Protein AF-A0A438N7E7-F1 (afdb_monomer)

Radius of gyration: 38.3 Å; Cα contacts (8 Å, |Δi|>4): 1429; chains: 1; bounding box: 103×108×108 Å

Secondary structure (DSSP, 8-state):
-PPP--TTHHHHHHTS-----------------S--PPPEEEEEE--SHHHHHHHHHHHHTT--EEEE-SSSSS-THHHH--STT-B--S-TTSSS---HHHHTT---SBSS-BHHHHHHHHHHHHHHH--GGGEE-S--EEEEEEETTTTEEEEEETTS-EEEEEEEEE---S--EE-----BTGGG--SEEEEGGG--TT----TTSEEEEE--SHHHHHHHHHHHHHSTTT-EEEEEESS----EE----B--HHHHHHHTTTHHHHHHHGGGSTTSSS---BSS-TTTS-HHHHHHHHHHHHHS--TT-TT---GGGGGG---TTHHHHSSBGGGGT-HHHHHHHHHHHHHHHHHH--SHHHHHHHS-SS-SS-TTSS---EESSHHHHTTSTTEEEEETTTS-EEEEETTEEEETT--EEE-SEEEE---EETTTHHHHTSEEE-GGG-BHHHHTSS----BTTTB-TT-TTEEESS-TTBSGGGS-HHHHHHHHHHHHHHHHHHHHHHT--EEEE-HHHHHHHHHHHHHHHHTSHHHHS-SGGGTTTSTTS-----B--S-HHHHHHHHHHHHHTTSTTEEEESSS--------TTGGGSSSSS--SSHHHHSTTSSSS------------------------PPP--PPP-----SPEEEEGGGTT-GGGGG--SS-EEEE--SSSEEEETTEEEEEEEHHHHHH-THHHHHHHHHHTTS-SEEEEEEE--SS--HHHHHHHHHHHHHTT-EEEEESSHHHHHHHHHHHHHTTT--HHHHSPPPP-SHHHHHHHHHT-STT--HHHHHHHHHHHSSHHHHHH--HHHHHTSTT--HHHHHHHHHHHHSPP--S-S-SSHHHHHHHHTTSS------------------------------------------------------------SSSSSSTTSSSSS-S---------------PPPPPSSHHHHHHHHHH--

pLDDT: mean 77.43, std 26.64, range [22.73, 98.75]

Solvent-accessible surface area (backbone atoms only — not comparable to full-atom values): 58397 Å² total; per-residue (Å²): 118,78,71,81,85,57,86,76,64,60,63,65,60,70,71,69,77,73,84,92,71,94,72,83,76,78,84,77,84,71,85,79,85,82,75,82,73,78,64,32,53,30,39,30,34,21,40,19,73,50,30,54,50,34,51,54,55,32,51,78,72,73,46,54,56,36,33,34,20,58,45,86,61,62,35,39,69,42,59,38,30,53,35,59,62,40,54,54,76,51,54,62,79,52,73,47,70,84,45,65,83,48,52,75,84,55,78,70,60,35,36,50,47,37,32,66,58,49,41,52,48,42,49,49,42,31,74,65,65,58,51,66,86,38,48,41,55,64,26,40,70,44,34,35,40,55,36,63,77,74,36,31,35,44,37,30,26,76,77,70,52,74,48,47,18,47,26,35,33,46,36,55,40,39,71,53,28,74,41,77,82,95,49,49,42,63,77,51,41,65,40,51,61,36,45,39,67,60,34,55,92,90,60,78,92,46,63,52,33,33,36,34,35,37,29,40,46,56,63,19,49,30,35,51,41,43,48,62,71,51,16,55,85,80,12,36,41,39,35,39,31,64,59,63,50,73,56,37,48,34,70,82,48,78,48,53,70,68,62,45,58,63,59,50,64,59,46,71,57,52,56,57,50,14,50,72,17,47,36,22,39,96,56,46,54,38,90,59,46,59,80,78,38,55,77,64,59,40,50,55,50,51,38,30,29,53,70,41,54,58,93,87,60,87,82,66,99,48,83,74,56,72,79,66,59,30,31,36,57,31,60,75,49,45,28,38,56,38,34,52,61,36,71,67,42,20,45,52,56,42,50,53,54,29,53,61,48,47,75,56,26,77,49,68,68,59,21,44,61,55,40,40,90,67,76,92,60,59,55,70,16,52,87,62,29,67,36,87,56,51,60,53,50,54,62,39,91,50,28,49,78,42,64,34,64,88,41,36,79,56,35,36,37,52,51,31,43,30,27,68,87,65,53,72,45,75,36,45,35,37,38,39,29,60,57,42,37,42,35,53,33,33,62,55,68,28,52,38,26,21,59,95,70,42,42,52,52,67,72,38,60,88,41,84,68,28,32,85,15,35,36,29,54,55,31,56,38,41,37,31,43,51,23,46,44,17,42,37,94,61,32,36,63,46,52,52,29,51,58,51,36,52,52,54,53,50,51,54,48,49,28,62,74,73,51,38,55,40,44,27,38,35,64,71,36,18,51,54,41,48,53,51,31,44,62,53,25,56,71,26,30,53,52,71,33,88,23,58,64,25,33,57,71,41,89,92,47,58,72,47,78,37,39,25,55,69,31,41,42,52,50,53,49,52,58,51,50,30,55,74,58,76,38,59,53,49,48,74,36,63,56,52,60,86,66,87,65,80,80,61,91,70,75,82,74,78,82,85,82,84,86,80,72,78,68,65,64,67,61,66,74,72,76,79,82,77,88,87,83,88,86,85,86,86,88,87,82,86,87,88,83,88,81,92,81,79,88,81,76,74,80,70,89,70,74,76,74,84,68,95,62,78,90,47,37,40,29,15,67,86,53,69,88,47,69,31,61,81,42,45,73,93,50,58,66,47,79,38,96,56,80,49,43,32,40,38,42,100,44,29,33,30,38,78,44,47,46,60,54,37,75,78,41,64,65,53,60,58,53,49,51,61,71,40,62,81,78,42,79,44,37,31,40,40,33,36,59,75,51,91,88,43,66,66,61,50,52,51,50,50,52,52,22,61,77,69,67,35,50,78,42,81,26,80,44,48,55,53,46,13,48,50,54,50,50,54,38,73,44,60,82,58,53,76,75,79,73,50,81,81,72,65,89,44,74,69,48,43,51,33,53,58,56,31,64,52,86,81,38,46,67,68,52,30,53,44,48,43,67,74,44,73,36,70,56,48,56,64,71,51,51,67,73,62,46,49,70,39,78,91,31,48,73,71,44,33,50,50,50,57,46,64,71,64,56,78,83,82,91,65,78,99,74,76,69,68,69,56,55,61,55,56,64,60,68,76,72,79,89,78,89,83,85,86,91,81,84,88,86,93,80,90,88,90,90,86,86,88,89,91,89,93,88,88,88,89,90,86,84,86,87,83,89,90,83,84,86,82,87,81,89,86,88,86,91,79,90,79,90,84,87,85,89,83,84,92,84,78,76,74,72,67,61,69,68,67,74,80,77,81,84,84,90,86,85,90,84,85,89,83,81,92,80,82,90,82,89,76,83,89,75,74,88,47,71,60,52,57,55,46,58,58,71,72,59,137

Foldseek 3Di:
DFADADLLPPVVVVPPDDDDDDDDDDDPDDPPPDDDDDAFAEEEEAQALLLLLLVLLCVVVPGGYAYEYLAPAHHQLLRQQPFFQAKDLAFPPQQDFLDCQLLVPDDAFWRIGHSVVSVVSRVSSCVRRVRCVRYDYNWAWFAWAADLLQCWIWIATPVRDIHIHLFYAAQNAFFNFDDDPPFACSRLAQFAEYASSHADPVGDQQALFAEEEEEAPQSSLRNLVVSLVRNPPNYFYEYEYAAAFLAAASPMDTDDPVLVVVVSVCSSVLQVCLLVEFFSGNAAEDADAQVVDDPVRNLLVLCCQRPQDRPPPPPDPDSVSVVSRHIRCCLPGHYHPCCFFPQVSQVSSLVSSLVVLLVQADDPVQSCRNRNPDDPAGDVLEDHYHHHCSSNSCNDPRYYYHHCNVWNFRHDHHQFTATPVRDTRGGNYYYYNLGRLTQCRSVLSHQYQFPPRDTPCVVAVQHDFAALQFAHARHKSYTYFLHFLEQNVSHNRSSRSSLNSVLSSVVSVVCVVVLWSTKGFARVNRVVSQVQQCVLPCSGSNNVDQDSQQSNSDPSRHGGHGHRSRGSNVSSVVSVVCVVVVNPRMDIHNRSDPPVPPDPPPVVPPPPPPDDPVVVVVVVVPPPPDDDDDDDDDYDDDDDDDDDDDDPDPDDPDDPPPPPDALEKEAEPVCVPPCLVVQQDPHHYDYDHDLAGIDLEPQEGEHEEEVVVCVVPVCVVVVSLVSCDNNHPAYEYEYEDPDPPCVVVVVVVVVVCVVSVYHYDYDPDSNRSSVVSVVSNVCNPPDPVRVDDDDDPDPLSVQLVVLCPQVVAHSVNSVQLCVVQVDPLSSLQDDLVSQCPGPPCDPVNSVSSPCVSPDADDPDDPDPPVVVVVVVVVVVPDDDDDDDDDDDDDDDDDDDDDDDDDDDYDDDDDDDDDDDDDDDDDDDDDDDDDDDDDDDDDPPPVVVVPPPPPDDDDDDDDDDDDDDDDDDDDDDPDVNVVSVVSVPDD

Organism: Exophiala mesophila (NCBI:txid212818)

Structure (mmCIF, N/CA/C/O backbone):
data_AF-A0A438N7E7-F1
#
_entry.id   AF-A0A438N7E7-F1
#
loop_
_atom_site.group_PDB
_atom_site.id
_atom_site.type_symbol
_atom_site.label_atom_id
_atom_site.label_alt_id
_atom_site.label_comp_id
_atom_site.label_asym_id
_atom_site.label_entity_id
_atom_site.label_seq_id
_atom_site.pdbx_PDB_ins_code
_atom_site.Cartn_x
_atom_site.Cartn_y
_atom_site.Cartn_z
_atom_site.occupancy
_atom_site.B_iso_or_equiv
_atom_site.auth_seq_id
_atom_site.auth_comp_id
_atom_site.auth_asym_id
_atom_site.auth_atom_id
_atom_site.pdbx_PDB_model_num
ATOM 1 N N . MET A 1 1 ? 8.198 -31.143 -5.075 1.00 47.19 1 MET A N 1
ATOM 2 C CA . MET A 1 1 ? 7.668 -30.644 -3.782 1.00 47.19 1 MET A CA 1
ATOM 3 C C . MET A 1 1 ? 6.624 -29.597 -4.157 1.00 47.19 1 MET A C 1
ATOM 5 O O . MET A 1 1 ? 6.984 -28.709 -4.910 1.00 47.19 1 MET A O 1
ATOM 9 N N . GLY A 1 2 ? 5.345 -29.767 -3.801 1.00 54.28 2 GLY A N 1
ATOM 10 C CA . GLY A 1 2 ? 4.256 -28.940 -4.359 1.00 54.28 2 GLY A CA 1
ATOM 11 C C . GLY A 1 2 ? 4.354 -27.446 -4.012 1.00 54.28 2 GLY A C 1
ATOM 12 O O . GLY A 1 2 ? 4.979 -27.080 -3.011 1.00 54.28 2 GLY A O 1
ATOM 13 N N . LEU A 1 3 ? 3.725 -26.596 -4.831 1.00 68.75 3 LEU A N 1
ATOM 14 C CA . LEU A 1 3 ? 3.646 -25.149 -4.617 1.00 68.75 3 LEU A CA 1
ATOM 15 C C . LEU A 1 3 ? 2.887 -24.847 -3.314 1.00 68.75 3 LEU A C 1
ATOM 17 O O . LEU A 1 3 ? 1.703 -25.145 -3.190 1.00 68.75 3 LEU A O 1
ATOM 21 N N . LYS A 1 4 ? 3.566 -24.236 -2.338 1.00 66.56 4 LYS A N 1
ATOM 22 C CA . LYS A 1 4 ? 2.978 -23.911 -1.027 1.00 66.56 4 LYS A CA 1
ATOM 23 C C . LYS A 1 4 ? 2.131 -22.646 -1.125 1.00 66.56 4 LYS A C 1
ATOM 25 O O . LYS A 1 4 ? 2.650 -21.590 -1.502 1.00 66.56 4 LYS A O 1
ATOM 30 N N . ARG A 1 5 ? 0.843 -22.740 -0.780 1.00 69.56 5 ARG A N 1
ATOM 31 C CA . ARG A 1 5 ? -0.126 -21.647 -0.985 1.00 69.56 5 ARG A CA 1
ATOM 32 C C . ARG A 1 5 ? -0.502 -20.919 0.309 1.00 69.56 5 ARG A C 1
ATOM 34 O O . ARG A 1 5 ? -0.746 -19.712 0.247 1.00 69.56 5 ARG A O 1
ATOM 41 N N . ASP A 1 6 ? -0.479 -21.589 1.465 1.00 61.84 6 ASP A N 1
ATOM 42 C CA . ASP A 1 6 ? -0.818 -20.986 2.768 1.00 61.84 6 ASP A CA 1
ATOM 43 C C . ASP A 1 6 ? 0.384 -20.937 3.733 1.00 61.84 6 ASP A C 1
ATOM 45 O O . ASP A 1 6 ? 1.237 -21.823 3.770 1.00 61.84 6 ASP A O 1
ATOM 49 N N . ILE A 1 7 ? 0.414 -19.889 4.559 1.00 60.38 7 ILE A N 1
ATOM 50 C CA . ILE A 1 7 ? 1.353 -19.684 5.667 1.00 60.38 7 ILE A CA 1
ATOM 51 C C . ILE A 1 7 ? 1.300 -20.852 6.670 1.00 60.38 7 ILE A C 1
ATOM 53 O O . ILE A 1 7 ? 2.336 -21.229 7.213 1.00 60.38 7 ILE A O 1
ATOM 57 N N . GLY A 1 8 ? 0.128 -21.461 6.882 1.00 48.72 8 GLY A N 1
ATOM 58 C CA . GLY A 1 8 ? -0.059 -22.550 7.854 1.00 48.72 8 GLY A CA 1
ATOM 59 C C . GLY A 1 8 ? 0.483 -23.930 7.437 1.00 48.72 8 GLY A C 1
ATOM 60 O O . GLY A 1 8 ? 0.581 -24.826 8.277 1.00 48.72 8 GLY A O 1
ATOM 61 N N . GLU A 1 9 ? 0.847 -24.141 6.167 1.00 50.19 9 GLU A N 1
ATOM 62 C CA . GLU A 1 9 ? 1.276 -25.464 5.669 1.00 50.19 9 GLU A CA 1
ATOM 63 C C . GLU A 1 9 ? 2.726 -25.824 6.042 1.00 50.19 9 GLU A C 1
ATOM 65 O O . GLU A 1 9 ? 3.092 -27.000 6.063 1.00 50.19 9 GLU A O 1
ATOM 70 N N . GLN A 1 10 ? 3.576 -24.841 6.356 1.00 43.72 10 GLN A N 1
ATOM 71 C CA . GLN A 1 10 ? 5.020 -25.059 6.514 1.00 43.72 10 GLN A CA 1
ATOM 72 C C . GLN A 1 10 ? 5.413 -25.656 7.875 1.00 43.72 10 GLN A C 1
ATOM 74 O O . GLN A 1 10 ? 6.343 -26.461 7.930 1.00 43.72 10 GLN A O 1
ATOM 79 N N . GLU A 1 11 ? 4.706 -25.332 8.961 1.00 46.56 11 GLU A N 1
ATOM 80 C CA . GLU A 1 11 ? 5.106 -25.793 10.301 1.00 46.56 11 GLU A CA 1
ATOM 81 C C . GLU A 1 11 ? 4.576 -27.178 10.676 1.00 46.56 11 GLU A C 1
ATOM 83 O O . GLU A 1 11 ? 5.193 -27.876 11.481 1.00 46.56 11 GLU A O 1
ATOM 88 N N . ARG A 1 12 ? 3.495 -27.645 10.036 1.00 42.56 12 ARG A N 1
ATOM 89 C CA . ARG A 1 12 ? 3.009 -29.019 10.248 1.00 42.56 12 ARG A CA 1
ATOM 90 C C . ARG A 1 12 ? 3.993 -30.069 9.734 1.00 42.56 12 ARG A C 1
ATOM 92 O O . ARG A 1 12 ? 4.094 -31.142 10.315 1.00 42.56 12 ARG A O 1
ATOM 99 N N . LEU A 1 13 ? 4.728 -29.762 8.662 1.00 33.50 13 LEU A N 1
ATOM 100 C CA . LE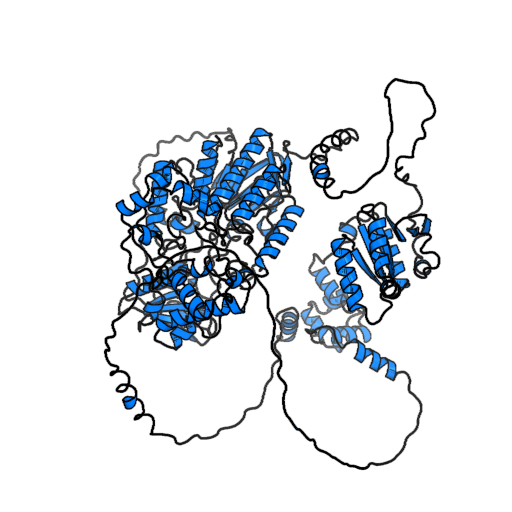U A 1 13 ? 5.652 -30.704 8.022 1.00 33.50 13 LEU A CA 1
ATOM 101 C C . LEU A 1 13 ? 7.057 -30.681 8.644 1.00 33.50 13 LEU A C 1
ATOM 103 O O . LEU A 1 13 ? 7.696 -31.728 8.713 1.00 33.50 13 LEU A O 1
ATOM 107 N N . ALA A 1 14 ? 7.517 -29.532 9.154 1.00 36.75 14 ALA A N 1
ATOM 108 C CA . ALA A 1 14 ? 8.815 -29.430 9.829 1.00 36.75 14 ALA A CA 1
ATOM 109 C C . ALA A 1 14 ? 8.855 -30.187 11.173 1.00 36.75 14 ALA A C 1
ATOM 111 O O . ALA A 1 14 ? 9.902 -30.702 11.553 1.00 36.75 14 ALA A O 1
ATOM 112 N N . ASN A 1 15 ? 7.709 -30.329 11.849 1.00 37.06 15 ASN A N 1
ATOM 113 C CA . ASN A 1 15 ? 7.590 -31.081 13.104 1.00 37.06 15 ASN A CA 1
ATOM 114 C C . ASN A 1 15 ? 7.267 -32.577 12.908 1.00 37.06 15 ASN A C 1
ATOM 116 O O . ASN A 1 15 ? 7.099 -33.301 13.885 1.00 37.06 15 ASN A O 1
ATOM 120 N N . GLY A 1 16 ? 7.177 -33.059 11.661 1.00 28.94 16 GLY A N 1
ATOM 121 C CA . GLY A 1 16 ? 6.779 -34.437 11.347 1.00 28.94 16 GLY A CA 1
ATOM 122 C C . GLY A 1 16 ? 7.913 -35.467 11.291 1.00 28.94 16 GLY A C 1
ATOM 123 O O . GLY A 1 16 ? 7.633 -36.633 11.036 1.00 28.94 16 GLY A O 1
ATOM 124 N N . HIS A 1 17 ? 9.178 -35.072 11.478 1.00 30.56 17 HIS A N 1
ATOM 125 C CA . HIS A 1 17 ? 10.336 -35.974 11.396 1.00 30.56 17 HIS A CA 1
ATOM 126 C C . HIS A 1 17 ? 11.332 -35.720 12.540 1.00 30.56 17 HIS A C 1
ATOM 128 O O . HIS A 1 17 ? 12.401 -35.151 12.342 1.00 30.56 17 HIS A O 1
ATOM 134 N N . ALA A 1 18 ? 11.000 -36.187 13.742 1.00 27.66 18 ALA A N 1
ATOM 135 C CA . ALA A 1 18 ? 11.992 -36.474 14.774 1.00 27.66 18 ALA A CA 1
ATOM 136 C C . ALA A 1 18 ? 11.639 -37.809 15.440 1.00 27.66 18 ALA A C 1
ATOM 138 O O . ALA A 1 18 ? 10.605 -37.949 16.091 1.00 27.66 18 ALA A O 1
ATOM 139 N N . ASN A 1 19 ? 12.500 -38.801 15.206 1.00 28.47 19 ASN A N 1
ATOM 140 C CA . ASN A 1 19 ? 12.450 -40.124 15.815 1.00 28.47 19 ASN A CA 1
ATOM 141 C C . ASN A 1 19 ? 12.469 -40.035 17.345 1.00 28.47 19 ASN A C 1
ATOM 143 O O . ASN A 1 19 ? 13.139 -39.183 17.927 1.00 28.47 19 ASN A O 1
ATOM 147 N N . GLY A 1 20 ? 11.732 -40.957 17.965 1.00 31.70 20 GLY A N 1
ATOM 148 C CA . GLY A 1 20 ? 11.463 -40.995 19.392 1.00 31.70 20 GLY A CA 1
ATOM 149 C C . GLY A 1 20 ? 12.706 -40.954 20.274 1.00 31.70 20 GLY A C 1
ATOM 150 O O . GLY A 1 20 ? 13.582 -41.811 20.202 1.00 31.70 20 GLY A O 1
ATOM 151 N N . VAL A 1 21 ? 12.694 -39.997 21.194 1.00 25.08 21 VAL A N 1
ATOM 152 C CA . VAL A 1 21 ? 13.339 -40.118 22.495 1.00 25.08 21 VAL A CA 1
ATOM 153 C C . VAL A 1 21 ? 12.276 -39.728 23.511 1.00 25.08 21 VAL A C 1
ATOM 155 O O . VAL A 1 21 ? 11.793 -38.599 23.522 1.00 25.08 21 VAL A O 1
ATOM 158 N N . GLN A 1 22 ? 11.865 -40.703 24.320 1.00 29.03 22 GLN A N 1
ATOM 159 C CA . GLN A 1 22 ? 11.052 -40.476 25.506 1.00 29.03 22 GLN A CA 1
ATOM 160 C C . GLN A 1 22 ? 11.831 -39.566 26.459 1.00 29.03 22 GLN A C 1
ATOM 162 O O . GLN A 1 22 ? 12.714 -40.022 27.182 1.00 29.03 22 GLN A O 1
ATOM 167 N N . THR A 1 23 ? 11.489 -38.285 26.491 1.00 25.27 23 THR A N 1
ATOM 168 C CA . THR A 1 23 ? 11.727 -37.439 27.657 1.00 25.27 23 THR A CA 1
ATOM 169 C C . THR A 1 23 ? 10.381 -37.173 28.305 1.00 25.27 23 THR A C 1
ATOM 171 O O . THR A 1 23 ? 9.482 -36.555 27.745 1.00 25.27 23 THR A O 1
ATOM 174 N N . THR A 1 24 ? 10.241 -37.760 29.486 1.00 24.84 24 THR A N 1
ATOM 175 C CA . THR A 1 24 ? 9.103 -37.700 30.395 1.00 24.84 24 THR A CA 1
ATOM 176 C C . THR A 1 24 ? 8.571 -36.278 30.550 1.00 24.84 24 THR A C 1
ATOM 178 O O . THR A 1 24 ? 9.155 -35.466 31.269 1.00 24.84 24 THR A O 1
ATOM 181 N N . ALA A 1 25 ? 7.432 -36.004 29.915 1.00 26.39 25 ALA A N 1
ATOM 182 C CA . ALA A 1 25 ? 6.529 -34.951 30.341 1.00 26.39 25 ALA A CA 1
ATOM 183 C C . ALA A 1 25 ? 6.010 -35.342 31.730 1.00 26.39 25 ALA A C 1
ATOM 185 O O . ALA A 1 25 ? 5.283 -36.324 31.884 1.00 26.39 25 ALA A O 1
ATOM 186 N N . GLN A 1 26 ? 6.450 -34.624 32.761 1.00 26.36 26 GLN A N 1
ATOM 187 C CA . GLN A 1 26 ? 5.765 -34.673 34.042 1.00 26.36 26 GLN A CA 1
ATOM 188 C C . GLN A 1 26 ? 4.416 -33.986 33.860 1.00 26.36 26 GLN A C 1
ATOM 190 O O . GLN A 1 26 ? 4.340 -32.777 33.652 1.00 26.36 26 GLN A O 1
ATOM 195 N N . ASN A 1 27 ? 3.376 -34.815 33.909 1.00 29.34 27 ASN A N 1
ATOM 196 C CA . ASN A 1 27 ? 1.982 -34.432 34.016 1.00 29.34 27 ASN A CA 1
ATOM 197 C C . ASN A 1 27 ? 1.800 -33.364 35.098 1.00 29.34 27 ASN A C 1
ATOM 199 O O . ASN A 1 27 ? 2.019 -33.613 36.284 1.00 29.34 27 ASN A O 1
ATOM 203 N N . GLY A 1 28 ? 1.350 -32.201 34.650 1.00 26.06 28 GLY A N 1
ATOM 204 C CA . GLY A 1 28 ? 0.705 -31.174 35.451 1.00 26.06 28 GLY A CA 1
ATOM 205 C C . GLY A 1 28 ? -0.613 -30.784 34.791 1.00 26.06 28 GLY A C 1
ATOM 206 O O . GLY A 1 28 ? -0.887 -29.600 34.645 1.00 26.06 28 GLY A O 1
ATOM 207 N N . ASP A 1 29 ? -1.389 -31.775 34.343 1.00 32.53 29 ASP A N 1
ATOM 208 C CA . ASP A 1 29 ? -2.785 -31.578 33.965 1.00 32.53 29 ASP A CA 1
ATOM 209 C C . ASP A 1 29 ? -3.596 -31.401 35.250 1.00 32.53 29 ASP A C 1
ATOM 211 O O . ASP A 1 29 ? -3.981 -32.362 35.918 1.00 32.53 29 ASP A O 1
ATOM 215 N N . ALA A 1 30 ? -3.827 -30.144 35.610 1.00 28.67 30 ALA A N 1
ATOM 216 C CA . ALA A 1 30 ? -5.058 -29.783 36.280 1.00 28.67 30 ALA A CA 1
ATOM 217 C C . ALA A 1 30 ? -6.047 -29.384 35.182 1.00 28.67 30 ALA A C 1
ATOM 219 O O . ALA A 1 30 ? -5.854 -28.381 34.494 1.00 28.67 30 ALA A O 1
ATOM 220 N N . GLU A 1 31 ? -7.100 -30.183 35.020 1.00 37.03 31 GLU A N 1
ATOM 221 C CA . GLU A 1 31 ? -8.360 -29.726 34.446 1.00 37.03 31 GLU A CA 1
ATOM 222 C C . GLU A 1 31 ? -8.828 -28.494 35.242 1.00 37.03 31 GLU A C 1
ATOM 224 O O . GLU A 1 31 ? -9.439 -28.625 36.304 1.00 37.03 31 GLU A O 1
ATOM 229 N N . ASP A 1 32 ? -8.515 -27.286 34.764 1.00 31.78 32 ASP A N 1
ATOM 230 C CA . ASP A 1 32 ? -9.080 -26.054 35.319 1.00 31.78 32 ASP A CA 1
ATOM 231 C C . ASP A 1 32 ? -10.495 -25.855 34.763 1.00 31.78 32 ASP A C 1
ATOM 233 O O . ASP A 1 32 ? -10.746 -25.157 33.777 1.00 31.78 32 ASP A O 1
ATOM 237 N N . ASN A 1 33 ? -11.444 -26.534 35.402 1.00 29.59 33 ASN A N 1
ATOM 238 C CA . ASN A 1 33 ? -12.849 -26.172 35.343 1.00 29.59 33 ASN A CA 1
ATOM 239 C C . ASN A 1 33 ? -13.043 -24.792 36.003 1.00 29.59 33 ASN A C 1
ATOM 241 O O . ASN A 1 33 ? -13.227 -24.697 37.214 1.00 29.59 33 ASN A O 1
ATOM 245 N N . GLY A 1 34 ? -13.143 -23.734 35.191 1.00 33.12 34 GLY A N 1
ATOM 246 C CA . GLY A 1 34 ? -14.054 -22.630 35.509 1.00 33.12 34 GLY A CA 1
ATOM 247 C C . GLY A 1 34 ? -13.485 -21.326 36.073 1.00 33.12 34 GLY A C 1
ATOM 248 O O . GLY A 1 34 ? -14.211 -20.638 36.792 1.00 33.12 34 GLY A O 1
ATOM 249 N N . THR A 1 35 ? -12.293 -20.884 35.669 1.00 30.84 35 THR A N 1
ATOM 250 C CA . THR A 1 35 ? -11.952 -19.451 35.731 1.00 30.84 35 THR A CA 1
ATOM 251 C C . THR A 1 35 ? -11.765 -18.870 34.332 1.00 30.84 35 THR A C 1
ATOM 253 O O . THR A 1 35 ? -10.732 -19.050 33.701 1.00 30.84 35 THR A O 1
ATOM 256 N N . LEU A 1 36 ? -12.773 -18.141 33.829 1.00 40.97 36 LEU A N 1
ATOM 257 C CA . LEU A 1 36 ? -12.611 -17.268 32.661 1.00 40.97 36 LEU A CA 1
ATOM 258 C C . LEU A 1 36 ? -11.441 -16.315 32.946 1.00 40.97 36 LEU A C 1
ATOM 260 O O . LEU A 1 36 ? -11.577 -15.415 33.780 1.00 40.97 36 LEU A O 1
ATOM 264 N N . GLU A 1 37 ? -10.297 -16.510 32.281 1.00 59.50 37 GLU A N 1
ATOM 265 C CA . GLU A 1 37 ? -9.203 -15.540 32.319 1.00 59.50 37 GLU A CA 1
ATOM 266 C C . GLU A 1 37 ? -9.772 -14.140 32.044 1.00 59.50 37 GLU A C 1
ATOM 268 O O . GLU A 1 37 ? -10.598 -13.942 31.145 1.00 59.50 37 GLU A O 1
ATOM 273 N N . LYS A 1 38 ? -9.373 -13.157 32.863 1.00 82.62 38 LYS A N 1
ATOM 274 C CA . LYS A 1 38 ? -9.832 -11.772 32.699 1.00 82.62 38 LYS A CA 1
ATOM 275 C C . LYS A 1 38 ? -9.551 -11.322 31.255 1.00 82.62 38 LYS A C 1
ATOM 277 O O . LYS A 1 38 ? -8.416 -11.501 30.813 1.00 82.62 38 LYS A O 1
ATOM 282 N N . PRO A 1 39 ? -10.522 -10.698 30.554 1.00 93.75 39 PRO A N 1
ATOM 283 C CA . PRO A 1 39 ? -10.315 -10.234 29.187 1.00 93.75 39 PRO A CA 1
ATOM 284 C C . PRO A 1 39 ? -9.065 -9.362 29.066 1.00 93.75 39 PRO A C 1
ATOM 286 O O . PRO A 1 39 ? -8.830 -8.493 29.913 1.00 93.75 39 PRO A O 1
ATOM 289 N N . LEU A 1 40 ? -8.288 -9.579 28.006 1.00 97.56 40 LEU A N 1
ATOM 290 C CA . LEU A 1 40 ? -7.175 -8.705 27.645 1.00 97.56 40 LEU A CA 1
ATOM 291 C C . LEU A 1 40 ? -7.708 -7.312 27.289 1.00 97.56 40 LEU A C 1
ATOM 293 O O . LEU A 1 40 ? -8.827 -7.164 26.789 1.00 97.56 40 LEU A O 1
ATOM 297 N N . ASP A 1 41 ? -6.902 -6.277 27.513 1.00 98.12 41 ASP A N 1
ATOM 298 C CA . ASP A 1 41 ? -7.272 -4.939 27.051 1.00 98.12 41 ASP A CA 1
ATOM 299 C C . ASP A 1 41 ? -7.158 -4.865 25.526 1.00 98.12 41 ASP A C 1
ATOM 301 O O . ASP A 1 41 ? -8.049 -4.326 24.870 1.00 98.12 41 ASP A O 1
ATOM 305 N N . MET A 1 42 ? -6.107 -5.472 24.958 1.00 98.31 42 MET A N 1
ATOM 306 C CA . MET A 1 42 ? -5.911 -5.500 23.514 1.00 98.31 42 MET A CA 1
ATOM 307 C C . MET A 1 42 ? -5.230 -6.776 23.007 1.00 98.31 42 MET A C 1
ATOM 309 O O . MET A 1 42 ? -4.213 -7.211 23.545 1.00 98.31 42 MET A O 1
ATOM 313 N N . VAL A 1 43 ? -5.732 -7.338 21.908 1.00 98.69 43 VAL A N 1
ATOM 314 C CA . VAL A 1 43 ? -4.982 -8.309 21.091 1.00 98.69 43 VAL A CA 1
ATOM 315 C C . VAL A 1 43 ? -4.427 -7.610 19.852 1.00 98.69 43 VAL A C 1
ATOM 317 O O . VAL A 1 43 ? -5.134 -6.880 19.164 1.00 98.69 43 VAL A O 1
ATOM 320 N N . VAL A 1 44 ? -3.149 -7.822 19.563 1.00 98.62 44 VAL A N 1
ATOM 321 C CA . VAL A 1 44 ? -2.434 -7.214 18.439 1.00 98.62 44 VAL A CA 1
ATOM 322 C C . VAL A 1 44 ? -2.068 -8.313 17.448 1.00 98.62 44 VAL A C 1
ATOM 324 O O . VAL A 1 44 ? -1.224 -9.155 17.734 1.00 98.62 44 VAL A O 1
ATOM 327 N N . VAL A 1 45 ? -2.708 -8.347 16.284 1.00 98.25 45 VAL A N 1
ATOM 328 C CA . VAL A 1 45 ? -2.427 -9.367 15.264 1.00 98.25 45 VAL A CA 1
ATOM 329 C C . VAL A 1 45 ? -1.300 -8.875 14.362 1.00 98.25 45 VAL A C 1
ATOM 331 O O . VAL A 1 45 ? -1.490 -7.919 13.615 1.00 98.25 45 VAL A O 1
ATOM 334 N N . GLY A 1 46 ? -0.141 -9.528 14.425 1.00 97.50 46 GLY A N 1
ATOM 335 C CA . GLY A 1 46 ? 1.066 -9.177 13.675 1.00 97.50 46 GLY A CA 1
ATOM 336 C C . GLY A 1 46 ? 2.203 -8.631 14.550 1.00 97.50 46 GLY A C 1
ATOM 337 O O . GLY A 1 46 ? 2.040 -7.676 15.304 1.00 97.50 46 GLY A O 1
ATOM 338 N N . ALA A 1 47 ? 3.389 -9.205 14.383 1.00 97.62 47 ALA A N 1
ATOM 339 C CA . ALA A 1 47 ? 4.639 -8.971 15.102 1.00 97.62 47 ALA A CA 1
ATOM 340 C C . ALA A 1 47 ? 5.665 -8.182 14.260 1.00 97.62 47 ALA A C 1
ATOM 342 O O . ALA A 1 47 ? 6.881 -8.347 14.389 1.00 97.62 47 ALA A O 1
ATOM 343 N N . GLY A 1 48 ? 5.175 -7.343 13.343 1.00 97.50 48 GLY A N 1
ATOM 344 C CA . GLY A 1 48 ? 5.986 -6.366 12.613 1.00 97.50 48 GLY A CA 1
ATOM 345 C C . GLY A 1 48 ? 6.194 -5.067 13.402 1.00 97.50 48 GLY A C 1
ATOM 346 O O . GLY A 1 48 ? 5.916 -4.996 14.598 1.00 97.50 48 GLY A O 1
ATOM 347 N N . PHE A 1 49 ? 6.617 -4.005 12.708 1.00 98.31 49 PHE A N 1
ATOM 348 C CA . PHE A 1 49 ? 6.821 -2.672 13.298 1.00 98.31 49 PHE A CA 1
ATOM 349 C C . PHE A 1 49 ? 5.617 -2.179 14.119 1.00 98.31 49 PHE A C 1
ATOM 351 O O . PHE A 1 49 ? 5.793 -1.752 15.257 1.00 98.31 49 PHE A O 1
ATOM 358 N N . ALA A 1 50 ? 4.399 -2.273 13.566 1.00 97.31 50 ALA A N 1
ATOM 359 C CA . ALA A 1 50 ? 3.179 -1.825 14.245 1.00 97.31 50 ALA A CA 1
ATOM 360 C C . ALA A 1 50 ? 2.919 -2.597 15.545 1.00 97.31 50 ALA A C 1
ATOM 362 O O . ALA A 1 50 ? 2.588 -1.993 16.561 1.00 97.31 50 ALA A O 1
ATOM 363 N N . GLY A 1 51 ? 3.118 -3.919 15.526 1.00 97.94 51 GLY A N 1
ATOM 364 C CA . GLY A 1 51 ? 2.909 -4.761 16.699 1.00 97.94 51 GLY A CA 1
ATOM 365 C C . GLY A 1 51 ? 3.869 -4.428 17.834 1.00 97.94 51 GLY A C 1
ATOM 366 O O . GLY A 1 51 ? 3.441 -4.233 18.972 1.00 97.94 51 GLY A O 1
ATOM 367 N N . VAL A 1 52 ? 5.157 -4.286 17.504 1.00 98.38 52 VAL A N 1
ATOM 368 C CA . VAL A 1 52 ? 6.192 -3.868 18.459 1.00 98.38 52 VAL A CA 1
ATOM 369 C C . VAL A 1 52 ? 5.855 -2.510 19.069 1.00 98.38 52 VAL A C 1
ATOM 371 O O . VAL A 1 52 ? 5.857 -2.381 20.294 1.00 98.38 52 VAL A O 1
ATOM 374 N N . TRP A 1 53 ? 5.542 -1.512 18.235 1.00 98.44 53 TRP A N 1
ATOM 375 C CA . TRP A 1 53 ? 5.222 -0.165 18.709 1.00 98.44 53 TRP A CA 1
ATOM 376 C C . TRP A 1 53 ? 4.010 -0.163 19.643 1.00 98.44 53 TRP A C 1
ATOM 378 O O . TRP A 1 53 ? 4.065 0.403 20.733 1.00 98.44 53 TRP A O 1
ATOM 388 N N . LEU A 1 54 ? 2.935 -0.855 19.262 1.00 98.44 54 LEU A N 1
ATOM 389 C CA . LEU A 1 54 ? 1.724 -0.941 20.072 1.00 98.44 54 LEU A CA 1
ATOM 390 C C . LEU A 1 54 ? 1.977 -1.607 21.421 1.00 98.44 54 LEU A C 1
ATOM 392 O O . LEU A 1 54 ? 1.571 -1.054 22.435 1.00 98.44 54 LEU A O 1
ATOM 396 N N . ILE A 1 55 ? 2.666 -2.751 21.477 1.00 98.19 55 ILE A N 1
ATOM 397 C CA . ILE A 1 55 ? 2.972 -3.390 22.768 1.00 98.19 55 ILE A CA 1
ATOM 398 C C . ILE A 1 55 ? 3.862 -2.503 23.634 1.00 98.19 55 ILE A C 1
ATOM 400 O O . ILE A 1 55 ? 3.620 -2.411 24.838 1.00 98.19 55 ILE A O 1
ATOM 404 N N . TYR A 1 56 ? 4.849 -1.825 23.046 1.00 98.44 56 TYR A N 1
ATOM 405 C CA . TYR A 1 56 ? 5.668 -0.852 23.767 1.00 98.44 56 TYR A CA 1
ATOM 406 C C . TYR A 1 56 ? 4.789 0.242 24.402 1.00 98.44 56 TYR A C 1
ATOM 408 O O . TYR A 1 56 ? 4.801 0.404 25.622 1.00 98.44 56 TYR A O 1
ATOM 416 N N . LYS A 1 57 ? 3.920 0.890 23.617 1.00 98.50 57 LYS A N 1
ATOM 417 C CA . LYS A 1 57 ? 3.010 1.951 24.087 1.00 98.50 57 LYS A CA 1
ATOM 418 C C . LYS A 1 57 ? 1.926 1.479 25.059 1.00 98.50 57 LYS A C 1
ATOM 420 O O . LYS A 1 57 ? 1.572 2.212 25.985 1.00 98.50 57 LYS A O 1
ATOM 425 N N . LEU A 1 58 ? 1.401 0.269 24.880 1.00 98.44 58 LEU A N 1
ATOM 426 C CA . LEU A 1 58 ? 0.423 -0.340 25.785 1.00 98.44 58 LEU A CA 1
ATOM 427 C C . LEU A 1 58 ? 1.042 -0.605 27.160 1.00 98.44 58 LEU A C 1
ATOM 429 O O . LEU A 1 58 ? 0.412 -0.305 28.176 1.00 98.44 58 LEU A O 1
ATOM 433 N N . ARG A 1 59 ? 2.284 -1.108 27.200 1.00 97.69 59 ARG A N 1
ATOM 434 C CA . ARG A 1 59 ? 3.028 -1.330 28.449 1.00 97.69 59 ARG A CA 1
ATOM 435 C C . ARG A 1 59 ? 3.290 -0.026 29.190 1.00 97.69 59 ARG A C 1
ATOM 437 O O . ARG A 1 59 ? 3.040 0.016 30.392 1.00 97.69 59 ARG A O 1
ATOM 444 N N . GLU A 1 60 ? 3.718 1.028 28.489 1.00 97.56 60 GLU A N 1
ATOM 445 C CA . GLU A 1 60 ? 3.929 2.360 29.088 1.00 97.56 60 GLU A CA 1
ATOM 446 C C . GLU A 1 60 ? 2.676 2.869 29.817 1.00 97.56 60 GLU A C 1
ATOM 448 O O . GLU A 1 60 ? 2.777 3.504 30.863 1.00 97.56 60 GLU A O 1
ATOM 453 N N . ARG A 1 61 ? 1.483 2.545 29.302 1.00 97.75 61 ARG A N 1
ATOM 454 C CA . ARG A 1 61 ? 0.196 2.974 29.871 1.00 97.75 61 ARG A CA 1
ATOM 455 C C . ARG A 1 61 ? -0.496 1.909 30.732 1.00 97.75 61 ARG A C 1
ATOM 457 O O . ARG A 1 61 ? -1.657 2.093 31.111 1.00 97.75 61 ARG A O 1
ATOM 464 N N . GLY A 1 62 ? 0.187 0.809 31.055 1.00 97.56 62 GLY A N 1
ATOM 465 C CA . GLY A 1 62 ? -0.301 -0.239 31.958 1.00 97.56 62 GLY A CA 1
ATOM 466 C C . GLY A 1 62 ? -1.429 -1.119 31.404 1.00 97.56 62 GLY A C 1
ATOM 467 O O . GLY A 1 62 ? -2.163 -1.722 32.187 1.00 97.56 62 GLY A O 1
ATOM 468 N N . PHE A 1 63 ? -1.600 -1.190 30.083 1.00 98.06 63 PHE A N 1
ATOM 469 C CA . PHE A 1 63 ? -2.575 -2.079 29.445 1.00 98.06 63 PHE A CA 1
ATOM 470 C C . PHE A 1 63 ? -2.040 -3.504 29.298 1.00 98.06 63 PHE A C 1
ATOM 472 O O . PHE A 1 63 ? -0.858 -3.726 29.022 1.00 98.06 63 PHE A O 1
ATOM 479 N N . LYS A 1 64 ? -2.931 -4.490 29.419 1.00 96.94 64 LYS A N 1
ATOM 480 C CA . LYS A 1 64 ? -2.623 -5.900 29.159 1.00 96.94 64 LYS A CA 1
ATOM 481 C C . LYS A 1 64 ? -2.836 -6.222 27.684 1.00 96.94 64 LYS A C 1
ATOM 483 O O . LYS A 1 64 ? -3.964 -6.473 27.257 1.00 96.94 64 LYS A O 1
ATOM 488 N N . GLY A 1 65 ? -1.742 -6.220 26.926 1.00 97.06 65 GLY A N 1
ATOM 489 C CA . GLY A 1 65 ? -1.720 -6.561 25.506 1.00 97.06 65 GLY A CA 1
ATOM 490 C C . GLY A 1 65 ? -0.977 -7.863 25.203 1.00 97.06 65 GLY A C 1
ATOM 491 O O . GLY A 1 65 ? -0.006 -8.190 25.886 1.00 97.06 65 GLY A O 1
ATOM 492 N N . LYS A 1 66 ? -1.399 -8.583 24.158 1.00 98.12 66 LYS A N 1
ATOM 493 C CA . LYS A 1 66 ? -0.639 -9.699 23.565 1.00 98.12 66 LYS A CA 1
ATOM 494 C C . LYS A 1 66 ? -0.540 -9.545 22.051 1.00 98.12 66 LYS A C 1
ATOM 496 O O . LYS A 1 66 ? -1.521 -9.165 21.416 1.00 98.12 66 LYS A O 1
ATOM 501 N N . ILE A 1 67 ? 0.622 -9.867 21.485 1.00 98.56 67 ILE A N 1
ATOM 502 C CA . ILE A 1 67 ? 0.803 -10.051 20.042 1.00 98.56 67 ILE A CA 1
ATOM 503 C C . ILE A 1 67 ? 0.469 -11.493 19.679 1.00 98.56 67 ILE A C 1
ATOM 505 O O . ILE A 1 67 ? 0.888 -12.415 20.373 1.00 98.56 67 ILE A O 1
ATOM 509 N N . VAL A 1 68 ? -0.234 -11.689 18.571 1.00 98.31 68 VAL A N 1
ATOM 510 C CA . VAL A 1 68 ? -0.466 -12.997 17.956 1.00 98.31 68 VAL A CA 1
ATOM 511 C C . VAL A 1 68 ? 0.037 -12.936 16.517 1.00 98.31 68 VAL A C 1
ATOM 513 O O . VAL A 1 68 ? -0.368 -12.045 15.768 1.00 98.31 68 VAL A O 1
ATOM 516 N N . ASP A 1 69 ? 0.929 -13.842 16.127 1.00 97.75 69 ASP A N 1
ATOM 517 C CA . ASP A 1 69 ? 1.466 -13.902 14.764 1.00 97.75 69 ASP A CA 1
ATOM 518 C C . ASP A 1 69 ? 1.556 -15.350 14.268 1.00 97.75 69 ASP A C 1
ATOM 520 O O . ASP A 1 69 ? 1.822 -16.282 15.030 1.00 97.75 69 ASP A O 1
ATOM 524 N N . ALA A 1 70 ? 1.348 -15.521 12.965 1.00 95.25 70 ALA A N 1
ATOM 525 C CA . ALA A 1 70 ? 1.548 -16.784 12.271 1.00 95.25 70 ALA A CA 1
ATOM 526 C C . ALA A 1 70 ? 3.040 -17.141 12.130 1.00 95.25 70 ALA A C 1
ATOM 528 O O . ALA A 1 70 ? 3.373 -18.304 11.939 1.00 95.25 70 ALA A O 1
ATOM 529 N N . ALA A 1 71 ? 3.932 -16.152 12.191 1.00 94.38 71 ALA A N 1
ATOM 530 C CA . ALA A 1 71 ? 5.374 -16.335 12.153 1.00 94.38 71 ALA A CA 1
ATOM 531 C C . ALA A 1 71 ? 5.902 -16.914 13.468 1.00 94.38 71 ALA A C 1
ATOM 533 O O . ALA A 1 71 ? 5.304 -16.736 14.528 1.00 94.38 71 ALA A O 1
ATOM 534 N N . SER A 1 72 ? 7.089 -17.517 13.397 1.00 95.69 72 SER A N 1
ATOM 535 C CA . SER A 1 72 ? 7.809 -18.042 14.563 1.00 95.69 72 SER A CA 1
ATOM 536 C C . SER A 1 72 ? 8.698 -17.013 15.272 1.00 95.69 72 SER A C 1
ATOM 538 O O . SER A 1 72 ? 9.401 -17.360 16.219 1.00 95.69 72 SER A O 1
ATOM 540 N N . ASP A 1 73 ? 8.771 -15.782 14.761 1.00 97.12 73 ASP A N 1
ATOM 541 C CA . ASP A 1 73 ? 9.612 -14.712 15.302 1.00 97.12 73 ASP A CA 1
ATOM 542 C C . ASP A 1 73 ? 9.070 -13.325 14.897 1.00 97.12 73 ASP A C 1
ATOM 544 O O . ASP A 1 73 ? 8.183 -13.208 14.048 1.00 97.12 73 ASP A O 1
ATOM 548 N N . LEU A 1 74 ? 9.620 -12.267 15.493 1.00 98.06 74 LEU A N 1
ATOM 549 C CA . LEU A 1 74 ? 9.362 -10.876 15.137 1.00 98.06 74 LEU A CA 1
ATOM 550 C C . LEU A 1 74 ? 9.850 -10.549 13.716 1.00 98.06 74 LEU A C 1
ATOM 552 O O . LEU A 1 74 ? 10.728 -11.202 13.146 1.00 98.06 74 LEU A O 1
ATOM 556 N N . GLY A 1 75 ? 9.315 -9.458 13.169 1.00 95.88 75 GLY A N 1
ATOM 557 C CA . GLY A 1 75 ? 9.823 -8.810 11.958 1.00 95.88 75 GLY A CA 1
ATOM 558 C C . GLY A 1 75 ? 8.805 -8.665 10.834 1.00 95.88 75 GLY A C 1
ATOM 559 O O . GLY A 1 75 ? 9.052 -7.929 9.874 1.00 95.88 75 GLY A O 1
ATOM 560 N N . GLY A 1 76 ? 7.642 -9.313 10.950 1.00 95.31 76 GLY A N 1
ATOM 561 C CA . GLY A 1 76 ? 6.543 -9.203 9.990 1.00 95.31 76 GLY A CA 1
ATOM 562 C C . GLY A 1 76 ? 7.001 -9.500 8.561 1.00 95.31 76 GLY A C 1
ATOM 563 O O . GLY A 1 76 ? 7.445 -10.605 8.257 1.00 95.31 76 GLY A O 1
ATOM 564 N N . ILE A 1 77 ? 6.944 -8.501 7.674 1.00 94.94 77 ILE A N 1
ATOM 565 C CA . ILE A 1 77 ? 7.359 -8.661 6.271 1.00 94.94 77 ILE A CA 1
ATOM 566 C C . ILE A 1 77 ? 8.801 -9.178 6.129 1.00 94.94 77 ILE A C 1
ATOM 568 O O . ILE A 1 77 ? 9.074 -9.966 5.231 1.00 94.94 77 ILE A O 1
ATOM 572 N N . TRP A 1 78 ? 9.707 -8.808 7.041 1.00 96.56 78 TRP A N 1
ATOM 573 C CA . TRP A 1 78 ? 11.117 -9.215 7.004 1.00 96.56 78 TRP A CA 1
ATOM 574 C C . TRP A 1 78 ? 11.336 -10.636 7.512 1.00 96.56 78 TRP A C 1
ATOM 576 O O . TRP A 1 78 ? 12.321 -11.278 7.139 1.00 96.56 78 TRP A O 1
ATOM 586 N N . TYR A 1 79 ? 10.403 -11.165 8.309 1.00 94.88 79 TYR A N 1
ATOM 587 C CA . TYR A 1 79 ? 10.385 -12.581 8.650 1.00 94.88 79 TYR A CA 1
ATOM 588 C C . TYR A 1 79 ? 10.039 -13.430 7.421 1.00 94.88 79 TYR A C 1
ATOM 590 O O . TYR A 1 79 ? 10.727 -14.417 7.168 1.00 94.88 79 TYR A O 1
ATOM 598 N N . TRP A 1 80 ? 9.010 -13.052 6.657 1.00 92.69 80 TRP A N 1
ATOM 599 C CA . TRP A 1 80 ? 8.498 -13.846 5.530 1.00 92.69 80 TRP A CA 1
ATOM 600 C C . TRP A 1 80 ? 9.305 -13.675 4.242 1.00 92.69 80 TRP A C 1
ATOM 602 O O . TRP A 1 80 ? 9.639 -14.651 3.570 1.00 92.69 80 TRP A O 1
ATOM 612 N N . ASN A 1 81 ? 9.644 -12.437 3.890 1.00 93.75 81 ASN A N 1
ATOM 613 C CA . ASN A 1 81 ? 10.314 -12.128 2.636 1.00 93.75 81 ASN A CA 1
ATOM 614 C C . ASN A 1 81 ? 11.822 -12.341 2.807 1.00 93.75 81 ASN A C 1
ATOM 616 O O . ASN A 1 81 ? 12.546 -11.452 3.253 1.00 93.75 81 ASN A O 1
ATOM 620 N N . ARG A 1 82 ? 12.278 -13.554 2.477 1.00 94.38 82 ARG A N 1
ATOM 621 C CA . ARG A 1 82 ? 13.694 -13.968 2.504 1.00 94.38 82 ARG A CA 1
ATOM 622 C C . ARG A 1 82 ? 14.267 -14.243 1.112 1.00 94.38 82 ARG A C 1
ATOM 624 O O . ARG A 1 82 ? 15.274 -14.929 0.997 1.00 94.38 82 ARG A O 1
ATOM 631 N N . TYR A 1 83 ? 13.584 -13.776 0.071 1.00 96.56 83 TYR A N 1
ATOM 632 C CA . TYR A 1 83 ? 14.052 -13.933 -1.299 1.00 96.56 83 TYR A CA 1
ATOM 633 C C . TYR A 1 83 ? 15.386 -13.197 -1.499 1.00 96.56 83 TYR A C 1
ATOM 635 O O . TYR A 1 83 ? 15.631 -12.188 -0.824 1.00 96.56 83 TYR A O 1
ATOM 643 N N . PRO A 1 84 ? 16.246 -13.670 -2.415 1.00 96.62 84 PRO A N 1
ATOM 644 C CA . PRO A 1 84 ? 17.558 -13.075 -2.619 1.00 96.62 84 PRO A CA 1
ATOM 645 C C . PRO A 1 84 ? 17.411 -11.619 -3.067 1.00 96.62 84 PRO A C 1
ATOM 647 O O . PRO A 1 84 ? 16.619 -11.292 -3.954 1.00 96.62 84 PRO A O 1
ATOM 650 N N . GLY A 1 85 ? 18.135 -10.729 -2.388 1.00 95.69 85 GLY A N 1
ATOM 651 C CA . GLY A 1 85 ? 18.117 -9.293 -2.665 1.00 95.69 85 GLY A CA 1
ATOM 652 C C . GLY A 1 85 ? 16.981 -8.527 -1.987 1.00 95.69 85 GLY A C 1
ATOM 653 O O . GLY A 1 85 ? 16.853 -7.323 -2.220 1.00 95.69 85 GLY A O 1
ATOM 654 N N . ALA A 1 86 ? 16.159 -9.172 -1.143 1.00 97.69 86 ALA A N 1
ATOM 655 C CA . ALA A 1 86 ? 15.130 -8.475 -0.371 1.00 97.69 86 ALA A CA 1
ATOM 656 C C . ALA A 1 86 ? 15.760 -7.374 0.500 1.00 97.69 86 ALA A C 1
ATOM 658 O O . ALA A 1 86 ? 16.570 -7.642 1.387 1.00 97.69 86 ALA A O 1
ATOM 659 N N . ARG A 1 87 ? 15.383 -6.121 0.231 1.00 96.31 87 ARG A N 1
ATOM 660 C CA . ARG A 1 87 ? 16.014 -4.919 0.797 1.00 96.31 87 ARG A CA 1
ATOM 661 C C . ARG A 1 87 ? 15.020 -3.774 0.925 1.00 96.31 87 ARG A C 1
ATOM 663 O O . ARG A 1 87 ? 14.024 -3.738 0.196 1.00 96.31 87 ARG A O 1
ATOM 670 N N . VAL A 1 88 ? 15.296 -2.840 1.832 1.00 96.50 88 VAL A N 1
ATOM 671 C CA . VAL A 1 88 ? 14.513 -1.605 1.964 1.00 96.50 88 VAL A CA 1
ATOM 672 C C . VAL A 1 88 ? 14.730 -0.658 0.785 1.00 96.50 88 VAL A C 1
ATOM 674 O O . VAL A 1 88 ? 15.780 -0.647 0.148 1.00 96.50 88 VAL A O 1
ATOM 677 N N . ASP A 1 89 ? 13.739 0.192 0.543 1.00 94.94 89 ASP A N 1
ATOM 678 C CA . ASP A 1 89 ? 13.810 1.349 -0.355 1.00 94.94 89 ASP A CA 1
ATOM 679 C C . ASP A 1 89 ? 13.712 2.692 0.401 1.00 94.94 89 ASP A C 1
ATOM 681 O O . ASP A 1 89 ? 13.762 3.772 -0.189 1.00 94.94 89 ASP A O 1
ATOM 685 N N . SER A 1 90 ? 13.627 2.625 1.729 1.00 93.62 90 SER A N 1
ATOM 686 C CA . SER A 1 90 ? 13.667 3.763 2.638 1.00 93.62 90 SER A CA 1
ATOM 687 C C . SER A 1 90 ? 15.093 3.987 3.134 1.00 93.62 90 SER A C 1
ATOM 689 O O . SER A 1 90 ? 15.639 3.152 3.849 1.00 93.62 90 SER A O 1
ATOM 691 N N . GLN A 1 91 ? 15.680 5.130 2.777 1.00 89.56 91 GLN A N 1
ATOM 692 C CA . GLN A 1 91 ? 17.047 5.477 3.166 1.00 89.56 91 GLN A CA 1
ATOM 693 C C . GLN A 1 91 ? 17.176 5.627 4.691 1.00 89.56 91 GLN A C 1
ATOM 695 O O . GLN A 1 91 ? 16.326 6.250 5.333 1.00 89.56 91 GLN A O 1
ATOM 700 N N . TYR A 1 92 ? 18.274 5.129 5.260 1.00 88.25 92 TYR A N 1
ATOM 701 C CA . TYR A 1 92 ? 18.699 5.438 6.625 1.00 88.25 92 TYR A CA 1
ATOM 702 C C . TYR A 1 92 ? 18.555 6.946 6.929 1.00 88.25 92 TYR A C 1
ATOM 704 O O . TYR A 1 92 ? 18.933 7.769 6.088 1.00 88.25 92 TYR A O 1
ATOM 712 N N . PRO A 1 93 ? 18.040 7.336 8.112 1.00 89.88 93 PRO A N 1
ATOM 713 C CA . PRO A 1 93 ? 17.641 6.490 9.247 1.00 89.88 93 PRO A CA 1
ATOM 714 C C . PRO A 1 93 ? 16.147 6.134 9.294 1.00 89.88 93 PRO A C 1
ATOM 716 O O . PRO A 1 93 ? 15.683 5.568 10.279 1.00 89.88 93 PRO A O 1
ATOM 719 N N . VAL A 1 94 ? 15.352 6.484 8.278 1.00 91.56 94 VAL A N 1
ATOM 720 C CA . VAL A 1 94 ? 13.888 6.566 8.447 1.00 91.56 94 VAL A CA 1
ATOM 721 C C . VAL A 1 94 ? 13.182 5.218 8.604 1.00 91.56 94 VAL A C 1
ATOM 723 O O . VAL A 1 94 ? 12.055 5.186 9.102 1.00 91.56 94 VAL A O 1
ATOM 726 N N . TYR A 1 95 ? 13.805 4.111 8.196 1.00 96.69 95 TYR A N 1
ATOM 727 C CA . TYR A 1 95 ? 13.214 2.771 8.256 1.00 96.69 95 TYR A CA 1
ATOM 728 C C . TYR A 1 95 ? 13.491 2.053 9.587 1.00 96.69 95 TYR A C 1
ATOM 730 O O . TYR A 1 95 ? 13.945 0.914 9.624 1.00 96.69 95 TYR A O 1
ATOM 738 N N . ALA A 1 96 ? 13.226 2.740 10.693 1.00 96.38 96 ALA A N 1
ATOM 739 C CA . ALA A 1 96 ? 13.418 2.238 12.048 1.00 96.38 96 ALA A CA 1
ATOM 740 C C . ALA A 1 96 ? 12.361 2.825 12.996 1.00 96.38 96 ALA A C 1
ATOM 742 O O . ALA A 1 96 ? 11.717 3.831 12.671 1.00 96.38 96 ALA A O 1
ATOM 743 N N . LEU A 1 97 ? 12.192 2.190 14.158 1.00 97.19 97 LEU A N 1
ATOM 744 C CA . LEU A 1 97 ? 11.375 2.705 15.257 1.00 97.19 97 LEU A CA 1
ATOM 745 C C . LEU A 1 97 ? 12.063 3.897 15.929 1.00 97.19 97 LEU A C 1
ATOM 747 O O . LEU A 1 97 ? 13.257 3.833 16.227 1.00 97.19 97 LEU A O 1
ATOM 751 N N . SER A 1 98 ? 11.297 4.936 16.249 1.00 96.38 98 SER A N 1
ATOM 752 C CA . SER A 1 98 ? 11.765 6.138 16.953 1.00 96.38 98 SER A CA 1
ATOM 753 C C . SER A 1 98 ? 11.944 5.949 18.471 1.00 96.38 98 SER A C 1
ATOM 755 O O . SER A 1 98 ? 11.940 6.916 19.229 1.00 96.38 98 SER A O 1
ATOM 757 N N . ILE A 1 99 ? 12.128 4.706 18.931 1.00 96.81 99 ILE A N 1
ATOM 758 C CA . ILE A 1 99 ? 12.275 4.346 20.349 1.00 96.81 99 ILE A CA 1
ATOM 759 C C . ILE A 1 99 ? 13.735 4.567 20.792 1.00 96.81 99 ILE A C 1
ATOM 761 O O . ILE A 1 99 ? 14.619 3.868 20.277 1.00 96.81 99 ILE A O 1
ATOM 765 N N . PRO A 1 100 ? 14.019 5.484 21.740 1.00 94.75 100 PRO A N 1
ATOM 766 C CA . PRO A 1 100 ? 15.382 5.799 22.184 1.00 94.75 100 PRO A CA 1
ATOM 767 C C . PRO A 1 100 ? 16.212 4.594 22.622 1.00 94.75 100 PRO A C 1
ATOM 769 O O . PRO A 1 100 ? 17.381 4.476 22.260 1.00 94.75 100 PRO A O 1
ATOM 772 N N . GLU A 1 101 ? 15.606 3.670 23.354 1.00 95.44 101 GLU A N 1
ATOM 773 C CA . GLU A 1 101 ? 16.213 2.444 23.872 1.00 95.44 101 GLU A CA 1
ATOM 774 C C . GLU A 1 101 ? 16.651 1.493 22.751 1.00 95.44 101 GLU A C 1
ATOM 776 O O . GLU A 1 101 ? 17.549 0.675 22.945 1.00 95.44 101 GLU A O 1
ATOM 781 N N . VAL A 1 102 ? 16.033 1.613 21.572 1.00 95.69 102 VAL A N 1
ATOM 782 C CA . VAL A 1 102 ? 16.335 0.804 20.391 1.00 95.69 102 VAL A CA 1
ATOM 783 C C . VAL A 1 102 ? 17.408 1.475 19.542 1.00 95.69 102 VAL A C 1
ATOM 785 O O . VAL A 1 102 ? 18.431 0.852 19.263 1.00 95.69 102 VAL A O 1
ATOM 788 N N . TYR A 1 103 ? 17.208 2.726 19.116 1.00 93.25 103 TYR A N 1
ATOM 789 C CA . TYR A 1 103 ? 18.111 3.337 18.132 1.00 93.25 103 TYR A CA 1
ATOM 790 C C . TYR A 1 103 ? 19.454 3.784 18.723 1.00 93.25 103 TYR A C 1
ATOM 792 O O . TYR A 1 103 ? 20.406 3.951 17.969 1.00 93.25 103 TYR A O 1
ATOM 800 N N . LYS A 1 104 ? 19.558 3.995 20.044 1.00 90.88 104 LYS A N 1
ATOM 801 C CA . LYS A 1 104 ? 20.779 4.524 20.681 1.00 90.88 104 LYS A CA 1
ATOM 802 C C . LYS A 1 104 ? 21.990 3.598 20.538 1.00 90.88 104 LYS A C 1
ATOM 804 O O . LYS A 1 104 ? 23.100 4.086 20.352 1.00 90.88 104 LYS A O 1
ATOM 809 N N . ASP A 1 105 ? 21.759 2.290 20.610 1.00 90.31 105 ASP A N 1
ATOM 810 C CA . ASP A 1 105 ? 22.814 1.271 20.602 1.00 90.31 105 ASP A CA 1
ATOM 811 C C . ASP A 1 105 ? 22.771 0.393 19.334 1.00 90.31 105 ASP A C 1
ATOM 813 O O . ASP A 1 105 ? 23.381 -0.675 19.303 1.00 90.31 105 ASP A O 1
ATOM 817 N N . TRP A 1 106 ? 22.033 0.813 18.298 1.00 93.94 106 TRP A N 1
ATOM 818 C CA . TRP A 1 106 ? 21.969 0.127 17.006 1.00 93.94 106 TRP A CA 1
ATOM 819 C C . TRP A 1 106 ? 22.723 0.912 15.933 1.00 93.94 106 TRP A C 1
ATOM 821 O O . TRP A 1 106 ? 22.586 2.129 15.824 1.00 93.94 106 TRP A O 1
ATOM 831 N N . THR A 1 107 ? 23.468 0.200 15.094 1.00 93.06 107 THR A N 1
ATOM 832 C CA . THR A 1 107 ? 24.116 0.748 13.899 1.00 93.06 107 THR A CA 1
ATOM 833 C C . THR A 1 107 ? 23.767 -0.125 12.711 1.00 93.06 107 THR A C 1
ATOM 835 O O . THR A 1 107 ? 23.821 -1.348 12.819 1.00 93.06 107 THR A O 1
ATOM 838 N N . TRP A 1 108 ? 23.477 0.503 11.585 1.00 93.50 108 TRP A N 1
ATOM 839 C CA . TRP A 1 108 ? 23.277 -0.154 10.305 1.00 93.50 108 TRP A CA 1
ATOM 840 C C . TRP A 1 108 ? 24.618 -0.455 9.619 1.00 93.50 108 TRP A C 1
ATOM 842 O O . TRP A 1 108 ? 25.675 -0.050 10.085 1.00 93.50 108 TRP A O 1
ATOM 852 N N . SER A 1 109 ? 24.616 -1.161 8.503 1.00 93.06 109 SER A N 1
ATOM 853 C CA . SER A 1 109 ? 25.786 -1.421 7.661 1.00 93.06 109 SER A CA 1
ATOM 854 C C . SER A 1 109 ? 25.782 -0.535 6.417 1.00 93.06 109 SER A C 1
ATOM 856 O O . SER A 1 109 ? 26.814 -0.299 5.789 1.00 93.06 109 SER A O 1
ATOM 858 N N . SER A 1 110 ? 24.598 -0.050 6.038 1.00 90.88 110 SER A N 1
ATOM 859 C CA . SER A 1 110 ? 24.359 0.652 4.786 1.00 90.88 110 SER A CA 1
ATOM 860 C C . SER A 1 110 ? 23.113 1.532 4.849 1.00 90.88 110 SER A C 1
ATOM 862 O O . SER A 1 110 ? 22.293 1.432 5.763 1.00 90.88 110 SER A O 1
ATOM 864 N N . HIS A 1 111 ? 22.966 2.423 3.870 1.00 89.06 111 HIS A N 1
ATOM 865 C CA . HIS A 1 111 ? 21.798 3.294 3.769 1.00 89.06 111 HIS A CA 1
ATOM 866 C C . HIS A 1 111 ? 20.507 2.535 3.453 1.00 89.06 111 HIS A C 1
ATOM 868 O O . HIS A 1 111 ? 19.436 2.985 3.859 1.00 89.06 111 HIS A O 1
ATOM 874 N N . TYR A 1 112 ? 20.599 1.416 2.736 1.00 94.12 112 TYR A N 1
ATOM 875 C CA . TYR A 1 112 ? 19.469 0.542 2.435 1.00 94.12 112 TYR A CA 1
ATOM 876 C C . TYR A 1 112 ? 19.767 -0.876 2.948 1.00 94.12 112 TYR A C 1
ATOM 878 O O . TYR A 1 112 ? 20.207 -1.714 2.157 1.00 94.12 112 TYR A O 1
ATOM 886 N N . PRO A 1 113 ? 19.570 -1.164 4.248 1.00 95.81 113 PRO A N 1
ATOM 887 C CA . PRO A 1 113 ? 19.794 -2.491 4.828 1.00 95.81 113 PRO A CA 1
ATOM 888 C C . PRO A 1 113 ? 18.935 -3.580 4.172 1.00 95.81 113 PRO A C 1
ATOM 890 O O . PRO A 1 113 ? 17.823 -3.326 3.692 1.00 95.81 113 PRO A O 1
ATOM 893 N N . ASP A 1 114 ? 19.460 -4.804 4.131 1.00 96.81 114 ASP A N 1
ATOM 894 C CA . ASP A 1 114 ? 18.734 -5.961 3.605 1.00 96.81 114 ASP A CA 1
ATOM 895 C C . ASP A 1 114 ? 17.855 -6.652 4.656 1.00 96.81 114 ASP A C 1
ATOM 897 O O . ASP A 1 114 ? 17.762 -6.255 5.821 1.00 96.81 114 ASP A O 1
ATOM 901 N N . HIS A 1 115 ? 17.162 -7.702 4.221 1.00 96.31 115 HIS A N 1
ATOM 902 C CA . HIS A 1 115 ? 16.278 -8.479 5.074 1.00 96.31 115 HIS A CA 1
ATOM 903 C C . HIS A 1 115 ? 16.995 -9.220 6.213 1.00 96.31 115 HIS A C 1
ATOM 905 O O . HIS A 1 115 ? 16.328 -9.581 7.184 1.00 96.31 115 HIS A O 1
ATOM 911 N N . ASN A 1 116 ? 18.292 -9.527 6.103 1.00 96.62 116 ASN A N 1
ATOM 912 C CA . ASN A 1 116 ? 19.035 -10.199 7.171 1.00 96.62 116 ASN A CA 1
ATOM 913 C C . ASN A 1 116 ? 19.331 -9.204 8.280 1.00 96.62 116 ASN A C 1
ATOM 915 O O . ASN A 1 116 ? 18.957 -9.441 9.428 1.00 96.62 116 ASN A O 1
ATOM 919 N N . GLU A 1 117 ? 19.874 -8.051 7.909 1.00 97.75 117 GLU A N 1
ATOM 920 C CA . GLU A 1 117 ? 20.161 -6.972 8.845 1.00 97.75 117 GLU A CA 1
ATOM 921 C C . GLU A 1 117 ? 18.890 -6.474 9.549 1.00 97.75 117 GLU A C 1
ATOM 923 O O . GLU A 1 117 ? 18.898 -6.194 10.746 1.00 97.75 117 GLU A O 1
ATOM 928 N N . LEU A 1 118 ? 17.744 -6.448 8.858 1.00 98.19 118 LEU A N 1
ATOM 929 C CA . LEU A 1 118 ? 16.481 -6.117 9.518 1.00 98.19 118 LEU A CA 1
ATOM 930 C C . LEU A 1 118 ? 15.992 -7.173 10.509 1.00 98.19 118 LEU A C 1
ATOM 932 O O . LEU A 1 118 ? 15.363 -6.814 11.503 1.00 98.19 118 LEU A O 1
ATOM 936 N N . ARG A 1 119 ? 16.281 -8.459 10.305 1.00 97.75 119 ARG A N 1
ATOM 937 C CA . ARG A 1 119 ? 15.992 -9.476 11.332 1.00 97.75 119 ARG A CA 1
ATOM 938 C C . ARG A 1 119 ? 16.896 -9.311 12.543 1.00 97.75 119 ARG A C 1
ATOM 940 O O . ARG A 1 119 ? 16.419 -9.467 13.663 1.00 97.75 119 ARG A O 1
ATOM 947 N N . GLU A 1 120 ? 18.161 -8.967 12.331 1.00 98.25 120 GLU A N 1
ATOM 948 C CA . GLU A 1 120 ? 19.082 -8.626 13.417 1.00 98.25 120 GLU A CA 1
ATOM 949 C C . GLU A 1 120 ? 18.602 -7.385 14.176 1.00 98.25 120 GLU A C 1
ATOM 951 O O . GLU A 1 120 ? 18.585 -7.394 15.405 1.00 98.25 120 GLU A O 1
ATOM 956 N N . TYR A 1 121 ? 18.089 -6.374 13.471 1.00 98.38 121 TYR A N 1
ATOM 957 C CA . TYR A 1 121 ? 17.443 -5.218 14.088 1.00 98.38 121 TYR A CA 1
ATOM 958 C C . TYR A 1 121 ? 16.238 -5.624 14.949 1.00 98.38 121 TYR A C 1
ATOM 960 O O . TYR A 1 121 ? 16.130 -5.187 16.091 1.00 98.38 121 TYR A O 1
ATOM 968 N N . PHE A 1 122 ? 15.344 -6.493 14.460 1.00 98.56 122 PHE A N 1
ATOM 969 C CA . PHE A 1 122 ? 14.208 -6.981 15.259 1.00 98.56 122 PHE A CA 1
ATOM 970 C C . PHE A 1 122 ? 14.637 -7.851 16.447 1.00 98.56 122 PHE A C 1
ATOM 972 O O . PHE A 1 122 ? 13.985 -7.821 17.492 1.00 98.56 122 PHE A O 1
ATOM 979 N N . LYS A 1 123 ? 15.743 -8.588 16.322 1.00 98.44 123 LYS A N 1
ATOM 980 C CA . LYS A 1 123 ? 16.360 -9.292 17.447 1.00 98.44 123 LYS A CA 1
ATOM 981 C C . LYS A 1 123 ? 16.872 -8.298 18.495 1.00 98.44 123 LYS A C 1
ATOM 983 O O . LYS A 1 123 ? 16.550 -8.451 19.666 1.00 98.44 123 LYS A O 1
ATOM 988 N N . HIS A 1 124 ? 17.579 -7.246 18.082 1.00 98.44 124 HIS A N 1
ATOM 989 C CA . HIS A 1 124 ? 18.028 -6.170 18.974 1.00 98.44 124 HIS A CA 1
ATOM 990 C C . HIS A 1 124 ? 16.853 -5.442 19.641 1.00 98.44 124 HIS A C 1
ATOM 992 O O . HIS A 1 124 ? 16.880 -5.182 20.840 1.00 98.44 124 HIS A O 1
ATOM 998 N N . VAL A 1 125 ? 15.776 -5.165 18.901 1.00 98.50 125 VAL A N 1
ATOM 999 C CA . VAL A 1 125 ? 14.524 -4.619 19.452 1.00 98.50 125 VAL A CA 1
ATOM 1000 C C . VAL A 1 125 ? 13.997 -5.496 20.589 1.00 98.50 125 VAL A C 1
ATOM 1002 O O . VAL A 1 125 ? 13.615 -4.974 21.636 1.00 98.50 125 VAL A O 1
ATOM 1005 N N . ASP A 1 126 ? 13.990 -6.817 20.412 1.00 98.50 126 ASP A N 1
ATOM 1006 C CA . ASP A 1 126 ? 13.572 -7.745 21.461 1.00 98.50 126 ASP A CA 1
ATOM 1007 C C . ASP A 1 126 ? 14.544 -7.778 22.644 1.00 98.50 126 ASP A C 1
ATOM 1009 O O . ASP A 1 126 ? 14.108 -7.768 23.788 1.00 98.50 126 ASP A O 1
ATOM 1013 N N . GLU A 1 127 ? 15.853 -7.737 22.406 1.00 98.25 127 GLU A N 1
ATOM 1014 C CA . GLU A 1 127 ? 16.858 -7.676 23.476 1.00 98.25 127 GLU A CA 1
ATOM 1015 C C . GLU A 1 127 ? 16.699 -6.413 24.340 1.00 98.25 127 GLU A C 1
ATOM 1017 O O . GLU A 1 127 ? 16.888 -6.463 25.557 1.00 98.25 127 GLU A O 1
ATOM 1022 N N . ARG A 1 128 ? 16.304 -5.283 23.738 1.00 98.06 128 ARG A N 1
ATOM 1023 C CA . ARG A 1 128 ? 16.117 -4.003 24.443 1.00 98.06 128 ARG A CA 1
ATOM 1024 C C . ARG A 1 128 ? 14.761 -3.858 25.111 1.00 98.06 128 ARG A C 1
ATOM 1026 O O . ARG A 1 128 ? 14.679 -3.280 26.192 1.00 98.06 128 ARG A O 1
ATOM 1033 N N . LEU A 1 129 ? 13.703 -4.359 24.482 1.00 97.94 129 LEU A N 1
ATOM 1034 C CA . LEU A 1 129 ? 12.328 -4.124 24.928 1.00 97.94 129 LEU A CA 1
ATOM 1035 C C . LEU A 1 129 ? 11.649 -5.379 25.491 1.00 97.94 129 LEU A C 1
ATOM 1037 O O . LEU A 1 129 ? 10.561 -5.275 26.058 1.00 97.94 129 LEU A O 1
ATOM 1041 N N . ASN A 1 130 ? 12.255 -6.559 25.350 1.00 97.81 130 ASN A N 1
ATOM 1042 C CA . ASN A 1 130 ? 11.711 -7.864 25.729 1.00 97.81 130 ASN A CA 1
ATOM 1043 C C . ASN A 1 130 ? 10.269 -8.031 25.224 1.00 97.81 130 ASN A C 1
ATOM 1045 O O . ASN A 1 130 ? 9.319 -8.110 26.009 1.00 97.81 130 ASN A O 1
ATOM 1049 N N . ILE A 1 131 ? 10.070 -7.951 23.907 1.00 98.25 131 ILE A N 1
ATOM 1050 C CA . ILE A 1 131 ? 8.751 -7.982 23.255 1.00 98.25 131 ILE A CA 1
ATOM 1051 C C . ILE A 1 131 ? 8.208 -9.411 23.204 1.00 98.25 131 ILE A C 1
ATOM 1053 O O . ILE A 1 131 ? 7.015 -9.613 23.447 1.00 98.25 131 ILE A O 1
ATOM 1057 N N . LYS A 1 132 ? 9.065 -10.413 22.971 1.00 98.25 132 LYS A N 1
ATOM 1058 C CA . LYS A 1 132 ? 8.672 -11.823 22.815 1.00 98.25 132 LYS A CA 1
ATOM 1059 C C . LYS A 1 132 ? 7.896 -12.383 24.004 1.00 98.25 132 LYS A C 1
ATOM 1061 O O . LYS A 1 132 ? 7.031 -13.226 23.792 1.00 98.25 132 LYS A O 1
ATOM 1066 N N . LYS A 1 133 ? 8.105 -11.874 25.228 1.00 97.50 133 LYS A N 1
ATOM 1067 C CA . LYS A 1 133 ? 7.312 -12.279 26.412 1.00 97.50 133 LYS A CA 1
ATOM 1068 C C . LYS A 1 133 ? 5.798 -12.056 26.250 1.00 97.50 133 LYS A C 1
ATOM 1070 O O . LYS A 1 133 ? 4.992 -12.705 26.918 1.00 97.50 133 LYS A O 1
ATOM 1075 N N . ASP A 1 134 ? 5.405 -11.116 25.390 1.00 97.88 134 ASP A N 1
ATOM 1076 C CA . ASP A 1 134 ? 4.007 -10.796 25.099 1.00 97.88 134 ASP A CA 1
ATOM 1077 C C . ASP A 1 134 ? 3.541 -11.314 23.739 1.00 97.88 134 ASP A C 1
ATOM 1079 O O . ASP A 1 134 ? 2.437 -10.984 23.313 1.00 97.88 134 ASP A O 1
ATOM 1083 N N . CYS A 1 135 ? 4.338 -12.154 23.080 1.00 98.12 135 CYS A N 1
ATOM 1084 C CA . CYS A 1 135 ? 4.007 -12.734 21.787 1.00 98.12 135 CYS A CA 1
ATOM 1085 C C . CYS A 1 135 ? 3.487 -14.166 21.916 1.00 98.12 135 CYS A C 1
ATOM 1087 O O . CYS A 1 135 ? 3.949 -14.963 22.732 1.00 98.12 135 CYS A O 1
ATOM 1089 N N . VAL A 1 136 ? 2.549 -14.499 21.041 1.00 97.88 136 VAL A N 1
ATOM 1090 C CA . VAL A 1 136 ? 2.089 -15.849 20.750 1.00 97.88 136 VAL A CA 1
ATOM 1091 C C . VAL A 1 136 ? 2.366 -16.103 19.276 1.00 97.88 136 VAL A C 1
ATOM 1093 O O . VAL A 1 136 ? 1.624 -15.660 18.402 1.00 97.88 136 VAL A O 1
ATOM 1096 N N . PHE A 1 137 ? 3.484 -16.772 19.024 1.00 97.62 137 PHE A N 1
ATOM 1097 C CA . PHE A 1 137 ? 3.929 -17.145 17.687 1.00 97.62 137 PHE A CA 1
ATOM 1098 C C . PHE A 1 137 ? 3.231 -18.411 17.187 1.00 97.62 137 PHE A C 1
ATOM 1100 O O . PHE A 1 137 ? 2.532 -19.091 17.951 1.00 97.62 137 PHE A O 1
ATOM 1107 N N . ASN A 1 138 ? 3.444 -18.732 15.910 1.00 95.81 138 ASN A N 1
ATOM 1108 C CA . ASN A 1 138 ? 2.933 -19.944 15.263 1.00 95.81 138 ASN A CA 1
ATOM 1109 C C . ASN A 1 138 ? 1.416 -20.095 15.427 1.00 95.81 138 ASN A C 1
ATOM 1111 O O . ASN A 1 138 ? 0.896 -21.184 15.660 1.00 95.81 138 ASN A O 1
ATOM 1115 N N . SER A 1 139 ? 0.710 -18.967 15.416 1.00 95.69 139 SER A N 1
ATOM 1116 C CA . SER A 1 139 ? -0.725 -18.890 15.662 1.00 95.69 139 SER A CA 1
ATOM 1117 C C . SER A 1 139 ? -1.338 -17.906 14.675 1.00 95.69 139 SER A C 1
ATOM 1119 O O . SER A 1 139 ? -1.294 -16.690 14.871 1.00 95.69 139 SER A O 1
ATOM 1121 N N . LYS A 1 140 ? -1.916 -18.421 13.587 1.00 95.75 140 LYS A N 1
ATOM 1122 C CA . LYS A 1 140 ? -2.622 -17.599 12.599 1.00 95.75 140 LYS A CA 1
ATOM 1123 C C . LYS A 1 140 ? -4.024 -17.322 13.126 1.00 95.75 140 LYS A C 1
ATOM 1125 O O . LYS A 1 140 ? -4.797 -18.250 13.349 1.00 95.75 140 LYS A O 1
ATOM 1130 N N . VAL A 1 141 ? -4.385 -16.052 13.300 1.00 97.50 141 VAL A N 1
ATOM 1131 C CA . VAL A 1 141 ? -5.774 -15.680 13.609 1.00 97.50 141 VAL A CA 1
ATOM 1132 C C . VAL A 1 141 ? -6.657 -15.992 12.401 1.00 97.50 141 VAL A C 1
ATOM 1134 O O . VAL A 1 141 ? -6.386 -15.521 11.299 1.00 97.50 141 VAL A O 1
ATOM 1137 N N . VAL A 1 142 ? -7.710 -16.781 12.613 1.00 97.56 142 VAL A N 1
ATOM 1138 C CA . VAL A 1 142 ? -8.637 -17.236 11.562 1.00 97.56 142 VAL A CA 1
ATOM 1139 C C . VAL A 1 142 ? -10.039 -16.655 11.715 1.00 97.56 142 VAL A C 1
ATOM 1141 O O . VAL A 1 142 ? -10.743 -16.497 10.718 1.00 97.56 142 VAL A O 1
ATOM 1144 N N . SER A 1 143 ? -10.453 -16.298 12.935 1.00 98.31 143 SER A N 1
ATOM 1145 C CA . SER A 1 143 ? -11.721 -15.603 13.160 1.00 98.31 143 SER A CA 1
ATOM 1146 C C . SER A 1 143 ? -11.663 -14.625 14.329 1.00 98.31 143 SER A C 1
ATOM 1148 O O . SER A 1 143 ? -10.892 -14.804 15.272 1.00 98.31 143 SER A O 1
ATOM 1150 N N . ALA A 1 144 ? -12.509 -13.602 14.266 1.00 98.56 144 ALA A N 1
ATOM 1151 C CA . ALA A 1 144 ? -12.759 -12.662 15.349 1.00 98.56 144 ALA A CA 1
ATOM 1152 C C . ALA A 1 144 ? -14.254 -12.336 15.374 1.00 98.56 144 ALA A C 1
ATOM 1154 O O . ALA A 1 144 ? -14.793 -11.847 14.384 1.00 98.56 144 ALA A O 1
ATOM 1155 N N . ASP A 1 145 ? -14.923 -12.620 16.487 1.00 98.50 145 ASP A N 1
ATOM 1156 C CA . ASP A 1 145 ? -16.371 -12.483 16.626 1.00 98.50 145 ASP A CA 1
ATOM 1157 C C . ASP A 1 145 ? -16.716 -11.491 17.744 1.00 98.50 145 ASP A C 1
ATOM 1159 O O . ASP A 1 145 ? -16.262 -11.649 18.882 1.00 98.50 145 ASP A O 1
ATOM 1163 N N . TRP A 1 146 ? -17.521 -10.478 17.416 1.00 98.12 146 TRP A N 1
ATOM 1164 C CA . TRP A 1 146 ? -18.019 -9.489 18.371 1.00 98.12 146 TRP A CA 1
ATOM 1165 C C . TRP A 1 146 ? -19.221 -10.012 19.168 1.00 98.12 146 TRP A C 1
ATOM 1167 O O . TRP A 1 146 ? -20.138 -10.659 18.633 1.00 98.12 146 TRP A O 1
ATOM 1177 N N . ASP A 1 147 ? -19.208 -9.694 20.460 1.00 96.19 147 ASP A N 1
ATOM 1178 C CA . ASP A 1 147 ? -20.295 -9.892 21.410 1.00 96.19 147 ASP A CA 1
ATOM 1179 C C . ASP A 1 147 ? -20.809 -8.522 21.875 1.00 96.19 147 ASP A C 1
ATOM 1181 O O . ASP A 1 147 ? -20.147 -7.835 22.657 1.00 96.19 147 ASP A O 1
ATOM 1185 N N . ASP A 1 148 ? -21.987 -8.127 21.378 1.00 90.75 148 ASP A N 1
ATOM 1186 C CA . ASP A 1 148 ? -22.615 -6.849 21.722 1.00 90.75 148 ASP A CA 1
ATOM 1187 C C . ASP A 1 148 ? -22.963 -6.763 23.215 1.00 90.75 148 ASP A C 1
ATOM 1189 O O . ASP A 1 148 ? -22.711 -5.733 23.831 1.00 90.75 148 ASP A O 1
ATOM 1193 N N . GLU A 1 149 ? -23.460 -7.840 23.833 1.00 91.31 149 GLU A N 1
ATOM 1194 C CA . GLU A 1 149 ? -23.890 -7.827 25.239 1.00 91.31 149 GLU A CA 1
ATOM 1195 C C . GLU A 1 149 ? -22.718 -7.643 26.200 1.00 91.31 149 GLU A C 1
ATOM 1197 O O . GLU A 1 149 ? -22.844 -6.994 27.241 1.00 91.31 149 GLU A O 1
ATOM 1202 N N . ARG A 1 150 ? -21.563 -8.222 25.865 1.00 92.88 150 ARG A N 1
ATOM 1203 C CA . ARG A 1 150 ? -20.356 -8.138 26.695 1.00 92.88 150 ARG A CA 1
ATOM 1204 C C . ARG A 1 150 ? -19.437 -6.990 26.294 1.00 92.88 150 ARG A C 1
ATOM 1206 O O . ARG A 1 150 ? -18.594 -6.608 27.105 1.00 92.88 150 ARG A O 1
ATOM 1213 N N . CYS A 1 151 ? -19.599 -6.441 25.089 1.00 95.69 151 CYS A N 1
ATOM 1214 C CA . CYS A 1 151 ? -18.654 -5.528 24.443 1.00 95.69 151 CYS A CA 1
ATOM 1215 C C . CYS A 1 151 ? -17.227 -6.099 24.405 1.00 95.69 151 CYS A C 1
ATOM 1217 O O . CYS A 1 151 ? -16.260 -5.436 24.786 1.00 95.69 151 CYS A O 1
ATOM 1219 N N . LEU A 1 152 ? -17.109 -7.364 23.997 1.00 97.19 152 LEU A N 1
ATOM 1220 C CA . LEU A 1 152 ? -15.843 -8.089 23.909 1.00 97.19 152 LEU A CA 1
ATOM 1221 C C . LEU A 1 152 ? -15.718 -8.790 22.556 1.00 97.19 152 LEU A C 1
ATOM 1223 O O . LEU A 1 152 ? -16.699 -9.229 21.958 1.00 97.19 152 LEU A O 1
ATOM 1227 N N . TRP A 1 153 ? -14.478 -8.965 22.122 1.00 98.50 153 TRP A N 1
ATOM 1228 C CA . TRP A 1 153 ? -14.104 -9.787 20.983 1.00 98.50 153 TRP A CA 1
ATOM 1229 C C . TRP A 1 153 ? -13.653 -11.170 21.437 1.00 98.50 153 TRP A C 1
ATOM 1231 O O . TRP A 1 153 ? -12.868 -11.295 22.379 1.00 98.50 153 TRP A O 1
ATOM 1241 N N . THR A 1 154 ? -14.098 -12.200 20.720 1.00 98.44 154 THR A N 1
ATOM 1242 C CA . THR A 1 154 ? -13.551 -13.561 20.800 1.00 98.44 154 THR A CA 1
ATOM 1243 C C . THR A 1 154 ? -12.717 -13.834 19.555 1.00 98.44 154 THR A C 1
ATOM 1245 O O . THR A 1 154 ? -13.253 -13.872 18.452 1.00 98.44 154 THR A O 1
ATOM 1248 N N . ILE A 1 155 ? -11.411 -14.027 19.719 1.00 98.50 155 ILE A N 1
ATOM 1249 C CA . ILE A 1 155 ? -10.439 -14.150 18.625 1.00 98.50 155 ILE A CA 1
ATOM 1250 C C . ILE A 1 155 ? -9.873 -15.566 18.631 1.00 98.50 155 ILE A C 1
ATOM 1252 O O . ILE A 1 155 ? -9.338 -16.009 19.646 1.00 98.50 155 ILE A O 1
ATOM 1256 N N . LYS A 1 156 ? -9.990 -16.284 17.513 1.00 98.25 156 LYS A N 1
ATOM 1257 C CA . LYS A 1 156 ? -9.595 -17.693 17.391 1.00 98.25 156 LYS A CA 1
ATOM 1258 C C . LYS A 1 156 ? -8.424 -17.860 16.436 1.00 98.25 156 LYS A C 1
ATOM 1260 O O . LYS A 1 156 ? -8.400 -17.262 15.358 1.00 98.25 156 LYS A O 1
ATOM 1265 N N . CYS A 1 157 ? -7.487 -18.713 16.826 1.00 96.81 157 CYS A N 1
ATOM 1266 C CA . CYS A 1 157 ? -6.350 -19.114 16.007 1.00 96.81 157 CYS A CA 1
ATOM 1267 C C . CYS A 1 157 ? -6.594 -20.472 15.342 1.00 96.81 157 CYS A C 1
ATOM 1269 O O . CYS A 1 157 ? -7.386 -21.283 15.825 1.00 96.81 157 CYS A O 1
ATOM 1271 N N . ASP A 1 158 ? -5.870 -20.739 14.263 1.00 94.56 158 ASP A N 1
ATOM 1272 C CA . ASP A 1 158 ? -5.816 -22.037 13.583 1.00 94.56 158 ASP A CA 1
ATOM 1273 C C . ASP A 1 158 ? -5.335 -23.185 14.487 1.00 94.56 158 ASP A C 1
ATOM 1275 O O . ASP A 1 158 ? -5.731 -24.333 14.293 1.00 94.56 158 ASP A O 1
ATOM 1279 N N . THR A 1 159 ? -4.540 -22.874 15.511 1.00 92.31 159 THR A N 1
ATOM 1280 C CA . THR A 1 159 ? -4.096 -23.806 16.560 1.00 92.31 159 THR A CA 1
ATOM 1281 C C . THR A 1 159 ? -5.195 -24.200 17.553 1.00 92.31 159 THR A C 1
ATOM 1283 O O . THR A 1 159 ? -4.952 -25.008 18.445 1.00 92.31 159 THR A O 1
ATOM 1286 N N . GLY A 1 160 ? -6.392 -23.614 17.450 1.00 91.94 160 GLY A N 1
ATOM 1287 C CA . GLY A 1 160 ? -7.486 -23.789 18.410 1.00 91.94 160 GLY A CA 1
ATOM 1288 C C . GLY A 1 160 ? -7.409 -22.859 19.625 1.00 91.94 160 GLY A C 1
ATOM 1289 O O . GLY A 1 160 ? -8.361 -22.795 20.400 1.00 91.94 160 GLY A O 1
ATOM 1290 N N . ARG A 1 161 ? -6.320 -22.091 19.785 1.00 94.56 161 ARG A N 1
ATOM 1291 C CA . ARG A 1 161 ? -6.191 -21.088 20.853 1.00 94.56 161 ARG A CA 1
ATOM 1292 C C . ARG A 1 161 ? -7.225 -19.972 20.688 1.00 94.56 161 ARG A C 1
ATOM 1294 O O . ARG A 1 161 ? -7.437 -19.475 19.580 1.00 94.56 161 ARG A O 1
ATOM 1301 N N . VAL A 1 162 ? -7.822 -19.548 21.800 1.00 97.06 162 VAL A N 1
ATOM 1302 C CA . VAL A 1 162 ? -8.845 -18.495 21.840 1.00 97.06 162 VAL A CA 1
ATOM 1303 C C . VAL A 1 162 ? -8.420 -17.386 22.795 1.00 97.06 162 VAL A C 1
ATOM 1305 O O . VAL A 1 162 ? -7.972 -17.660 23.903 1.00 97.06 162 VAL A O 1
ATOM 1308 N N . PHE A 1 163 ? -8.597 -16.138 22.373 1.00 97.62 163 PHE A N 1
ATOM 1309 C CA . PHE A 1 163 ? -8.405 -14.948 23.195 1.00 97.62 163 PHE A CA 1
ATOM 1310 C C . PHE A 1 163 ? -9.726 -14.201 23.351 1.00 97.62 163 PHE A C 1
ATOM 1312 O O . PHE A 1 163 ? -10.504 -14.102 22.402 1.00 97.62 163 PHE A O 1
ATOM 1319 N N . VAL A 1 164 ? -9.950 -13.630 24.534 1.00 98.06 164 VAL A N 1
ATOM 1320 C CA . VAL A 1 164 ? -11.054 -12.699 24.790 1.00 98.06 164 VAL A CA 1
ATOM 1321 C C . VAL A 1 164 ? -10.462 -11.331 25.105 1.00 98.06 164 VAL A C 1
ATOM 1323 O O . VAL A 1 164 ? -9.619 -11.218 25.997 1.00 98.06 164 VAL A O 1
ATOM 1326 N N . ALA A 1 165 ? -10.881 -10.295 24.381 1.00 98.12 165 ALA A N 1
ATOM 1327 C CA . ALA A 1 165 ? -10.313 -8.954 24.512 1.00 98.12 165 ALA A CA 1
ATOM 1328 C C . ALA A 1 165 ? -11.363 -7.847 24.384 1.00 98.12 165 ALA A C 1
ATOM 1330 O O . ALA A 1 165 ? -12.372 -8.021 23.706 1.00 98.12 165 ALA A O 1
ATOM 1331 N N . LYS A 1 166 ? -11.119 -6.697 25.019 1.00 97.88 166 LYS A N 1
ATOM 1332 C CA . LYS A 1 166 ? -11.970 -5.500 24.872 1.00 97.88 166 LYS A CA 1
ATOM 1333 C C . LYS A 1 166 ? -11.818 -4.867 23.492 1.00 97.88 166 LYS A C 1
ATOM 1335 O O . LYS A 1 166 ? -12.813 -4.522 22.860 1.00 97.88 166 LYS A O 1
ATOM 1340 N N . SER A 1 167 ? -10.573 -4.772 23.035 1.00 98.56 167 SER A N 1
ATOM 1341 C CA . SER A 1 167 ? -10.194 -4.223 21.738 1.00 98.56 167 SER A CA 1
ATOM 1342 C C . SER A 1 167 ? -9.215 -5.153 21.036 1.00 98.56 167 SER A C 1
ATOM 1344 O O . SER A 1 167 ? -8.553 -5.984 21.663 1.00 98.56 167 SER A O 1
ATOM 1346 N N . TRP A 1 168 ? -9.071 -5.010 19.726 1.00 98.62 168 TRP A N 1
ATOM 1347 C CA . TRP A 1 168 ? -7.983 -5.662 19.004 1.00 98.62 168 TRP A CA 1
ATOM 1348 C C . TRP A 1 168 ? -7.593 -4.876 17.763 1.00 98.62 168 TRP A C 1
ATOM 1350 O O . TRP A 1 168 ? -8.358 -4.045 17.274 1.00 98.62 168 TRP A O 1
ATOM 1360 N N . THR A 1 169 ? -6.385 -5.123 17.264 1.00 98.31 169 THR A N 1
ATOM 1361 C CA . THR A 1 169 ? -5.934 -4.549 15.998 1.00 98.31 169 THR A CA 1
ATOM 1362 C C . THR A 1 169 ? -5.460 -5.606 15.026 1.00 98.31 169 THR A C 1
ATOM 1364 O O . THR A 1 169 ? -4.761 -6.550 15.403 1.00 98.31 169 THR A O 1
ATOM 1367 N N . ALA A 1 170 ? -5.793 -5.407 13.757 1.00 96.94 170 ALA A N 1
ATOM 1368 C CA . ALA A 1 170 ? -5.164 -6.104 12.653 1.00 96.94 170 ALA A CA 1
ATOM 1369 C C . ALA A 1 170 ? -3.963 -5.292 12.135 1.00 96.94 170 ALA A C 1
ATOM 1371 O O . ALA A 1 170 ? -4.098 -4.353 11.350 1.00 96.94 170 ALA A O 1
ATOM 1372 N N . GLY A 1 171 ? -2.765 -5.682 12.567 1.00 93.44 171 GLY A N 1
ATOM 1373 C CA . GLY A 1 171 ? -1.469 -5.246 12.040 1.00 93.44 171 GLY A CA 1
ATOM 1374 C C . GLY A 1 171 ? -0.924 -6.203 10.977 1.00 93.44 171 GLY A C 1
ATOM 1375 O O . GLY A 1 171 ? 0.279 -6.455 10.925 1.00 93.44 171 GLY A O 1
ATOM 1376 N N . THR A 1 172 ? -1.796 -6.750 10.121 1.00 90.31 172 THR A N 1
ATOM 1377 C CA . THR A 1 172 ? -1.440 -7.748 9.091 1.00 90.31 172 THR A CA 1
ATOM 1378 C C . THR A 1 17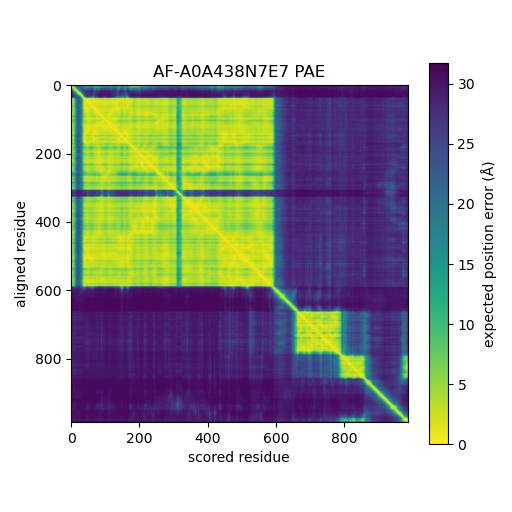2 ? -0.555 -7.181 7.975 1.00 90.31 172 THR A C 1
ATOM 1380 O O . THR A 1 172 ? -0.003 -7.932 7.172 1.00 90.31 172 THR A O 1
ATOM 1383 N N . GLY A 1 173 ? -0.428 -5.852 7.898 1.00 87.75 173 GLY A N 1
ATOM 1384 C CA . GLY A 1 173 ? 0.284 -5.147 6.837 1.00 87.75 173 GLY A CA 1
ATOM 1385 C C . GLY A 1 173 ? -0.426 -5.218 5.482 1.00 87.75 173 GLY A C 1
ATOM 1386 O O . GLY A 1 173 ? -1.472 -5.845 5.319 1.00 87.75 173 GLY A O 1
ATOM 1387 N N . PHE A 1 174 ? 0.167 -4.572 4.474 1.00 90.62 174 PHE A N 1
ATOM 1388 C CA . PHE A 1 174 ? -0.421 -4.492 3.133 1.00 90.62 174 PHE A CA 1
ATOM 1389 C C . PHE A 1 174 ? -0.176 -5.737 2.266 1.00 90.62 174 PHE A C 1
ATOM 1391 O O . PHE A 1 174 ? -0.783 -5.852 1.208 1.00 90.62 174 PHE A O 1
ATOM 1398 N N . ALA A 1 175 ? 0.720 -6.641 2.670 1.00 89.69 175 ALA A N 1
ATOM 1399 C CA . ALA A 1 175 ? 1.261 -7.718 1.836 1.00 89.69 175 ALA A CA 1
ATOM 1400 C C . ALA A 1 175 ? 1.093 -9.106 2.484 1.00 89.69 175 ALA A C 1
ATOM 1402 O O . ALA A 1 175 ? 2.001 -9.931 2.458 1.00 89.69 175 ALA A O 1
ATOM 1403 N N . ALA A 1 176 ? -0.064 -9.356 3.103 1.00 87.81 176 ALA A N 1
ATOM 1404 C CA . ALA A 1 176 ? -0.344 -10.628 3.772 1.00 87.81 176 ALA A CA 1
ATOM 1405 C C . ALA A 1 176 ? -0.809 -11.725 2.796 1.00 87.81 176 ALA A C 1
ATOM 1407 O O . ALA A 1 176 ? -0.250 -12.821 2.772 1.00 87.81 176 ALA A O 1
ATOM 1408 N N . LYS A 1 177 ? -1.817 -11.431 1.962 1.00 91.38 177 LYS A N 1
ATOM 1409 C CA . LYS A 1 177 ? -2.430 -12.411 1.055 1.00 91.38 177 LYS A CA 1
ATOM 1410 C C . LYS A 1 177 ? -1.712 -12.433 -0.291 1.00 91.38 177 LYS A C 1
ATOM 1412 O O . LYS A 1 177 ? -1.815 -11.492 -1.073 1.00 91.38 177 LYS A O 1
ATOM 1417 N N . ARG A 1 178 ? -0.953 -13.497 -0.548 1.00 92.31 178 ARG A N 1
ATOM 1418 C CA . ARG A 1 178 ? -0.185 -13.698 -1.791 1.00 92.31 178 ARG A CA 1
ATOM 1419 C C . ARG A 1 178 ? -1.117 -13.842 -2.988 1.00 92.31 178 ARG A C 1
ATOM 1421 O O . ARG A 1 178 ? -2.225 -14.353 -2.846 1.00 92.31 178 ARG A O 1
ATOM 1428 N N . HIS A 1 179 ? -0.659 -13.415 -4.160 1.00 92.31 179 HIS A N 1
ATOM 1429 C CA . HIS A 1 179 ? -1.398 -13.611 -5.401 1.00 92.31 179 HIS A CA 1
ATOM 1430 C C . HIS A 1 179 ? -0.695 -14.628 -6.295 1.00 92.31 179 HIS A C 1
ATOM 1432 O O . HIS A 1 179 ? 0.440 -14.418 -6.722 1.00 92.31 179 HIS A O 1
ATOM 1438 N N . PHE A 1 180 ? -1.417 -15.694 -6.620 1.00 90.62 180 PHE A N 1
ATOM 1439 C CA . PHE A 1 180 ? -1.046 -16.653 -7.648 1.00 90.62 180 PHE A CA 1
ATOM 1440 C C . PHE A 1 180 ? -1.947 -16.418 -8.866 1.00 90.62 180 PHE A C 1
ATOM 1442 O O . PHE A 1 180 ? -3.170 -16.367 -8.694 1.00 90.62 180 PHE A O 1
ATOM 1449 N N . PRO A 1 181 ? -1.384 -16.230 -10.072 1.00 86.25 181 PRO A N 1
ATOM 1450 C CA . PRO A 1 181 ? -2.172 -16.236 -11.297 1.00 86.25 181 PRO A CA 1
ATOM 1451 C C . PRO A 1 181 ? -2.868 -17.588 -11.483 1.00 86.25 181 PRO A C 1
ATOM 1453 O O . PRO A 1 181 ? -2.292 -18.627 -11.164 1.00 86.25 181 PRO A O 1
ATOM 1456 N N . ASP A 1 182 ? -4.083 -17.570 -12.025 1.00 86.06 182 ASP A N 1
ATOM 1457 C CA . ASP A 1 182 ? -4.863 -18.778 -12.318 1.00 86.06 182 ASP A CA 1
ATOM 1458 C C . ASP A 1 182 ? -4.412 -19.404 -13.650 1.00 86.06 182 ASP A C 1
ATOM 1460 O O . ASP A 1 182 ? -5.116 -19.368 -14.658 1.00 86.06 182 ASP A O 1
ATOM 1464 N N . TRP A 1 183 ? -3.158 -19.858 -13.690 1.00 89.50 183 TRP A N 1
ATOM 1465 C CA . TRP A 1 183 ? -2.570 -20.502 -14.863 1.00 89.50 183 TRP A CA 1
ATOM 1466 C C . TRP A 1 183 ? -2.762 -22.015 -14.814 1.00 89.50 183 TRP A C 1
ATOM 1468 O O . TRP A 1 183 ? -2.442 -22.662 -13.815 1.00 89.50 183 TRP A O 1
ATOM 1478 N N . GLU A 1 184 ? -3.233 -22.582 -15.926 1.00 93.31 184 GLU A N 1
ATOM 1479 C CA . GLU A 1 184 ? -3.395 -24.027 -16.078 1.00 93.31 184 GLU A CA 1
ATOM 1480 C C . GLU A 1 184 ? -2.057 -24.744 -15.847 1.00 93.31 184 GLU A C 1
ATOM 1482 O O . GLU A 1 184 ? -1.026 -24.329 -16.377 1.00 93.31 184 GLU A O 1
ATOM 1487 N N . GLY A 1 185 ? -2.078 -25.827 -15.066 1.00 91.56 185 GLY A N 1
ATOM 1488 C CA . GLY A 1 185 ? -0.913 -26.681 -14.825 1.00 91.56 185 GLY A CA 1
ATOM 1489 C C . GLY A 1 185 ? 0.139 -26.100 -13.878 1.00 91.56 185 GLY A C 1
ATOM 1490 O O . GLY A 1 185 ? 1.240 -26.636 -13.800 1.00 91.56 185 GLY A O 1
ATOM 1491 N N . LEU A 1 186 ? -0.153 -25.009 -13.152 1.00 90.81 186 LEU A N 1
ATOM 1492 C CA . LEU A 1 186 ? 0.810 -24.399 -12.220 1.00 90.81 186 LEU A CA 1
ATOM 1493 C C . LEU A 1 186 ? 1.338 -25.401 -11.174 1.00 90.81 186 LEU A C 1
ATOM 1495 O O . LEU A 1 186 ? 2.519 -25.366 -10.834 1.00 90.81 186 LEU A O 1
ATOM 1499 N N . ASP A 1 187 ? 0.479 -26.307 -10.698 1.00 90.38 187 ASP A N 1
ATOM 1500 C CA . ASP A 1 187 ? 0.847 -27.361 -9.741 1.00 90.38 187 ASP A CA 1
ATOM 1501 C C . ASP A 1 187 ? 1.568 -28.558 -10.399 1.00 90.38 187 ASP A C 1
ATOM 1503 O O . ASP A 1 187 ? 2.142 -29.385 -9.689 1.00 90.38 187 ASP A O 1
ATOM 1507 N N . ASP A 1 188 ? 1.579 -28.645 -11.736 1.00 90.31 188 ASP A N 1
ATOM 1508 C CA . ASP A 1 188 ? 2.197 -29.747 -12.487 1.00 90.31 188 ASP A CA 1
ATOM 1509 C C . ASP A 1 188 ? 3.713 -29.568 -12.657 1.00 90.31 188 ASP A C 1
ATOM 1511 O O . ASP A 1 188 ? 4.415 -30.526 -12.998 1.00 90.31 188 ASP A O 1
ATOM 1515 N N . PHE A 1 189 ? 4.238 -28.359 -12.426 1.00 94.31 189 PHE A N 1
ATOM 1516 C CA . PHE A 1 189 ? 5.662 -28.059 -12.553 1.00 94.31 189 PHE A CA 1
ATOM 1517 C C . PHE A 1 189 ? 6.491 -28.882 -11.554 1.00 94.31 189 PHE A C 1
ATOM 1519 O O . PHE A 1 189 ? 6.296 -28.809 -10.342 1.00 94.31 189 PHE A O 1
ATOM 1526 N N . GLN A 1 190 ? 7.435 -29.673 -12.068 1.00 93.94 190 GLN A N 1
ATOM 1527 C CA . GLN A 1 190 ? 8.258 -30.596 -11.276 1.00 93.94 190 GLN A CA 1
ATOM 1528 C C . GLN A 1 190 ? 9.556 -29.962 -10.764 1.00 93.94 190 GLN A C 1
ATOM 1530 O O . GLN A 1 190 ? 10.209 -30.534 -9.888 1.00 93.94 190 GLN A O 1
ATOM 1535 N N . GLY A 1 191 ? 9.939 -28.805 -11.314 1.00 93.81 191 GLY A N 1
ATOM 1536 C CA . GLY A 1 191 ? 11.081 -28.029 -10.843 1.00 93.81 191 GLY A CA 1
ATOM 1537 C C . GLY A 1 191 ? 10.807 -27.307 -9.521 1.00 93.81 191 GLY A C 1
ATOM 1538 O O . GLY A 1 191 ? 9.798 -27.515 -8.845 1.00 93.81 191 GLY A O 1
ATOM 1539 N N . GLU A 1 192 ? 11.727 -26.430 -9.143 1.00 94.56 192 GLU A N 1
ATOM 1540 C CA . GLU A 1 192 ? 11.632 -25.653 -7.911 1.00 94.56 192 GLU A CA 1
ATOM 1541 C C . GLU A 1 192 ? 10.837 -24.364 -8.150 1.00 94.56 192 GLU A C 1
ATOM 1543 O O . GLU A 1 192 ? 11.192 -23.561 -9.010 1.00 94.56 192 GLU A O 1
ATOM 1548 N N . ILE A 1 193 ? 9.744 -24.150 -7.415 1.00 94.62 193 ILE A N 1
ATOM 1549 C CA . ILE A 1 193 ? 8.880 -22.977 -7.590 1.00 94.62 193 ILE A CA 1
ATOM 1550 C C . ILE A 1 193 ? 8.488 -22.366 -6.248 1.00 94.62 193 ILE A C 1
ATOM 1552 O O . ILE A 1 193 ? 7.928 -23.029 -5.374 1.00 94.62 193 ILE A O 1
ATOM 1556 N N . HIS A 1 194 ? 8.754 -21.069 -6.094 1.00 94.69 194 HIS A N 1
ATOM 1557 C CA . HIS A 1 194 ? 8.479 -20.340 -4.859 1.00 94.69 194 HIS A CA 1
ATOM 1558 C C . HIS A 1 194 ? 7.869 -18.972 -5.137 1.00 94.69 194 HIS A C 1
ATOM 1560 O O . HIS A 1 194 ? 8.357 -18.206 -5.969 1.00 94.69 194 HIS A O 1
ATOM 1566 N N . HIS A 1 195 ? 6.825 -18.627 -4.381 1.00 95.81 195 HIS A N 1
ATOM 1567 C CA . HIS A 1 195 ? 6.416 -17.233 -4.264 1.00 95.81 195 HIS A CA 1
ATOM 1568 C C . HIS A 1 195 ? 7.440 -16.471 -3.429 1.00 95.81 195 HIS A C 1
ATOM 1570 O O . HIS A 1 195 ? 7.889 -16.949 -2.389 1.00 95.81 195 HIS A O 1
ATOM 1576 N N . SER A 1 196 ? 7.788 -15.262 -3.855 1.00 94.81 196 SER A N 1
ATOM 1577 C CA . SER A 1 196 ? 8.857 -14.472 -3.241 1.00 94.81 196 SER A CA 1
ATOM 1578 C C . SER A 1 196 ? 8.674 -14.237 -1.738 1.00 94.81 196 SER A C 1
ATOM 1580 O O . SER A 1 196 ? 9.615 -14.331 -0.957 1.00 94.81 196 SER A O 1
ATOM 1582 N N . SER A 1 197 ? 7.444 -13.995 -1.294 1.00 90.62 197 SER A N 1
ATOM 1583 C CA . SER A 1 197 ? 7.121 -13.822 0.129 1.00 90.62 197 SER A CA 1
ATOM 1584 C C . SER A 1 197 ? 7.062 -15.114 0.943 1.00 90.62 197 SER A C 1
ATOM 1586 O O . SER A 1 197 ? 6.615 -15.092 2.088 1.00 90.62 197 SER A O 1
ATOM 1588 N N . PHE A 1 198 ? 7.442 -16.247 0.359 1.00 88.44 198 PHE A N 1
ATOM 1589 C CA . PHE A 1 198 ? 7.564 -17.530 1.043 1.00 88.44 198 PHE A CA 1
ATOM 1590 C C . PHE A 1 198 ? 8.796 -18.293 0.563 1.00 88.44 198 PHE A C 1
ATOM 1592 O O . PHE A 1 198 ? 8.733 -19.440 0.117 1.00 88.44 198 PHE A O 1
ATOM 1599 N N . TRP A 1 199 ? 9.924 -17.596 0.619 1.00 92.19 199 TRP A N 1
ATOM 1600 C CA . TRP A 1 199 ? 11.202 -18.131 0.191 1.00 92.19 199 TRP A CA 1
ATOM 1601 C C . TRP A 1 199 ? 11.770 -19.121 1.223 1.00 92.19 199 TRP A C 1
ATOM 1603 O O . TRP A 1 199 ? 11.648 -18.857 2.428 1.00 92.19 199 TRP A O 1
ATOM 1613 N N . PRO A 1 200 ? 12.385 -20.240 0.796 1.00 90.38 200 PRO A N 1
ATOM 1614 C CA . PRO A 1 200 ? 13.028 -21.187 1.708 1.00 90.38 200 PRO A CA 1
ATOM 1615 C C . PRO A 1 200 ? 14.137 -20.525 2.539 1.00 90.38 200 PRO A C 1
ATOM 1617 O O . PRO A 1 200 ? 14.786 -19.573 2.099 1.00 90.38 200 PRO A O 1
ATOM 1620 N N . LYS A 1 201 ? 14.349 -21.017 3.769 1.00 87.75 201 LYS A N 1
ATOM 1621 C CA . LYS A 1 201 ? 15.331 -20.441 4.713 1.00 87.75 201 LYS A CA 1
ATOM 1622 C C . LYS A 1 201 ? 16.764 -20.728 4.266 1.00 87.75 201 LYS A C 1
ATOM 1624 O O . LYS A 1 201 ? 17.642 -19.899 4.470 1.00 87.75 201 LYS A O 1
ATOM 1629 N N . GLU A 1 202 ? 16.955 -21.896 3.675 1.00 87.88 202 GLU A N 1
ATOM 1630 C CA . GLU A 1 202 ? 18.181 -22.430 3.095 1.00 87.88 202 GLU A CA 1
ATOM 1631 C C . GLU A 1 202 ? 18.583 -21.741 1.780 1.00 87.88 202 GLU A C 1
ATOM 1633 O O . GLU A 1 202 ? 19.710 -21.911 1.325 1.00 87.88 202 GLU A O 1
ATOM 1638 N N . GLY A 1 203 ? 17.698 -20.918 1.206 1.00 90.75 203 GLY A N 1
ATOM 1639 C CA . GLY A 1 203 ? 17.898 -20.309 -0.105 1.00 90.75 203 GLY A CA 1
ATOM 1640 C C . GLY A 1 203 ? 17.562 -21.263 -1.253 1.00 90.75 203 GLY A C 1
ATOM 1641 O O . GLY A 1 203 ? 17.114 -22.384 -1.039 1.00 90.75 203 GLY A O 1
ATOM 1642 N N . VAL A 1 204 ? 17.741 -20.779 -2.479 1.00 94.00 204 VAL A N 1
ATOM 1643 C CA . VAL A 1 204 ? 17.492 -21.534 -3.713 1.00 94.00 204 VAL A CA 1
ATOM 1644 C C . VAL A 1 204 ? 18.742 -21.418 -4.567 1.00 94.00 204 VAL A C 1
ATOM 1646 O O . VAL A 1 204 ? 19.098 -20.313 -4.965 1.00 94.00 204 VAL A O 1
ATOM 1649 N N . ASP A 1 205 ? 19.414 -22.535 -4.842 1.00 94.81 205 ASP A N 1
ATOM 1650 C CA . ASP A 1 205 ? 20.583 -22.528 -5.722 1.00 94.81 205 ASP A CA 1
ATOM 1651 C C . ASP A 1 205 ? 20.138 -22.410 -7.182 1.00 94.81 205 ASP A C 1
ATOM 1653 O O . ASP A 1 205 ? 19.358 -23.232 -7.669 1.00 94.81 205 ASP A O 1
ATOM 1657 N N . VAL A 1 206 ? 20.647 -21.405 -7.889 1.00 97.38 206 VAL A N 1
ATOM 1658 C CA . VAL A 1 206 ? 20.345 -21.154 -9.305 1.00 97.38 206 VAL A CA 1
ATOM 1659 C C . VAL A 1 206 ? 21.555 -21.342 -10.221 1.00 97.38 206 VAL A C 1
ATOM 1661 O O . VAL A 1 206 ? 21.427 -21.227 -11.441 1.00 97.38 206 VAL A O 1
ATOM 1664 N N . LYS A 1 207 ? 22.733 -21.661 -9.679 1.00 97.94 207 LYS A N 1
ATOM 1665 C CA . LYS A 1 207 ? 23.973 -21.743 -10.453 1.00 97.94 207 LYS A CA 1
ATOM 1666 C C . LYS A 1 207 ? 23.887 -22.824 -11.535 1.00 97.94 207 LYS A C 1
ATOM 1668 O O . LYS A 1 207 ? 23.627 -23.989 -11.251 1.00 97.94 207 LYS A O 1
ATOM 1673 N N . GLY A 1 208 ? 24.123 -22.441 -12.790 1.00 97.69 208 GLY A N 1
ATOM 1674 C CA . GLY A 1 208 ? 24.065 -23.345 -13.945 1.00 97.69 208 GLY A CA 1
ATOM 1675 C C . GLY A 1 208 ? 22.657 -23.827 -14.318 1.00 97.69 208 GLY A C 1
ATOM 1676 O O . GLY A 1 208 ? 22.528 -24.693 -15.180 1.00 97.69 208 GLY A O 1
ATOM 1677 N N . LYS A 1 209 ? 21.598 -23.301 -13.687 1.00 98.12 209 LYS A N 1
ATOM 1678 C CA . LYS A 1 209 ? 20.206 -23.710 -13.932 1.00 98.12 209 LYS A CA 1
ATOM 1679 C C . LYS A 1 209 ? 19.506 -22.797 -14.942 1.00 98.12 209 LYS A C 1
ATOM 1681 O O . LYS A 1 209 ? 19.979 -21.708 -15.267 1.00 98.12 209 LYS A O 1
ATOM 1686 N N . ARG A 1 210 ? 18.335 -23.225 -15.420 1.00 98.38 210 ARG A N 1
ATOM 1687 C CA . ARG A 1 210 ? 17.386 -22.399 -16.186 1.00 98.38 210 ARG A CA 1
ATOM 1688 C C . ARG A 1 210 ? 16.383 -21.773 -15.220 1.00 98.38 210 ARG A C 1
ATOM 1690 O O . ARG A 1 210 ? 15.411 -22.420 -14.830 1.00 98.38 210 ARG A O 1
ATOM 1697 N N . ALA A 1 211 ? 16.630 -20.539 -14.805 1.00 98.50 211 ALA A N 1
ATOM 1698 C CA . ALA A 1 211 ? 15.792 -19.827 -13.850 1.00 98.50 211 ALA A CA 1
ATOM 1699 C C . ALA A 1 211 ? 14.823 -18.860 -14.545 1.00 98.50 211 ALA A C 1
ATOM 1701 O O . ALA A 1 211 ? 15.152 -18.220 -15.547 1.00 98.50 211 ALA A O 1
ATOM 1702 N N . ALA A 1 212 ? 13.634 -18.704 -13.971 1.00 98.38 212 ALA A N 1
ATOM 1703 C CA . ALA A 1 212 ? 12.677 -17.681 -14.357 1.00 98.38 212 ALA A CA 1
ATOM 1704 C C . ALA A 1 212 ? 12.280 -16.800 -13.176 1.00 98.38 212 ALA A C 1
ATOM 1706 O O . ALA A 1 212 ? 12.094 -17.279 -12.058 1.00 98.38 212 ALA A O 1
ATOM 1707 N N . VAL A 1 213 ? 12.064 -15.517 -13.456 1.00 98.56 213 VAL A N 1
ATOM 1708 C CA . VAL A 1 213 ? 11.403 -14.579 -12.543 1.00 98.56 213 VAL A CA 1
ATOM 1709 C C . VAL A 1 213 ? 10.122 -14.102 -13.206 1.00 98.56 213 VAL A C 1
ATOM 1711 O O . VAL A 1 213 ? 10.149 -13.535 -14.298 1.00 98.56 213 VAL A O 1
ATOM 1714 N N . VAL A 1 214 ? 8.985 -14.340 -12.559 1.00 97.94 214 VAL A N 1
ATOM 1715 C CA . VAL A 1 214 ? 7.667 -13.970 -13.076 1.00 97.94 214 VAL A CA 1
ATOM 1716 C C . VAL A 1 214 ? 7.162 -12.729 -12.358 1.00 97.94 214 VAL A C 1
ATOM 1718 O O . VAL A 1 214 ? 6.801 -12.785 -11.183 1.00 97.94 214 VAL A O 1
ATOM 1721 N N . GLY A 1 215 ? 7.076 -11.618 -13.087 1.00 96.81 215 GLY A N 1
ATOM 1722 C CA . GLY A 1 215 ? 6.653 -10.329 -12.555 1.00 96.81 215 GLY A CA 1
ATOM 1723 C C . GLY A 1 215 ? 7.823 -9.388 -12.275 1.00 96.81 215 GLY A C 1
ATOM 1724 O O . GLY A 1 215 ? 8.908 -9.790 -11.871 1.00 96.81 215 GLY A O 1
ATOM 1725 N N . THR A 1 216 ? 7.572 -8.099 -12.485 1.00 96.31 216 THR A N 1
ATOM 1726 C CA . THR A 1 216 ? 8.582 -7.026 -12.511 1.00 96.31 216 THR A CA 1
ATOM 1727 C C . THR A 1 216 ? 8.271 -5.913 -11.512 1.00 96.31 216 THR A C 1
ATOM 1729 O O . THR A 1 216 ? 8.620 -4.750 -11.701 1.00 96.31 216 THR A O 1
ATOM 1732 N N . GLY A 1 217 ? 7.582 -6.247 -10.416 1.00 96.06 217 GLY A N 1
ATOM 1733 C CA . GLY A 1 217 ? 7.493 -5.357 -9.255 1.00 96.06 217 GLY A CA 1
ATOM 1734 C C . GLY A 1 217 ? 8.852 -5.197 -8.558 1.00 96.06 217 GLY A C 1
ATOM 1735 O O . GLY A 1 217 ? 9.852 -5.752 -9.006 1.00 96.06 217 GLY A O 1
ATOM 1736 N N . ALA A 1 218 ? 8.882 -4.503 -7.417 1.00 96.56 218 ALA A N 1
ATOM 1737 C CA . ALA A 1 218 ? 10.114 -4.326 -6.633 1.00 96.56 218 ALA A CA 1
ATOM 1738 C C . ALA A 1 218 ? 10.807 -5.651 -6.302 1.00 96.56 218 ALA A C 1
ATOM 1740 O O . ALA A 1 218 ? 12.015 -5.787 -6.463 1.00 96.56 218 ALA A O 1
ATOM 1741 N N . THR A 1 219 ? 10.017 -6.658 -5.938 1.00 97.88 219 THR A N 1
ATOM 1742 C CA . THR A 1 219 ? 10.522 -8.003 -5.685 1.00 97.88 219 THR A CA 1
ATOM 1743 C C . THR A 1 219 ? 11.125 -8.659 -6.927 1.00 97.88 219 THR A C 1
ATOM 1745 O O . THR A 1 219 ? 12.180 -9.270 -6.830 1.00 97.88 219 THR A O 1
ATOM 1748 N N . GLY A 1 220 ? 10.496 -8.508 -8.095 1.00 97.94 220 GLY A N 1
ATOM 1749 C CA . GLY A 1 220 ? 11.013 -9.068 -9.345 1.00 97.94 220 GLY A CA 1
ATOM 1750 C C . GLY A 1 220 ? 12.347 -8.446 -9.747 1.00 97.94 220 GLY A C 1
ATOM 1751 O O . GLY A 1 220 ? 13.269 -9.166 -10.116 1.00 97.94 220 GLY A O 1
ATOM 1752 N N . VAL A 1 221 ? 12.477 -7.123 -9.593 1.00 98.31 221 VAL A N 1
ATOM 1753 C CA . VAL A 1 221 ? 13.734 -6.391 -9.825 1.00 98.31 221 VAL A CA 1
ATOM 1754 C C . VAL A 1 221 ? 14.841 -6.900 -8.896 1.00 98.31 221 VAL A C 1
ATOM 1756 O O . VAL A 1 221 ? 15.922 -7.239 -9.368 1.00 98.31 221 VAL A O 1
ATOM 1759 N N . GLN A 1 222 ? 14.563 -7.021 -7.594 1.00 98.38 222 GLN A N 1
ATOM 1760 C CA . GLN A 1 222 ? 15.538 -7.495 -6.606 1.00 98.38 222 GLN A CA 1
ATOM 1761 C C . GLN A 1 222 ? 15.990 -8.939 -6.867 1.00 98.38 222 GLN A C 1
ATOM 1763 O O . GLN A 1 222 ? 17.192 -9.180 -6.938 1.00 98.38 222 GLN A O 1
ATOM 1768 N N . ILE A 1 223 ? 15.053 -9.870 -7.088 1.00 98.50 223 ILE A N 1
ATOM 1769 C CA . ILE A 1 223 ? 15.384 -11.277 -7.373 1.00 98.50 223 ILE A CA 1
ATOM 1770 C C . ILE A 1 223 ? 16.169 -11.391 -8.679 1.00 98.50 223 ILE A C 1
ATOM 1772 O O . ILE A 1 223 ? 17.148 -12.123 -8.732 1.00 98.50 223 ILE A O 1
ATOM 1776 N N . THR A 1 224 ? 15.773 -10.659 -9.726 1.00 98.44 224 THR A N 1
ATOM 1777 C CA . THR A 1 224 ? 16.458 -10.714 -11.028 1.00 98.44 224 THR A CA 1
ATOM 1778 C C . THR A 1 224 ? 17.913 -10.259 -10.918 1.00 98.44 224 THR A C 1
ATOM 1780 O O . THR A 1 224 ? 18.770 -10.884 -11.534 1.00 98.44 224 THR A O 1
ATOM 1783 N N . GLN A 1 225 ? 18.209 -9.224 -10.120 1.00 97.44 225 GLN A N 1
ATOM 1784 C CA . GLN A 1 225 ? 19.592 -8.791 -9.872 1.00 97.44 225 GLN A CA 1
ATOM 1785 C C . GLN A 1 225 ? 20.427 -9.908 -9.242 1.00 97.44 225 GLN A C 1
ATOM 1787 O O . GLN A 1 225 ? 21.474 -10.264 -9.775 1.00 97.44 225 GLN A O 1
ATOM 1792 N N . GLU A 1 226 ? 19.961 -10.502 -8.142 1.00 98.00 226 GLU A N 1
ATOM 1793 C CA . GLU A 1 226 ? 20.748 -11.539 -7.465 1.00 98.00 226 GLU A CA 1
ATOM 1794 C C . GLU A 1 226 ? 20.842 -12.821 -8.289 1.00 98.00 226 GLU A C 1
ATOM 1796 O O . GLU A 1 226 ? 21.931 -13.362 -8.468 1.00 98.00 226 GLU A O 1
ATOM 1801 N N . PHE A 1 227 ? 19.737 -13.263 -8.895 1.00 98.25 227 PHE A N 1
ATOM 1802 C CA . PHE A 1 227 ? 19.760 -14.414 -9.791 1.00 98.25 227 PHE A CA 1
ATOM 1803 C C . PHE A 1 227 ? 20.732 -14.190 -10.943 1.00 98.25 227 PHE A C 1
ATOM 1805 O O . PHE A 1 227 ? 21.497 -15.093 -11.258 1.00 98.25 227 PHE A O 1
ATOM 1812 N N . ALA A 1 228 ? 20.781 -12.999 -11.543 1.00 97.75 228 ALA A N 1
ATOM 1813 C CA . ALA A 1 228 ? 21.750 -12.723 -12.595 1.00 97.75 228 ALA A CA 1
ATOM 1814 C C . ALA A 1 228 ? 23.196 -12.851 -12.086 1.00 97.75 228 ALA A C 1
ATOM 1816 O O . ALA A 1 228 ? 24.035 -13.414 -12.794 1.00 97.75 228 ALA A O 1
ATOM 1817 N N . ARG A 1 229 ? 23.513 -12.392 -10.869 1.00 96.56 229 ARG A N 1
ATOM 1818 C CA . ARG A 1 229 ? 24.852 -12.556 -10.267 1.00 96.56 229 ARG A CA 1
ATOM 1819 C C . ARG A 1 229 ? 25.200 -14.023 -9.998 1.00 96.56 229 ARG A C 1
ATOM 1821 O O . ARG A 1 229 ? 26.336 -14.424 -10.239 1.00 96.56 229 ARG A O 1
ATOM 1828 N N . GLU A 1 230 ? 24.234 -14.823 -9.562 1.00 97.31 230 GLU A N 1
ATOM 1829 C CA . GLU A 1 230 ? 24.447 -16.197 -9.088 1.00 97.31 230 GLU A CA 1
ATOM 1830 C C . GLU A 1 230 ? 24.351 -17.273 -10.186 1.00 97.31 230 GLU A C 1
ATOM 1832 O O . GLU A 1 230 ? 24.998 -18.316 -10.081 1.00 97.31 230 GLU A O 1
ATOM 1837 N N . ILE A 1 231 ? 23.598 -17.029 -11.269 1.00 97.31 231 ILE A N 1
ATOM 1838 C CA . ILE A 1 231 ? 23.274 -18.032 -12.307 1.00 97.31 231 ILE A CA 1
ATOM 1839 C C . ILE A 1 231 ? 24.514 -18.617 -13.014 1.00 97.31 231 ILE A C 1
ATOM 1841 O O . ILE A 1 231 ? 24.469 -19.726 -13.545 1.00 97.31 231 ILE A O 1
ATOM 1845 N N . GLY A 1 232 ? 25.646 -17.904 -13.002 1.00 94.69 232 GLY A N 1
ATOM 1846 C CA . GLY A 1 232 ? 26.880 -18.306 -13.686 1.00 94.69 232 GLY A CA 1
ATOM 1847 C C . GLY A 1 232 ? 26.796 -18.227 -15.223 1.00 94.69 232 GLY A C 1
ATOM 1848 O O . GLY A 1 232 ? 25.780 -17.789 -15.763 1.00 94.69 232 GLY A O 1
ATOM 1849 N N . PRO A 1 233 ? 27.867 -18.601 -15.949 1.00 93.56 233 PRO A N 1
ATOM 1850 C CA . PRO A 1 233 ? 27.898 -18.550 -17.416 1.00 93.56 233 PRO A CA 1
ATOM 1851 C C . PRO A 1 233 ? 27.061 -19.655 -18.083 1.00 93.56 233 PRO A C 1
ATOM 1853 O O . PRO A 1 233 ? 26.436 -19.401 -19.104 1.00 93.56 233 PRO A O 1
ATOM 1856 N N . GLU A 1 234 ? 26.996 -20.845 -17.474 1.00 95.00 234 GLU A N 1
ATOM 1857 C CA . GLU A 1 234 ? 26.282 -22.015 -18.021 1.00 95.00 234 GLU A CA 1
ATOM 1858 C C . GLU A 1 234 ? 24.761 -21.975 -17.800 1.00 95.00 234 GLU A C 1
ATOM 1860 O O . GLU A 1 234 ? 24.010 -22.731 -18.414 1.00 95.00 234 GLU A O 1
ATOM 1865 N N . GLY A 1 235 ? 24.290 -21.128 -16.882 1.00 97.38 235 GLY A N 1
ATOM 1866 C CA . GLY A 1 235 ? 22.868 -21.000 -16.585 1.00 97.38 235 GLY A CA 1
ATOM 1867 C C . GLY A 1 235 ? 22.163 -19.997 -17.496 1.00 97.38 235 GLY A C 1
ATOM 1868 O O . GLY A 1 235 ? 22.798 -19.247 -18.235 1.00 97.38 235 GLY A O 1
ATOM 1869 N N . ASN A 1 236 ? 20.835 -19.952 -17.429 1.00 98.00 236 ASN A N 1
ATOM 1870 C CA . ASN A 1 236 ? 20.009 -19.020 -18.196 1.00 98.00 236 ASN A CA 1
ATOM 1871 C C . ASN A 1 236 ? 18.943 -18.390 -17.298 1.00 98.00 236 ASN A C 1
ATOM 1873 O O . ASN A 1 236 ? 18.278 -19.102 -16.548 1.00 98.00 236 ASN A O 1
ATOM 1877 N N . LEU A 1 237 ? 18.759 -17.074 -17.395 1.00 98.69 237 LEU A N 1
ATOM 1878 C CA . LEU A 1 237 ? 17.761 -16.329 -16.632 1.00 98.69 237 LEU A CA 1
ATOM 1879 C C . LEU A 1 237 ? 16.750 -15.664 -17.568 1.00 98.69 237 LEU A C 1
ATOM 1881 O O . LEU A 1 237 ? 17.130 -14.886 -18.441 1.00 98.69 237 LEU A O 1
ATOM 1885 N N . LYS A 1 238 ? 15.457 -15.921 -17.350 1.00 98.69 238 LYS A N 1
ATOM 1886 C CA . LYS A 1 238 ? 14.354 -15.290 -18.092 1.00 98.69 238 LYS A CA 1
ATOM 1887 C C . LYS A 1 238 ? 13.427 -14.516 -17.158 1.00 98.69 238 LYS A C 1
ATOM 1889 O O . LYS A 1 238 ? 12.791 -15.097 -16.281 1.00 98.69 238 LYS A O 1
ATOM 1894 N N . MET A 1 239 ? 13.301 -13.210 -17.367 1.00 98.50 239 MET A N 1
ATOM 1895 C CA . MET A 1 239 ? 12.359 -12.363 -16.634 1.00 98.50 239 MET A CA 1
ATOM 1896 C C . MET A 1 239 ? 11.079 -12.159 -17.452 1.00 98.50 239 MET A C 1
ATOM 1898 O O . MET A 1 239 ? 11.090 -11.478 -18.476 1.00 98.50 239 MET A O 1
ATOM 1902 N N . PHE A 1 240 ? 9.960 -12.715 -16.991 1.00 98.50 240 PHE A N 1
ATOM 1903 C CA . PHE A 1 240 ? 8.653 -12.583 -17.637 1.00 98.50 240 PHE A CA 1
ATOM 1904 C C . PHE A 1 240 ? 7.981 -11.276 -17.200 1.00 98.50 240 PHE A C 1
ATOM 1906 O O . PHE A 1 240 ? 7.571 -11.114 -16.044 1.00 98.50 240 PHE A O 1
ATOM 1913 N N . GLN A 1 241 ? 7.869 -10.332 -18.134 1.00 98.25 241 GLN A N 1
ATOM 1914 C CA . GLN A 1 241 ? 7.465 -8.952 -17.890 1.00 98.25 241 GLN A CA 1
ATOM 1915 C C . GLN A 1 241 ? 6.160 -8.588 -18.600 1.00 98.25 241 GLN A C 1
ATOM 1917 O O . GLN A 1 241 ? 6.067 -8.618 -19.822 1.00 98.25 241 GLN A O 1
ATOM 1922 N N . ARG A 1 242 ? 5.158 -8.152 -17.824 1.00 95.88 242 ARG A N 1
ATOM 1923 C CA . ARG A 1 242 ? 3.907 -7.577 -18.362 1.00 95.88 242 ARG A CA 1
ATOM 1924 C C . ARG A 1 242 ? 3.963 -6.057 -18.497 1.00 95.88 242 ARG A C 1
ATOM 1926 O O . ARG A 1 242 ? 3.329 -5.455 -19.355 1.00 95.88 242 ARG A O 1
ATOM 1933 N N . THR A 1 243 ? 4.649 -5.390 -17.582 1.00 96.50 243 THR A N 1
ATOM 1934 C CA . THR A 1 243 ? 4.818 -3.934 -17.603 1.00 96.50 243 THR A CA 1
ATOM 1935 C C . THR A 1 243 ? 6.180 -3.631 -17.000 1.00 96.50 243 THR A C 1
ATOM 1937 O O . THR A 1 243 ? 6.448 -4.152 -15.914 1.00 96.50 243 THR A O 1
ATOM 1940 N N . PRO A 1 244 ? 7.043 -2.839 -17.653 1.00 97.31 244 PRO A N 1
ATOM 1941 C CA . PRO A 1 244 ? 8.348 -2.526 -17.089 1.00 97.31 244 PRO A CA 1
ATOM 1942 C C . PRO A 1 244 ? 8.215 -1.744 -15.787 1.00 97.31 244 PRO A C 1
ATOM 1944 O O . PRO A 1 244 ? 7.295 -0.940 -15.606 1.00 97.31 244 PRO A O 1
ATOM 1947 N N . ASN A 1 245 ? 9.140 -2.006 -14.868 1.00 97.38 245 ASN A N 1
ATOM 1948 C CA . ASN A 1 245 ? 9.317 -1.169 -13.694 1.00 97.38 245 ASN A CA 1
ATOM 1949 C C . ASN A 1 245 ? 10.045 0.106 -14.107 1.00 97.38 245 ASN A C 1
ATOM 1951 O O . ASN A 1 245 ? 11.055 0.028 -14.797 1.00 97.38 245 ASN A O 1
ATOM 1955 N N . LEU A 1 246 ? 9.593 1.262 -13.629 1.00 97.31 246 LEU A N 1
ATOM 1956 C CA . LEU A 1 246 ? 10.313 2.517 -13.840 1.00 97.31 246 LEU A CA 1
ATOM 1957 C C . LEU A 1 246 ? 11.394 2.681 -12.762 1.00 97.31 246 LEU A C 1
ATOM 1959 O O . LEU A 1 246 ? 11.344 3.623 -11.974 1.00 97.31 246 LEU A O 1
ATOM 1963 N N . ALA A 1 247 ? 12.291 1.693 -12.649 1.00 96.88 247 ALA A N 1
ATOM 1964 C CA . ALA A 1 247 ? 13.230 1.592 -11.536 1.00 96.88 247 ALA A CA 1
ATOM 1965 C C . ALA A 1 247 ? 14.296 2.694 -11.596 1.00 96.88 247 ALA A C 1
ATOM 1967 O O . ALA A 1 247 ? 14.798 3.003 -12.680 1.00 96.88 247 ALA A O 1
ATOM 1968 N N . CYS A 1 248 ? 14.624 3.261 -10.436 1.00 95.06 248 CYS A N 1
ATOM 1969 C CA . CYS A 1 248 ? 15.615 4.322 -10.264 1.00 95.06 248 CYS A CA 1
ATOM 1970 C C . CYS A 1 248 ? 16.857 3.800 -9.529 1.00 95.06 248 CYS A C 1
ATOM 1972 O O . CYS A 1 248 ? 16.748 2.849 -8.749 1.00 95.06 248 CYS A O 1
ATOM 1974 N N . PRO A 1 249 ? 18.016 4.455 -9.694 1.00 93.50 249 PRO A N 1
ATOM 1975 C CA . PRO A 1 249 ? 19.230 4.057 -9.002 1.00 93.50 249 PRO A CA 1
ATOM 1976 C C . PRO A 1 249 ? 19.080 4.205 -7.482 1.00 93.50 249 PRO A C 1
ATOM 1978 O O . PRO A 1 249 ? 18.700 5.254 -6.948 1.00 93.50 249 PRO A O 1
ATOM 1981 N N . MET A 1 250 ? 19.400 3.128 -6.770 1.00 91.81 250 MET A N 1
ATOM 1982 C CA . MET A 1 250 ? 19.465 3.087 -5.312 1.00 91.81 250 MET A CA 1
ATOM 1983 C C . MET A 1 250 ? 20.599 3.969 -4.796 1.00 91.81 250 MET A C 1
ATOM 1985 O O . MET A 1 250 ? 20.424 4.668 -3.798 1.00 91.81 250 MET A O 1
ATOM 1989 N N . ASN A 1 251 ? 21.738 3.919 -5.497 1.00 88.38 251 ASN A N 1
ATOM 1990 C CA . ASN A 1 251 ? 23.022 4.466 -5.075 1.00 88.38 251 ASN A CA 1
ATOM 1991 C C . ASN A 1 251 ? 23.348 4.056 -3.629 1.00 88.38 251 ASN A C 1
ATOM 1993 O O . ASN A 1 251 ? 23.365 4.875 -2.710 1.00 88.38 251 ASN A O 1
ATOM 1997 N N . GLN A 1 252 ? 23.512 2.746 -3.428 1.00 88.94 252 GLN A N 1
ATOM 1998 C CA . GLN A 1 252 ? 23.810 2.171 -2.122 1.00 88.94 252 GLN A CA 1
ATOM 1999 C C . GLN A 1 252 ? 25.128 2.727 -1.575 1.00 88.94 252 GLN A C 1
ATOM 2001 O O . GLN A 1 252 ? 26.120 2.834 -2.292 1.00 88.94 252 GLN A O 1
ATOM 2006 N N . VAL A 1 253 ? 25.135 3.029 -0.280 1.00 85.88 253 VAL A N 1
ATOM 2007 C CA . VAL A 1 253 ? 26.317 3.503 0.439 1.00 85.88 253 VAL A CA 1
ATOM 2008 C C . VAL A 1 253 ? 26.455 2.677 1.710 1.00 85.88 253 VAL A C 1
ATOM 2010 O O . VAL A 1 253 ? 25.501 2.558 2.482 1.00 85.88 253 VAL A O 1
ATOM 2013 N N . TYR A 1 254 ? 27.639 2.101 1.902 1.00 87.56 254 TYR A N 1
ATOM 2014 C CA . TYR A 1 254 ? 28.019 1.370 3.108 1.00 87.56 254 TYR A CA 1
ATOM 2015 C C . TYR A 1 254 ? 28.654 2.330 4.110 1.00 87.56 254 TYR A C 1
ATOM 2017 O O . TYR A 1 254 ? 29.371 3.245 3.710 1.00 87.56 254 TYR A O 1
ATOM 2025 N N . MET A 1 255 ? 28.368 2.128 5.392 1.00 85.56 255 MET A N 1
ATOM 2026 C CA . MET A 1 255 ? 28.785 3.017 6.475 1.00 85.56 255 MET A CA 1
ATOM 2027 C C . MET A 1 255 ? 29.531 2.227 7.546 1.00 85.56 255 MET A C 1
ATOM 2029 O O . MET A 1 255 ? 29.098 1.137 7.928 1.00 85.56 255 MET A O 1
ATOM 2033 N N . THR A 1 256 ? 30.611 2.787 8.084 1.00 86.69 256 THR A N 1
ATOM 2034 C CA . THR A 1 256 ? 31.274 2.211 9.263 1.00 86.69 256 THR A CA 1
ATOM 2035 C C . THR A 1 256 ? 30.494 2.523 10.544 1.00 86.69 256 THR A C 1
ATOM 2037 O O . THR A 1 256 ? 29.590 3.370 10.571 1.00 86.69 256 THR A O 1
ATOM 2040 N N . LYS A 1 257 ? 30.829 1.831 11.640 1.00 86.31 257 LYS A N 1
ATOM 2041 C CA . LYS A 1 257 ? 30.227 2.103 12.956 1.00 86.31 257 LYS A CA 1
ATOM 2042 C C . LYS A 1 257 ? 30.651 3.473 13.486 1.00 86.31 257 LYS A C 1
ATOM 2044 O O . LYS A 1 257 ? 29.861 4.145 14.143 1.00 86.31 257 LYS A O 1
ATOM 2049 N N . GLU A 1 258 ? 31.873 3.893 13.182 1.00 83.75 258 GLU A N 1
ATOM 2050 C CA . GLU A 1 258 ? 32.443 5.184 13.557 1.00 83.75 258 GLU A CA 1
ATOM 2051 C C . GLU A 1 258 ? 31.715 6.328 12.843 1.00 83.75 258 GLU A C 1
ATOM 2053 O O . GLU A 1 258 ? 31.229 7.239 13.512 1.00 83.75 258 GLU A O 1
ATOM 2058 N N . GLU A 1 259 ? 31.531 6.227 11.519 1.00 80.56 259 GLU A N 1
ATOM 2059 C CA . GLU A 1 259 ? 30.757 7.197 10.727 1.00 80.56 259 GLU A CA 1
ATOM 2060 C C . GLU A 1 259 ? 29.325 7.319 11.261 1.00 80.56 259 GLU A C 1
ATOM 2062 O O . GLU A 1 259 ? 28.782 8.413 11.417 1.00 80.56 259 GLU A O 1
ATOM 2067 N N . GLN A 1 260 ? 28.702 6.196 11.617 1.00 81.44 260 GLN A N 1
ATOM 2068 C CA . GLN A 1 260 ? 27.357 6.228 12.180 1.00 81.44 260 GLN A CA 1
ATOM 2069 C C . GLN A 1 260 ? 27.280 6.778 13.588 1.00 81.44 260 GLN A C 1
ATOM 2071 O O . GLN A 1 260 ? 26.263 7.375 13.927 1.00 81.44 260 GLN A O 1
ATOM 2076 N N . LYS A 1 261 ? 28.322 6.626 14.402 1.00 81.06 261 LYS A N 1
ATOM 2077 C CA . LYS A 1 261 ? 28.371 7.243 15.728 1.00 81.06 261 LYS A CA 1
ATOM 2078 C C . LYS A 1 261 ? 28.372 8.768 15.621 1.00 81.06 261 LYS A C 1
ATOM 2080 O O . LYS A 1 261 ? 27.706 9.426 16.416 1.00 81.06 261 LYS A O 1
ATOM 2085 N N . GLU A 1 262 ? 29.053 9.324 14.623 1.00 76.44 262 GLU A N 1
ATOM 2086 C CA . GLU A 1 262 ? 28.998 10.758 14.317 1.00 76.44 262 GLU A CA 1
ATOM 2087 C C . GLU A 1 262 ? 27.609 11.164 13.805 1.00 76.44 262 GLU A C 1
ATOM 2089 O O . GLU A 1 262 ? 27.034 12.155 14.259 1.00 76.44 262 GLU A O 1
ATOM 2094 N N . LEU A 1 263 ? 27.014 10.349 12.927 1.00 75.38 263 LEU A N 1
ATOM 2095 C CA . LEU A 1 263 ? 25.662 10.567 12.403 1.00 75.38 263 LEU A CA 1
ATOM 2096 C C . LEU A 1 263 ? 24.545 10.268 13.414 1.00 75.38 263 LEU A C 1
ATOM 2098 O O . LEU A 1 263 ? 23.393 10.603 13.125 1.00 75.38 263 LEU A O 1
ATOM 2102 N N . ALA A 1 264 ? 24.848 9.646 14.555 1.00 78.19 264 ALA A N 1
ATOM 2103 C CA . ALA A 1 264 ? 23.881 9.340 15.606 1.00 78.19 264 ALA A CA 1
ATOM 2104 C C . ALA A 1 264 ? 23.430 10.612 16.337 1.00 78.19 264 ALA A C 1
ATOM 2106 O O . ALA A 1 264 ? 22.298 10.684 16.829 1.00 78.19 264 ALA A O 1
ATOM 2107 N N . ALA A 1 265 ? 24.286 11.642 16.356 1.00 79.50 265 ALA A N 1
ATOM 2108 C CA . ALA A 1 265 ? 23.904 12.978 16.786 1.00 79.50 265 ALA A CA 1
ATOM 2109 C C . ALA A 1 265 ? 22.783 13.508 15.872 1.00 79.50 265 ALA A C 1
ATOM 2111 O O . ALA A 1 265 ? 22.917 13.568 14.647 1.00 79.50 265 ALA A O 1
ATOM 2112 N N . GLY A 1 266 ? 21.641 13.862 16.459 1.00 83.38 266 GLY A N 1
ATOM 2113 C CA . GLY A 1 266 ? 20.481 14.336 15.703 1.00 83.38 266 GLY A CA 1
ATOM 2114 C C . GLY A 1 266 ? 19.465 13.256 15.304 1.00 83.38 266 GLY A C 1
ATOM 2115 O O . GLY A 1 266 ? 18.514 13.570 14.591 1.00 83.38 266 GLY A O 1
ATOM 2116 N N . LEU A 1 267 ? 19.646 11.977 15.677 1.00 88.31 267 LEU A N 1
ATOM 2117 C CA . LEU A 1 267 ? 18.692 10.917 15.299 1.00 88.31 267 LEU A CA 1
ATOM 2118 C C . LEU A 1 267 ? 17.290 11.159 15.863 1.00 88.31 267 LEU A C 1
ATOM 2120 O O . LEU A 1 267 ? 16.307 10.944 15.157 1.00 88.31 267 LEU A O 1
ATOM 2124 N N . LYS A 1 268 ? 17.201 11.636 17.108 1.00 91.31 268 LYS A N 1
ATOM 2125 C CA . LYS A 1 268 ? 15.928 11.973 17.754 1.00 91.31 268 LYS A CA 1
ATOM 2126 C C . LYS A 1 268 ? 15.171 13.022 16.936 1.00 91.31 268 LYS A C 1
ATOM 2128 O O . LYS A 1 268 ? 13.991 12.850 16.647 1.00 91.31 268 LYS A O 1
ATOM 2133 N N . GLU A 1 269 ? 15.872 14.076 16.539 1.00 90.88 269 GLU A N 1
ATOM 2134 C CA . GLU A 1 269 ? 15.354 15.185 15.747 1.00 90.88 269 GLU A CA 1
ATOM 2135 C C . GLU A 1 269 ? 14.918 14.688 14.366 1.00 90.88 269 GLU A C 1
ATOM 2137 O O . GLU A 1 269 ? 13.782 14.916 13.976 1.00 90.88 269 GLU A O 1
ATOM 2142 N N . ARG A 1 270 ? 15.735 13.879 13.678 1.00 91.06 270 ARG A N 1
ATOM 2143 C CA . ARG A 1 270 ? 15.367 13.295 12.374 1.00 91.06 270 ARG A CA 1
ATOM 2144 C C . ARG A 1 270 ? 14.142 12.379 12.454 1.00 91.06 270 ARG A C 1
ATOM 2146 O O . ARG A 1 270 ? 13.311 12.385 11.545 1.00 91.06 270 ARG A O 1
ATOM 2153 N N . PHE A 1 271 ? 14.005 11.583 13.515 1.00 93.44 271 PHE A N 1
ATOM 2154 C CA . PHE A 1 271 ? 12.806 10.765 13.715 1.00 93.44 271 PHE A CA 1
ATOM 2155 C C . PHE A 1 271 ? 11.557 11.611 13.954 1.00 93.44 271 PHE A C 1
ATOM 2157 O O . PHE A 1 271 ? 10.489 11.239 13.472 1.00 93.44 271 PHE A O 1
ATOM 2164 N N . ALA A 1 272 ? 11.677 12.743 14.648 1.00 92.12 272 ALA A N 1
ATOM 2165 C CA . ALA A 1 272 ? 10.578 13.692 14.783 1.00 92.12 272 ALA A CA 1
ATOM 2166 C C . ALA A 1 272 ? 10.269 14.380 13.440 1.00 92.12 272 ALA A C 1
ATOM 2168 O O . ALA A 1 272 ? 9.112 14.423 13.017 1.00 92.12 272 ALA A O 1
ATOM 2169 N N . ASP A 1 273 ? 11.303 14.833 12.730 1.00 91.50 273 ASP A N 1
ATOM 2170 C CA . ASP A 1 273 ? 11.201 15.589 11.481 1.00 91.50 273 ASP A CA 1
ATOM 2171 C C . ASP A 1 273 ? 10.547 14.796 10.357 1.00 91.50 273 ASP A C 1
ATOM 2173 O O . ASP A 1 273 ? 9.820 15.371 9.547 1.00 91.50 273 ASP A O 1
ATOM 2177 N N . ARG A 1 274 ? 10.727 13.469 10.310 1.00 93.06 274 ARG A N 1
ATOM 2178 C CA . ARG A 1 274 ? 10.092 12.643 9.271 1.00 93.06 274 ARG A CA 1
ATOM 2179 C C . ARG A 1 274 ? 8.567 12.799 9.249 1.00 93.06 274 ARG A C 1
ATOM 2181 O O . ARG A 1 274 ? 7.960 12.660 8.192 1.00 93.06 274 ARG A O 1
ATOM 2188 N N . ASN A 1 275 ? 7.949 13.137 10.383 1.00 92.44 275 ASN A N 1
ATOM 2189 C CA . ASN A 1 275 ? 6.504 13.344 10.495 1.00 92.44 275 ASN A CA 1
ATOM 2190 C C . ASN A 1 275 ? 6.035 14.689 9.911 1.00 92.44 275 ASN A C 1
ATOM 2192 O O . ASN A 1 275 ? 4.834 14.872 9.720 1.00 92.44 275 ASN A O 1
ATOM 2196 N N . ASN A 1 276 ? 6.961 15.597 9.590 1.00 92.69 276 ASN A N 1
ATOM 2197 C CA . ASN A 1 276 ? 6.686 16.891 8.960 1.00 92.69 276 ASN A CA 1
ATOM 2198 C C . ASN A 1 276 ? 6.741 16.828 7.425 1.00 92.69 276 ASN A C 1
ATOM 2200 O O . ASN A 1 276 ? 6.265 17.742 6.755 1.00 92.69 276 ASN A O 1
ATOM 2204 N N . TYR A 1 277 ? 7.263 15.742 6.848 1.00 92.62 277 TYR A N 1
ATOM 2205 C CA . TYR A 1 277 ? 7.350 15.563 5.400 1.00 92.62 277 TYR A CA 1
ATOM 2206 C C . TYR A 1 277 ? 6.203 14.713 4.852 1.00 92.62 277 TYR A C 1
ATOM 2208 O O . TYR A 1 277 ? 5.787 13.718 5.447 1.00 92.62 277 TYR A O 1
ATOM 2216 N N . TYR A 1 278 ? 5.728 15.063 3.653 1.00 93.44 278 TYR A N 1
ATOM 2217 C CA . TYR A 1 278 ? 4.511 14.503 3.054 1.00 93.44 278 TYR A CA 1
ATOM 2218 C C . TYR A 1 278 ? 4.460 12.960 3.037 1.00 93.44 278 TYR A C 1
ATOM 2220 O O . TYR A 1 278 ? 3.425 12.382 3.363 1.00 93.44 278 TYR A O 1
ATOM 2228 N N . ASN A 1 279 ? 5.560 12.271 2.712 1.00 93.31 279 ASN A N 1
ATOM 2229 C CA . ASN A 1 279 ? 5.608 10.800 2.654 1.00 93.31 279 ASN A CA 1
ATOM 2230 C C . ASN A 1 279 ? 6.269 10.140 3.879 1.00 93.31 279 ASN A C 1
ATOM 2232 O O . ASN A 1 279 ? 6.487 8.930 3.863 1.00 93.31 279 ASN A O 1
ATOM 2236 N N . GLY A 1 280 ? 6.617 10.875 4.937 1.00 93.75 280 GLY A N 1
ATOM 2237 C CA . GLY A 1 280 ? 7.293 10.275 6.093 1.00 93.75 280 GLY A CA 1
ATOM 2238 C C . GLY A 1 280 ? 8.792 9.990 5.895 1.00 93.75 280 GLY A C 1
ATOM 2239 O O . GLY A 1 280 ? 9.345 9.183 6.643 1.00 93.75 280 GLY A O 1
ATOM 2240 N N . PHE A 1 281 ? 9.422 10.586 4.875 1.00 92.38 281 PHE A N 1
ATOM 2241 C CA . PHE A 1 281 ? 10.879 10.584 4.643 1.00 92.38 281 PHE A CA 1
ATOM 2242 C C . PHE A 1 281 ? 11.523 11.856 5.230 1.00 92.38 281 PHE A C 1
ATOM 2244 O O . PHE A 1 281 ? 10.898 12.534 6.029 1.00 92.38 281 PHE A O 1
ATOM 2251 N N . LEU A 1 282 ? 12.754 12.195 4.826 1.00 90.25 282 LEU A N 1
ATOM 2252 C CA . LEU A 1 282 ? 13.457 13.439 5.199 1.00 90.25 282 LEU A CA 1
ATOM 2253 C C . LEU A 1 282 ? 13.608 14.399 4.006 1.00 90.25 282 LEU A C 1
ATOM 2255 O O . LEU A 1 282 ? 14.631 15.056 3.835 1.00 90.25 282 LEU A O 1
ATOM 2259 N N . TYR A 1 283 ? 12.627 14.390 3.107 1.00 88.00 283 TYR A N 1
ATOM 2260 C CA . TYR A 1 283 ? 12.578 15.242 1.922 1.00 88.00 283 TYR A CA 1
ATOM 2261 C C . TYR A 1 283 ? 11.142 15.351 1.400 1.00 88.00 283 TYR A C 1
ATOM 2263 O O . TYR A 1 283 ? 10.298 14.494 1.669 1.00 88.00 283 TYR A O 1
ATOM 2271 N N . GLN A 1 284 ? 10.885 16.403 0.626 1.00 89.06 284 GLN A N 1
ATOM 2272 C CA . GLN A 1 284 ? 9.609 16.691 -0.037 1.00 89.06 284 GLN A CA 1
ATOM 2273 C C . GLN A 1 284 ? 9.846 17.361 -1.389 1.00 89.06 284 GLN A C 1
ATOM 2275 O O . GLN A 1 284 ? 10.988 17.664 -1.724 1.00 89.06 284 GLN A O 1
ATOM 2280 N N . TRP A 1 285 ? 8.792 17.603 -2.164 1.00 88.88 285 TRP A N 1
ATOM 2281 C CA . TRP A 1 285 ? 8.902 18.283 -3.455 1.00 88.88 285 TRP A CA 1
ATOM 2282 C C . TRP A 1 285 ? 9.600 19.643 -3.368 1.00 88.88 285 TRP A C 1
ATOM 2284 O O . TRP A 1 285 ? 9.580 20.304 -2.328 1.00 88.88 285 TRP A O 1
ATOM 2294 N N . ARG A 1 286 ? 10.204 20.057 -4.484 1.00 87.50 286 ARG A N 1
ATOM 2295 C CA . ARG A 1 286 ? 10.699 21.427 -4.657 1.00 87.50 286 ARG A CA 1
ATOM 2296 C C . ARG A 1 286 ? 9.540 22.376 -4.945 1.00 87.50 286 ARG A C 1
ATOM 2298 O O . ARG A 1 286 ? 8.539 21.966 -5.530 1.00 87.50 286 ARG A O 1
ATOM 2305 N N . GLU A 1 287 ? 9.708 23.626 -4.522 1.00 85.88 287 GLU A N 1
ATOM 2306 C CA . GLU A 1 287 ? 8.720 24.692 -4.721 1.00 85.88 287 GLU A CA 1
ATOM 2307 C C . GLU A 1 287 ? 8.688 25.187 -6.169 1.00 85.88 287 GLU A C 1
ATOM 2309 O O . GLU A 1 287 ? 7.617 25.531 -6.661 1.00 85.88 287 GLU A O 1
ATOM 2314 N N . ASN A 1 288 ? 9.831 25.156 -6.863 1.00 90.75 288 ASN A N 1
ATOM 2315 C CA . ASN A 1 288 ? 9.892 25.416 -8.298 1.00 90.75 288 ASN A CA 1
ATOM 2316 C C . ASN A 1 288 ? 8.995 24.433 -9.068 1.00 90.75 288 ASN A C 1
ATOM 2318 O O . ASN A 1 288 ? 8.865 23.256 -8.703 1.00 90.75 288 ASN A O 1
ATOM 2322 N N . LEU A 1 289 ? 8.408 24.913 -10.158 1.00 95.38 289 LEU A N 1
ATOM 2323 C CA . LEU A 1 289 ? 7.702 24.103 -11.142 1.00 95.38 289 LEU A CA 1
ATOM 2324 C C . LEU A 1 289 ? 8.663 23.641 -12.237 1.00 95.38 289 LEU A C 1
ATOM 2326 O O . LEU A 1 289 ? 9.735 24.208 -12.446 1.00 95.38 289 LEU A O 1
ATOM 2330 N N . THR A 1 290 ? 8.268 22.604 -12.971 1.00 95.69 290 THR A N 1
ATOM 2331 C CA . THR A 1 290 ? 9.142 21.956 -13.958 1.00 95.69 290 THR A CA 1
ATOM 2332 C C . THR A 1 290 ? 9.595 22.904 -15.072 1.00 95.69 290 THR A C 1
ATOM 2334 O O . THR A 1 290 ? 10.697 22.747 -15.591 1.00 95.69 290 THR A O 1
ATOM 2337 N N . PHE A 1 291 ? 8.757 23.876 -15.439 1.00 96.38 291 PHE A N 1
ATOM 2338 C CA . PHE A 1 291 ? 9.022 24.837 -16.515 1.00 96.38 291 PHE A CA 1
ATOM 2339 C C . PHE A 1 291 ? 9.497 26.208 -16.016 1.00 96.38 291 PHE A C 1
ATOM 2341 O O . PHE A 1 291 ? 9.639 27.120 -16.826 1.00 96.38 291 PHE A O 1
ATOM 2348 N N . ASP A 1 292 ? 9.768 26.343 -14.713 1.00 95.25 292 ASP A N 1
ATOM 2349 C CA . ASP A 1 292 ? 10.494 27.504 -14.181 1.00 95.25 292 ASP A CA 1
ATOM 2350 C C . ASP A 1 292 ? 11.990 27.426 -14.525 1.00 95.25 292 ASP A C 1
ATOM 2352 O O . ASP A 1 292 ? 12.669 28.446 -14.542 1.00 95.25 292 ASP A O 1
ATOM 2356 N N . HIS A 1 293 ? 12.496 26.213 -14.782 1.00 94.56 293 HIS A N 1
ATOM 2357 C CA . HIS A 1 293 ? 13.856 25.952 -15.250 1.00 94.56 293 HIS A CA 1
ATOM 2358 C C . HIS A 1 293 ? 13.870 25.725 -16.762 1.00 94.56 293 HIS A C 1
ATOM 2360 O O . HIS A 1 293 ? 13.000 25.026 -17.308 1.00 94.56 293 HIS A O 1
ATOM 2366 N N . ASP A 1 294 ? 14.904 26.240 -17.424 1.00 95.38 294 ASP A N 1
ATOM 2367 C CA . ASP A 1 294 ? 15.168 25.912 -18.821 1.00 95.38 294 ASP A CA 1
ATOM 2368 C C . ASP A 1 294 ? 15.581 24.434 -19.001 1.00 95.38 294 ASP A C 1
ATOM 2370 O O . ASP A 1 294 ? 15.655 23.644 -18.053 1.00 95.38 294 ASP A O 1
ATOM 2374 N N . ASP A 1 295 ? 15.792 24.009 -20.248 1.00 93.88 295 ASP A N 1
ATOM 2375 C CA . ASP A 1 295 ? 16.110 22.612 -20.551 1.00 93.88 295 ASP A CA 1
ATOM 2376 C C . ASP A 1 295 ? 17.412 22.134 -19.897 1.00 93.88 295 ASP A C 1
ATOM 2378 O O . ASP A 1 295 ? 17.460 20.999 -19.413 1.00 93.88 295 ASP A O 1
ATOM 2382 N N . LYS A 1 296 ? 18.425 23.000 -19.820 1.00 92.75 296 LYS A N 1
ATOM 2383 C CA . LYS A 1 296 ? 19.730 22.683 -19.239 1.00 92.75 296 LYS A CA 1
ATOM 2384 C C . LYS A 1 296 ? 19.648 22.646 -17.716 1.00 92.75 296 LYS A C 1
ATOM 2386 O O . LYS A 1 296 ? 20.071 21.666 -17.107 1.00 92.75 296 LYS A O 1
ATOM 2391 N N . GLU A 1 297 ? 19.056 23.663 -17.100 1.00 92.44 297 GLU A N 1
ATOM 2392 C CA . GLU A 1 297 ? 18.856 23.745 -15.648 1.00 92.44 297 GLU A CA 1
ATOM 2393 C C . GLU A 1 297 ? 18.018 22.573 -15.126 1.00 92.44 297 GLU A C 1
ATOM 2395 O O . GLU A 1 297 ? 18.283 22.011 -14.058 1.00 92.44 297 GLU A O 1
ATOM 2400 N N . ARG A 1 298 ? 16.998 22.168 -15.886 1.00 94.75 298 ARG A N 1
ATOM 2401 C CA . ARG A 1 298 ? 16.160 21.018 -15.551 1.00 94.75 298 ARG A CA 1
ATOM 2402 C C . ARG A 1 298 ? 16.922 19.703 -15.664 1.00 94.75 298 ARG A C 1
ATOM 2404 O O . ARG A 1 298 ? 16.759 18.839 -14.804 1.00 94.75 298 ARG A O 1
ATOM 2411 N N . GLU A 1 299 ? 17.742 19.536 -16.698 1.00 92.69 299 GLU A N 1
ATOM 2412 C CA . GLU A 1 299 ? 18.593 18.354 -16.841 1.00 92.69 299 GLU A CA 1
ATOM 2413 C C . GLU A 1 299 ? 19.626 18.262 -15.708 1.00 92.69 299 GLU A C 1
ATOM 2415 O O . GLU A 1 299 ? 19.769 17.202 -15.095 1.00 92.69 299 GLU A O 1
ATOM 2420 N N . GLU A 1 300 ? 20.277 19.369 -15.348 1.00 89.69 300 GLU A N 1
ATOM 2421 C CA . GLU A 1 300 ? 21.191 19.446 -14.199 1.00 89.69 300 GLU A CA 1
ATOM 2422 C C . GLU A 1 300 ? 20.482 19.112 -12.875 1.00 89.69 300 GLU A C 1
ATOM 2424 O O . GLU A 1 300 ? 21.014 18.377 -12.029 1.00 89.69 300 GLU A O 1
ATOM 2429 N N . PHE A 1 301 ? 19.249 19.591 -12.694 1.00 90.06 301 PHE A N 1
ATOM 2430 C CA . PHE A 1 301 ? 18.438 19.267 -11.525 1.00 90.06 301 PHE A CA 1
ATOM 2431 C C . PHE A 1 301 ? 18.050 17.782 -11.479 1.00 90.06 301 PHE A C 1
ATOM 2433 O O . PHE A 1 301 ? 18.212 17.126 -10.445 1.00 90.06 301 PHE A O 1
ATOM 2440 N N . TYR A 1 302 ? 17.596 17.211 -12.595 1.00 93.00 302 TYR A N 1
ATOM 2441 C CA . TYR A 1 302 ? 17.310 15.780 -12.695 1.00 93.00 302 TYR A CA 1
ATOM 2442 C C . TYR A 1 302 ? 18.549 14.929 -12.419 1.00 93.00 302 TYR A C 1
ATOM 2444 O O . TYR A 1 302 ? 18.455 13.953 -11.669 1.00 93.00 302 TYR A O 1
ATOM 2452 N N . TRP A 1 303 ? 19.721 15.325 -12.919 1.00 89.62 303 TRP A N 1
ATOM 2453 C CA . TRP A 1 303 ? 20.985 14.676 -12.578 1.00 89.62 303 TRP A CA 1
ATOM 2454 C C . TRP A 1 303 ? 21.311 14.761 -11.091 1.00 89.62 303 TRP A C 1
ATOM 2456 O O . TRP A 1 303 ? 21.750 13.765 -10.516 1.00 89.62 303 TRP A O 1
ATOM 2466 N N . THR A 1 304 ? 21.036 15.892 -10.444 1.00 84.69 304 THR A N 1
ATOM 2467 C CA . THR A 1 304 ? 21.232 16.043 -8.995 1.00 84.69 304 THR A CA 1
ATOM 2468 C C . THR A 1 304 ? 20.385 15.035 -8.207 1.00 84.69 304 THR A C 1
ATOM 2470 O O . THR A 1 304 ? 20.881 14.432 -7.256 1.00 84.69 304 THR A O 1
ATOM 2473 N N . LEU A 1 305 ? 19.138 14.789 -8.627 1.00 88.19 305 LEU A N 1
ATOM 2474 C CA . LEU A 1 305 ? 18.255 13.789 -8.011 1.00 88.19 305 LEU A CA 1
ATOM 2475 C C . LEU A 1 305 ? 18.620 12.333 -8.365 1.00 88.19 305 LEU A C 1
ATOM 2477 O O . LEU A 1 305 ? 18.259 11.423 -7.617 1.00 88.19 305 LEU A O 1
ATOM 2481 N N . TRP A 1 306 ? 19.269 12.111 -9.513 1.00 87.38 306 TRP A N 1
ATOM 2482 C CA . TRP A 1 306 ? 19.588 10.789 -10.068 1.00 87.38 306 TRP A CA 1
ATOM 2483 C C . TRP A 1 306 ? 20.957 10.243 -9.630 1.00 87.38 306 TRP A C 1
ATOM 2485 O O . TRP A 1 306 ? 21.070 9.072 -9.270 1.00 87.38 306 TRP A O 1
ATOM 2495 N N . LYS A 1 307 ? 22.009 11.071 -9.692 1.00 71.25 307 LYS A N 1
ATOM 2496 C CA . LYS A 1 307 ? 23.429 10.663 -9.619 1.00 71.25 307 LYS A CA 1
ATOM 2497 C C . LYS A 1 307 ? 24.118 10.918 -8.280 1.00 71.25 307 LYS A C 1
ATOM 2499 O O . LYS A 1 307 ? 25.255 10.497 -8.125 1.00 71.25 307 LYS A O 1
ATOM 2504 N N . MET A 1 308 ? 23.492 11.619 -7.340 1.00 64.31 308 MET A N 1
ATOM 2505 C CA . MET A 1 308 ? 24.156 12.096 -6.118 1.00 64.31 308 MET A CA 1
ATOM 2506 C C . MET A 1 308 ? 25.308 13.105 -6.330 1.00 64.31 308 MET A C 1
ATOM 2508 O O . MET A 1 308 ? 26.172 13.172 -5.465 1.00 64.31 308 MET A O 1
ATOM 2512 N N . VAL A 1 309 ? 25.366 13.910 -7.405 1.00 43.41 309 VAL A N 1
ATOM 2513 C CA . VAL A 1 309 ? 26.387 14.983 -7.529 1.00 43.41 309 VAL A CA 1
ATOM 2514 C C . VAL A 1 309 ? 25.857 16.178 -8.331 1.00 43.41 309 VAL A C 1
ATOM 2516 O O . VAL A 1 309 ? 25.376 16.009 -9.448 1.00 43.41 309 VAL A O 1
ATOM 2519 N N . SER A 1 310 ? 26.002 17.394 -7.794 1.00 38.25 310 SER A N 1
ATOM 2520 C CA . SER A 1 310 ? 26.007 18.622 -8.599 1.00 38.25 310 SER A CA 1
ATOM 2521 C C . SER A 1 310 ? 27.445 18.871 -9.068 1.00 38.25 310 SER A C 1
ATOM 2523 O O . SER A 1 310 ? 28.369 18.863 -8.252 1.00 38.25 310 SER A O 1
ATOM 2525 N N . ILE A 1 311 ? 27.643 19.061 -10.378 1.00 39.31 311 ILE A N 1
ATOM 2526 C CA . ILE A 1 311 ? 28.959 19.111 -11.053 1.00 39.31 311 ILE A CA 1
ATOM 2527 C C . ILE A 1 311 ? 29.911 20.173 -10.452 1.00 39.31 311 ILE A C 1
ATOM 2529 O O . ILE A 1 311 ? 31.126 20.019 -10.531 1.00 39.31 311 ILE A O 1
ATOM 2533 N N . ASN A 1 312 ? 29.394 21.184 -9.743 1.00 39.50 312 ASN A N 1
ATOM 2534 C CA . ASN A 1 312 ? 30.204 22.224 -9.093 1.00 39.50 312 ASN A CA 1
ATOM 2535 C C . ASN A 1 312 ? 30.702 21.899 -7.666 1.00 39.50 312 ASN A C 1
ATOM 2537 O O . ASN A 1 312 ? 31.473 22.680 -7.113 1.00 39.50 312 ASN A O 1
ATOM 2541 N N . TRP A 1 313 ? 30.307 20.775 -7.058 1.00 41.97 313 TRP A N 1
ATOM 2542 C CA . TRP A 1 313 ? 30.555 20.490 -5.629 1.00 41.97 313 TRP A CA 1
ATOM 2543 C C . TRP A 1 313 ? 31.702 19.508 -5.349 1.00 41.97 313 TRP A C 1
ATOM 2545 O O . TRP A 1 313 ? 32.017 19.236 -4.195 1.00 41.97 313 TRP A O 1
ATOM 2555 N N . LEU A 1 314 ? 32.376 19.014 -6.389 1.00 40.84 314 LEU A N 1
ATOM 2556 C CA . LEU A 1 314 ? 33.498 18.065 -6.304 1.00 40.84 314 LEU A CA 1
ATOM 2557 C C . LEU A 1 314 ? 34.824 18.675 -5.791 1.00 40.84 314 LEU A C 1
ATOM 2559 O O . LEU A 1 314 ? 35.862 18.028 -5.886 1.00 40.84 314 LEU A O 1
ATOM 2563 N N . LYS A 1 315 ? 34.821 19.906 -5.257 1.00 42.03 315 LYS A N 1
ATOM 2564 C CA . LYS A 1 315 ? 36.037 20.617 -4.812 1.00 42.03 315 LYS A CA 1
ATOM 2565 C C . LYS A 1 315 ? 36.185 20.790 -3.290 1.00 42.03 315 LYS A C 1
ATOM 2567 O O . LYS A 1 315 ? 37.138 21.439 -2.872 1.00 42.03 315 LYS A O 1
ATOM 2572 N N . SER A 1 316 ? 35.296 20.243 -2.456 1.00 42.69 316 SER A N 1
ATOM 2573 C CA . SER A 1 316 ? 35.344 20.447 -0.995 1.00 42.69 316 SER A CA 1
ATOM 2574 C C . SER A 1 316 ? 35.402 19.134 -0.201 1.00 42.69 316 SER A C 1
ATOM 2576 O O . SER A 1 316 ? 34.424 18.392 -0.129 1.00 42.69 316 SER A O 1
ATOM 2578 N N . ASP A 1 317 ? 36.543 18.892 0.453 1.00 42.78 317 ASP A N 1
ATOM 2579 C CA . ASP A 1 317 ? 36.807 17.795 1.399 1.00 42.78 317 ASP A CA 1
ATOM 2580 C C . ASP A 1 317 ? 36.011 17.955 2.707 1.00 42.78 317 ASP A C 1
ATOM 2582 O O . ASP A 1 317 ? 36.532 18.434 3.716 1.00 42.78 317 ASP A O 1
ATOM 2586 N N . VAL A 1 318 ? 34.733 17.566 2.734 1.00 46.50 318 VAL A N 1
ATOM 2587 C CA . VAL A 1 318 ? 33.964 17.559 3.990 1.00 46.50 318 VAL A CA 1
ATOM 2588 C C . VAL A 1 318 ? 33.222 16.240 4.161 1.00 46.50 318 VAL A C 1
ATOM 2590 O O . VAL A 1 318 ? 32.296 15.928 3.421 1.00 46.50 318 VAL A O 1
ATOM 2593 N N . LEU A 1 319 ? 33.583 15.493 5.206 1.00 44.75 319 LEU A N 1
ATOM 2594 C CA . LEU A 1 319 ? 32.937 14.252 5.658 1.00 44.75 319 LEU A CA 1
ATOM 2595 C C . LEU A 1 319 ? 31.406 14.409 5.848 1.00 44.75 319 LEU A C 1
ATOM 2597 O O . LEU A 1 319 ? 30.647 13.466 5.642 1.00 44.75 319 LEU A O 1
ATOM 2601 N N . ALA A 1 320 ? 30.933 15.632 6.120 1.00 44.09 320 ALA A N 1
ATOM 2602 C CA . ALA A 1 320 ? 29.513 15.996 6.177 1.00 44.09 320 ALA A CA 1
ATOM 2603 C C . ALA A 1 320 ? 28.763 15.873 4.827 1.00 44.09 320 ALA A C 1
ATOM 2605 O O . ALA A 1 320 ? 27.541 15.723 4.821 1.00 44.09 320 ALA A O 1
ATOM 2606 N N . LEU A 1 321 ? 29.460 15.888 3.681 1.00 42.41 321 LEU A N 1
ATOM 2607 C CA . LEU A 1 321 ? 28.864 15.757 2.340 1.00 42.41 321 LEU A CA 1
ATOM 2608 C C . LEU A 1 321 ? 28.491 14.311 1.978 1.00 42.41 321 LEU A C 1
ATOM 2610 O O . LEU A 1 321 ? 27.589 14.111 1.166 1.00 42.41 321 LEU A O 1
ATOM 2614 N N . ARG A 1 322 ? 29.087 13.295 2.622 1.00 46.44 322 ARG A N 1
ATOM 2615 C CA . ARG A 1 322 ? 28.676 11.886 2.440 1.00 46.44 322 ARG A CA 1
ATOM 2616 C C . ARG A 1 322 ? 27.238 11.627 2.912 1.00 46.44 322 ARG A C 1
ATOM 2618 O O . ARG A 1 322 ? 26.566 10.752 2.378 1.00 46.44 322 ARG A O 1
ATOM 2625 N N . GLY A 1 323 ? 26.725 12.439 3.839 1.00 40.81 323 GLY A N 1
ATOM 2626 C CA . GLY A 1 323 ? 25.323 12.401 4.273 1.00 40.81 323 GLY A CA 1
ATOM 2627 C C . GLY A 1 323 ? 24.324 13.052 3.302 1.00 40.81 323 GLY A C 1
ATOM 2628 O O . GLY A 1 323 ? 23.117 12.901 3.486 1.00 40.81 323 GLY A O 1
ATOM 2629 N N . LEU A 1 324 ? 24.796 13.761 2.268 1.00 44.78 324 LEU A N 1
ATOM 2630 C CA . LEU A 1 324 ? 23.982 14.541 1.317 1.00 44.78 324 LEU A CA 1
ATOM 2631 C C . LEU A 1 324 ? 23.869 13.894 -0.071 1.00 44.78 324 LEU A C 1
ATOM 2633 O O . LEU A 1 324 ? 23.413 14.521 -1.028 1.00 44.78 324 LEU A O 1
ATOM 2637 N N . LEU A 1 325 ? 24.254 12.627 -0.182 1.00 50.44 325 LEU A N 1
ATOM 2638 C CA . LEU A 1 325 ? 24.224 11.865 -1.417 1.00 50.44 325 LEU A CA 1
ATOM 2639 C C . LEU A 1 325 ? 22.748 11.569 -1.824 1.00 50.44 325 LEU A C 1
ATOM 2641 O O . LEU A 1 325 ? 21.995 10.914 -1.095 1.00 50.44 325 LEU A O 1
ATOM 2645 N N . GLN A 1 326 ? 22.285 12.103 -2.968 1.00 62.44 326 GLN A N 1
ATOM 2646 C CA . GLN A 1 326 ? 20.887 12.012 -3.454 1.00 62.44 326 GLN A CA 1
ATOM 2647 C C . GLN A 1 326 ? 20.625 10.948 -4.547 1.00 62.44 326 GLN A C 1
ATOM 2649 O O . GLN A 1 326 ? 20.987 11.117 -5.708 1.00 62.44 326 GLN A O 1
ATOM 2654 N N . GLY A 1 327 ? 19.996 9.843 -4.139 1.00 69.44 327 GLY A N 1
ATOM 2655 C CA . GLY A 1 327 ? 19.430 8.769 -4.965 1.00 69.44 327 GLY A CA 1
ATOM 2656 C C . GLY A 1 327 ? 18.157 8.232 -4.296 1.00 69.44 327 GLY A C 1
ATOM 2657 O O . GLY A 1 327 ? 17.562 8.914 -3.444 1.00 69.44 327 GLY A O 1
ATOM 2658 N N . GLY A 1 328 ? 17.730 7.016 -4.630 1.00 86.38 328 GLY A N 1
ATOM 2659 C CA . GLY A 1 328 ? 16.538 6.410 -4.032 1.00 86.38 328 GLY A CA 1
ATOM 2660 C C . GLY A 1 328 ? 15.232 7.046 -4.511 1.00 86.38 328 GLY A C 1
ATOM 2661 O O . GLY A 1 328 ? 15.078 7.388 -5.681 1.00 86.38 328 GLY A O 1
ATOM 2662 N N . PHE A 1 329 ? 14.267 7.253 -3.609 1.00 89.88 329 PHE A N 1
ATOM 2663 C CA . PHE A 1 329 ? 12.971 7.840 -3.979 1.00 89.88 329 PHE A CA 1
ATOM 2664 C C . PHE A 1 329 ? 13.003 9.335 -4.325 1.00 89.88 329 PHE A C 1
ATOM 2666 O O . PHE A 1 329 ? 11.967 9.885 -4.702 1.00 89.88 329 PHE A O 1
ATOM 2673 N N . ARG A 1 330 ? 14.151 10.015 -4.238 1.00 89.69 330 ARG A N 1
ATOM 2674 C CA . ARG A 1 330 ? 14.243 11.466 -4.475 1.00 89.69 330 ARG A CA 1
ATOM 2675 C C . ARG A 1 330 ? 13.819 11.884 -5.876 1.00 89.69 330 ARG A C 1
ATOM 2677 O O . ARG A 1 330 ? 13.091 12.862 -5.998 1.00 89.69 330 ARG A O 1
ATOM 2684 N N . PHE A 1 331 ? 14.160 11.115 -6.909 1.00 91.88 331 PHE A N 1
ATOM 2685 C CA . PHE A 1 331 ? 13.720 11.431 -8.272 1.00 91.88 331 PHE A CA 1
ATOM 2686 C C . PHE A 1 331 ? 12.187 11.458 -8.419 1.00 91.88 331 PHE A C 1
ATOM 2688 O O . PHE A 1 331 ? 11.650 12.156 -9.274 1.00 91.88 331 PHE A O 1
ATOM 2695 N N . LEU A 1 332 ? 11.465 10.745 -7.550 1.00 90.88 332 LEU A N 1
ATOM 2696 C CA . LEU A 1 332 ? 10.005 10.744 -7.515 1.00 90.88 332 LEU A CA 1
ATOM 2697 C C . LEU A 1 332 ? 9.427 11.733 -6.488 1.00 90.88 332 LEU A C 1
ATOM 2699 O O . LEU A 1 332 ? 8.422 12.383 -6.760 1.00 90.88 332 LEU A O 1
ATOM 2703 N N . MET A 1 333 ? 10.019 11.830 -5.299 1.00 89.00 333 MET A N 1
ATOM 2704 C CA . MET A 1 333 ? 9.406 12.472 -4.124 1.00 89.00 333 MET A CA 1
ATOM 2705 C C . MET A 1 333 ? 10.109 13.772 -3.693 1.00 89.00 333 MET A C 1
ATOM 2707 O O . MET A 1 333 ? 9.586 14.497 -2.855 1.00 89.00 333 MET A O 1
ATOM 2711 N N . ASN A 1 334 ? 11.275 14.086 -4.267 1.00 91.56 334 ASN A N 1
ATOM 2712 C CA . ASN A 1 334 ? 12.015 15.346 -4.088 1.00 91.56 334 ASN A CA 1
ATOM 2713 C C . ASN A 1 334 ? 12.171 16.122 -5.414 1.00 91.56 334 ASN A C 1
ATOM 2715 O O . ASN A 1 334 ? 12.998 17.023 -5.525 1.00 91.56 334 ASN A O 1
ATOM 2719 N N . ASN A 1 335 ? 11.366 15.761 -6.415 1.00 92.94 335 ASN A N 1
ATOM 2720 C CA . ASN A 1 335 ? 11.292 16.433 -7.710 1.00 92.94 335 ASN A CA 1
ATOM 2721 C C . ASN A 1 335 ? 10.374 17.670 -7.644 1.00 92.94 335 ASN A C 1
ATOM 2723 O O . ASN A 1 335 ? 9.837 17.986 -6.577 1.00 92.94 335 ASN A O 1
ATOM 2727 N N . TYR A 1 336 ? 10.175 18.355 -8.768 1.00 94.94 336 TYR A N 1
ATOM 2728 C CA . TYR A 1 336 ? 9.215 19.452 -8.881 1.00 94.94 336 TYR A CA 1
ATOM 2729 C C . TYR A 1 336 ? 7.814 19.017 -8.446 1.00 94.94 336 TYR A C 1
ATOM 2731 O O . TYR A 1 336 ? 7.379 17.884 -8.696 1.00 94.94 336 TYR A O 1
ATOM 2739 N N . TYR A 1 337 ? 7.092 19.926 -7.797 1.00 91.62 337 TYR A N 1
ATOM 2740 C CA . TYR A 1 337 ? 5.760 19.647 -7.265 1.00 91.62 337 TYR A CA 1
ATOM 2741 C C . TYR A 1 337 ? 4.744 19.243 -8.353 1.00 91.62 337 TYR A C 1
ATOM 2743 O O . TYR A 1 337 ? 3.903 18.354 -8.145 1.00 91.62 337 TYR A O 1
ATOM 2751 N N . ASP A 1 338 ? 4.845 19.852 -9.535 1.00 94.19 338 ASP A N 1
ATOM 2752 C CA . ASP A 1 338 ? 3.976 19.617 -10.689 1.00 94.19 338 ASP A CA 1
ATOM 2753 C C . ASP A 1 338 ? 4.306 18.340 -11.474 1.00 94.19 338 ASP A C 1
ATOM 2755 O O . ASP A 1 338 ? 3.441 17.855 -12.203 1.00 94.19 338 ASP A O 1
ATOM 2759 N N . MET A 1 339 ? 5.470 17.709 -11.270 1.00 94.31 339 MET A N 1
ATOM 2760 C CA . MET A 1 339 ? 5.835 16.435 -11.918 1.00 94.31 339 MET A CA 1
ATOM 2761 C C . MET A 1 339 ? 4.781 15.336 -11.683 1.00 94.31 339 MET A C 1
ATOM 2763 O O . MET A 1 339 ? 4.568 14.465 -12.525 1.00 94.31 339 MET A O 1
ATOM 2767 N N . THR A 1 340 ? 4.059 15.398 -10.560 1.00 90.44 340 THR A N 1
ATOM 2768 C CA . THR A 1 340 ? 2.984 14.453 -10.205 1.00 90.44 340 THR A CA 1
ATOM 2769 C C . THR A 1 340 ? 1.571 15.001 -10.430 1.00 90.44 340 THR A C 1
ATOM 2771 O O . THR A 1 340 ? 0.610 14.455 -9.894 1.00 90.44 340 THR A O 1
ATOM 2774 N N . ARG A 1 341 ? 1.410 16.090 -11.188 1.00 90.12 341 ARG A N 1
ATOM 2775 C CA . ARG A 1 341 ? 0.111 16.764 -11.402 1.00 90.12 341 ARG A CA 1
ATOM 2776 C C . ARG A 1 341 ? -0.089 17.253 -12.835 1.00 90.12 341 ARG A C 1
ATOM 2778 O O . ARG A 1 341 ? -1.215 17.269 -13.321 1.00 90.12 341 ARG A O 1
ATOM 2785 N N . ASN A 1 342 ? 0.991 17.596 -13.526 1.00 94.75 342 ASN A N 1
ATOM 2786 C CA . ASN A 1 342 ? 1.000 18.042 -14.909 1.00 94.75 342 ASN A CA 1
ATOM 2787 C C . ASN A 1 342 ? 1.562 16.934 -15.822 1.00 94.75 342 ASN A C 1
ATOM 2789 O O . ASN A 1 342 ? 2.585 16.318 -15.520 1.00 94.75 342 ASN A O 1
ATOM 2793 N N . ASN A 1 343 ? 0.876 16.652 -16.934 1.00 95.19 343 ASN A N 1
ATOM 2794 C CA . ASN A 1 343 ? 1.252 15.553 -17.826 1.00 95.19 343 ASN A CA 1
ATOM 2795 C C . ASN A 1 343 ? 2.573 15.806 -18.569 1.00 95.19 343 ASN A C 1
ATOM 2797 O O . ASN A 1 343 ? 3.352 14.865 -18.731 1.00 95.19 343 ASN A O 1
ATOM 2801 N N . ASP A 1 344 ? 2.833 17.045 -18.982 1.00 96.75 344 ASP A N 1
ATOM 2802 C CA . ASP A 1 344 ? 4.038 17.414 -19.726 1.00 96.75 344 ASP A CA 1
ATOM 2803 C C . ASP A 1 344 ? 5.256 17.410 -18.803 1.00 96.75 344 ASP A C 1
ATOM 2805 O O . ASP A 1 344 ? 6.285 16.827 -19.141 1.00 96.75 344 ASP A O 1
ATOM 2809 N N . ALA A 1 345 ? 5.110 17.941 -17.586 1.00 96.88 345 ALA A N 1
ATOM 2810 C CA . ALA A 1 345 ? 6.112 17.825 -16.529 1.00 96.88 345 ALA A CA 1
ATOM 2811 C C . ALA A 1 345 ? 6.448 16.352 -16.223 1.00 96.88 345 ALA A C 1
ATOM 2813 O O . ALA A 1 345 ? 7.614 15.956 -16.170 1.00 96.88 345 ALA A O 1
ATOM 2814 N N . ASN A 1 346 ? 5.422 15.502 -16.093 1.00 97.56 346 ASN A N 1
ATOM 2815 C CA . ASN A 1 346 ? 5.602 14.065 -15.886 1.00 97.56 346 ASN A CA 1
ATOM 2816 C C . ASN A 1 346 ? 6.310 13.385 -17.070 1.00 97.56 346 ASN A C 1
ATOM 2818 O O . ASN A 1 346 ? 7.096 12.457 -16.877 1.00 97.56 346 ASN A O 1
ATOM 2822 N N . LEU A 1 347 ? 6.030 13.829 -18.300 1.00 97.44 347 LEU A N 1
ATOM 2823 C CA . LEU A 1 347 ? 6.676 13.320 -19.506 1.00 97.44 347 LEU A CA 1
ATOM 2824 C C . LEU A 1 347 ? 8.163 13.700 -19.552 1.00 97.44 347 LEU A C 1
ATOM 2826 O O . LEU A 1 347 ? 8.975 12.858 -19.927 1.00 97.44 347 LEU A O 1
ATOM 2830 N N . ARG A 1 348 ? 8.546 14.906 -19.108 1.00 97.56 348 ARG A N 1
ATOM 2831 C CA . ARG A 1 348 ? 9.965 15.301 -18.989 1.00 97.56 348 ARG A CA 1
ATOM 2832 C C . ARG A 1 348 ? 10.732 14.382 -18.040 1.00 97.56 348 ARG A C 1
ATOM 2834 O O . ARG A 1 348 ? 11.798 13.896 -18.411 1.00 97.56 348 ARG A O 1
ATOM 2841 N N . ALA A 1 349 ? 10.163 14.076 -16.874 1.00 97.19 349 ALA A N 1
ATOM 2842 C CA . ALA A 1 349 ? 10.769 13.141 -15.926 1.00 97.19 349 ALA A CA 1
ATOM 2843 C C . ALA A 1 349 ? 10.866 11.709 -16.491 1.00 97.19 349 ALA A C 1
ATOM 2845 O O . ALA A 1 349 ? 11.891 11.049 -16.319 1.00 97.19 349 ALA A O 1
ATOM 2846 N N . TYR A 1 350 ? 9.830 11.239 -17.201 1.00 98.25 350 TYR A N 1
ATOM 2847 C CA . TYR A 1 350 ? 9.857 9.932 -17.868 1.00 98.25 350 TYR A CA 1
ATOM 2848 C C . TYR A 1 350 ? 10.946 9.848 -18.940 1.00 98.25 350 TYR A C 1
ATOM 2850 O O . TYR A 1 350 ? 11.688 8.873 -18.962 1.00 98.25 350 TYR A O 1
ATOM 2858 N N . ASN A 1 351 ? 11.048 10.855 -19.810 1.00 98.38 351 ASN A N 1
ATOM 2859 C CA . ASN A 1 351 ? 12.038 10.870 -20.884 1.00 98.38 351 ASN A CA 1
ATOM 2860 C C . ASN A 1 351 ? 13.454 10.848 -20.311 1.00 98.38 351 ASN A C 1
ATOM 2862 O O . ASN A 1 351 ? 14.253 10.021 -20.733 1.00 98.38 351 ASN A O 1
ATOM 2866 N N . PHE A 1 352 ? 13.726 11.660 -19.282 1.00 97.88 352 PHE A N 1
ATOM 2867 C CA . PHE A 1 352 ? 15.013 11.623 -18.593 1.00 97.88 352 PHE A CA 1
ATOM 2868 C C . PHE A 1 352 ? 15.330 10.214 -18.069 1.00 97.88 352 PHE A C 1
ATOM 2870 O O . PHE A 1 352 ? 16.376 9.666 -18.407 1.00 97.88 352 PHE A O 1
ATOM 2877 N N . TRP A 1 353 ? 14.412 9.596 -17.310 1.00 97.75 353 TRP A N 1
ATOM 2878 C CA . TRP A 1 353 ? 14.573 8.222 -16.814 1.00 97.75 353 TRP A CA 1
ATOM 2879 C C . TRP A 1 353 ? 14.831 7.225 -17.954 1.00 97.75 353 TRP A C 1
ATOM 2881 O O . TRP A 1 353 ? 15.778 6.442 -17.887 1.00 97.75 353 TRP A O 1
ATOM 2891 N N . ARG A 1 354 ? 14.014 7.273 -19.012 1.00 98.38 354 ARG A N 1
ATOM 2892 C CA . ARG A 1 354 ? 14.089 6.363 -20.160 1.00 98.38 354 ARG A CA 1
ATOM 2893 C C . ARG A 1 354 ? 15.458 6.459 -20.816 1.00 98.38 354 ARG A C 1
ATOM 2895 O O . ARG A 1 354 ? 16.088 5.433 -21.052 1.00 98.38 354 ARG A O 1
ATOM 2902 N N . ASP A 1 355 ? 15.916 7.675 -21.084 1.00 97.69 355 ASP A N 1
ATOM 2903 C CA . ASP A 1 355 ? 17.175 7.915 -21.780 1.00 97.69 355 ASP A CA 1
ATOM 2904 C C . ASP A 1 355 ? 18.354 7.393 -20.943 1.00 97.69 355 ASP A C 1
ATOM 2906 O O . ASP A 1 355 ? 19.201 6.674 -21.471 1.00 97.69 355 ASP A O 1
ATOM 2910 N N . ARG A 1 356 ? 18.343 7.601 -19.615 1.00 96.38 356 ARG A N 1
ATOM 2911 C CA . ARG A 1 356 ? 19.366 7.040 -18.709 1.00 96.38 356 ARG A CA 1
ATOM 2912 C C . ARG A 1 356 ? 19.373 5.508 -18.676 1.00 96.38 356 ARG A C 1
ATOM 2914 O O . ARG A 1 356 ? 20.433 4.900 -18.546 1.00 96.38 356 ARG A O 1
ATOM 2921 N N . VAL A 1 357 ? 18.209 4.862 -18.770 1.00 97.06 357 VAL A N 1
ATOM 2922 C CA . VAL A 1 357 ? 18.133 3.392 -18.830 1.00 97.06 357 VAL A CA 1
ATOM 2923 C C . VAL A 1 357 ? 18.630 2.871 -20.181 1.00 97.06 357 VAL A C 1
ATOM 2925 O O . VAL A 1 357 ? 19.394 1.906 -20.226 1.00 97.06 357 VAL A O 1
ATOM 2928 N N . ARG A 1 358 ? 18.250 3.518 -21.288 1.00 97.75 358 ARG A N 1
ATOM 2929 C CA . ARG A 1 358 ? 18.661 3.115 -22.644 1.00 97.75 358 ARG A CA 1
ATOM 2930 C C . ARG A 1 358 ? 20.154 3.324 -22.904 1.00 97.75 358 ARG A C 1
ATOM 2932 O O . ARG A 1 358 ? 20.722 2.615 -23.722 1.00 97.75 358 ARG A O 1
ATOM 2939 N N . GLU A 1 359 ? 20.816 4.210 -22.163 1.00 96.75 359 GLU A N 1
ATOM 2940 C CA . GLU A 1 359 ? 22.284 4.302 -22.157 1.00 96.75 359 GLU A CA 1
ATOM 2941 C C . GLU A 1 359 ? 22.960 3.030 -21.616 1.00 96.75 359 GLU A C 1
ATOM 2943 O O . GLU A 1 359 ? 24.065 2.682 -22.047 1.00 96.75 359 GLU A O 1
ATOM 2948 N N . ARG A 1 360 ? 22.305 2.309 -20.696 1.00 97.00 360 ARG A N 1
ATOM 2949 C CA . ARG A 1 360 ? 22.841 1.102 -20.044 1.00 97.00 360 ARG A CA 1
ATOM 2950 C C . ARG A 1 360 ? 22.540 -0.178 -20.816 1.00 97.00 360 ARG A C 1
ATOM 2952 O O . ARG A 1 360 ? 23.412 -1.039 -20.905 1.00 97.00 360 ARG A O 1
ATOM 2959 N N . VAL A 1 361 ? 21.351 -0.301 -21.406 1.00 98.06 361 VAL A N 1
ATOM 2960 C CA . VAL A 1 361 ? 20.917 -1.510 -22.132 1.00 98.06 361 VAL A CA 1
ATOM 2961 C C . VAL A 1 361 ? 21.311 -1.429 -23.608 1.00 98.06 361 VAL A C 1
ATOM 2963 O O . VAL A 1 361 ? 20.784 -0.603 -24.346 1.00 98.06 361 VAL A O 1
ATOM 2966 N N . LYS A 1 362 ? 22.229 -2.295 -24.052 1.00 97.06 362 LYS A N 1
ATOM 2967 C CA . LYS A 1 362 ? 22.829 -2.233 -25.399 1.00 97.06 362 LYS A CA 1
ATOM 2968 C C . LYS A 1 362 ? 21.992 -2.900 -26.489 1.00 97.06 362 LYS A C 1
ATOM 2970 O O . LYS A 1 362 ? 22.016 -2.451 -27.628 1.00 97.06 362 LYS A O 1
ATOM 2975 N N . ASP A 1 363 ? 21.252 -3.953 -26.148 1.00 98.25 363 ASP A N 1
ATOM 2976 C CA . ASP A 1 363 ? 20.342 -4.636 -27.074 1.00 98.25 363 ASP A CA 1
ATOM 2977 C C . ASP A 1 363 ? 19.079 -3.773 -27.303 1.00 98.25 363 ASP A C 1
ATOM 2979 O O . ASP A 1 363 ? 18.337 -3.530 -26.343 1.00 98.25 363 ASP A O 1
ATOM 2983 N N . PRO A 1 364 ? 18.781 -3.332 -28.546 1.00 98.00 364 PRO A N 1
ATOM 2984 C CA . PRO A 1 364 ? 17.634 -2.465 -28.829 1.00 98.00 364 PRO A CA 1
ATOM 2985 C C . PRO A 1 364 ? 16.272 -3.081 -28.487 1.00 98.00 364 PRO A C 1
ATOM 2987 O O . PRO A 1 364 ? 15.365 -2.360 -28.063 1.00 98.00 364 PRO A O 1
ATOM 2990 N N . ARG A 1 365 ? 16.110 -4.403 -28.634 1.00 97.88 365 ARG A N 1
ATOM 2991 C CA . ARG A 1 365 ? 14.867 -5.107 -28.282 1.00 97.88 365 ARG A CA 1
ATOM 2992 C C . ARG A 1 365 ? 14.688 -5.112 -26.770 1.00 97.88 365 ARG A C 1
ATOM 2994 O O . ARG A 1 365 ? 13.607 -4.784 -26.283 1.00 97.88 365 ARG A O 1
ATOM 3001 N N . LYS A 1 366 ? 15.738 -5.454 -26.016 1.00 98.44 366 LYS A N 1
ATOM 3002 C CA . LYS A 1 366 ? 15.682 -5.428 -24.544 1.00 98.44 366 LYS A CA 1
ATOM 3003 C C . LYS A 1 366 ? 15.470 -4.002 -24.031 1.00 98.44 366 LYS A C 1
ATOM 3005 O O . LYS A 1 366 ? 14.674 -3.809 -23.115 1.00 98.44 366 LYS A O 1
ATOM 3010 N N . ALA A 1 367 ? 16.107 -3.007 -24.651 1.00 98.44 367 ALA A N 1
ATOM 3011 C CA . ALA A 1 367 ? 15.929 -1.596 -24.318 1.00 98.44 367 ALA A CA 1
ATOM 3012 C C . ALA A 1 367 ? 14.480 -1.133 -24.529 1.00 98.44 367 ALA A C 1
ATOM 3014 O O . ALA A 1 367 ? 13.934 -0.460 -23.660 1.00 98.44 367 ALA A O 1
ATOM 3015 N N . GLU A 1 368 ? 13.826 -1.533 -25.623 1.00 98.38 368 GLU A N 1
ATOM 3016 C CA . GLU A 1 368 ? 12.418 -1.191 -25.860 1.00 98.38 368 GLU A CA 1
ATOM 3017 C C . GLU A 1 368 ? 11.464 -1.894 -24.885 1.00 98.38 368 GLU A C 1
ATOM 3019 O O . GLU A 1 368 ? 10.471 -1.306 -24.468 1.00 98.38 368 GLU A O 1
ATOM 3024 N N . LEU A 1 369 ? 11.771 -3.121 -24.457 1.00 98.31 369 LEU A N 1
ATOM 3025 C CA . LEU A 1 369 ? 10.963 -3.817 -23.453 1.00 98.31 369 LEU A CA 1
ATOM 3026 C C . LEU A 1 369 ? 11.146 -3.230 -22.044 1.00 98.31 369 LEU A C 1
ATOM 3028 O O . LEU A 1 369 ? 10.170 -3.106 -21.305 1.00 98.31 369 LEU A O 1
ATOM 3032 N N . LEU A 1 370 ? 12.372 -2.875 -21.653 1.00 98.44 370 LEU A N 1
ATOM 3033 C CA . LEU A 1 370 ? 12.701 -2.389 -20.305 1.00 98.44 370 LEU A CA 1
ATOM 3034 C C . LEU A 1 370 ? 12.450 -0.883 -20.132 1.00 98.44 370 LEU A C 1
ATOM 3036 O O . LEU A 1 370 ? 11.975 -0.465 -19.079 1.00 98.44 370 LEU A O 1
ATOM 3040 N N . ALA A 1 371 ? 12.722 -0.079 -21.160 1.00 98.38 371 ALA A N 1
ATOM 3041 C CA . ALA A 1 371 ? 12.521 1.370 -21.191 1.00 98.38 371 ALA A CA 1
ATOM 3042 C C . ALA A 1 371 ? 11.894 1.807 -22.531 1.00 98.38 371 ALA A C 1
ATOM 3044 O O . ALA A 1 371 ? 12.588 2.354 -23.401 1.00 98.38 371 ALA A O 1
ATOM 3045 N N . PRO A 1 372 ? 10.578 1.569 -22.701 1.00 98.06 372 PRO A N 1
ATOM 3046 C CA . PRO A 1 372 ? 9.892 1.807 -23.963 1.00 98.06 372 PRO A CA 1
ATOM 3047 C C . PRO A 1 372 ? 9.933 3.271 -24.397 1.00 98.06 372 PRO A C 1
ATOM 3049 O O . PRO A 1 372 ? 9.931 4.193 -23.571 1.00 98.06 372 PRO A O 1
ATOM 3052 N N . THR A 1 373 ? 9.918 3.503 -25.704 1.00 97.38 373 THR A N 1
ATOM 3053 C CA . THR A 1 373 ? 9.892 4.862 -26.261 1.00 97.38 373 THR A CA 1
ATOM 3054 C C . THR A 1 373 ? 8.605 5.581 -25.865 1.00 97.38 373 THR A C 1
ATOM 3056 O O . THR A 1 373 ? 8.650 6.727 -25.405 1.00 97.38 373 THR A O 1
ATOM 3059 N N . GLU A 1 374 ? 7.477 4.871 -25.956 1.00 95.62 374 GLU A N 1
ATOM 3060 C CA . GLU A 1 374 ? 6.178 5.322 -25.466 1.00 95.62 374 GLU A CA 1
ATOM 3061 C C . GLU A 1 374 ? 5.971 4.952 -23.998 1.00 95.62 374 GLU A C 1
ATOM 3063 O O . GLU A 1 374 ? 6.077 3.795 -23.592 1.00 95.62 374 GLU A O 1
ATOM 3068 N N . ARG A 1 375 ? 5.620 5.945 -23.179 1.00 95.50 375 ARG A N 1
ATOM 3069 C CA . ARG A 1 375 ? 5.453 5.752 -21.741 1.00 95.50 375 ARG A CA 1
ATOM 3070 C C . ARG A 1 375 ? 4.336 4.736 -21.430 1.00 95.50 375 ARG A C 1
ATOM 3072 O O . ARG A 1 375 ? 3.174 5.033 -21.704 1.00 95.50 375 ARG A O 1
ATOM 3079 N N . PRO A 1 376 ? 4.626 3.610 -20.743 1.00 95.31 376 PRO A N 1
ATOM 3080 C CA . PRO A 1 376 ? 3.631 2.565 -20.474 1.00 95.31 376 PRO A CA 1
ATOM 3081 C C . PRO A 1 376 ? 2.559 2.992 -19.461 1.00 95.31 376 PRO A C 1
ATOM 3083 O O . PRO A 1 376 ? 1.465 2.434 -19.437 1.00 95.31 376 PRO A O 1
ATOM 3086 N N . HIS A 1 377 ? 2.879 3.948 -18.587 1.00 96.19 377 HIS A N 1
ATOM 3087 C CA . HIS A 1 377 ? 1.962 4.608 -17.656 1.00 96.19 377 HIS A CA 1
ATOM 3088 C C . HIS A 1 377 ? 2.619 5.867 -17.077 1.00 96.19 377 HIS A C 1
ATOM 3090 O O . HIS A 1 377 ? 3.842 5.979 -17.099 1.00 96.19 377 HIS A O 1
ATOM 3096 N N . LEU A 1 378 ? 1.840 6.785 -16.491 1.00 96.62 378 LEU A N 1
ATOM 3097 C CA . LEU A 1 378 ? 2.379 7.984 -15.827 1.00 96.62 378 LEU A CA 1
ATOM 3098 C C . LEU A 1 378 ? 3.531 7.629 -14.868 1.00 96.62 378 LEU A C 1
ATOM 3100 O O . LEU A 1 378 ? 3.430 6.671 -14.087 1.00 96.62 378 LEU A O 1
ATOM 3104 N N . PHE A 1 379 ? 4.622 8.395 -14.928 1.00 96.12 379 PHE A N 1
ATOM 3105 C CA . PHE A 1 379 ? 5.768 8.233 -14.040 1.00 96.12 379 PHE A CA 1
ATOM 3106 C C . PHE A 1 379 ? 5.305 8.464 -12.598 1.00 96.12 379 PHE A C 1
ATOM 3108 O O . PHE A 1 379 ? 4.576 9.417 -12.318 1.00 96.12 379 PHE A O 1
ATOM 3115 N N . GLY A 1 380 ? 5.646 7.548 -11.691 1.00 93.25 380 GLY A N 1
ATOM 3116 C CA . GLY A 1 380 ? 5.133 7.568 -10.317 1.00 93.25 380 GLY A CA 1
ATOM 3117 C C . GLY A 1 380 ? 3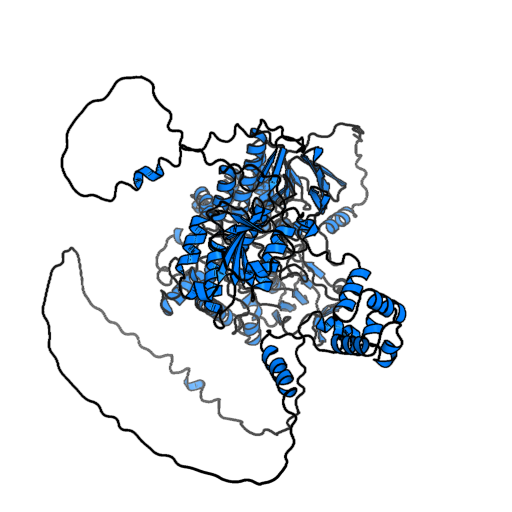.694 7.073 -10.125 1.00 93.25 380 GLY A C 1
ATOM 3118 O O . GLY A 1 380 ? 3.208 7.077 -8.994 1.00 93.25 380 GLY A O 1
ATOM 3119 N N . GLY A 1 381 ? 3.008 6.631 -11.188 1.00 94.25 381 GLY A N 1
ATOM 3120 C CA . GLY A 1 381 ? 1.673 6.026 -11.092 1.00 94.25 381 GLY A CA 1
ATOM 3121 C C . GLY A 1 381 ? 1.669 4.619 -10.485 1.00 94.25 381 GLY A C 1
ATOM 3122 O O . GLY A 1 381 ? 0.678 4.192 -9.901 1.00 94.25 381 GLY A O 1
ATOM 3123 N N . LYS A 1 382 ? 2.807 3.921 -10.550 1.00 95.31 382 LYS A N 1
ATOM 3124 C CA . LYS A 1 382 ? 3.109 2.707 -9.775 1.00 95.31 382 LYS A CA 1
ATOM 3125 C C . LYS A 1 382 ? 4.277 2.992 -8.830 1.00 95.31 382 LYS A C 1
ATOM 3127 O O . LYS A 1 382 ? 5.041 3.927 -9.075 1.00 95.31 382 LYS A O 1
ATOM 3132 N N . ARG A 1 383 ? 4.441 2.179 -7.777 1.00 92.75 383 ARG A N 1
ATOM 3133 C CA . ARG A 1 383 ? 5.642 2.241 -6.924 1.00 92.75 383 ARG A CA 1
ATOM 3134 C C . ARG A 1 383 ? 6.859 1.942 -7.793 1.00 92.75 383 ARG A C 1
ATOM 3136 O O . ARG A 1 383 ? 6.959 0.831 -8.313 1.00 92.75 383 ARG A O 1
ATOM 3143 N N . LEU A 1 384 ? 7.753 2.914 -7.951 1.00 92.19 384 LEU A N 1
ATOM 3144 C CA . LEU A 1 384 ? 9.050 2.641 -8.560 1.00 92.19 384 LEU A CA 1
ATOM 3145 C C . LEU A 1 384 ? 9.878 1.765 -7.628 1.00 92.19 384 LEU A C 1
ATOM 3147 O O . LEU A 1 384 ? 9.674 1.768 -6.414 1.00 92.19 384 LEU A O 1
ATOM 3151 N N . SER A 1 385 ? 10.790 1.003 -8.206 1.00 95.75 385 SER A N 1
ATOM 3152 C CA . SER A 1 385 ? 11.738 0.175 -7.460 1.00 95.75 385 SER A CA 1
ATOM 3153 C C . SER A 1 385 ? 13.117 0.809 -7.479 1.00 95.75 385 SER A C 1
ATOM 3155 O O . SER A 1 385 ? 13.419 1.603 -8.368 1.00 95.75 385 SER A O 1
ATOM 3157 N N . LEU A 1 386 ? 13.937 0.473 -6.490 1.00 95.56 386 LEU A N 1
ATOM 3158 C CA . LEU A 1 386 ? 15.335 0.877 -6.473 1.00 95.56 386 LEU A CA 1
ATOM 3159 C C . LEU A 1 386 ? 16.199 -0.265 -6.992 1.00 95.56 386 LEU A C 1
ATOM 3161 O O . LEU A 1 386 ? 16.021 -1.410 -6.572 1.00 95.56 386 LEU A O 1
ATOM 3165 N N . GLU A 1 387 ? 17.120 0.055 -7.890 1.00 96.00 387 GLU A N 1
ATOM 3166 C CA . GLU A 1 387 ? 18.040 -0.900 -8.507 1.00 96.00 387 GLU A CA 1
ATOM 3167 C C . GLU A 1 387 ? 19.497 -0.445 -8.388 1.00 96.00 387 GLU A C 1
ATOM 3169 O O . GLU A 1 387 ? 19.770 0.719 -8.098 1.00 96.00 387 GLU A O 1
ATOM 3174 N N . GLN A 1 388 ? 20.428 -1.380 -8.538 1.00 93.69 388 GLN A N 1
ATOM 3175 C CA . GLN A 1 388 ? 21.869 -1.122 -8.506 1.00 93.69 388 GLN A CA 1
ATOM 3176 C C . GLN A 1 388 ? 22.483 -1.398 -9.882 1.00 93.69 388 GLN A C 1
ATOM 3178 O O . GLN A 1 388 ? 23.077 -0.510 -10.482 1.00 93.69 388 GLN A O 1
ATOM 3183 N N . ASP A 1 389 ? 22.292 -2.615 -10.385 1.00 95.56 389 ASP A N 1
ATOM 3184 C CA . ASP A 1 389 ? 22.861 -3.148 -11.629 1.00 95.56 389 ASP A CA 1
ATOM 3185 C C . ASP A 1 389 ? 21.824 -3.937 -12.453 1.00 95.56 389 ASP A C 1
ATOM 3187 O O . ASP A 1 389 ? 22.167 -4.691 -13.366 1.00 95.56 389 ASP A O 1
ATOM 3191 N N . PHE A 1 390 ? 20.531 -3.759 -12.155 1.00 98.00 390 PHE A N 1
ATOM 3192 C CA . PHE A 1 390 ? 19.433 -4.516 -12.763 1.00 98.00 390 PHE A CA 1
ATOM 3193 C C . PHE A 1 390 ? 19.448 -4.440 -14.285 1.00 98.00 390 PHE A C 1
ATOM 3195 O O . PHE A 1 390 ? 19.375 -5.466 -14.958 1.00 98.00 390 PHE A O 1
ATOM 3202 N N . TYR A 1 391 ? 19.550 -3.228 -14.831 1.00 98.31 391 TYR A N 1
ATOM 3203 C CA . TYR A 1 391 ? 19.538 -3.036 -16.278 1.00 98.31 391 TYR A CA 1
ATOM 3204 C C . TYR A 1 391 ? 20.817 -3.562 -16.941 1.00 98.31 391 TYR A C 1
ATOM 3206 O O . TYR A 1 391 ? 20.753 -4.078 -18.056 1.00 98.31 391 TYR A O 1
ATOM 3214 N N . ASP A 1 392 ? 21.958 -3.494 -16.249 1.00 97.81 392 ASP A N 1
ATOM 3215 C CA . ASP A 1 392 ? 23.256 -3.908 -16.795 1.00 97.81 392 ASP A CA 1
ATOM 3216 C C . ASP A 1 392 ? 23.316 -5.424 -17.009 1.00 97.81 392 ASP A C 1
ATOM 3218 O O . ASP A 1 392 ? 23.913 -5.899 -17.979 1.00 97.81 392 ASP A O 1
ATOM 3222 N N . HIS A 1 393 ? 22.634 -6.197 -16.158 1.00 97.88 393 HIS A N 1
ATOM 3223 C CA . HIS A 1 393 ? 22.551 -7.648 -16.296 1.00 97.88 393 HIS A CA 1
ATOM 3224 C C . HIS A 1 393 ? 21.919 -8.108 -17.615 1.00 97.88 393 HIS A C 1
ATOM 3226 O O . HIS A 1 393 ? 22.301 -9.163 -18.118 1.00 97.88 393 HIS A O 1
ATOM 3232 N N . PHE A 1 394 ? 21.030 -7.320 -18.227 1.00 98.38 394 PHE A N 1
ATOM 3233 C CA . PHE A 1 394 ? 20.409 -7.667 -19.512 1.00 98.38 394 PHE A CA 1
ATOM 3234 C C . PHE A 1 394 ? 21.357 -7.554 -20.713 1.00 98.38 394 PHE A C 1
ATOM 3236 O O . PHE A 1 394 ? 21.016 -8.029 -21.798 1.00 98.38 394 PHE A O 1
ATOM 3243 N N . ASN A 1 395 ? 22.555 -6.989 -20.539 1.00 98.19 395 ASN A N 1
ATOM 3244 C CA . ASN A 1 395 ? 23.594 -7.003 -21.574 1.00 98.19 395 ASN A CA 1
ATOM 3245 C C . ASN A 1 395 ? 24.269 -8.372 -21.723 1.00 98.19 395 ASN A C 1
ATOM 3247 O O . ASN A 1 395 ? 24.985 -8.602 -22.693 1.00 98.19 395 ASN A O 1
ATOM 3251 N N . ARG A 1 396 ? 24.047 -9.291 -20.781 1.00 97.62 396 ARG A N 1
ATOM 3252 C CA . ARG A 1 396 ? 24.555 -10.660 -20.865 1.00 97.62 396 ARG A CA 1
ATOM 3253 C C . ARG A 1 396 ? 23.704 -11.480 -21.827 1.00 97.62 396 ARG A C 1
ATOM 3255 O O . ARG A 1 396 ? 22.476 -11.385 -21.818 1.00 97.62 396 ARG A O 1
ATOM 3262 N N . GLU A 1 397 ? 24.350 -12.337 -22.611 1.00 96.44 397 GLU A N 1
ATOM 3263 C CA . GLU A 1 397 ? 23.661 -13.227 -23.556 1.00 96.44 397 GLU A CA 1
ATOM 3264 C C . GLU A 1 397 ? 22.727 -14.215 -22.845 1.00 96.44 397 GLU A C 1
ATOM 3266 O O . GLU A 1 397 ? 21.658 -14.544 -23.351 1.00 96.44 397 GLU A O 1
ATOM 3271 N N . ASN A 1 398 ? 23.088 -14.635 -21.628 1.00 97.62 398 ASN A N 1
ATOM 3272 C CA . ASN A 1 398 ? 22.333 -15.614 -20.855 1.00 97.62 398 ASN A CA 1
ATOM 3273 C C . ASN A 1 398 ? 21.235 -15.030 -19.946 1.00 97.62 398 ASN A C 1
ATOM 3275 O O . ASN A 1 398 ? 20.641 -15.770 -19.161 1.00 97.62 398 ASN A O 1
ATOM 3279 N N . VAL A 1 399 ? 20.951 -13.728 -20.053 1.00 98.50 399 VAL A N 1
ATOM 3280 C CA . VAL A 1 399 ? 19.885 -13.040 -19.309 1.00 98.50 399 VAL A CA 1
ATOM 3281 C C . VAL A 1 399 ? 18.930 -12.379 -20.296 1.00 98.50 399 VAL A C 1
ATOM 3283 O O . VAL A 1 399 ? 19.341 -11.551 -21.113 1.00 98.50 399 VAL A O 1
ATOM 3286 N N . ASP A 1 400 ? 17.645 -12.711 -20.215 1.00 98.44 400 ASP A N 1
ATOM 3287 C CA . ASP A 1 400 ? 16.640 -12.223 -21.154 1.00 98.44 400 ASP A CA 1
ATOM 3288 C C . ASP A 1 400 ? 15.370 -11.687 -20.478 1.00 98.44 400 ASP A C 1
ATOM 3290 O O . ASP A 1 400 ? 14.989 -12.108 -19.383 1.00 98.44 400 ASP A O 1
ATOM 3294 N N . VAL A 1 401 ? 14.700 -10.756 -21.156 1.00 98.44 401 VAL A N 1
ATOM 3295 C CA . VAL A 1 401 ? 13.379 -10.229 -20.803 1.00 98.44 401 VAL A CA 1
ATOM 3296 C C . VAL A 1 401 ? 12.349 -10.726 -21.816 1.00 98.44 401 VAL A C 1
ATOM 3298 O O . VAL A 1 401 ? 12.498 -10.542 -23.027 1.00 98.44 401 VAL A O 1
ATOM 3301 N N . ILE A 1 402 ? 11.296 -11.358 -21.301 1.00 98.38 402 ILE A N 1
ATOM 3302 C CA . ILE A 1 402 ? 10.224 -11.990 -22.072 1.00 98.38 402 ILE A CA 1
ATOM 3303 C C . ILE A 1 402 ? 8.955 -11.146 -21.938 1.00 98.38 402 ILE A C 1
ATOM 3305 O O . ILE A 1 402 ? 8.480 -10.912 -20.824 1.00 98.38 402 ILE A O 1
ATOM 3309 N N . ASP A 1 403 ? 8.401 -10.684 -23.060 1.00 97.00 403 ASP A N 1
ATOM 3310 C CA . ASP A 1 403 ? 7.162 -9.900 -23.072 1.00 97.00 403 ASP A CA 1
ATOM 3311 C C . ASP A 1 403 ? 5.940 -10.810 -22.901 1.00 97.00 403 ASP A C 1
ATOM 3313 O O . ASP A 1 403 ? 5.622 -11.611 -23.778 1.00 97.00 403 ASP A O 1
ATOM 3317 N N . VAL A 1 404 ? 5.232 -10.657 -21.780 1.00 96.44 404 VAL A N 1
ATOM 3318 C CA . VAL A 1 404 ? 3.962 -11.357 -21.514 1.00 96.44 404 VAL A CA 1
ATOM 3319 C C . VAL A 1 404 ? 2.738 -10.451 -21.620 1.00 96.44 404 VAL A C 1
ATOM 3321 O O . VAL A 1 404 ? 1.629 -10.856 -21.276 1.00 96.44 404 VAL A O 1
ATOM 3324 N N . ARG A 1 405 ? 2.917 -9.201 -22.056 1.00 94.06 405 ARG A N 1
ATOM 3325 C CA . ARG A 1 405 ? 1.808 -8.300 -22.390 1.00 94.06 405 ARG A CA 1
ATOM 3326 C C . ARG A 1 405 ? 1.245 -8.625 -23.765 1.00 94.06 405 ARG A C 1
ATOM 3328 O O . ARG A 1 405 ? 0.030 -8.634 -23.918 1.00 94.06 405 ARG A O 1
ATOM 3335 N N . THR A 1 406 ? 2.121 -8.847 -24.742 1.00 95.38 406 THR A N 1
ATOM 3336 C CA . THR A 1 406 ? 1.738 -9.166 -26.126 1.00 95.38 406 THR A CA 1
ATOM 3337 C C . THR A 1 406 ? 1.623 -10.670 -26.369 1.00 95.38 406 THR A C 1
ATOM 3339 O O . THR A 1 406 ? 0.791 -11.082 -27.170 1.00 95.38 406 THR A O 1
ATOM 3342 N N . ASN A 1 407 ? 2.395 -11.483 -25.641 1.00 96.44 407 ASN A N 1
ATOM 3343 C CA . ASN A 1 407 ? 2.361 -12.942 -25.713 1.00 96.44 407 ASN A CA 1
ATOM 3344 C C . ASN A 1 407 ? 2.202 -13.555 -24.301 1.00 96.44 407 ASN A C 1
ATOM 3346 O O . ASN A 1 407 ? 3.190 -13.912 -23.655 1.00 96.44 407 ASN A O 1
ATOM 3350 N N . PRO A 1 408 ? 0.983 -13.607 -23.740 1.00 95.56 408 PRO A N 1
ATOM 3351 C CA . PRO A 1 408 ? 0.767 -14.021 -22.357 1.00 95.56 408 PRO A CA 1
ATOM 3352 C C . PRO A 1 408 ? 1.141 -15.488 -22.110 1.00 95.56 408 PRO A C 1
ATOM 3354 O O . PRO A 1 408 ? 1.101 -16.328 -23.006 1.00 95.56 408 PRO A O 1
ATOM 3357 N N . VAL A 1 409 ? 1.467 -15.803 -20.855 1.00 95.31 409 VAL A N 1
ATOM 3358 C CA . VAL A 1 409 ? 1.598 -17.189 -20.385 1.00 95.31 409 VAL A CA 1
ATOM 3359 C C . VAL A 1 409 ? 0.217 -17.837 -20.360 1.00 95.31 409 VAL A C 1
ATOM 3361 O O . VAL A 1 409 ? -0.699 -17.285 -19.748 1.00 95.31 409 VAL A O 1
ATOM 3364 N N . VAL A 1 410 ? 0.081 -18.999 -21.000 1.00 94.12 410 VAL A N 1
ATOM 3365 C CA . VAL A 1 410 ? -1.193 -19.735 -21.081 1.00 94.12 410 VAL A CA 1
ATOM 3366 C C . VAL A 1 410 ? -1.195 -21.009 -20.250 1.00 94.12 410 VAL A C 1
ATOM 3368 O O . VAL A 1 410 ? -2.240 -21.377 -19.722 1.00 94.12 410 VAL A O 1
ATOM 3371 N N . LYS A 1 411 ? -0.044 -21.676 -20.113 1.00 94.06 411 LYS A N 1
ATOM 3372 C CA . LYS A 1 411 ? 0.033 -22.981 -19.456 1.00 94.06 411 LYS A CA 1
ATOM 3373 C C . LYS A 1 411 ? 1.410 -23.254 -18.859 1.00 94.06 411 LYS A C 1
ATOM 3375 O O . LYS A 1 411 ? 2.435 -22.938 -19.464 1.00 94.06 411 LYS A O 1
ATOM 3380 N N . PHE A 1 412 ? 1.417 -23.883 -17.693 1.00 95.56 412 PHE A N 1
ATOM 3381 C CA . PHE A 1 412 ? 2.573 -24.550 -17.111 1.00 95.56 412 PHE A CA 1
ATOM 3382 C C . PHE A 1 412 ? 2.563 -26.025 -17.516 1.00 95.56 412 PHE A C 1
ATOM 3384 O O . PHE A 1 412 ? 1.515 -26.663 -17.636 1.00 95.56 412 PHE A O 1
ATOM 3391 N N . VAL A 1 413 ? 3.752 -26.558 -17.762 1.00 95.06 413 VAL A N 1
ATOM 3392 C CA . VAL A 1 413 ? 3.988 -27.980 -18.025 1.00 95.06 413 VAL A CA 1
ATOM 3393 C C . VAL A 1 413 ? 5.031 -28.501 -17.044 1.00 95.06 413 VAL A C 1
ATOM 3395 O O . VAL A 1 413 ? 5.652 -27.726 -16.317 1.00 95.06 413 VAL A O 1
ATOM 3398 N N . SER A 1 414 ? 5.253 -29.816 -17.027 1.00 95.44 414 SER A N 1
ATOM 3399 C CA . SER A 1 414 ? 6.091 -30.474 -16.018 1.00 95.44 414 SER A CA 1
ATOM 3400 C C . SER A 1 414 ? 7.505 -29.902 -15.882 1.00 95.44 414 SER A C 1
ATOM 3402 O O . SER A 1 414 ? 8.077 -29.969 -14.801 1.00 95.44 414 SER A O 1
ATOM 3404 N N . ASP A 1 415 ? 8.079 -29.340 -16.946 1.00 96.25 415 ASP A N 1
ATOM 3405 C CA . ASP A 1 415 ? 9.443 -28.805 -16.962 1.00 96.25 415 ASP A CA 1
ATOM 3406 C C . ASP A 1 415 ? 9.544 -27.386 -17.554 1.00 96.25 415 ASP A C 1
ATOM 3408 O O . ASP A 1 415 ? 10.615 -26.982 -18.014 1.00 96.25 415 ASP A O 1
ATOM 3412 N N . GLY A 1 416 ? 8.451 -26.611 -17.568 1.00 96.00 416 GLY A N 1
ATOM 3413 C CA . GLY A 1 416 ? 8.496 -25.266 -18.138 1.00 96.00 416 GLY A CA 1
ATOM 3414 C C . GLY A 1 416 ? 7.176 -24.506 -18.238 1.00 96.00 416 GLY A C 1
ATOM 3415 O O . GLY A 1 416 ? 6.159 -24.874 -17.654 1.00 96.00 416 GLY A O 1
ATOM 3416 N N . ILE A 1 417 ? 7.218 -23.422 -19.013 1.00 96.56 417 ILE A N 1
ATOM 3417 C CA . ILE A 1 417 ? 6.098 -22.509 -19.281 1.00 96.56 417 ILE A CA 1
ATOM 3418 C C . ILE A 1 417 ? 5.862 -22.413 -20.794 1.00 96.56 417 ILE A C 1
ATOM 3420 O O . ILE A 1 417 ? 6.822 -22.374 -21.566 1.00 96.56 417 ILE A O 1
ATOM 3424 N N . ILE A 1 418 ? 4.597 -22.333 -21.211 1.00 96.62 418 ILE A N 1
ATOM 3425 C CA . ILE A 1 418 ? 4.171 -22.115 -22.600 1.00 96.62 418 ILE A CA 1
ATOM 3426 C C . ILE A 1 418 ? 3.455 -20.759 -22.721 1.00 96.62 418 ILE A C 1
ATOM 3428 O O . ILE A 1 418 ? 2.547 -20.450 -21.937 1.00 96.62 418 ILE A O 1
ATOM 3432 N N . GLN A 1 419 ? 3.862 -19.950 -23.703 1.00 96.75 419 GLN A N 1
ATOM 3433 C CA . GLN A 1 419 ? 3.182 -18.707 -24.087 1.00 96.75 419 GLN A CA 1
ATOM 3434 C C . GLN A 1 419 ? 2.086 -18.957 -25.138 1.00 96.75 419 GLN A C 1
ATOM 3436 O O . GLN A 1 419 ? 2.005 -20.031 -25.732 1.00 96.75 419 GLN A O 1
ATOM 3441 N N . GLN A 1 420 ? 1.218 -17.971 -25.359 1.00 96.56 420 GLN A N 1
ATOM 3442 C CA . GLN A 1 420 ? 0.045 -18.085 -26.230 1.00 96.56 420 GLN A CA 1
ATOM 3443 C C . GLN A 1 420 ? 0.372 -18.478 -27.678 1.00 96.56 420 GLN A C 1
ATOM 3445 O O . GLN A 1 420 ? -0.405 -19.201 -28.299 1.00 96.56 420 GLN A O 1
ATOM 3450 N N . ASP A 1 421 ? 1.508 -18.036 -28.212 1.00 96.44 421 ASP A N 1
ATOM 3451 C CA . ASP A 1 421 ? 1.982 -18.393 -29.556 1.00 96.44 421 ASP A CA 1
ATOM 3452 C C . ASP A 1 421 ? 2.594 -19.806 -29.662 1.00 96.44 421 ASP A C 1
ATOM 3454 O O . ASP A 1 421 ? 3.028 -20.214 -30.738 1.00 96.44 421 ASP A O 1
ATOM 3458 N N . GLY A 1 422 ? 2.628 -20.562 -28.561 1.00 96.62 422 GLY A N 1
ATOM 3459 C CA . GLY A 1 422 ? 3.242 -21.886 -28.483 1.00 96.62 422 GLY A CA 1
ATOM 3460 C C . GLY A 1 422 ? 4.725 -21.869 -28.110 1.00 96.62 422 GLY A C 1
ATOM 3461 O O . GLY A 1 422 ? 5.323 -22.942 -28.005 1.00 96.62 422 GLY A O 1
ATOM 3462 N N . THR A 1 423 ? 5.329 -20.699 -27.867 1.00 97.75 423 THR A N 1
ATOM 3463 C CA . THR A 1 423 ? 6.721 -20.603 -27.409 1.00 97.75 423 THR A CA 1
ATOM 3464 C C . THR A 1 423 ? 6.885 -21.318 -26.072 1.00 97.75 423 THR A C 1
ATOM 3466 O O . THR A 1 423 ? 6.220 -21.003 -25.082 1.00 97.75 423 THR A O 1
ATOM 3469 N N . TYR A 1 424 ? 7.794 -22.292 -26.045 1.00 97.81 424 TYR A N 1
ATOM 3470 C CA . TYR A 1 424 ? 8.082 -23.120 -24.879 1.00 97.81 424 TYR A CA 1
ATOM 3471 C C . TYR A 1 424 ? 9.390 -22.698 -24.199 1.00 97.81 424 TYR A C 1
ATOM 3473 O O . TYR A 1 424 ? 10.450 -22.605 -24.822 1.00 97.81 424 TYR A O 1
ATOM 3481 N N . HIS A 1 425 ? 9.322 -22.490 -22.885 1.00 97.81 425 HIS A N 1
ATOM 3482 C CA . HIS A 1 425 ? 10.457 -22.162 -22.033 1.00 97.81 425 HIS A CA 1
ATOM 3483 C C . HIS A 1 425 ? 10.696 -23.292 -21.035 1.00 97.81 425 HIS A C 1
ATOM 3485 O O . HIS A 1 425 ? 10.001 -23.380 -20.025 1.00 97.81 425 HIS A O 1
ATOM 3491 N N . LYS A 1 426 ? 11.715 -24.116 -21.294 1.00 97.75 426 LYS A N 1
ATOM 3492 C CA . LYS A 1 426 ? 12.206 -25.112 -20.334 1.00 97.75 426 LYS A CA 1
ATOM 3493 C C . LYS A 1 426 ? 12.882 -24.431 -19.142 1.00 97.75 426 LYS A C 1
ATOM 3495 O O . LYS A 1 426 ? 13.749 -23.578 -19.351 1.00 97.75 426 LYS A O 1
ATOM 3500 N N . LEU A 1 427 ? 12.494 -24.800 -17.922 1.00 98.00 427 LEU A N 1
ATOM 3501 C CA . LEU A 1 427 ? 12.894 -24.142 -16.675 1.00 98.00 427 LEU A CA 1
ATOM 3502 C C . LEU A 1 427 ? 13.113 -25.166 -15.555 1.00 98.00 427 LEU A C 1
ATOM 3504 O O . LEU A 1 427 ? 12.394 -26.154 -15.458 1.00 98.00 427 LEU A O 1
ATOM 3508 N N . ASP A 1 428 ? 14.084 -24.886 -14.691 1.00 97.31 428 ASP A N 1
ATOM 3509 C CA . ASP A 1 428 ? 14.402 -25.682 -13.500 1.00 97.31 428 ASP A CA 1
ATOM 3510 C C . ASP A 1 428 ? 13.937 -24.987 -12.214 1.00 97.31 428 ASP A C 1
ATOM 3512 O O . ASP A 1 428 ? 13.549 -25.655 -11.257 1.00 97.31 428 ASP A O 1
ATOM 3516 N N . VAL A 1 429 ? 13.980 -23.648 -12.195 1.00 97.56 429 VAL A N 1
ATOM 3517 C CA . VAL A 1 429 ? 13.645 -22.816 -11.031 1.00 97.56 429 VAL A CA 1
ATOM 3518 C C . VAL A 1 429 ? 12.735 -21.664 -11.452 1.00 97.56 429 VAL A C 1
ATOM 3520 O O . VAL A 1 429 ? 13.021 -20.976 -12.431 1.00 97.56 429 VAL A O 1
ATOM 3523 N N . ILE A 1 430 ? 11.659 -21.410 -10.707 1.00 97.50 430 ILE A N 1
ATOM 3524 C CA . ILE A 1 430 ? 10.705 -20.326 -10.967 1.00 97.50 430 ILE A CA 1
ATOM 3525 C C . ILE A 1 430 ? 10.461 -19.516 -9.690 1.00 97.50 430 ILE A C 1
ATOM 3527 O O . ILE A 1 430 ? 9.920 -20.006 -8.698 1.00 97.50 430 ILE A O 1
ATOM 3531 N N . ALA A 1 431 ? 10.794 -18.229 -9.739 1.00 97.62 431 ALA A N 1
ATOM 3532 C CA . ALA A 1 431 ? 10.438 -17.255 -8.718 1.00 97.62 431 ALA A CA 1
ATOM 3533 C C . ALA A 1 431 ? 9.149 -16.520 -9.114 1.00 97.62 431 ALA A C 1
ATOM 3535 O O . ALA A 1 431 ? 9.135 -15.729 -10.063 1.00 97.62 431 ALA A O 1
ATOM 3536 N N . LEU A 1 432 ? 8.062 -16.734 -8.372 1.00 97.06 432 LEU A N 1
ATOM 3537 C CA . LEU A 1 432 ? 6.820 -15.978 -8.542 1.00 97.06 432 LEU A CA 1
ATOM 3538 C C . LEU A 1 432 ? 6.915 -14.656 -7.765 1.00 97.06 432 LEU A C 1
ATOM 3540 O O . LEU A 1 432 ? 6.761 -14.610 -6.543 1.00 97.06 432 LEU A O 1
ATOM 3544 N N . ALA A 1 433 ? 7.156 -13.564 -8.489 1.00 97.19 433 ALA A N 1
ATOM 3545 C CA . ALA A 1 433 ? 7.131 -12.185 -8.001 1.00 97.19 433 ALA A CA 1
ATOM 3546 C C . ALA A 1 433 ? 5.814 -11.480 -8.397 1.00 97.19 433 ALA A C 1
ATOM 3548 O O . ALA A 1 433 ? 5.792 -10.304 -8.775 1.00 97.19 433 ALA A O 1
ATOM 3549 N N . THR A 1 434 ? 4.700 -12.212 -8.300 1.00 95.31 434 THR A N 1
ATOM 3550 C CA . THR A 1 434 ? 3.351 -11.834 -8.764 1.00 95.31 434 THR A CA 1
ATOM 3551 C C . THR A 1 434 ? 2.571 -10.956 -7.781 1.00 95.31 434 THR A C 1
ATOM 3553 O O . THR A 1 434 ? 1.490 -10.461 -8.103 1.00 95.31 434 THR A O 1
ATOM 3556 N N . GLY A 1 435 ? 3.149 -10.674 -6.613 1.00 94.50 435 GLY A N 1
ATOM 3557 C CA . GLY A 1 435 ? 2.633 -9.703 -5.656 1.00 94.50 435 GLY A CA 1
ATOM 3558 C C . GLY A 1 435 ? 1.540 -10.265 -4.749 1.00 94.50 435 GLY A C 1
ATOM 3559 O O . GLY A 1 435 ? 1.578 -11.416 -4.327 1.00 94.50 435 GLY A O 1
ATOM 3560 N N . PHE A 1 436 ? 0.593 -9.409 -4.373 1.00 95.25 436 PHE A N 1
ATOM 3561 C CA . PHE A 1 436 ? -0.353 -9.682 -3.292 1.00 95.25 436 PHE A CA 1
ATOM 3562 C C . PHE A 1 436 ? -1.734 -9.134 -3.624 1.00 95.25 436 PHE A C 1
ATOM 3564 O O . PHE A 1 436 ? -1.855 -8.134 -4.338 1.00 95.25 436 PHE A O 1
ATOM 3571 N N . ASP A 1 437 ? -2.764 -9.715 -3.017 1.00 94.50 437 ASP A N 1
ATOM 3572 C CA . ASP A 1 437 ? -4.017 -9.009 -2.779 1.00 94.50 437 ASP A CA 1
ATOM 3573 C C . ASP A 1 437 ? -3.774 -7.931 -1.714 1.00 94.50 437 ASP A C 1
ATOM 3575 O O . ASP A 1 437 ? -3.898 -8.143 -0.505 1.00 94.50 437 ASP A O 1
ATOM 3579 N N . ALA A 1 438 ? -3.305 -6.779 -2.193 1.00 91.75 438 ALA A N 1
ATOM 3580 C CA . ALA A 1 438 ? -2.718 -5.767 -1.339 1.00 91.75 438 ALA A CA 1
ATOM 3581 C C . ALA A 1 438 ? -3.766 -5.029 -0.492 1.00 91.75 438 ALA A C 1
ATOM 3583 O O . ALA A 1 438 ? -4.882 -4.758 -0.950 1.00 91.75 438 ALA A O 1
ATOM 3584 N N . ILE A 1 439 ? -3.350 -4.638 0.717 1.00 93.94 439 ILE A N 1
ATOM 3585 C CA . ILE A 1 439 ? -4.065 -3.790 1.687 1.00 93.94 439 ILE A CA 1
ATOM 3586 C C . ILE A 1 439 ? -5.292 -4.474 2.306 1.00 93.94 439 ILE A C 1
ATOM 3588 O O . ILE A 1 439 ? -5.342 -4.666 3.516 1.00 93.94 439 ILE A O 1
ATOM 3592 N N . THR A 1 440 ? -6.273 -4.870 1.497 1.00 95.50 440 THR A N 1
ATOM 3593 C CA . THR A 1 440 ? -7.524 -5.478 1.979 1.00 95.50 440 THR A CA 1
ATOM 3594 C C . THR A 1 440 ? -7.457 -6.996 2.092 1.00 95.50 440 THR A C 1
ATOM 3596 O O . THR A 1 440 ? -8.193 -7.561 2.897 1.00 95.50 440 THR A O 1
ATOM 3599 N N . GLY A 1 441 ? -6.574 -7.663 1.340 1.00 93.75 441 GLY A N 1
ATOM 3600 C CA . GLY A 1 441 ? -6.530 -9.125 1.278 1.00 93.75 441 GLY A CA 1
ATOM 3601 C C . GLY A 1 441 ? -6.253 -9.789 2.625 1.00 93.75 441 GLY A C 1
ATOM 3602 O O . GLY A 1 441 ? -6.921 -10.759 2.957 1.00 93.75 441 GLY A O 1
ATOM 3603 N N . GLY A 1 442 ? -5.334 -9.241 3.431 1.00 93.25 442 GLY A N 1
ATOM 3604 C CA . GLY A 1 442 ? -5.034 -9.766 4.772 1.00 93.25 442 GLY A CA 1
ATOM 3605 C C . GLY A 1 442 ? -6.206 -9.660 5.747 1.00 93.25 442 GLY A C 1
ATOM 3606 O O . GLY A 1 442 ? -6.474 -10.596 6.490 1.00 93.25 442 GLY A O 1
ATOM 3607 N N . LEU A 1 443 ? -6.946 -8.549 5.694 1.00 96.25 443 LEU A N 1
ATOM 3608 C CA . LEU A 1 443 ? -8.141 -8.338 6.514 1.00 96.25 443 LEU A CA 1
ATOM 3609 C C . LEU A 1 443 ? -9.287 -9.261 6.084 1.00 96.25 443 LEU A C 1
ATOM 3611 O O . LEU A 1 443 ? -9.974 -9.816 6.933 1.00 96.25 443 LEU A O 1
ATOM 3615 N N . LYS A 1 444 ? -9.472 -9.450 4.771 1.00 94.88 444 LYS A N 1
ATOM 3616 C CA . LYS A 1 444 ? -10.504 -10.330 4.201 1.00 94.88 444 LYS A CA 1
ATOM 3617 C C . LYS A 1 444 ? -10.193 -11.825 4.353 1.00 94.88 444 LYS A C 1
ATOM 3619 O O . LYS A 1 444 ? -11.097 -12.631 4.164 1.00 94.88 444 LYS A O 1
ATOM 3624 N N . ASP A 1 445 ? -8.949 -12.197 4.659 1.00 93.88 445 ASP A N 1
ATOM 3625 C CA . ASP A 1 445 ? -8.560 -13.593 4.924 1.00 93.88 445 ASP A CA 1
ATOM 3626 C C . ASP A 1 445 ? -8.986 -14.063 6.325 1.00 93.88 445 ASP A C 1
ATOM 3628 O O . ASP A 1 445 ? -9.113 -15.260 6.569 1.00 93.88 445 ASP A O 1
ATOM 3632 N N . ILE A 1 446 ? -9.237 -13.122 7.242 1.00 96.88 446 ILE A N 1
ATOM 3633 C CA . ILE A 1 446 ? -9.740 -13.399 8.588 1.00 96.88 446 ILE A CA 1
ATOM 3634 C C . ILE A 1 446 ? -11.268 -13.325 8.562 1.00 96.88 446 ILE A C 1
ATOM 3636 O O . ILE A 1 446 ? -11.854 -12.353 8.078 1.00 96.88 446 ILE A O 1
ATOM 3640 N N . LYS A 1 447 ? -11.944 -14.316 9.150 1.00 98.06 447 LYS A N 1
ATOM 3641 C CA . LYS A 1 447 ? -13.396 -14.268 9.346 1.00 98.06 447 LYS A CA 1
ATOM 3642 C C . LYS A 1 447 ? -13.745 -13.290 10.476 1.00 98.06 447 LYS A C 1
ATOM 3644 O O . LYS A 1 447 ? -13.821 -13.686 11.637 1.00 98.06 447 LYS A O 1
ATOM 3649 N N . ILE A 1 448 ? -13.923 -12.013 10.139 1.00 98.62 448 ILE A N 1
ATOM 3650 C CA . ILE A 1 448 ? -14.222 -10.943 11.103 1.00 98.62 448 ILE A CA 1
ATOM 3651 C C . ILE A 1 448 ? -15.723 -10.647 11.110 1.00 98.62 448 ILE A C 1
ATOM 3653 O O . ILE A 1 448 ? -16.259 -10.098 10.145 1.00 98.62 448 ILE A O 1
ATOM 3657 N N . THR A 1 449 ? -16.385 -10.974 12.214 1.00 98.62 449 THR A N 1
ATOM 3658 C CA . THR A 1 449 ? -17.830 -10.838 12.404 1.00 98.62 449 THR A CA 1
ATOM 3659 C C . THR A 1 449 ? -18.129 -9.691 13.374 1.00 98.62 449 THR A C 1
ATOM 3661 O O . THR A 1 449 ? -17.824 -9.792 14.562 1.00 98.62 449 THR A O 1
ATOM 3664 N N . GLY A 1 450 ? -18.725 -8.607 12.875 1.00 97.38 450 GLY A N 1
ATOM 3665 C CA . GLY A 1 450 ? -19.089 -7.423 13.661 1.00 97.38 450 GLY A CA 1
ATOM 3666 C C . GLY A 1 450 ? -20.496 -7.493 14.262 1.00 97.38 450 GLY A C 1
ATOM 3667 O O . GLY A 1 450 ? -21.060 -8.575 14.472 1.00 97.38 450 GLY A O 1
ATOM 3668 N N . VAL A 1 451 ? -21.083 -6.320 14.508 1.00 95.25 451 VAL A N 1
ATOM 3669 C CA . VAL A 1 451 ? -22.470 -6.180 14.989 1.00 95.25 451 VAL A CA 1
ATOM 3670 C C . VAL A 1 451 ? -23.454 -6.856 14.032 1.00 95.25 451 VAL A C 1
ATOM 3672 O O . VAL A 1 451 ? -23.209 -6.955 12.826 1.00 95.25 451 VAL A O 1
ATOM 3675 N N . ASN A 1 452 ? -24.582 -7.341 14.558 1.00 92.81 452 ASN A N 1
ATOM 3676 C CA . ASN A 1 452 ? -25.601 -8.071 13.782 1.00 92.81 452 ASN A CA 1
ATOM 3677 C C . ASN A 1 452 ? -25.045 -9.273 12.993 1.00 92.81 452 ASN A C 1
ATOM 3679 O O . ASN A 1 452 ? -25.607 -9.672 11.975 1.00 92.81 452 ASN A O 1
ATOM 3683 N N . LYS A 1 453 ? -23.919 -9.832 13.450 1.00 94.12 453 LYS A N 1
ATOM 3684 C CA . LYS A 1 453 ? -23.200 -10.937 12.808 1.00 94.12 453 LYS A CA 1
ATOM 3685 C C . LYS A 1 453 ? -22.784 -10.664 11.353 1.00 94.12 453 LYS A C 1
ATOM 3687 O O . LYS A 1 453 ? -22.608 -11.601 10.578 1.00 94.12 453 LYS A O 1
ATOM 3692 N N . GLN A 1 454 ? -22.579 -9.396 10.987 1.00 97.06 454 GLN A N 1
ATOM 3693 C CA . GLN A 1 454 ? -22.130 -9.022 9.646 1.00 97.06 454 GLN A CA 1
ATOM 3694 C C . GLN A 1 454 ? -20.644 -9.356 9.436 1.00 97.06 454 GLN A C 1
ATOM 3696 O O . GLN A 1 454 ? -19.775 -8.919 10.195 1.00 97.06 454 GLN A O 1
ATOM 3701 N N . LEU A 1 455 ? -20.336 -10.083 8.362 1.00 98.12 455 LEU A N 1
ATOM 3702 C CA . LEU A 1 455 ? -18.967 -10.427 7.984 1.00 98.12 455 LEU A CA 1
ATOM 3703 C C . LEU A 1 455 ? -18.282 -9.268 7.237 1.00 98.12 455 LEU A C 1
ATOM 3705 O O . LEU A 1 455 ? -18.876 -8.647 6.351 1.00 98.12 455 LEU A O 1
ATOM 3709 N N . LEU A 1 456 ? -17.018 -8.982 7.572 1.00 97.88 456 LEU A N 1
ATOM 3710 C CA . LEU A 1 456 ? -16.264 -7.872 6.968 1.00 97.88 456 LEU A CA 1
ATOM 3711 C C . LEU A 1 456 ? -16.083 -8.043 5.457 1.00 97.88 456 LEU A C 1
ATOM 3713 O O . LEU A 1 456 ? -16.187 -7.071 4.708 1.00 97.88 456 LEU A O 1
ATOM 3717 N N . SER A 1 457 ? -15.837 -9.274 4.996 1.00 96.19 457 SER A N 1
ATOM 3718 C CA . SER A 1 457 ? -15.706 -9.572 3.566 1.00 96.19 457 SER A CA 1
ATOM 3719 C C . SER A 1 457 ? -16.967 -9.213 2.789 1.00 96.19 457 SER A C 1
ATOM 3721 O O . SER A 1 457 ? -16.849 -8.695 1.680 1.00 96.19 457 SER A O 1
ATOM 3723 N N . ASP A 1 458 ? -18.139 -9.422 3.391 1.00 96.69 458 ASP A N 1
ATOM 3724 C CA . ASP A 1 458 ? -19.436 -9.150 2.774 1.00 96.69 458 ASP A CA 1
ATOM 3725 C C . ASP A 1 458 ? -19.702 -7.645 2.759 1.00 96.69 458 ASP A C 1
ATOM 3727 O O . ASP A 1 458 ? -20.070 -7.090 1.724 1.00 96.69 458 ASP A O 1
ATOM 3731 N N . LYS A 1 459 ? -19.419 -6.944 3.871 1.00 96.44 459 LYS A N 1
ATOM 3732 C CA . LYS A 1 459 ? -19.482 -5.471 3.919 1.00 96.44 459 LYS A CA 1
ATOM 3733 C C . LYS A 1 459 ? -18.595 -4.840 2.843 1.00 96.44 459 LYS A C 1
ATOM 3735 O O . LYS A 1 459 ? -18.971 -3.829 2.252 1.00 96.44 459 LYS A O 1
ATOM 3740 N N . TRP A 1 460 ? -17.414 -5.408 2.611 1.00 96.75 460 TRP A N 1
ATOM 3741 C CA . TRP A 1 460 ? -16.435 -4.888 1.659 1.00 96.75 460 TRP A CA 1
ATOM 3742 C C . TRP A 1 460 ? -16.468 -5.572 0.283 1.00 96.75 460 TRP A C 1
ATOM 3744 O O . TRP A 1 460 ? -15.499 -5.450 -0.476 1.00 96.75 460 TRP A O 1
ATOM 3754 N N . ALA A 1 461 ? -17.531 -6.307 -0.056 1.00 93.50 461 ALA A N 1
ATOM 3755 C CA . ALA A 1 461 ? -17.626 -7.030 -1.326 1.00 93.50 461 ALA A CA 1
ATOM 3756 C C . ALA A 1 461 ? -17.600 -6.079 -2.537 1.00 93.50 461 ALA A C 1
ATOM 3758 O O . ALA A 1 461 ? -16.862 -6.313 -3.490 1.00 93.50 461 ALA A O 1
ATOM 3759 N N . GLU A 1 462 ? -18.327 -4.961 -2.451 1.00 90.88 462 GLU A N 1
ATOM 3760 C CA . GLU A 1 462 ? -18.456 -3.960 -3.526 1.00 90.88 462 GLU A CA 1
ATOM 3761 C C . GLU A 1 462 ? -17.530 -2.745 -3.355 1.00 90.88 462 GLU A C 1
ATOM 3763 O O . GLU A 1 462 ? -17.596 -1.776 -4.108 1.00 90.88 462 GLU A O 1
ATOM 3768 N N . GLY A 1 463 ? -16.661 -2.775 -2.347 1.00 93.50 463 GLY A N 1
ATOM 3769 C CA . GLY A 1 463 ? -15.704 -1.711 -2.085 1.00 93.50 463 GLY A CA 1
ATOM 3770 C C . GLY A 1 463 ? -15.414 -1.536 -0.604 1.00 93.50 463 GLY A C 1
ATOM 3771 O O . GLY A 1 463 ? -16.149 -1.990 0.268 1.00 93.50 463 GLY A O 1
ATOM 3772 N N . THR A 1 464 ? -14.323 -0.853 -0.321 1.00 96.56 464 THR A N 1
ATOM 3773 C CA . THR A 1 464 ? -13.751 -0.703 1.008 1.00 96.56 464 THR A CA 1
ATOM 3774 C C . THR A 1 464 ? -14.262 0.578 1.647 1.00 96.56 464 THR A C 1
ATOM 3776 O O . THR A 1 464 ? -14.340 1.630 1.003 1.00 96.56 464 THR A O 1
ATOM 3779 N N . TRP A 1 465 ? -14.625 0.483 2.921 1.00 97.25 465 TRP A N 1
ATOM 3780 C CA . TRP A 1 465 ? -15.189 1.580 3.700 1.00 97.25 465 TRP A CA 1
ATOM 3781 C C . TRP A 1 465 ? -14.482 1.619 5.041 1.00 97.25 465 TRP A C 1
ATOM 3783 O O . TRP A 1 465 ? -14.562 0.651 5.798 1.00 97.25 465 TRP A O 1
ATOM 3793 N N . THR A 1 466 ? -13.771 2.706 5.310 1.00 98.56 466 THR A N 1
ATOM 3794 C CA . THR A 1 466 ? -13.118 2.933 6.595 1.00 98.56 466 THR A CA 1
ATOM 3795 C C . THR A 1 466 ? -13.372 4.354 7.059 1.00 98.56 466 THR A C 1
ATOM 3797 O O . THR A 1 466 ? -13.703 5.232 6.262 1.00 98.56 466 THR A O 1
ATOM 3800 N N . TYR A 1 467 ? -13.190 4.580 8.354 1.00 98.75 467 TYR A N 1
ATOM 3801 C CA . TYR A 1 467 ? -13.044 5.913 8.906 1.00 98.75 467 TYR A CA 1
ATOM 3802 C C . TYR A 1 467 ? -11.614 6.089 9.414 1.00 98.75 467 TYR A C 1
ATOM 3804 O O . TYR A 1 467 ? -11.065 5.220 10.106 1.00 98.75 467 TYR A O 1
ATOM 3812 N N . LEU A 1 468 ? -10.993 7.194 8.994 1.00 98.44 468 LEU A N 1
ATOM 3813 C CA . LEU A 1 468 ? -9.599 7.554 9.271 1.00 98.44 468 LEU A CA 1
ATOM 3814 C C . LEU A 1 468 ? -8.561 6.531 8.784 1.00 98.44 468 LEU A C 1
ATOM 3816 O O . LEU A 1 468 ? -7.398 6.627 9.150 1.00 98.44 468 LEU A O 1
ATOM 3820 N N . GLY A 1 469 ? -8.945 5.522 7.996 1.00 97.88 469 GLY A N 1
ATOM 3821 C CA . GLY A 1 469 ? -8.045 4.420 7.647 1.00 97.88 469 GLY A CA 1
ATOM 3822 C C . GLY A 1 469 ? -7.606 3.556 8.836 1.00 97.88 469 GLY A C 1
ATOM 3823 O O . GLY A 1 469 ? -6.607 2.844 8.729 1.00 97.88 469 GLY A O 1
ATOM 3824 N N . LEU A 1 470 ? -8.343 3.622 9.952 1.00 98.44 470 LEU A N 1
ATOM 3825 C CA . LEU A 1 470 ? -8.036 2.934 11.213 1.00 98.44 470 LEU A CA 1
ATOM 3826 C C . LEU A 1 470 ? -9.185 2.075 11.736 1.00 98.44 470 LEU A C 1
ATOM 3828 O O . LEU A 1 470 ? -8.943 1.153 12.509 1.00 98.44 470 LEU A O 1
ATOM 3832 N N . THR A 1 471 ? -10.423 2.394 11.355 1.00 98.62 471 THR A N 1
ATOM 3833 C CA . THR A 1 471 ? -11.645 1.771 11.885 1.00 98.62 471 THR A CA 1
ATOM 3834 C C . THR A 1 471 ? -12.670 1.554 10.779 1.00 98.62 471 THR A C 1
ATOM 3836 O O . THR A 1 471 ? -12.548 2.105 9.681 1.00 98.62 471 THR A O 1
ATOM 3839 N N . THR A 1 472 ? -13.700 0.754 11.047 1.00 98.50 472 THR A N 1
ATOM 3840 C CA . THR A 1 472 ? -14.815 0.555 10.119 1.00 98.50 472 THR A CA 1
ATOM 3841 C C . THR A 1 472 ? -16.129 0.373 10.884 1.00 98.50 472 THR A C 1
ATOM 3843 O O . THR A 1 472 ? -16.171 -0.297 11.908 1.00 98.50 472 THR A O 1
ATOM 3846 N N . SER A 1 473 ? -17.202 0.995 10.396 1.00 98.25 473 SER A N 1
ATOM 3847 C CA . SER A 1 473 ? -18.511 1.065 11.059 1.00 98.25 473 SER A CA 1
ATOM 3848 C C . SER A 1 473 ? -19.143 -0.313 11.236 1.00 98.25 473 SER A C 1
ATOM 3850 O O . SER A 1 473 ? -19.185 -1.098 10.281 1.00 98.25 473 SER A O 1
ATOM 3852 N N . GLY A 1 474 ? -19.690 -0.587 12.416 1.00 97.81 474 GLY A N 1
ATOM 3853 C CA . GLY A 1 474 ? -20.262 -1.885 12.769 1.00 97.81 474 GLY A CA 1
ATOM 3854 C C . GLY A 1 474 ? -19.222 -2.891 13.263 1.00 97.81 474 GLY A C 1
ATOM 3855 O O . GLY A 1 474 ? -19.549 -4.066 13.435 1.00 97.81 474 GLY A O 1
ATOM 3856 N N . TYR A 1 475 ? -17.985 -2.450 13.503 1.00 98.44 475 TYR A N 1
ATOM 3857 C CA . TYR A 1 475 ? -16.906 -3.262 14.069 1.00 98.44 475 TYR A CA 1
ATOM 3858 C C . TYR A 1 475 ? -16.295 -2.504 15.254 1.00 98.44 475 TYR A C 1
ATOM 3860 O O . TYR A 1 475 ? -15.203 -1.943 15.147 1.00 98.44 475 TYR A O 1
ATOM 3868 N N . PRO A 1 476 ? -17.007 -2.453 16.391 1.00 98.25 476 PRO A N 1
ATOM 3869 C CA . PRO A 1 476 ? -16.613 -1.635 17.526 1.00 98.25 476 PRO A CA 1
ATOM 3870 C C . PRO A 1 476 ? -15.307 -2.130 18.139 1.00 98.25 476 PRO A C 1
ATOM 3872 O O . PRO A 1 476 ? -15.059 -3.335 18.174 1.00 98.25 476 PRO A O 1
ATOM 3875 N N . ASN A 1 477 ? -14.476 -1.221 18.647 1.00 98.50 477 ASN A N 1
ATOM 3876 C CA . ASN A 1 477 ? -13.182 -1.526 19.278 1.00 98.50 477 ASN A CA 1
ATOM 3877 C C . ASN A 1 477 ? -12.208 -2.344 18.398 1.00 98.50 477 ASN A C 1
ATOM 3879 O O . ASN A 1 477 ? -11.205 -2.872 18.895 1.00 98.50 477 ASN A O 1
ATOM 3883 N N . PHE A 1 478 ? -12.502 -2.479 17.104 1.00 98.69 478 PHE A N 1
ATOM 3884 C CA . PHE A 1 478 ? -11.632 -3.108 16.127 1.00 98.69 478 PHE A CA 1
ATOM 3885 C C . PHE A 1 478 ? -10.884 -2.028 15.355 1.00 98.69 478 PHE A C 1
ATOM 3887 O O . PHE A 1 478 ? -11.480 -1.164 14.707 1.00 98.69 478 PHE A O 1
ATOM 3894 N N . PHE A 1 479 ? -9.561 -2.113 15.413 1.00 98.62 479 PHE A N 1
ATOM 3895 C CA . PHE A 1 479 ? -8.661 -1.208 14.722 1.00 98.62 479 PHE A CA 1
ATOM 3896 C C . PHE A 1 479 ? -7.839 -1.960 13.675 1.00 98.62 479 PHE A C 1
ATOM 3898 O O . PHE A 1 479 ? -7.677 -3.179 13.717 1.00 98.62 479 PHE A O 1
ATOM 3905 N N . PHE A 1 480 ? -7.245 -1.235 12.746 1.00 97.75 480 PHE A N 1
ATOM 3906 C CA . PHE A 1 480 ? -6.197 -1.768 11.884 1.00 97.75 480 PHE A CA 1
ATOM 3907 C C . PHE A 1 480 ? -5.147 -0.699 11.629 1.00 97.75 480 PHE A C 1
ATOM 3909 O O . PHE A 1 480 ? -5.448 0.489 11.563 1.00 97.75 480 PHE A O 1
ATOM 3916 N N . THR A 1 481 ? -3.895 -1.126 11.501 1.00 96.69 481 THR A N 1
ATOM 3917 C CA . THR A 1 481 ? -2.764 -0.234 11.215 1.00 96.69 481 THR A CA 1
ATOM 3918 C C . THR A 1 481 ? -2.241 -0.502 9.817 1.00 96.69 481 THR A C 1
ATOM 3920 O O . THR A 1 481 ? -2.336 -1.619 9.308 1.00 96.69 481 THR A O 1
ATOM 3923 N N . TYR A 1 482 ? -1.705 0.536 9.174 1.00 97.12 482 TYR A N 1
ATOM 3924 C CA . TYR A 1 482 ? -1.222 0.480 7.794 1.00 97.12 482 TYR A CA 1
ATOM 3925 C C . TYR A 1 482 ? -2.268 -0.134 6.835 1.00 97.12 482 TYR A C 1
ATOM 3927 O O . TYR A 1 482 ? -1.939 -0.896 5.923 1.00 97.12 482 TYR A O 1
ATOM 3935 N N . GLY A 1 483 ? -3.546 0.154 7.111 1.00 94.81 483 GLY A N 1
ATOM 3936 C CA . GLY A 1 483 ? -4.709 -0.455 6.473 1.00 94.81 483 GLY A CA 1
ATOM 3937 C C . GLY A 1 483 ? -5.267 0.354 5.296 1.00 94.81 483 GLY A C 1
ATOM 3938 O O . GLY A 1 483 ? -4.624 1.293 4.811 1.00 94.81 483 GLY A O 1
ATOM 3939 N N . PRO A 1 484 ? -6.458 -0.016 4.794 1.00 97.19 484 PRO A N 1
ATOM 3940 C CA . PRO A 1 484 ? -7.080 0.675 3.674 1.00 97.19 484 PRO A CA 1
ATOM 3941 C C . PRO A 1 484 ? -7.483 2.104 4.016 1.00 97.19 484 PRO A C 1
ATOM 3943 O O . PRO A 1 484 ? -7.998 2.381 5.093 1.00 97.19 484 PRO A O 1
ATOM 3946 N N . GLN A 1 485 ? -7.291 3.001 3.048 1.00 97.62 485 GLN A N 1
ATOM 3947 C CA . GLN A 1 485 ? -7.623 4.428 3.111 1.00 97.62 485 GLN A CA 1
ATOM 3948 C C . GLN A 1 485 ? -6.843 5.211 4.186 1.00 97.62 485 GLN A C 1
ATOM 3950 O O . GLN A 1 485 ? -7.212 6.332 4.517 1.00 97.62 485 GLN A O 1
ATOM 3955 N N . ALA A 1 486 ? -5.742 4.649 4.691 1.00 97.44 486 ALA A N 1
ATOM 3956 C CA . ALA A 1 486 ? -4.686 5.358 5.415 1.00 97.44 486 ALA A CA 1
ATOM 3957 C C . ALA A 1 486 ? -3.530 5.726 4.455 1.00 97.44 486 ALA A C 1
ATOM 3959 O O . ALA A 1 486 ? -3.538 5.281 3.302 1.00 97.44 486 ALA A O 1
ATOM 3960 N N . PRO A 1 487 ? -2.528 6.534 4.870 1.00 97.12 487 PRO A N 1
ATOM 3961 C CA . PRO A 1 487 ? -1.385 6.858 4.017 1.00 97.12 487 PRO A CA 1
ATOM 3962 C C . PRO A 1 487 ? -0.674 5.611 3.486 1.00 97.12 487 PRO A C 1
ATOM 3964 O O . PRO A 1 487 ? -0.351 5.562 2.303 1.00 97.12 487 PRO A O 1
ATOM 3967 N N . THR A 1 488 ? -0.501 4.594 4.339 1.00 95.75 488 THR A N 1
ATOM 3968 C CA . THR A 1 488 ? -0.113 3.220 3.982 1.00 95.75 488 THR A CA 1
ATOM 3969 C C . THR A 1 488 ? 0.962 3.181 2.893 1.00 95.75 488 THR A C 1
ATOM 3971 O O . THR A 1 488 ? 2.100 3.582 3.126 1.00 95.75 488 THR A O 1
ATOM 3974 N N . ALA A 1 489 ? 0.630 2.771 1.670 1.00 94.00 489 ALA A N 1
ATOM 3975 C CA . ALA A 1 489 ? 1.603 2.571 0.604 1.00 94.00 489 ALA A CA 1
ATOM 3976 C C . ALA A 1 489 ? 2.243 3.869 0.086 1.00 94.00 489 ALA A C 1
ATOM 3978 O O . ALA A 1 489 ? 3.215 3.819 -0.675 1.00 94.00 489 ALA A O 1
ATOM 3979 N N . PHE A 1 490 ? 1.673 5.018 0.446 1.00 94.69 490 PHE A N 1
ATOM 3980 C CA . PHE A 1 490 ? 2.140 6.354 0.094 1.00 94.69 490 PHE A CA 1
ATOM 3981 C C . PHE A 1 490 ? 3.011 6.973 1.183 1.00 94.69 490 PHE A C 1
ATOM 3983 O O . PHE A 1 490 ? 3.397 8.132 1.045 1.00 94.69 490 PHE A O 1
ATOM 3990 N N . SER A 1 491 ? 3.350 6.233 2.234 1.00 95.38 491 SER A N 1
ATOM 3991 C CA . SER A 1 491 ? 4.239 6.696 3.290 1.00 95.38 491 SER A CA 1
ATOM 3992 C C . SER A 1 491 ? 5.290 5.656 3.670 1.00 95.38 491 SER A C 1
ATOM 3994 O O . SER A 1 491 ? 5.155 4.454 3.414 1.00 95.38 491 SER A O 1
ATOM 3996 N N . ASN A 1 492 ? 6.359 6.130 4.306 1.00 96.56 492 ASN A N 1
ATOM 3997 C CA . ASN A 1 492 ? 7.311 5.278 4.999 1.00 96.56 492 ASN A CA 1
ATOM 3998 C C . ASN A 1 492 ? 6.600 4.511 6.129 1.00 96.56 492 ASN A C 1
ATOM 4000 O O . ASN A 1 492 ? 5.926 5.115 6.966 1.00 96.56 492 ASN A O 1
ATOM 4004 N N . GLY A 1 493 ? 6.778 3.186 6.152 1.00 96.31 493 GLY A N 1
ATOM 4005 C CA . GLY A 1 493 ? 6.075 2.275 7.061 1.00 96.31 493 GLY A CA 1
ATOM 4006 C C . GLY A 1 493 ? 6.191 2.678 8.534 1.00 96.31 493 GLY A C 1
ATOM 4007 O O . GLY A 1 493 ? 5.166 3.017 9.126 1.00 96.31 493 GLY A O 1
ATOM 4008 N N . PRO A 1 494 ? 7.411 2.713 9.109 1.00 97.06 494 PRO A N 1
ATOM 4009 C CA . PRO A 1 494 ? 7.629 3.125 10.496 1.00 97.06 494 PRO A CA 1
ATOM 4010 C C . PRO A 1 494 ? 7.054 4.507 10.842 1.00 97.06 494 PRO A C 1
ATOM 4012 O O . PRO A 1 494 ? 6.413 4.656 11.873 1.00 97.06 494 PRO A O 1
ATOM 4015 N N . SER A 1 495 ? 7.180 5.503 9.958 1.00 96.88 495 SER A N 1
ATOM 4016 C CA . SER A 1 495 ? 6.617 6.844 10.207 1.00 96.88 495 SER A CA 1
ATOM 4017 C C . SER A 1 495 ? 5.093 6.815 10.346 1.00 96.88 495 SER A C 1
ATOM 4019 O O . SER A 1 495 ? 4.523 7.483 11.201 1.00 96.88 495 SER A O 1
ATOM 4021 N N . CYS A 1 496 ? 4.419 6.028 9.505 1.00 97.31 496 CYS A N 1
ATOM 4022 C CA . CYS A 1 496 ? 2.963 5.929 9.510 1.00 97.31 496 CYS A CA 1
ATOM 4023 C C . CYS A 1 496 ? 2.437 5.138 10.712 1.00 97.31 496 CYS A C 1
ATOM 4025 O O . CYS A 1 496 ? 1.472 5.557 11.346 1.00 97.31 496 CYS A O 1
ATOM 4027 N N . ILE A 1 497 ? 3.048 3.988 11.011 1.00 96.88 497 ILE A N 1
ATOM 4028 C CA . ILE A 1 497 ? 2.556 3.073 12.051 1.00 96.88 497 ILE A CA 1
ATOM 4029 C C . ILE A 1 497 ? 2.717 3.640 13.458 1.00 96.88 497 ILE A C 1
ATOM 4031 O O . ILE A 1 497 ? 1.896 3.320 14.310 1.00 96.88 497 ILE A O 1
ATOM 4035 N N . GLU A 1 498 ? 3.716 4.490 13.704 1.00 97.75 498 GLU A N 1
ATOM 4036 C CA . GLU A 1 498 ? 3.895 5.120 15.016 1.00 97.75 498 GLU A CA 1
ATOM 4037 C C . GLU A 1 498 ? 2.773 6.115 15.305 1.00 97.75 498 GLU A C 1
ATOM 4039 O O . GLU A 1 498 ? 2.116 6.009 16.335 1.00 97.75 498 GLU A O 1
ATOM 4044 N N . ILE A 1 499 ? 2.460 6.988 14.340 1.00 97.88 499 ILE A N 1
ATOM 4045 C CA . ILE A 1 499 ? 1.347 7.948 14.432 1.00 97.88 499 ILE A CA 1
ATOM 4046 C C . ILE A 1 499 ? 0.014 7.224 14.657 1.00 97.88 499 ILE A C 1
ATOM 4048 O O . ILE A 1 499 ? -0.795 7.622 15.490 1.00 97.88 499 ILE A O 1
ATOM 4052 N N . GLN A 1 500 ? -0.217 6.140 13.916 1.00 98.50 500 GLN A N 1
ATOM 4053 C CA . GLN A 1 500 ? -1.429 5.336 14.057 1.00 98.50 500 GLN A CA 1
ATOM 4054 C C . GLN A 1 500 ? -1.483 4.598 15.397 1.00 98.50 500 GLN A C 1
ATOM 4056 O O . GLN A 1 500 ? -2.542 4.523 16.015 1.00 98.50 500 GLN A O 1
ATOM 4061 N N . GLY A 1 501 ? -0.356 4.041 15.838 1.00 98.19 501 GLY A N 1
ATOM 4062 C CA . GLY A 1 501 ? -0.267 3.311 17.094 1.00 98.19 501 GLY A CA 1
ATOM 4063 C C . GLY A 1 501 ? -0.434 4.215 18.311 1.00 98.19 501 GLY A C 1
ATOM 4064 O O . GLY A 1 501 ? -1.143 3.832 19.237 1.00 98.19 501 GLY A O 1
ATOM 4065 N N . ASP A 1 502 ? 0.146 5.417 18.283 1.00 98.19 502 ASP A N 1
ATOM 4066 C CA . ASP A 1 502 ? -0.041 6.427 19.328 1.00 98.19 502 ASP A CA 1
ATOM 4067 C C . ASP A 1 502 ? -1.516 6.805 19.454 1.00 98.19 502 ASP A C 1
ATOM 4069 O O . ASP A 1 502 ? -2.079 6.685 20.541 1.00 98.19 502 ASP A O 1
ATOM 4073 N N . TRP A 1 503 ? -2.172 7.119 18.332 1.00 98.62 503 TRP A N 1
ATOM 4074 C CA . TRP A 1 503 ? -3.598 7.439 18.325 1.00 98.62 503 TRP A CA 1
ATOM 4075 C C . TRP A 1 503 ? -4.454 6.304 18.900 1.00 98.62 503 TRP A C 1
ATOM 4077 O O . TRP A 1 503 ? -5.289 6.551 19.763 1.00 98.62 503 TRP A O 1
ATOM 4087 N N . ILE A 1 504 ? -4.226 5.048 18.487 1.00 98.69 504 ILE A N 1
ATOM 4088 C CA . ILE A 1 504 ? -4.982 3.890 19.003 1.00 98.69 504 ILE A CA 1
ATOM 4089 C C . ILE A 1 504 ? -4.817 3.760 20.521 1.00 98.69 504 ILE A C 1
ATOM 4091 O O . ILE A 1 504 ? -5.789 3.521 21.234 1.00 98.69 504 ILE A O 1
ATOM 4095 N N . VAL A 1 505 ? -3.595 3.899 21.032 1.00 98.62 505 VAL A N 1
ATOM 4096 C CA . VAL A 1 505 ? -3.331 3.750 22.467 1.00 98.62 505 VAL A CA 1
ATOM 4097 C C . VAL A 1 505 ? -3.888 4.933 23.271 1.00 98.62 505 VAL A C 1
ATOM 4099 O O . VAL A 1 505 ? -4.339 4.739 24.405 1.00 98.62 505 VAL A O 1
ATOM 4102 N N . ASP A 1 506 ? -3.929 6.131 22.692 1.00 98.50 506 ASP A N 1
ATOM 4103 C CA . ASP A 1 506 ? -4.619 7.282 23.277 1.00 98.50 506 ASP A CA 1
ATOM 4104 C C . ASP A 1 506 ? -6.138 7.063 23.321 1.00 98.50 506 ASP A C 1
ATOM 4106 O O . ASP A 1 506 ? -6.744 7.299 24.364 1.00 98.50 506 ASP A O 1
ATOM 4110 N N . VAL A 1 507 ? -6.743 6.479 22.278 1.00 98.50 507 VAL A N 1
ATOM 4111 C CA . VAL A 1 507 ? -8.163 6.074 22.306 1.00 98.50 507 VAL A CA 1
ATOM 4112 C C . VAL A 1 507 ? -8.446 5.105 23.449 1.00 98.50 507 VAL A C 1
ATOM 4114 O O . VAL A 1 507 ? -9.397 5.295 24.204 1.00 98.50 507 VAL A O 1
ATOM 4117 N N . LEU A 1 508 ? -7.612 4.078 23.629 1.00 98.44 508 LEU A N 1
ATOM 4118 C CA . LEU A 1 508 ? -7.781 3.128 24.736 1.00 98.44 508 LEU A CA 1
ATOM 4119 C C . LEU A 1 508 ? -7.627 3.798 26.108 1.00 98.44 508 LEU A C 1
ATOM 4121 O O . LEU A 1 508 ? -8.289 3.397 27.069 1.00 98.44 508 LEU A O 1
ATOM 4125 N N . SER A 1 509 ? -6.757 4.803 26.206 1.00 98.44 509 SER A N 1
ATOM 4126 C CA . SER A 1 509 ? -6.550 5.590 27.427 1.00 98.44 509 SER A CA 1
ATOM 4127 C C . SER A 1 509 ? -7.787 6.404 27.767 1.00 98.44 509 SER A C 1
ATOM 4129 O O . SER A 1 509 ? -8.274 6.293 28.891 1.00 98.44 509 SER A O 1
ATOM 4131 N N . ASP A 1 510 ? -8.356 7.095 26.784 1.00 98.19 510 ASP A N 1
ATOM 4132 C CA . ASP A 1 510 ? -9.574 7.878 26.962 1.00 98.19 510 ASP A CA 1
ATOM 4133 C C . ASP A 1 510 ? -10.768 6.977 27.272 1.00 98.19 510 ASP A C 1
ATOM 4135 O O . ASP A 1 510 ? -11.540 7.276 28.179 1.00 98.19 510 ASP A O 1
ATOM 4139 N N . MET A 1 511 ? -10.900 5.829 26.599 1.00 97.75 511 MET A N 1
ATOM 4140 C CA . MET A 1 511 ? -11.941 4.850 26.922 1.00 97.75 511 MET A CA 1
ATOM 4141 C C . MET A 1 511 ? -11.835 4.374 28.374 1.00 97.75 511 MET A C 1
ATOM 4143 O O . MET A 1 511 ? -12.850 4.249 29.059 1.00 97.75 511 MET A O 1
ATOM 4147 N N . ARG A 1 512 ? -10.617 4.124 28.870 1.00 96.69 512 ARG A N 1
ATOM 4148 C CA . ARG A 1 512 ? -10.390 3.732 30.267 1.00 96.69 512 ARG A CA 1
ATOM 4149 C C . ARG A 1 512 ? -10.723 4.864 31.240 1.00 96.69 512 ARG A C 1
ATOM 4151 O O . ARG A 1 512 ? -11.337 4.586 32.264 1.00 96.69 512 ARG A O 1
ATOM 4158 N N . GLU A 1 513 ? -10.321 6.093 30.934 1.00 96.88 513 GLU A N 1
ATOM 4159 C CA . GLU A 1 513 ? -10.556 7.278 31.769 1.00 96.88 513 GLU A CA 1
ATOM 4160 C C . GLU A 1 513 ? -12.047 7.625 31.873 1.00 96.88 513 GLU A C 1
ATOM 4162 O O . GLU A 1 513 ? -12.563 7.820 32.971 1.00 96.88 513 GLU A O 1
ATOM 4167 N N . HIS A 1 514 ? -12.762 7.603 30.749 1.00 95.81 514 HIS A N 1
ATOM 4168 C CA . HIS A 1 514 ? -14.186 7.939 30.679 1.00 95.81 514 HIS A CA 1
ATOM 4169 C C . HIS A 1 514 ? -15.110 6.742 30.965 1.00 95.81 514 HIS A C 1
ATOM 4171 O O . HIS A 1 514 ? -16.335 6.880 30.973 1.00 95.81 514 HIS A O 1
ATOM 4177 N N . GLY A 1 515 ? -14.551 5.545 31.176 1.00 95.25 515 GLY A N 1
ATOM 4178 C CA . GLY A 1 515 ? -15.320 4.321 31.405 1.00 95.25 515 GLY A CA 1
ATOM 4179 C C . GLY A 1 515 ? -16.119 3.847 30.184 1.00 95.25 515 GLY A C 1
ATOM 4180 O O . GLY A 1 515 ? -17.138 3.167 30.339 1.00 95.25 515 GLY A O 1
ATOM 4181 N N . TRP A 1 516 ? -15.687 4.196 28.970 1.00 96.50 516 TRP A N 1
ATOM 4182 C CA . TRP A 1 516 ? -16.304 3.721 27.735 1.00 96.50 516 TRP A CA 1
ATOM 4183 C C . TRP A 1 516 ? -15.942 2.262 27.466 1.00 96.50 516 TRP A C 1
ATOM 4185 O O . TRP A 1 516 ? -14.793 1.834 27.583 1.00 96.50 516 TRP A O 1
ATOM 4195 N N . LYS A 1 517 ? -16.947 1.486 27.070 1.00 95.75 517 LYS A N 1
ATOM 4196 C CA . LYS A 1 517 ? -16.814 0.076 26.694 1.00 95.75 517 LYS A CA 1
ATOM 4197 C C . LYS A 1 517 ? -16.787 -0.123 25.187 1.00 95.75 517 LYS A C 1
ATOM 4199 O O . LYS A 1 517 ? -16.295 -1.150 24.730 1.00 95.75 517 LYS A O 1
ATOM 4204 N N . LYS A 1 518 ? -17.317 0.837 24.430 1.00 96.31 518 LYS A N 1
ATOM 4205 C CA . LYS A 1 518 ? -17.512 0.736 22.987 1.00 96.31 518 LYS A CA 1
ATOM 4206 C C . LYS A 1 518 ? -17.136 2.051 22.313 1.00 96.31 518 LYS A C 1
ATOM 4208 O O . LYS A 1 518 ? -17.574 3.105 22.765 1.00 96.31 518 LYS A O 1
ATOM 4213 N N . ILE A 1 519 ? -16.371 1.960 21.231 1.00 98.06 519 ILE A N 1
ATOM 4214 C CA . ILE A 1 519 ? -16.182 3.005 20.223 1.00 98.06 519 ILE A CA 1
ATOM 4215 C C . ILE A 1 519 ? -16.408 2.388 18.840 1.00 98.06 519 ILE A C 1
ATOM 4217 O O . ILE A 1 519 ? -15.802 1.369 18.507 1.00 98.06 519 ILE A O 1
ATOM 4221 N N . ASP A 1 520 ? -17.300 2.968 18.041 1.00 98.38 520 ASP A N 1
ATOM 4222 C CA . ASP A 1 520 ? -17.618 2.491 16.689 1.00 98.38 520 ASP A CA 1
ATOM 4223 C C . ASP A 1 520 ? -17.732 3.663 15.712 1.00 98.38 520 ASP A C 1
ATOM 4225 O O . ASP A 1 520 ? -18.252 4.727 16.050 1.00 98.38 520 ASP A O 1
ATOM 4229 N N . ALA A 1 521 ? -17.231 3.494 14.492 1.00 98.12 521 ALA A N 1
ATOM 4230 C CA . ALA A 1 521 ? -17.321 4.536 13.478 1.00 98.12 521 ALA A CA 1
ATOM 4231 C C . ALA A 1 521 ? -18.765 4.666 12.975 1.00 98.12 521 ALA A C 1
ATOM 4233 O O . ALA A 1 521 ? -19.467 3.676 12.753 1.00 98.12 521 ALA A O 1
ATOM 4234 N N . LYS A 1 522 ? -19.214 5.892 12.713 1.00 98.06 522 LYS A N 1
ATOM 4235 C CA . LYS A 1 522 ? -20.519 6.149 12.094 1.00 98.06 522 LYS A CA 1
ATOM 4236 C C . LYS A 1 522 ? -20.416 5.960 10.578 1.00 98.06 522 LYS A C 1
ATOM 4238 O O . LYS A 1 522 ? -19.490 6.461 9.943 1.00 98.06 522 LYS A O 1
ATOM 4243 N N . ARG A 1 523 ? -21.410 5.319 9.949 1.00 96.19 523 ARG A N 1
ATOM 4244 C CA . ARG A 1 523 ? -21.440 5.146 8.478 1.00 96.19 523 ARG A CA 1
ATOM 4245 C C . ARG A 1 523 ? -21.284 6.453 7.675 1.00 96.19 523 ARG A C 1
ATOM 4247 O O . ARG A 1 523 ? -20.560 6.431 6.681 1.00 96.19 523 ARG A O 1
ATOM 4254 N N . PRO A 1 524 ? -21.906 7.589 8.058 1.00 98.00 524 PRO A N 1
ATOM 4255 C CA . PRO A 1 524 ? -21.664 8.862 7.377 1.00 98.00 524 PRO A CA 1
ATOM 4256 C C . PRO A 1 524 ? -20.193 9.301 7.395 1.00 98.00 524 PRO A C 1
ATOM 4258 O O . PRO A 1 524 ? -19.721 9.847 6.400 1.00 98.00 524 PRO A O 1
ATOM 4261 N N . ALA A 1 525 ? -19.463 9.013 8.478 1.00 98.25 525 ALA A N 1
ATOM 4262 C CA . ALA A 1 525 ? -18.045 9.335 8.602 1.00 98.25 525 ALA A CA 1
ATOM 4263 C C . ALA A 1 525 ? -17.183 8.468 7.667 1.00 98.25 525 ALA A C 1
ATOM 4265 O O . ALA A 1 525 ? -16.286 8.992 7.010 1.00 98.25 525 ALA A O 1
ATOM 4266 N N . GLU A 1 526 ? -17.508 7.176 7.508 1.00 97.75 526 GLU A N 1
ATOM 4267 C CA . GLU A 1 526 ? -16.843 6.319 6.508 1.00 97.75 526 GLU A CA 1
ATOM 4268 C C . GLU A 1 526 ? -17.037 6.843 5.085 1.00 97.75 526 GLU A C 1
ATOM 4270 O O . GLU A 1 526 ? -16.101 6.877 4.286 1.00 97.75 526 GLU A O 1
ATOM 4275 N N . LYS A 1 527 ? -18.266 7.256 4.754 1.00 97.38 527 LYS A N 1
ATOM 4276 C CA . LYS A 1 527 ? -18.566 7.799 3.430 1.00 97.38 527 LYS A CA 1
ATOM 4277 C C . LYS A 1 527 ? -17.778 9.085 3.181 1.00 97.38 527 LYS A C 1
ATOM 4279 O O . LYS A 1 527 ? -17.125 9.191 2.149 1.00 97.38 527 LYS A O 1
ATOM 4284 N N . ALA A 1 528 ? -17.816 10.029 4.122 1.00 98.31 528 ALA A N 1
ATOM 4285 C CA . ALA A 1 528 ? -17.085 11.289 4.010 1.00 98.31 528 ALA A CA 1
ATOM 4286 C C . ALA A 1 528 ? -15.570 11.058 3.877 1.00 98.31 528 ALA A C 1
ATOM 4288 O O . ALA A 1 528 ? -14.919 11.688 3.046 1.00 98.31 528 ALA A O 1
ATOM 4289 N N . TRP A 1 529 ? -15.018 10.104 4.633 1.00 98.50 529 TRP A N 1
ATOM 4290 C CA . TRP A 1 529 ? -13.611 9.723 4.530 1.00 98.50 529 TRP A CA 1
ATOM 4291 C C . TRP A 1 529 ? -13.263 9.127 3.165 1.00 98.50 529 TRP A C 1
ATOM 4293 O O . TRP A 1 529 ? -12.276 9.528 2.549 1.00 98.50 529 TRP A O 1
ATOM 4303 N N . LYS A 1 530 ? -14.088 8.208 2.651 1.00 97.69 530 LYS A N 1
ATOM 4304 C CA . LYS A 1 530 ? -13.899 7.630 1.314 1.00 97.69 530 LYS A CA 1
ATOM 4305 C C . LYS A 1 530 ? -13.956 8.696 0.219 1.00 97.69 530 LYS A C 1
ATOM 4307 O O . LYS A 1 530 ? -13.119 8.678 -0.682 1.00 97.69 530 LYS A O 1
ATOM 4312 N N . ASP A 1 531 ? -14.907 9.621 0.305 1.00 97.44 531 ASP A N 1
ATOM 4313 C CA . ASP A 1 531 ? -15.040 10.726 -0.648 1.00 97.44 531 ASP A CA 1
ATOM 4314 C C . ASP A 1 531 ? -13.777 11.608 -0.639 1.00 97.44 531 ASP A C 1
ATOM 4316 O O . ASP A 1 531 ? -13.220 11.887 -1.701 1.00 97.44 531 ASP A O 1
ATOM 4320 N N . LEU A 1 532 ? -13.253 11.937 0.547 1.00 97.50 532 LEU A N 1
ATOM 4321 C CA . LEU A 1 532 ? -12.004 12.690 0.717 1.00 97.50 532 LEU A CA 1
ATOM 4322 C C . LEU A 1 532 ? -10.784 11.955 0.138 1.00 97.50 532 LEU A C 1
ATOM 4324 O O . LEU A 1 532 ? -9.942 12.548 -0.538 1.00 97.50 532 LEU A O 1
ATOM 4328 N N . VAL A 1 533 ? -10.674 10.649 0.393 1.00 97.56 533 VAL A N 1
ATOM 4329 C CA . VAL A 1 533 ? -9.589 9.812 -0.145 1.00 97.56 533 VAL A CA 1
ATOM 4330 C C . VAL A 1 533 ? -9.619 9.812 -1.669 1.00 97.56 533 VAL A C 1
ATOM 4332 O O . VAL A 1 533 ? -8.569 9.956 -2.297 1.00 97.56 533 VAL A O 1
ATOM 4335 N N . ASN A 1 534 ? -10.810 9.695 -2.260 1.00 95.81 534 ASN A N 1
ATOM 4336 C CA . ASN A 1 534 ? -10.987 9.755 -3.706 1.00 95.81 534 ASN A CA 1
ATOM 4337 C C . ASN A 1 534 ? -10.608 11.135 -4.263 1.00 95.81 534 ASN A C 1
ATOM 4339 O O . ASN A 1 534 ? -9.894 11.213 -5.262 1.00 95.81 534 ASN A O 1
ATOM 4343 N N . GLU A 1 535 ? -11.031 12.216 -3.608 1.00 95.31 535 GLU A N 1
ATOM 4344 C CA . GLU A 1 535 ? -10.700 13.588 -4.006 1.00 95.31 535 GLU A CA 1
ATOM 4345 C C . GLU A 1 535 ? -9.183 13.803 -4.102 1.00 95.31 535 GLU A C 1
ATOM 4347 O O . GLU A 1 535 ? -8.685 14.258 -5.131 1.00 95.31 535 GLU A O 1
ATOM 4352 N N . PHE A 1 536 ? -8.422 13.407 -3.078 1.00 94.06 536 PHE A N 1
ATOM 4353 C CA . PHE A 1 536 ? -6.979 13.670 -3.031 1.00 94.06 536 PHE A CA 1
ATOM 4354 C C . PHE A 1 536 ? -6.156 12.933 -4.080 1.00 94.06 536 PHE A C 1
ATOM 4356 O O . PHE A 1 536 ? -5.057 13.374 -4.421 1.00 94.06 536 PHE A O 1
ATOM 4363 N N . ILE A 1 537 ? -6.639 11.798 -4.568 1.00 93.19 537 ILE A N 1
ATOM 4364 C CA . ILE A 1 537 ? -5.848 10.925 -5.433 1.00 93.19 537 ILE A CA 1
ATOM 4365 C C . ILE A 1 537 ? -6.255 11.013 -6.907 1.00 93.19 537 ILE A C 1
ATOM 4367 O O . ILE A 1 537 ? -5.395 10.773 -7.759 1.00 93.19 537 ILE A O 1
ATOM 4371 N N . ASN A 1 538 ? -7.503 11.392 -7.219 1.00 90.75 538 ASN A N 1
ATOM 4372 C CA . ASN A 1 538 ? -8.072 11.380 -8.575 1.00 90.75 538 ASN A CA 1
ATOM 4373 C C . ASN A 1 538 ? -7.202 12.102 -9.616 1.00 90.75 538 ASN A C 1
ATOM 4375 O O . ASN A 1 538 ? -7.036 11.608 -10.733 1.00 90.75 538 ASN A O 1
ATOM 4379 N N . ASP A 1 539 ? -6.588 13.227 -9.247 1.00 86.62 539 ASP A N 1
ATOM 4380 C CA . ASP A 1 539 ? -5.785 14.020 -10.183 1.00 86.62 539 ASP A CA 1
ATOM 4381 C C . ASP A 1 539 ? -4.306 13.627 -10.256 1.00 86.62 539 ASP A C 1
ATOM 4383 O O . ASP A 1 539 ? -3.584 14.092 -11.143 1.00 86.62 539 ASP A O 1
ATOM 4387 N N . THR A 1 540 ? -3.864 12.700 -9.409 1.00 91.19 540 THR A N 1
ATOM 4388 C CA . THR A 1 540 ? -2.470 12.243 -9.345 1.00 91.19 540 THR A CA 1
ATOM 4389 C C . THR A 1 540 ? -2.202 11.057 -10.289 1.00 91.19 540 THR A C 1
ATOM 4391 O O . THR A 1 540 ? -3.115 10.284 -10.596 1.00 91.19 540 THR A O 1
ATOM 4394 N N . PRO A 1 541 ? -0.939 10.809 -10.697 1.00 93.50 541 PRO A N 1
ATOM 4395 C CA . PRO A 1 541 ? -0.536 9.592 -11.396 1.00 93.50 541 PRO A CA 1
ATOM 4396 C C . PRO A 1 541 ? -1.023 8.308 -10.729 1.00 93.50 541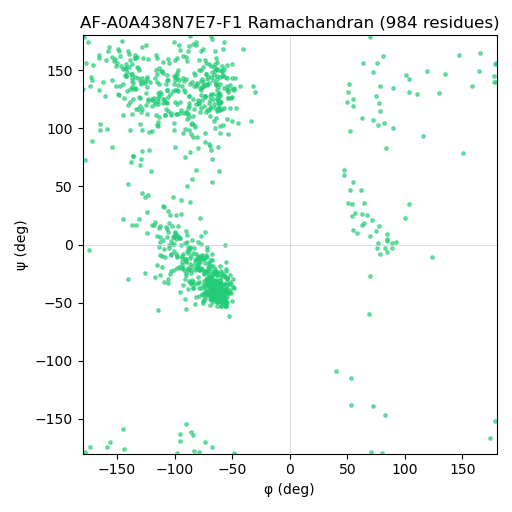 PRO A C 1
ATOM 4398 O O . PRO A 1 541 ? -1.404 7.368 -11.420 1.00 93.50 541 PRO A O 1
ATOM 4401 N N . ARG A 1 542 ? -1.030 8.266 -9.392 1.00 92.81 542 ARG A N 1
ATOM 4402 C CA . ARG A 1 542 ? -1.419 7.077 -8.623 1.00 92.81 542 ARG A CA 1
ATOM 4403 C C . ARG A 1 542 ? -2.918 6.790 -8.706 1.00 92.81 542 ARG A C 1
ATOM 4405 O O . ARG A 1 542 ? -3.297 5.628 -8.639 1.00 92.81 542 ARG A O 1
ATOM 4412 N N . GLY A 1 543 ? -3.748 7.818 -8.893 1.00 92.00 543 GLY A N 1
ATOM 4413 C CA . GLY A 1 543 ? -5.185 7.654 -9.128 1.00 92.00 543 GLY A CA 1
ATOM 4414 C C . GLY A 1 543 ? -5.525 7.284 -10.572 1.00 92.00 543 GLY A C 1
ATOM 4415 O O . GLY A 1 543 ? -6.511 6.596 -10.816 1.00 92.00 543 GLY A O 1
ATOM 4416 N N . LYS A 1 544 ? -4.682 7.692 -11.529 1.00 93.50 544 LYS A N 1
ATOM 4417 C CA . LYS A 1 544 ? -4.898 7.503 -12.976 1.00 93.50 544 LYS A CA 1
ATOM 4418 C C . LYS A 1 544 ? -4.322 6.198 -13.540 1.00 93.50 544 LYS A C 1
ATOM 4420 O O . LYS A 1 544 ? -4.617 5.849 -14.679 1.00 93.50 544 LYS A O 1
ATOM 4425 N N . VAL A 1 545 ? -3.488 5.479 -12.784 1.00 95.25 545 VAL A N 1
ATOM 4426 C CA . VAL A 1 545 ? -2.795 4.265 -13.248 1.00 95.25 545 VAL A CA 1
ATOM 4427 C C . VAL A 1 545 ? -3.294 3.023 -12.508 1.00 95.25 545 VAL A C 1
ATOM 4429 O O . VAL A 1 545 ? -3.279 2.956 -11.280 1.00 95.25 545 VAL A O 1
ATOM 4432 N N . LEU A 1 546 ? -3.685 1.992 -13.263 1.00 94.75 546 LEU A N 1
ATOM 4433 C CA . LEU A 1 546 ? -4.067 0.688 -12.713 1.00 94.75 546 LEU A CA 1
ATOM 4434 C C . LEU A 1 546 ? -2.860 -0.002 -12.067 1.00 94.75 546 LEU A C 1
ATOM 4436 O O . LEU A 1 546 ? -1.833 -0.249 -12.713 1.00 94.75 546 LEU A O 1
ATOM 4440 N N . SER A 1 547 ? -2.966 -0.309 -10.777 1.00 95.12 547 SER A N 1
ATOM 4441 C CA . SER A 1 547 ? -1.891 -0.914 -9.994 1.00 95.12 547 SER A CA 1
ATOM 4442 C C . SER A 1 547 ? -2.436 -1.619 -8.750 1.00 95.12 547 SER A C 1
ATOM 4444 O O . SER A 1 547 ? -3.638 -1.715 -8.536 1.00 95.12 547 SER A O 1
ATOM 4446 N N . TRP A 1 548 ? -1.552 -2.111 -7.888 1.00 94.88 548 TRP A N 1
ATOM 4447 C CA . TRP A 1 548 ? -1.982 -2.639 -6.595 1.00 94.88 548 TRP A CA 1
ATOM 4448 C C . TRP A 1 548 ? -2.463 -1.546 -5.627 1.00 94.88 548 TRP A C 1
ATOM 4450 O O . TRP A 1 548 ? -3.178 -1.857 -4.679 1.00 94.88 548 TRP A O 1
ATOM 4460 N N . TYR A 1 549 ? -2.146 -0.267 -5.879 1.00 95.06 549 TYR A N 1
ATOM 4461 C CA . TYR A 1 549 ? -2.650 0.856 -5.080 1.00 95.06 549 TYR A CA 1
ATOM 4462 C C . TYR A 1 549 ? -4.169 1.012 -5.147 1.00 95.06 549 TYR A C 1
ATOM 4464 O O . TYR A 1 549 ? -4.755 1.549 -4.207 1.00 95.06 549 TYR A O 1
ATOM 4472 N N . ASN A 1 550 ? -4.781 0.556 -6.244 1.00 94.06 550 ASN A N 1
ATOM 4473 C CA . ASN A 1 550 ? -6.222 0.603 -6.460 1.00 94.06 550 ASN A CA 1
ATOM 4474 C C . ASN A 1 550 ? -6.863 -0.778 -6.660 1.00 94.06 550 ASN A C 1
ATOM 4476 O O . ASN A 1 550 ? -7.973 -0.879 -7.166 1.00 94.06 550 ASN A O 1
ATOM 4480 N N . GLY A 1 551 ? -6.161 -1.854 -6.285 1.00 93.75 551 GLY A N 1
ATOM 4481 C CA . GLY A 1 551 ? -6.676 -3.225 -6.363 1.00 93.75 551 GLY A CA 1
ATOM 4482 C C . GLY A 1 551 ? -6.716 -3.844 -7.765 1.00 93.75 551 GLY A C 1
ATOM 4483 O O . GLY A 1 551 ? -7.000 -5.033 -7.880 1.00 93.75 551 GLY A O 1
ATOM 4484 N N . ALA A 1 552 ? -6.355 -3.107 -8.820 1.00 94.50 552 ALA A N 1
ATOM 4485 C CA . ALA A 1 552 ? -6.460 -3.560 -10.210 1.00 94.50 552 ALA A CA 1
ATOM 4486 C C . ALA A 1 552 ? -5.510 -4.714 -10.586 1.00 94.50 552 ALA A C 1
ATOM 4488 O O . ALA A 1 552 ? -5.581 -5.250 -11.691 1.00 94.50 552 ALA A O 1
ATOM 4489 N N . ASN A 1 553 ? -4.584 -5.094 -9.702 1.00 91.88 553 ASN A N 1
ATOM 4490 C CA . ASN A 1 553 ? -3.705 -6.239 -9.923 1.00 91.88 553 ASN A CA 1
ATOM 4491 C C . ASN A 1 553 ? -4.386 -7.592 -9.663 1.00 91.88 553 ASN A C 1
ATOM 4493 O O . ASN A 1 553 ? -3.826 -8.603 -10.080 1.00 91.88 553 ASN A O 1
ATOM 4497 N N . ILE A 1 554 ? -5.541 -7.612 -8.991 1.00 94.06 554 ILE A N 1
ATOM 4498 C CA . ILE A 1 554 ? -6.285 -8.831 -8.664 1.00 94.06 554 ILE A CA 1
ATOM 4499 C C . ILE A 1 554 ? -7.536 -8.913 -9.545 1.00 94.06 554 ILE A C 1
ATOM 4501 O O . ILE A 1 554 ? -8.411 -8.052 -9.429 1.00 94.06 554 ILE A O 1
ATOM 4505 N N . PRO A 1 555 ? -7.659 -9.934 -10.414 1.00 91.25 555 PRO A N 1
ATOM 4506 C CA . PRO A 1 555 ? -8.871 -10.146 -11.200 1.00 91.25 555 PRO A CA 1
ATOM 4507 C C . PRO A 1 555 ? -10.122 -10.232 -10.313 1.00 91.25 555 PRO A C 1
ATOM 4509 O O . PRO A 1 555 ? -10.116 -10.906 -9.286 1.00 91.25 555 PRO A O 1
ATOM 4512 N N . GLY A 1 556 ? -11.191 -9.529 -10.697 1.00 90.56 556 GLY A N 1
ATOM 4513 C CA . GLY A 1 556 ? -12.467 -9.510 -9.967 1.00 90.56 556 GLY A CA 1
ATOM 4514 C C . GLY A 1 556 ? -12.509 -8.620 -8.717 1.00 90.56 556 GLY A C 1
ATOM 4515 O O . GLY A 1 556 ? -13.589 -8.405 -8.172 1.00 90.56 556 GLY A O 1
ATOM 4516 N N . LYS A 1 557 ? -11.379 -8.059 -8.265 1.00 93.25 557 LYS A N 1
ATOM 4517 C CA . LYS A 1 557 ? -11.363 -7.111 -7.143 1.00 93.25 557 LYS A CA 1
ATOM 4518 C C . LYS A 1 557 ? -11.913 -5.744 -7.586 1.00 93.25 557 LYS A C 1
ATOM 4520 O O . LYS A 1 557 ? -11.519 -5.266 -8.652 1.00 93.25 557 LYS A O 1
ATOM 4525 N N . PRO A 1 558 ? -12.766 -5.080 -6.778 1.00 94.12 558 PRO A N 1
ATOM 4526 C CA . PRO A 1 558 ? -13.185 -3.708 -7.050 1.00 94.12 558 PRO A CA 1
ATOM 4527 C C . PRO A 1 558 ? -11.984 -2.775 -7.233 1.00 94.12 558 PRO A C 1
ATOM 4529 O O . PRO A 1 558 ? -11.058 -2.777 -6.418 1.00 94.12 558 PRO A O 1
ATOM 4532 N N . ILE A 1 559 ? -12.013 -1.977 -8.304 1.00 95.44 559 ILE A N 1
ATOM 4533 C CA . ILE A 1 559 ? -10.995 -0.959 -8.567 1.00 95.44 559 ILE A CA 1
AT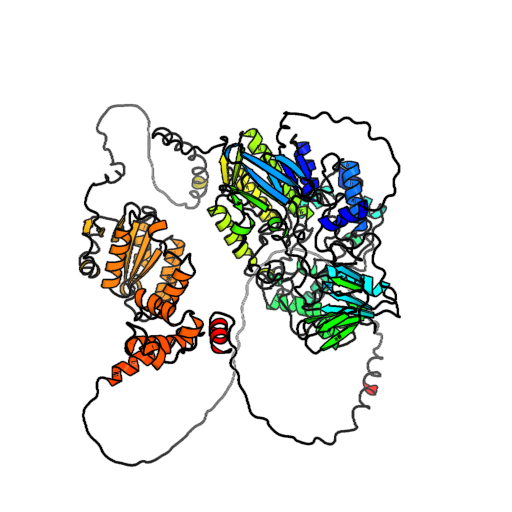OM 4534 C C . ILE A 1 559 ? -11.411 0.320 -7.848 1.00 95.44 559 ILE A C 1
ATOM 4536 O O . ILE A 1 559 ? -12.379 0.973 -8.231 1.00 95.44 559 ILE A O 1
ATOM 4540 N N . GLU A 1 560 ? -10.682 0.675 -6.797 1.00 95.44 560 GLU A N 1
ATOM 4541 C CA . GLU A 1 560 ? -10.978 1.833 -5.952 1.00 95.44 560 GLU A CA 1
ATOM 4542 C C . GLU A 1 560 ? -9.713 2.352 -5.273 1.00 95.44 560 GLU A C 1
ATOM 4544 O O . GLU A 1 560 ? -8.732 1.627 -5.138 1.00 95.44 560 GLU A O 1
ATOM 4549 N N . HIS A 1 561 ? -9.723 3.591 -4.790 1.00 95.56 561 HIS A N 1
ATOM 4550 C CA . HIS A 1 561 ? -8.555 4.155 -4.122 1.00 95.56 561 HIS A CA 1
ATOM 4551 C C . HIS A 1 561 ? -8.413 3.626 -2.692 1.00 95.56 561 HIS A C 1
ATOM 4553 O O . HIS A 1 561 ? -9.260 3.862 -1.831 1.00 95.56 561 HIS A O 1
ATOM 4559 N N . LEU A 1 562 ? -7.312 2.915 -2.428 1.00 96.50 562 LEU A N 1
ATOM 4560 C CA . LEU A 1 562 ? -7.064 2.252 -1.142 1.00 96.50 562 LEU A CA 1
ATOM 4561 C C . LEU A 1 562 ? -6.064 2.993 -0.245 1.00 96.50 562 LEU A C 1
ATOM 4563 O O . LEU A 1 562 ? -5.726 2.478 0.817 1.00 96.50 562 LEU A O 1
ATOM 4567 N N . ASN A 1 563 ? -5.564 4.165 -0.645 1.00 97.25 563 ASN A N 1
ATOM 4568 C CA . ASN A 1 563 ? -4.548 4.910 0.105 1.00 97.25 563 ASN A CA 1
ATOM 4569 C C . ASN A 1 563 ? -4.894 6.400 0.161 1.00 97.25 563 ASN A C 1
ATOM 4571 O O . ASN A 1 563 ? -5.291 6.991 -0.841 1.00 97.25 563 ASN A O 1
ATOM 4575 N N . TYR A 1 564 ? -4.683 7.011 1.322 1.00 97.19 564 TYR A N 1
ATOM 4576 C CA . TYR A 1 564 ? -4.893 8.436 1.546 1.00 97.19 564 TYR A CA 1
ATOM 4577 C C . TYR A 1 564 ? -3.727 9.263 0.987 1.00 97.19 564 TYR A C 1
ATOM 4579 O O . TYR A 1 564 ? -2.580 9.121 1.413 1.00 97.19 564 TYR A O 1
ATOM 4587 N N . ALA A 1 565 ? -4.027 10.169 0.054 1.00 95.56 565 ALA A N 1
ATOM 4588 C CA . ALA A 1 565 ? -3.047 11.028 -0.615 1.00 95.56 565 ALA A CA 1
ATOM 4589 C C . ALA A 1 565 ? -2.968 12.455 -0.025 1.00 95.56 565 ALA A C 1
ATOM 4591 O O . ALA A 1 565 ? -2.572 13.394 -0.711 1.00 95.56 565 ALA A O 1
ATOM 4592 N N . GLY A 1 566 ? -3.321 12.653 1.248 1.00 94.81 566 GLY A N 1
ATOM 4593 C CA . GLY A 1 566 ? -3.149 13.952 1.921 1.00 94.81 566 GLY A CA 1
ATOM 4594 C C . GLY A 1 566 ? -1.783 14.145 2.596 1.00 94.81 566 GLY A C 1
ATOM 4595 O O . GLY A 1 566 ? -1.488 15.246 3.052 1.00 94.81 566 GLY A O 1
ATOM 4596 N N . GLY A 1 567 ? -0.950 13.100 2.650 1.00 95.38 567 GLY A N 1
ATOM 4597 C CA . GLY A 1 567 ? 0.364 13.117 3.303 1.00 95.38 567 GLY A CA 1
ATOM 4598 C C . GLY A 1 567 ? 0.314 12.931 4.825 1.00 95.38 567 GLY A C 1
ATOM 4599 O O . GLY A 1 567 ? -0.733 13.094 5.454 1.00 95.38 567 GLY A O 1
ATOM 4600 N N . ILE A 1 568 ? 1.460 12.578 5.416 1.00 96.88 568 ILE A N 1
ATOM 4601 C CA . ILE A 1 568 ? 1.609 12.287 6.852 1.00 96.88 568 ILE A CA 1
ATOM 4602 C C . ILE A 1 568 ? 1.231 13.475 7.754 1.00 96.88 568 ILE A C 1
ATOM 4604 O O . ILE A 1 568 ? 0.428 13.250 8.659 1.00 96.88 568 ILE A O 1
ATOM 4608 N N . PRO A 1 569 ? 1.698 14.722 7.521 1.00 96.62 569 PRO A N 1
ATOM 4609 C CA . PRO A 1 569 ? 1.399 15.834 8.427 1.00 96.62 569 PRO A CA 1
ATOM 4610 C C . PRO A 1 569 ? -0.101 16.116 8.528 1.00 96.62 569 PRO A C 1
ATOM 4612 O O . PRO A 1 569 ? -0.651 16.251 9.619 1.00 96.62 569 PRO A O 1
ATOM 4615 N N . ARG A 1 570 ? -0.788 16.136 7.377 1.00 97.62 570 ARG A N 1
ATOM 4616 C CA . ARG A 1 570 ? -2.236 16.344 7.331 1.00 97.62 570 ARG A CA 1
ATOM 4617 C C . ARG A 1 570 ? -2.978 15.180 7.972 1.00 97.62 570 ARG A C 1
ATOM 4619 O O . ARG A 1 570 ? -3.891 15.419 8.743 1.00 97.62 570 ARG A O 1
ATOM 4626 N N . TYR A 1 571 ? -2.589 13.942 7.664 1.00 98.44 571 TYR A N 1
ATOM 4627 C CA . TYR A 1 571 ? -3.208 12.753 8.250 1.00 98.44 571 TYR A CA 1
ATOM 4628 C C . TYR A 1 571 ? -3.099 12.739 9.779 1.00 98.44 571 TYR A C 1
ATOM 4630 O O . TYR A 1 571 ? -4.107 12.545 10.451 1.00 98.44 571 TYR A O 1
ATOM 4638 N N . LYS A 1 572 ? -1.898 13.000 10.314 1.00 97.88 572 LYS A N 1
ATOM 4639 C CA . LYS A 1 572 ? -1.640 13.109 11.754 1.00 97.88 572 LYS A CA 1
ATOM 4640 C C . LYS A 1 572 ? -2.554 14.151 12.395 1.00 97.88 572 LYS A C 1
ATOM 4642 O O . LYS A 1 572 ? -3.291 13.823 13.317 1.00 97.88 572 LYS A O 1
ATOM 4647 N N . LYS A 1 573 ? -2.573 15.364 11.837 1.00 97.88 573 LYS A N 1
ATOM 4648 C CA . LYS A 1 573 ? -3.448 16.430 12.321 1.00 97.88 573 LYS A CA 1
ATOM 4649 C C . LYS A 1 573 ? -4.920 16.008 12.294 1.00 97.88 573 LYS A C 1
ATOM 4651 O O . LYS A 1 573 ? -5.622 16.195 13.270 1.00 97.88 573 LYS A O 1
ATOM 4656 N N . THR A 1 574 ? -5.386 15.387 11.211 1.00 98.25 574 THR A N 1
ATOM 4657 C CA . THR A 1 574 ? -6.790 14.968 11.092 1.00 98.25 574 THR A CA 1
ATOM 4658 C C . THR A 1 574 ? -7.204 13.952 12.156 1.00 98.25 574 THR A C 1
ATOM 4660 O O . THR A 1 574 ? -8.289 14.082 12.714 1.00 98.25 574 THR A O 1
ATOM 4663 N N . ILE A 1 575 ? -6.372 12.951 12.461 1.00 98.25 575 ILE A N 1
ATOM 4664 C CA . ILE A 1 575 ? -6.721 11.972 13.502 1.00 98.25 575 ILE A CA 1
ATOM 4665 C C . ILE A 1 575 ? -6.645 12.586 14.912 1.00 98.25 575 ILE A C 1
ATOM 4667 O O . ILE A 1 575 ? -7.471 12.256 15.764 1.00 98.25 575 ILE A O 1
ATOM 4671 N N . GLU A 1 576 ? -5.703 13.505 15.148 1.00 97.56 576 GLU A N 1
ATOM 4672 C CA . GLU A 1 576 ? -5.583 14.260 16.402 1.00 97.56 576 GLU A CA 1
ATOM 4673 C C . GLU A 1 576 ? -6.784 15.193 16.616 1.00 97.56 576 GLU A C 1
ATOM 4675 O O . GLU A 1 576 ? -7.377 15.167 17.693 1.00 97.56 576 GLU A O 1
ATOM 4680 N N . ASP A 1 577 ? -7.199 15.931 15.582 1.00 98.19 577 ASP A N 1
ATOM 4681 C CA . ASP A 1 577 ? -8.357 16.833 15.606 1.00 98.19 577 ASP A CA 1
ATOM 4682 C C . ASP A 1 577 ? -9.650 16.059 15.925 1.00 98.19 577 ASP A C 1
ATOM 4684 O O . ASP A 1 577 ? -10.440 16.492 16.759 1.00 98.19 577 ASP A O 1
ATOM 4688 N N . VAL A 1 578 ? -9.853 14.873 15.334 1.00 98.19 578 VAL A N 1
ATOM 4689 C CA . VAL A 1 578 ? -11.026 14.032 15.641 1.00 98.19 578 VAL A CA 1
ATOM 4690 C C . VAL A 1 578 ? -11.062 13.624 17.112 1.00 98.19 578 VAL A C 1
ATOM 4692 O O . VAL A 1 578 ? -12.127 13.662 17.729 1.00 98.19 578 VAL A O 1
ATOM 4695 N N . ARG A 1 579 ? -9.916 13.243 17.687 1.00 97.19 579 ARG A N 1
ATOM 4696 C CA . ARG A 1 579 ? -9.830 12.911 19.115 1.00 97.19 579 ARG A CA 1
ATOM 4697 C C . ARG A 1 579 ? -10.096 14.145 19.982 1.00 97.19 579 ARG A C 1
ATOM 4699 O O . ARG A 1 579 ? -10.881 14.054 20.920 1.00 97.19 579 ARG A O 1
ATOM 4706 N N . ALA A 1 580 ? -9.475 15.280 19.659 1.00 96.81 580 ALA A N 1
ATOM 4707 C CA . ALA A 1 580 ? -9.636 16.534 20.396 1.00 96.81 580 ALA A CA 1
ATOM 4708 C C . ALA A 1 580 ? -11.087 17.045 20.377 1.00 96.81 580 ALA A C 1
ATOM 4710 O O . ALA A 1 580 ? -11.578 17.534 21.390 1.00 96.81 580 ALA A O 1
ATOM 4711 N N . ASN A 1 581 ? -11.803 16.841 19.270 1.00 96.75 581 ASN A N 1
ATOM 4712 C CA . ASN A 1 581 ? -13.202 17.235 19.093 1.00 96.75 581 ASN A CA 1
ATOM 4713 C C . ASN A 1 581 ? -14.191 16.168 19.600 1.00 96.75 581 ASN A C 1
ATOM 4715 O O . ASN A 1 581 ? -15.234 15.930 18.989 1.00 96.75 581 ASN A O 1
ATOM 4719 N N . GLY A 1 582 ? -13.856 15.478 20.694 1.00 94.69 582 GLY A N 1
ATOM 4720 C CA . GLY A 1 582 ? -14.761 14.527 21.345 1.00 94.69 582 GLY A CA 1
ATOM 4721 C C . GLY A 1 582 ? -15.110 13.305 20.491 1.00 94.69 582 GLY A C 1
ATOM 4722 O O . GLY A 1 582 ? -16.235 12.813 20.561 1.00 94.69 582 GLY A O 1
ATOM 4723 N N . TYR A 1 583 ? -14.160 12.811 19.691 1.00 97.75 583 TYR A N 1
ATOM 4724 C CA . TYR A 1 583 ? -14.342 11.662 18.796 1.00 97.75 583 TYR A CA 1
ATOM 4725 C C . TYR A 1 583 ? -15.409 11.889 17.715 1.00 97.75 583 TYR A C 1
ATOM 4727 O O . TYR A 1 583 ? -16.255 11.027 17.455 1.00 97.75 583 TYR A O 1
ATOM 4735 N N . GLU A 1 584 ? -15.355 13.040 17.040 1.00 97.06 584 GLU A N 1
ATOM 4736 C CA . GLU A 1 584 ? -16.241 13.342 15.913 1.00 97.06 584 GLU A CA 1
ATOM 4737 C C . GLU A 1 584 ? -16.256 12.194 14.883 1.00 97.06 584 GLU A C 1
ATOM 4739 O O . GLU A 1 584 ? -15.226 11.642 14.491 1.00 97.06 584 GLU A O 1
ATOM 4744 N N . GLY A 1 585 ? -17.452 11.800 14.441 1.00 97.31 585 GLY A N 1
ATOM 4745 C CA . GLY A 1 585 ? -17.632 10.674 13.520 1.00 97.31 585 GLY A CA 1
ATOM 4746 C C . GLY A 1 585 ? -17.647 9.291 14.182 1.00 97.31 585 GLY A C 1
ATOM 4747 O O . GLY A 1 585 ? -17.938 8.314 13.490 1.00 97.31 585 GLY A O 1
ATOM 4748 N N . PHE A 1 586 ? -17.447 9.192 15.499 1.00 98.44 586 PHE A N 1
ATOM 4749 C CA . PHE A 1 586 ? -17.640 7.965 16.275 1.00 98.44 586 PHE A CA 1
ATOM 4750 C C . PHE A 1 586 ? -18.914 8.001 17.131 1.00 98.44 586 PHE A C 1
ATOM 4752 O O . PHE A 1 586 ? -19.499 9.053 17.415 1.00 98.44 586 PHE A O 1
ATOM 4759 N N . GLU A 1 587 ? -19.374 6.817 17.513 1.00 96.88 587 GLU A N 1
ATOM 4760 C CA . GLU A 1 587 ? -20.304 6.565 18.606 1.00 96.88 587 GLU A CA 1
ATOM 4761 C C . GLU A 1 587 ? -19.520 5.925 19.756 1.00 96.88 587 GLU A C 1
ATOM 4763 O O . GLU A 1 587 ? -18.886 4.886 19.567 1.00 96.88 587 GLU A O 1
ATOM 4768 N N . VAL A 1 588 ? -19.551 6.554 20.932 1.00 95.69 588 VAL A N 1
ATOM 4769 C CA . VAL A 1 588 ? -18.916 6.053 22.158 1.00 95.69 588 VAL A CA 1
ATOM 4770 C C . VAL A 1 588 ? -19.983 5.732 23.202 1.00 95.69 588 VAL A C 1
ATOM 4772 O O . VAL A 1 588 ? -20.956 6.474 23.340 1.00 95.69 588 VAL A O 1
ATOM 4775 N N . SER A 1 589 ? -19.834 4.629 23.941 1.00 90.81 589 SER A N 1
ATOM 4776 C CA . SER A 1 589 ? -20.788 4.255 24.996 1.00 90.81 589 SER A CA 1
ATOM 4777 C C . SER A 1 589 ? -20.122 3.634 26.225 1.00 90.81 589 SER A C 1
ATOM 4779 O O . SER A 1 589 ? -19.147 2.887 26.126 1.00 90.81 589 SER A O 1
ATOM 4781 N N . SER A 1 590 ? -20.679 3.917 27.408 1.00 83.75 590 SER A N 1
ATOM 4782 C CA . SER A 1 590 ? -20.293 3.329 28.706 1.00 83.75 590 SER A CA 1
ATOM 4783 C C . SER A 1 590 ? -21.116 2.085 29.084 1.00 83.75 590 SER A C 1
ATOM 4785 O O . SER A 1 590 ? -20.681 1.259 29.894 1.00 83.75 590 SER A O 1
ATOM 4787 N N . SER A 1 591 ? -22.294 1.910 28.475 1.00 68.19 591 SER A N 1
ATOM 4788 C CA . SER A 1 591 ? -23.163 0.743 28.668 1.00 68.19 591 SER A CA 1
ATOM 4789 C C . SER A 1 591 ? -22.874 -0.351 27.626 1.00 68.19 591 SER A C 1
ATOM 4791 O O . SER A 1 591 ? -22.687 -0.010 26.454 1.00 68.19 591 SER A O 1
ATOM 4793 N N . PRO A 1 592 ? -22.885 -1.648 28.014 1.00 52.19 592 PRO A N 1
ATOM 4794 C CA . PRO A 1 592 ? -22.774 -2.767 27.076 1.00 52.19 592 PRO A CA 1
ATOM 4795 C C . PRO A 1 592 ? -23.943 -2.843 26.089 1.00 52.19 592 PRO A C 1
ATOM 4797 O O . PRO A 1 592 ? -23.822 -3.375 24.998 1.00 52.19 592 PRO A O 1
ATOM 4800 N N . VAL A 1 593 ? -25.086 -2.275 26.466 1.00 42.38 593 VAL A N 1
ATOM 4801 C CA . VAL A 1 593 ? -26.289 -2.251 25.644 1.00 42.38 593 VAL A CA 1
ATOM 4802 C C . VAL A 1 593 ? -26.696 -0.793 25.505 1.00 42.38 593 VAL A C 1
ATOM 4804 O O . VAL A 1 593 ? -27.005 -0.140 26.506 1.00 42.38 593 VAL A O 1
ATOM 4807 N N . VAL A 1 594 ? -26.745 -0.279 24.275 1.00 37.31 594 VAL A N 1
ATOM 4808 C CA . VAL A 1 594 ? -27.680 0.809 23.976 1.00 37.31 594 VAL A CA 1
ATOM 4809 C C . VAL A 1 594 ? -29.053 0.153 24.030 1.00 37.31 594 VAL A C 1
ATOM 4811 O O . VAL A 1 594 ? -29.547 -0.382 23.038 1.00 37.31 594 VAL A O 1
ATOM 4814 N N . ARG A 1 595 ? -29.646 0.076 25.228 1.00 29.42 595 ARG A N 1
ATOM 4815 C CA . ARG A 1 595 ? -31.074 -0.205 25.305 1.00 29.42 595 ARG A CA 1
ATOM 4816 C C . ARG A 1 595 ? -31.726 0.982 24.619 1.00 29.42 595 ARG A C 1
ATOM 4818 O O . ARG A 1 595 ? -31.499 2.121 25.017 1.00 29.42 595 ARG A O 1
ATOM 4825 N N . TRP A 1 596 ? -32.554 0.720 23.619 1.00 32.06 596 TRP A N 1
ATOM 4826 C CA . TRP A 1 596 ? -33.602 1.652 23.223 1.00 32.06 596 TRP A CA 1
ATOM 4827 C C . TRP A 1 596 ? -34.640 1.713 24.357 1.00 32.06 596 TRP A C 1
ATOM 4829 O O . TRP A 1 596 ? -35.815 1.462 24.161 1.00 32.06 596 TRP A O 1
ATOM 4839 N N . GLU A 1 597 ? -34.235 1.989 25.594 1.00 28.56 597 GLU A N 1
ATOM 4840 C CA . GLU A 1 597 ? -35.214 2.368 26.598 1.00 28.56 597 GLU A CA 1
ATOM 4841 C C . GLU A 1 597 ? -35.720 3.743 26.186 1.00 28.56 597 GLU A C 1
ATOM 4843 O O . GLU A 1 597 ? -34.954 4.691 26.021 1.00 28.56 597 GLU A O 1
ATOM 4848 N N . THR A 1 598 ? -37.019 3.790 25.900 1.00 32.88 598 THR A N 1
ATOM 4849 C CA . THR A 1 598 ? -37.807 4.985 25.615 1.00 32.88 598 THR A CA 1
ATOM 4850 C C . THR A 1 598 ? -37.289 6.169 26.421 1.00 32.88 598 THR A C 1
ATOM 4852 O O . THR A 1 598 ? -37.494 6.233 27.632 1.00 32.88 598 THR A O 1
ATOM 4855 N N . CYS A 1 599 ? -36.607 7.091 25.742 1.00 25.39 599 CYS A N 1
ATOM 4856 C CA . CYS A 1 599 ? -36.151 8.332 26.341 1.00 25.39 599 CYS A CA 1
ATOM 4857 C C . CYS A 1 599 ? -37.390 9.076 26.854 1.00 25.39 599 CYS A C 1
ATOM 4859 O O . CYS A 1 599 ? -38.304 9.386 26.083 1.00 25.39 599 CYS A O 1
ATOM 4861 N N . SER A 1 600 ? -37.468 9.283 28.170 1.00 33.56 600 SER A N 1
ATOM 4862 C CA . SER A 1 600 ? -38.520 10.108 28.752 1.00 33.56 600 SER A CA 1
ATOM 4863 C C . SER A 1 600 ? -38.255 11.569 28.382 1.00 33.56 600 SER A C 1
ATOM 4865 O O . SER A 1 600 ? -37.110 12.012 28.331 1.00 33.56 600 SER A O 1
ATOM 4867 N N . LEU A 1 601 ? -39.329 12.320 28.141 1.00 31.52 601 LEU A N 1
ATOM 4868 C CA . LEU A 1 601 ? -39.354 13.710 27.662 1.00 31.52 601 LEU A CA 1
ATOM 4869 C C . LEU A 1 601 ? -38.574 14.748 28.504 1.00 31.52 601 LEU A C 1
ATOM 4871 O O . LEU A 1 601 ? -38.570 15.922 28.139 1.00 31.52 601 LEU A O 1
ATOM 4875 N N . ASN A 1 602 ? -37.929 14.358 29.605 1.00 30.53 602 ASN A N 1
ATOM 4876 C CA . ASN A 1 602 ? -37.276 15.283 30.531 1.00 30.53 602 ASN A CA 1
ATOM 4877 C C . ASN A 1 602 ? -35.760 15.453 30.329 1.00 30.53 602 ASN A C 1
ATOM 4879 O O . ASN A 1 602 ? -35.246 16.500 30.713 1.00 30.53 602 ASN A O 1
ATOM 4883 N N . ASP A 1 603 ? -35.059 14.528 29.666 1.00 30.25 603 ASP A N 1
ATOM 4884 C CA . ASP A 1 603 ? -33.593 14.630 29.502 1.00 30.25 603 ASP A CA 1
ATOM 4885 C C . ASP A 1 603 ? -33.162 15.525 28.318 1.00 30.25 603 ASP A C 1
ATOM 4887 O O . ASP A 1 603 ? -31.995 15.878 28.179 1.00 30.25 603 ASP A O 1
ATOM 4891 N N . LEU A 1 604 ? -34.115 15.982 27.495 1.00 31.45 604 LEU A N 1
ATOM 4892 C CA . LEU A 1 604 ? -33.889 16.893 26.359 1.00 31.45 604 LEU A CA 1
ATOM 4893 C C . LEU A 1 604 ? -33.746 18.379 26.746 1.00 31.45 604 LEU A C 1
ATOM 4895 O O . LEU A 1 604 ? -33.607 19.220 25.864 1.00 31.45 604 LEU A O 1
ATOM 4899 N N . LYS A 1 605 ? -33.793 18.730 28.038 1.00 29.81 605 LYS A N 1
ATOM 4900 C CA . LYS A 1 605 ? -33.777 20.135 28.499 1.00 29.81 605 LYS A CA 1
ATOM 4901 C C . LYS A 1 605 ? -32.459 20.630 29.098 1.00 29.81 605 LYS A C 1
ATOM 4903 O O . LYS A 1 605 ? -32.397 21.790 29.482 1.00 29.81 605 LYS A O 1
ATOM 4908 N N . MET A 1 606 ? -31.420 19.798 29.187 1.00 29.17 606 MET A N 1
ATOM 4909 C CA . MET A 1 606 ? -30.166 20.171 29.870 1.00 29.17 606 MET A CA 1
ATOM 4910 C C . MET A 1 606 ? -28.944 20.310 28.948 1.00 29.17 606 MET A C 1
ATOM 4912 O O . MET A 1 606 ? -27.847 20.538 29.438 1.00 29.17 606 MET A O 1
ATOM 4916 N N . ALA A 1 607 ? -29.115 20.213 27.625 1.00 30.58 607 ALA A N 1
ATOM 4917 C CA . ALA A 1 607 ? -28.017 20.303 26.652 1.00 30.58 607 ALA A CA 1
ATOM 4918 C C . ALA A 1 607 ? -27.996 21.615 25.832 1.00 30.58 607 ALA A C 1
ATOM 4920 O O . ALA A 1 607 ? -27.307 21.679 24.820 1.00 30.58 607 ALA A O 1
ATOM 4921 N N . GLU A 1 608 ? -28.736 22.654 26.242 1.00 32.94 608 GLU A N 1
ATOM 4922 C CA . GLU A 1 608 ? -28.775 23.963 25.552 1.00 32.94 608 GLU A CA 1
ATOM 4923 C C . GLU A 1 608 ? -27.909 25.059 26.209 1.00 32.94 608 GLU A C 1
ATOM 4925 O O . GLU A 1 608 ? -27.946 26.201 25.767 1.00 32.94 608 GLU A O 1
ATOM 4930 N N . GLU A 1 609 ? -27.099 24.753 27.228 1.00 33.84 609 GLU A N 1
ATOM 4931 C CA . GLU A 1 609 ? -26.343 25.779 27.973 1.00 33.84 609 GLU A CA 1
ATOM 4932 C C . GLU A 1 609 ? -24.821 25.565 27.993 1.00 33.84 609 GLU A C 1
ATOM 4934 O O . GLU A 1 609 ? -24.212 25.766 29.028 1.00 33.84 609 GLU A O 1
ATOM 4939 N N . PHE A 1 610 ? -24.162 25.192 26.893 1.00 29.67 610 PHE A N 1
ATOM 4940 C CA . PHE A 1 610 ? -22.697 25.352 26.777 1.00 29.67 610 PHE A CA 1
ATOM 4941 C C . PHE A 1 610 ? -22.277 25.460 25.306 1.00 29.67 610 PHE A C 1
ATOM 4943 O O . PHE A 1 610 ? -21.937 24.456 24.699 1.00 29.67 610 PHE A O 1
ATOM 4950 N N . ASP A 1 611 ? -22.354 26.670 24.740 1.00 29.02 611 ASP A N 1
ATOM 4951 C CA . ASP A 1 611 ? -21.469 27.165 23.666 1.00 29.02 611 ASP A CA 1
ATOM 4952 C C . ASP A 1 611 ? -21.830 28.623 23.323 1.00 29.02 611 ASP A C 1
ATOM 4954 O O . ASP A 1 611 ? -22.430 28.915 22.296 1.00 29.02 611 ASP A O 1
ATOM 4958 N N . ASP A 1 612 ? -21.490 29.565 24.212 1.00 35.31 612 ASP A N 1
ATOM 4959 C CA . ASP A 1 612 ? -21.700 31.008 23.970 1.00 35.31 612 ASP A CA 1
ATOM 4960 C C . ASP A 1 612 ? -20.472 31.876 24.313 1.00 35.31 612 ASP A C 1
ATOM 4962 O O . ASP A 1 612 ? -20.567 33.096 24.441 1.00 35.31 612 ASP A O 1
ATOM 4966 N N . VAL A 1 613 ? -19.280 31.279 24.450 1.00 35.28 613 VAL A N 1
ATOM 4967 C CA . VAL A 1 613 ? -18.092 32.020 24.932 1.00 35.28 613 VAL A CA 1
ATOM 4968 C C . VAL A 1 613 ? -16.960 32.145 23.901 1.00 35.28 613 VAL A C 1
ATOM 4970 O O . VAL A 1 613 ? -16.170 33.080 24.000 1.00 35.28 613 VAL A O 1
ATOM 4973 N N . GLU A 1 614 ? -16.916 31.338 22.836 1.00 37.38 614 GLU A N 1
ATOM 4974 C CA . GLU A 1 614 ? -15.866 31.461 21.799 1.00 37.38 614 GLU A CA 1
ATOM 4975 C C . GLU A 1 614 ? -16.275 32.234 20.533 1.00 37.38 614 GLU A C 1
ATOM 4977 O O . GLU A 1 614 ? -15.422 32.610 19.730 1.00 37.38 614 GLU A O 1
ATOM 4982 N N . PHE A 1 615 ? -17.555 32.588 20.380 1.00 34.97 615 PHE A N 1
ATOM 4983 C CA . PHE A 1 615 ? -18.026 33.377 19.233 1.00 34.97 615 PHE A CA 1
ATOM 4984 C C . PHE A 1 615 ? -17.870 34.900 19.437 1.00 34.97 615 PHE A C 1
ATOM 4986 O O . PHE A 1 615 ? -17.698 35.654 18.479 1.00 34.97 615 PHE A O 1
ATOM 4993 N N . LEU A 1 616 ? -17.837 35.368 20.691 1.00 33.06 616 LEU A N 1
ATOM 4994 C CA . LEU A 1 616 ? -17.783 36.799 21.031 1.00 33.06 616 LEU A CA 1
ATOM 4995 C C . LEU A 1 616 ? -16.368 37.412 20.987 1.00 33.06 616 LEU A C 1
ATOM 4997 O O . LEU A 1 616 ? -16.231 38.635 20.951 1.00 33.06 616 LEU A O 1
ATOM 5001 N N . ALA A 1 617 ? -15.308 36.598 20.931 1.00 35.72 617 ALA A N 1
ATOM 5002 C CA . ALA A 1 617 ? -13.930 37.095 20.839 1.00 35.72 617 ALA A CA 1
ATOM 5003 C C . ALA A 1 617 ? -13.518 37.454 19.396 1.00 35.72 617 ALA A C 1
ATOM 5005 O O . ALA A 1 617 ? -12.804 38.436 19.182 1.00 35.72 617 ALA A O 1
ATOM 5006 N N . ALA A 1 618 ? -14.021 36.724 18.394 1.00 34.75 618 ALA A N 1
ATOM 5007 C CA . ALA A 1 618 ? -13.663 36.910 16.985 1.00 34.75 618 ALA A CA 1
ATOM 5008 C C . ALA A 1 618 ? -14.416 38.066 16.291 1.00 34.75 618 ALA A C 1
ATOM 5010 O O . ALA A 1 618 ? -13.934 38.607 15.296 1.00 34.75 618 AL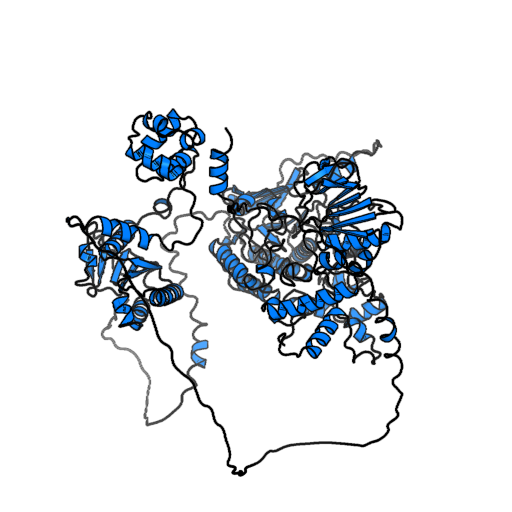A A O 1
ATOM 5011 N N . GLU A 1 619 ? -15.557 38.507 16.832 1.00 35.16 619 GLU A N 1
ATOM 5012 C CA . GLU A 1 619 ? -16.322 39.642 16.286 1.00 35.16 619 GLU A CA 1
ATOM 5013 C C . GLU A 1 619 ? -15.747 41.013 16.707 1.00 35.16 619 GLU A C 1
ATOM 5015 O O . GLU A 1 619 ? -15.966 42.032 16.046 1.00 35.16 619 GLU A O 1
ATOM 5020 N N . SER A 1 620 ? -14.946 41.042 17.778 1.00 33.22 620 SER A N 1
ATOM 5021 C CA . SER A 1 620 ? -14.333 42.266 18.314 1.00 33.22 620 SER A CA 1
ATOM 5022 C C . SER A 1 620 ? -13.155 42.791 17.474 1.00 33.22 620 SER A C 1
ATOM 5024 O O . SER A 1 620 ? -12.895 43.994 17.462 1.00 33.22 620 SER A O 1
ATOM 5026 N N . ALA A 1 621 ? -12.496 41.922 16.699 1.00 34.34 621 ALA A N 1
ATOM 5027 C CA . ALA A 1 621 ? -11.324 42.265 15.887 1.00 34.34 621 ALA A CA 1
ATOM 5028 C C . ALA A 1 621 ? -11.663 42.807 14.483 1.00 34.34 621 ALA A C 1
ATOM 5030 O O . ALA A 1 621 ? -10.798 43.363 13.811 1.00 34.34 621 ALA A O 1
ATOM 5031 N N . PHE A 1 622 ? -12.920 42.694 14.034 1.00 32.28 622 PHE A N 1
ATOM 5032 C CA . PHE A 1 622 ? -13.328 43.087 12.676 1.00 32.28 622 PHE A CA 1
ATOM 5033 C C . PHE A 1 622 ? -14.020 44.462 12.599 1.00 32.28 622 PHE A C 1
ATOM 5035 O O . PHE A 1 622 ? -14.290 44.964 11.511 1.00 32.28 622 PHE A O 1
ATOM 5042 N N . ARG A 1 623 ? -14.285 45.111 13.744 1.00 31.98 623 ARG A N 1
ATOM 5043 C CA . ARG A 1 623 ? -14.965 46.423 13.820 1.00 31.98 623 ARG A CA 1
ATOM 5044 C C . ARG A 1 623 ? -14.024 47.629 13.994 1.00 31.98 623 ARG A C 1
ATOM 5046 O O . ARG A 1 623 ? -14.505 48.743 14.165 1.00 31.98 623 ARG A O 1
ATOM 5053 N N . GLN A 1 624 ? -12.703 47.440 13.918 1.00 31.94 624 GLN A N 1
ATOM 5054 C CA . GLN A 1 624 ? -11.703 48.518 14.053 1.00 31.94 624 GLN A CA 1
ATOM 5055 C C . GLN A 1 624 ? -11.159 49.088 12.726 1.00 31.94 624 GLN A C 1
ATOM 5057 O O . GLN A 1 624 ? -10.265 49.928 12.750 1.00 31.94 624 GLN A O 1
ATOM 5062 N N . ALA A 1 625 ? -11.714 48.713 11.570 1.00 29.91 625 ALA A N 1
ATOM 5063 C CA . ALA A 1 625 ? -11.253 49.193 10.264 1.00 29.91 625 ALA A CA 1
ATOM 5064 C C . ALA A 1 625 ? -12.350 49.940 9.480 1.00 29.91 625 ALA A C 1
ATOM 5066 O O . ALA A 1 625 ? -12.753 49.499 8.410 1.00 29.91 625 ALA A O 1
ATOM 5067 N N . SER A 1 626 ? -12.830 51.071 10.013 1.00 30.45 626 SER A N 1
ATOM 5068 C CA . SER A 1 626 ? -13.463 52.152 9.227 1.00 30.45 626 SER A CA 1
ATOM 5069 C C . SER A 1 626 ? -13.728 53.398 10.099 1.00 30.45 626 SER A C 1
ATOM 5071 O O . SER A 1 626 ? -14.798 53.523 10.695 1.00 30.45 626 SER A O 1
ATOM 5073 N N . GLY A 1 627 ? -12.753 54.315 10.192 1.00 28.17 627 GLY A N 1
ATOM 5074 C CA . GLY A 1 627 ? -12.997 55.746 10.488 1.00 28.17 627 GLY A CA 1
ATOM 5075 C C . GLY A 1 627 ? -13.486 56.451 9.210 1.00 28.17 627 GLY A C 1
ATOM 5076 O O . GLY A 1 627 ? -13.284 55.906 8.129 1.00 28.17 627 GLY A O 1
ATOM 5077 N N . GLU A 1 628 ? -14.176 57.595 9.175 1.00 28.73 628 GLU A N 1
ATOM 5078 C CA . GLU A 1 628 ? -14.254 58.845 9.970 1.00 28.73 628 GLU A CA 1
ATOM 5079 C C . GLU A 1 628 ? -15.451 59.691 9.398 1.00 28.73 628 GLU A C 1
ATOM 5081 O O . GLU A 1 628 ? -16.048 59.241 8.417 1.00 28.73 628 GLU A O 1
ATOM 5086 N N . PRO A 1 629 ? -15.765 60.956 9.796 1.00 39.25 629 PRO A N 1
ATOM 5087 C CA . PRO A 1 629 ? -15.724 61.623 11.107 1.00 39.25 629 PRO A CA 1
ATOM 5088 C C . PRO A 1 629 ? -16.993 62.468 11.475 1.00 39.25 629 PRO A C 1
ATOM 5090 O O . PRO A 1 629 ? -17.776 62.896 10.635 1.00 39.25 629 PRO A O 1
ATOM 5093 N N . HIS A 1 630 ? -17.091 62.766 12.782 1.00 27.95 630 HIS A N 1
ATOM 5094 C CA . HIS A 1 630 ? -17.615 63.961 13.492 1.00 27.95 630 HIS A CA 1
ATOM 5095 C C . HIS A 1 630 ? -18.993 64.609 13.197 1.00 27.95 630 HIS A C 1
ATOM 5097 O O . HIS A 1 630 ? -19.175 65.273 12.186 1.00 27.95 630 HIS A O 1
ATOM 5103 N N . ALA A 1 631 ? -19.849 64.713 14.238 1.00 27.61 631 ALA A N 1
ATOM 5104 C CA . ALA A 1 631 ? -19.879 65.892 15.135 1.00 27.61 631 ALA A CA 1
ATOM 5105 C C . ALA A 1 631 ? -20.932 65.834 16.284 1.00 27.61 631 ALA A C 1
ATOM 5107 O O . ALA A 1 631 ? -22.116 65.633 16.050 1.00 27.61 631 ALA A O 1
ATOM 5108 N N . ARG A 1 632 ? -20.450 66.192 17.492 1.00 27.11 632 ARG A N 1
ATOM 5109 C CA . ARG A 1 632 ? -21.096 66.890 18.641 1.00 27.11 632 ARG A CA 1
ATOM 5110 C C . ARG A 1 632 ? -22.074 66.166 19.606 1.00 27.11 632 ARG A C 1
ATOM 5112 O O . ARG A 1 632 ? -23.267 66.053 19.378 1.00 27.11 632 ARG A O 1
ATOM 5119 N N . ASN A 1 633 ? -21.488 65.856 20.772 1.00 26.33 633 ASN A N 1
ATOM 5120 C CA . ASN A 1 633 ? -21.987 65.789 22.168 1.00 26.33 633 ASN A CA 1
ATOM 5121 C C . ASN A 1 633 ? -22.971 66.924 22.593 1.00 26.33 633 ASN A C 1
ATOM 5123 O O . ASN A 1 633 ? -22.968 67.946 21.902 1.00 26.33 633 ASN A O 1
ATOM 5127 N N . PRO A 1 634 ? -23.692 66.860 23.756 1.00 37.47 634 PRO A N 1
ATOM 5128 C CA . PRO A 1 634 ? -23.232 66.227 25.012 1.00 37.47 634 PRO A CA 1
ATOM 5129 C C . PRO A 1 634 ? -24.262 65.556 25.972 1.00 37.47 634 PRO A C 1
ATOM 5131 O O . PRO A 1 634 ? -25.452 65.832 25.958 1.00 37.47 634 PRO A O 1
ATOM 5134 N N . ALA A 1 635 ? -23.674 64.792 26.907 1.00 27.88 635 ALA A N 1
ATOM 5135 C CA . ALA A 1 635 ? -23.949 64.726 28.357 1.00 27.88 635 ALA A CA 1
ATOM 5136 C C . ALA A 1 635 ? -25.164 63.953 28.940 1.00 27.88 635 ALA A C 1
ATOM 5138 O O . ALA A 1 635 ? -26.310 64.370 28.849 1.00 27.88 635 ALA A O 1
ATOM 5139 N N . SER A 1 636 ? -24.783 62.903 29.690 1.00 29.05 636 SER A N 1
ATOM 5140 C CA . SER A 1 636 ? -24.904 62.737 31.158 1.00 29.05 636 SER A CA 1
ATOM 5141 C C . SER A 1 636 ? -25.989 61.833 31.781 1.00 29.05 636 SER A C 1
ATOM 5143 O O . SER A 1 636 ? -27.185 61.968 31.569 1.00 29.05 636 SER A O 1
ATOM 5145 N N . ASN A 1 637 ? -25.465 61.003 32.699 1.00 29.59 637 ASN A N 1
ATOM 5146 C CA . ASN A 1 637 ? -26.045 60.427 33.919 1.00 29.59 637 ASN A CA 1
ATOM 5147 C C . ASN A 1 637 ? -26.936 59.172 33.839 1.00 29.59 637 ASN A C 1
ATOM 5149 O O . ASN A 1 637 ? -28.133 59.217 33.583 1.00 29.59 637 ASN A O 1
ATOM 5153 N N . ALA A 1 638 ? -26.333 58.051 34.246 1.00 23.69 638 ALA A N 1
ATOM 5154 C CA . ALA A 1 638 ? -26.979 56.987 35.022 1.00 23.69 638 ALA A CA 1
ATOM 5155 C C . ALA A 1 638 ? -27.069 57.406 36.518 1.00 23.69 638 ALA A C 1
ATOM 5157 O O . ALA A 1 638 ? -26.494 58.442 36.864 1.00 23.69 638 ALA A O 1
ATOM 5158 N N . PRO A 1 639 ? -27.600 56.598 37.464 1.00 38.22 639 PRO A N 1
ATOM 5159 C CA . PRO A 1 639 ? -28.579 55.499 37.400 1.00 38.22 639 PRO A CA 1
ATOM 5160 C C . PRO A 1 639 ? -29.736 55.689 38.425 1.00 38.22 639 PRO A C 1
ATOM 5162 O O . PRO A 1 639 ? -29.644 56.519 39.323 1.00 38.22 639 PRO A O 1
ATOM 5165 N N . SER A 1 640 ? -30.811 54.892 38.351 1.00 26.09 640 SER A N 1
ATOM 5166 C CA . SER A 1 640 ? -31.515 54.276 39.508 1.00 26.09 640 SER A CA 1
ATOM 5167 C C . SER A 1 640 ? -32.896 53.727 39.121 1.00 26.09 640 SER A C 1
ATOM 5169 O O . SER A 1 640 ? -33.407 53.933 38.026 1.00 26.09 640 SER A O 1
ATOM 5171 N N . THR A 1 641 ? -33.424 52.905 40.014 1.00 26.45 641 THR A N 1
ATOM 5172 C CA . THR A 1 641 ? -34.236 51.712 39.792 1.00 26.45 641 THR A CA 1
ATOM 5173 C C . THR A 1 641 ? -35.753 51.899 39.887 1.00 26.45 641 THR A C 1
ATOM 5175 O O . THR A 1 641 ? -36.256 52.639 40.724 1.00 26.45 641 THR A O 1
ATOM 5178 N N . SER A 1 642 ? -36.437 51.054 39.105 1.00 29.95 642 SER A N 1
ATOM 5179 C CA . SER A 1 642 ? -37.754 50.429 39.322 1.00 29.95 642 SER A CA 1
ATOM 5180 C C . SER A 1 642 ? -39.001 51.311 39.441 1.00 29.95 642 SER A C 1
ATOM 5182 O O . SER A 1 642 ? -39.299 51.846 40.505 1.00 29.95 642 SER A O 1
ATOM 5184 N N . THR A 1 643 ? -39.853 51.273 38.410 1.00 26.16 643 THR A N 1
ATOM 5185 C CA . THR A 1 643 ? -41.300 51.047 38.589 1.00 26.16 643 THR A CA 1
ATOM 5186 C C . THR A 1 643 ? -41.970 50.608 37.283 1.00 26.16 643 THR A C 1
ATOM 5188 O O . THR A 1 643 ? -41.649 51.063 36.192 1.00 26.16 643 THR A O 1
ATOM 5191 N N . SER A 1 644 ? -42.878 49.653 37.451 1.00 30.83 644 SER A N 1
ATOM 5192 C CA . SER A 1 644 ? -43.812 49.027 36.514 1.00 30.83 644 SER A CA 1
ATOM 5193 C C . SER A 1 644 ? -44.356 49.895 35.373 1.00 30.83 644 SER A C 1
ATOM 5195 O O . SER A 1 644 ? -44.885 50.970 35.642 1.00 30.83 644 SER A O 1
ATOM 5197 N N . THR A 1 645 ? -44.406 49.355 34.147 1.00 25.12 645 THR A N 1
ATOM 5198 C CA . THR A 1 645 ? -45.646 49.178 33.348 1.00 25.12 645 THR A CA 1
ATOM 5199 C C . THR A 1 645 ? -45.370 48.554 31.967 1.00 25.12 645 THR A C 1
ATOM 5201 O O . THR A 1 645 ? -44.390 48.864 31.304 1.00 25.12 645 THR A O 1
ATOM 5204 N N . SER A 1 646 ? -46.275 47.649 31.574 1.00 26.36 646 SER A N 1
ATOM 5205 C CA . SER A 1 646 ? -46.498 47.050 30.246 1.00 26.36 646 SER A CA 1
ATOM 5206 C C . SER A 1 646 ? -45.314 46.410 29.509 1.00 26.36 646 SER A C 1
ATOM 5208 O O . SER A 1 646 ? -44.594 47.033 28.733 1.00 26.36 646 SER A O 1
ATOM 5210 N N . THR A 1 647 ? -45.239 45.091 29.647 1.00 26.58 647 THR A N 1
ATOM 5211 C CA . THR A 1 647 ? -44.692 44.164 28.658 1.00 26.58 647 THR A CA 1
ATOM 5212 C C . THR A 1 647 ? -45.302 44.408 27.270 1.00 26.58 647 THR A C 1
ATOM 5214 O O . THR A 1 647 ? -46.430 44.001 26.997 1.00 26.58 647 THR A O 1
ATOM 5217 N N . VAL A 1 648 ? -44.537 44.996 26.348 1.00 32.00 648 VAL A N 1
ATOM 5218 C CA . VAL A 1 648 ? -44.702 44.686 24.920 1.00 32.00 648 VAL A CA 1
ATOM 5219 C C . VAL A 1 648 ? -43.953 43.383 24.681 1.00 32.00 648 VAL A C 1
ATOM 5221 O O . VAL A 1 648 ? -42.744 43.358 24.463 1.00 32.00 648 VAL A O 1
ATOM 5224 N N . VAL A 1 649 ? -44.682 42.276 24.797 1.00 32.38 649 VAL A N 1
ATOM 5225 C CA . VAL A 1 649 ? -44.233 40.967 24.325 1.00 32.38 649 VAL A CA 1
ATOM 5226 C C . VAL A 1 649 ? -44.141 41.056 22.803 1.00 32.38 649 VAL A C 1
ATOM 5228 O O . VAL A 1 649 ? -45.167 41.073 22.126 1.00 32.38 649 VAL A O 1
ATOM 5231 N N . GLN A 1 650 ? -42.930 41.113 22.246 1.00 37.72 650 GLN A N 1
ATOM 5232 C CA . GLN A 1 650 ? -42.759 40.657 20.869 1.00 37.72 650 GLN A CA 1
ATOM 5233 C C . GLN A 1 650 ? -43.016 39.146 20.854 1.00 37.72 650 GLN A C 1
ATOM 5235 O O . GLN A 1 650 ? -42.465 38.436 21.704 1.00 37.72 650 GLN A O 1
ATOM 5240 N N . PRO A 1 651 ? -43.865 38.626 19.955 1.00 32.62 651 PRO A N 1
ATOM 5241 C CA . PRO A 1 651 ? -44.129 37.202 19.925 1.00 32.62 651 PRO A CA 1
ATOM 5242 C C . PRO A 1 651 ? -42.830 36.456 19.603 1.00 32.62 651 PRO A C 1
ATOM 5244 O O . PRO A 1 651 ? -42.198 36.696 18.575 1.00 32.62 651 PRO A O 1
ATOM 5247 N N . LYS A 1 652 ? -42.456 35.520 20.488 1.00 39.75 652 LYS A N 1
ATOM 5248 C CA . LYS A 1 652 ? -41.585 34.395 20.125 1.00 39.75 652 LYS A CA 1
ATOM 5249 C C . LYS A 1 652 ? -42.127 33.782 18.824 1.00 39.75 652 LYS A C 1
ATOM 5251 O O . LYS A 1 652 ? -43.351 33.702 18.693 1.00 39.75 652 LYS A O 1
ATOM 5256 N N . PRO A 1 653 ? -41.279 33.312 17.892 1.00 36.72 653 PRO A N 1
ATOM 5257 C CA . PRO A 1 653 ? -41.751 32.522 16.764 1.00 36.72 653 PRO A CA 1
ATOM 5258 C C . PRO A 1 653 ? -42.476 31.290 17.315 1.00 36.72 653 PRO A C 1
ATOM 5260 O O . PRO A 1 653 ? -41.868 30.354 17.830 1.00 36.72 653 PRO A O 1
ATOM 5263 N N . GLN A 1 654 ? -43.804 31.338 17.286 1.00 31.72 654 GLN A N 1
ATOM 5264 C CA . GLN A 1 654 ? -44.649 30.229 17.674 1.00 31.72 654 GLN A CA 1
ATOM 5265 C C . GLN A 1 654 ? -44.515 29.190 16.565 1.00 31.72 654 GLN A C 1
ATOM 5267 O O . GLN A 1 654 ? -44.874 29.458 15.418 1.00 31.72 654 GLN A O 1
ATOM 5272 N N . ALA A 1 655 ? -43.966 28.017 16.891 1.00 40.53 655 ALA A N 1
ATOM 5273 C CA . ALA A 1 655 ? -44.099 26.859 16.023 1.00 40.53 655 ALA A CA 1
ATOM 5274 C C . ALA A 1 655 ? -45.589 26.699 15.708 1.00 40.53 655 ALA A C 1
ATOM 5276 O O . ALA A 1 655 ? -46.419 26.693 16.624 1.00 40.53 655 ALA A O 1
ATOM 5277 N N . LEU A 1 656 ? -45.925 26.645 14.418 1.00 40.78 656 LEU A N 1
ATOM 5278 C CA . LEU A 1 656 ? -47.299 26.422 13.986 1.00 40.78 656 LEU A CA 1
ATOM 5279 C C . LEU A 1 656 ? -47.834 25.194 14.744 1.00 40.78 656 LEU A C 1
ATOM 5281 O O . LEU A 1 656 ? -47.173 24.152 14.728 1.00 40.78 656 LEU A O 1
ATOM 5285 N N . PRO A 1 657 ? -48.991 25.288 15.427 1.00 34.69 657 PRO A N 1
ATOM 5286 C CA . PRO A 1 657 ? -49.619 24.113 16.010 1.00 34.69 657 PRO A CA 1
ATOM 5287 C C . PRO A 1 657 ? -49.798 23.074 14.904 1.00 34.69 657 PRO A C 1
ATOM 5289 O O . PRO A 1 657 ? -50.227 23.433 13.803 1.00 34.69 657 PRO A O 1
ATOM 5292 N N . SER A 1 658 ? -49.501 21.800 15.173 1.00 43.91 658 SER A N 1
ATOM 5293 C CA . SER A 1 658 ? -49.862 20.721 14.256 1.00 43.91 658 SER A CA 1
ATOM 5294 C C . SER A 1 658 ? -51.383 20.722 14.105 1.00 43.91 658 SER A C 1
ATOM 5296 O O . SER A 1 658 ? -52.110 20.188 14.947 1.00 43.91 658 SER A O 1
ATOM 5298 N N . ARG A 1 659 ? -51.893 21.370 13.056 1.00 38.00 659 ARG A N 1
ATOM 5299 C CA . ARG A 1 659 ? -53.291 21.230 12.676 1.00 38.00 659 ARG A CA 1
ATOM 5300 C C . ARG A 1 659 ? -53.479 19.768 12.291 1.00 38.00 659 ARG A C 1
ATOM 5302 O O . ARG A 1 659 ? -52.916 19.314 11.301 1.00 38.00 659 ARG A O 1
ATOM 5309 N N . GLN A 1 660 ? -54.287 19.047 13.063 1.00 44.69 660 GLN A N 1
ATOM 5310 C CA . GLN A 1 660 ? -54.955 17.834 12.600 1.00 44.69 660 GLN A CA 1
ATOM 5311 C C . GLN A 1 660 ? -55.976 18.261 11.532 1.00 44.69 660 GLN A C 1
ATOM 5313 O O . GLN A 1 660 ? -57.166 18.398 11.792 1.00 44.69 660 GLN A O 1
ATOM 5318 N N . GLY A 1 661 ? -55.467 18.610 10.353 1.00 50.16 661 GLY A N 1
ATOM 5319 C CA . GLY A 1 661 ? -56.216 18.963 9.154 1.00 50.16 661 GLY A CA 1
ATOM 5320 C C . GLY A 1 661 ? -55.790 18.047 8.006 1.00 50.16 661 GLY A C 1
ATOM 5321 O O . GLY A 1 661 ? -54.735 17.416 8.099 1.00 50.16 661 GLY A O 1
ATOM 5322 N N . PRO A 1 662 ? -56.611 17.915 6.952 1.00 49.53 662 PRO A N 1
ATOM 5323 C CA . PRO A 1 662 ? -56.404 16.924 5.900 1.00 49.53 662 PRO A CA 1
ATOM 5324 C C . PRO A 1 662 ? -55.040 17.114 5.226 1.00 49.53 662 PRO A C 1
ATOM 5326 O O . PRO A 1 662 ? -54.518 18.224 5.203 1.00 49.53 662 PRO A O 1
ATOM 5329 N N . SER A 1 663 ? -54.487 16.027 4.677 1.00 71.69 663 SER A N 1
ATOM 5330 C CA . SER A 1 663 ? -53.210 15.944 3.946 1.00 71.69 663 SER A CA 1
ATOM 5331 C C . SER A 1 663 ? -53.197 16.821 2.678 1.00 71.69 663 SER A C 1
ATOM 5333 O O . SER A 1 663 ? -53.144 16.334 1.551 1.00 71.69 663 SER A O 1
ATOM 5335 N N . ALA A 1 664 ? -53.311 18.136 2.857 1.00 87.06 664 ALA A N 1
ATOM 5336 C CA . ALA A 1 664 ? -53.396 19.123 1.801 1.00 87.06 664 ALA A CA 1
ATOM 5337 C C . ALA A 1 664 ? -52.026 19.749 1.537 1.00 87.06 664 ALA A C 1
ATOM 5339 O O . ALA A 1 664 ? -51.199 19.892 2.443 1.00 87.06 664 ALA A O 1
ATOM 5340 N N . ILE A 1 665 ? -51.774 20.108 0.282 1.00 91.88 665 ILE A N 1
ATOM 5341 C CA . ILE A 1 665 ? -50.588 20.874 -0.107 1.00 91.88 665 ILE A CA 1
ATOM 5342 C C . ILE A 1 665 ? -50.849 22.345 0.222 1.00 91.88 665 ILE A C 1
ATOM 5344 O O . ILE A 1 665 ? -51.830 22.920 -0.255 1.00 91.88 665 ILE A O 1
ATOM 5348 N N . LEU A 1 666 ? -49.972 22.971 1.010 1.00 93.56 666 LEU A N 1
ATOM 5349 C CA . LEU A 1 666 ? -50.061 24.414 1.245 1.00 93.56 666 LEU A CA 1
ATOM 5350 C C . LEU A 1 666 ? -49.367 25.139 0.100 1.00 93.56 666 LEU A C 1
ATOM 5352 O O . LEU A 1 666 ? -48.201 24.874 -0.194 1.00 93.56 666 LEU A O 1
ATOM 5356 N N . VAL A 1 667 ? -50.085 26.052 -0.538 1.00 95.19 667 VAL A N 1
ATOM 5357 C CA . VAL A 1 667 ? -49.644 26.775 -1.729 1.00 95.19 667 VAL A CA 1
ATOM 5358 C C . VAL A 1 667 ? -49.448 28.240 -1.376 1.00 95.19 667 VAL A C 1
ATOM 5360 O O . VAL A 1 667 ? -50.330 28.874 -0.802 1.00 95.19 667 VAL A O 1
ATOM 5363 N N . SER A 1 668 ? -48.310 28.815 -1.752 1.00 94.31 668 SER A N 1
ATOM 5364 C CA . SER A 1 668 ? -48.075 30.243 -1.550 1.00 94.31 668 SER A CA 1
ATOM 5365 C C . SER A 1 668 ? -49.071 31.069 -2.357 1.00 94.31 668 SER A C 1
ATOM 5367 O O . SER A 1 668 ? -49.355 30.767 -3.520 1.00 94.31 668 SER A O 1
ATOM 5369 N N . THR A 1 669 ? -49.540 32.180 -1.796 1.00 91.25 669 THR A N 1
ATOM 5370 C CA . THR A 1 669 ? -50.357 33.166 -2.525 1.00 91.25 669 THR A CA 1
ATOM 5371 C C . THR A 1 669 ? -49.664 33.684 -3.794 1.00 91.25 669 THR A C 1
ATOM 5373 O O . THR A 1 669 ? -50.341 34.075 -4.745 1.00 91.25 669 THR A O 1
ATOM 5376 N N . ARG A 1 670 ? -48.325 33.598 -3.869 1.00 87.69 670 ARG A N 1
ATOM 5377 C CA . ARG A 1 670 ? -47.515 33.921 -5.060 1.00 87.69 670 ARG A CA 1
ATOM 5378 C C . ARG A 1 670 ? -47.764 32.988 -6.247 1.00 87.69 670 ARG A C 1
ATOM 5380 O O . ARG A 1 670 ? -47.524 33.381 -7.381 1.00 87.69 670 ARG A O 1
ATOM 5387 N N . GLN A 1 671 ? -48.256 31.775 -6.004 1.00 92.94 671 GLN A N 1
ATOM 5388 C CA . GLN A 1 671 ? -48.567 30.788 -7.045 1.00 92.94 671 GLN A CA 1
ATOM 5389 C C . GLN A 1 671 ? -50.012 30.905 -7.555 1.00 92.94 671 GLN A C 1
ATOM 5391 O O . GLN A 1 671 ? -50.504 30.027 -8.269 1.00 92.94 671 GLN A O 1
ATOM 5396 N N . LYS A 1 672 ? -50.725 31.984 -7.202 1.00 89.75 672 LYS A N 1
ATOM 5397 C CA . LYS A 1 672 ? -52.078 32.236 -7.697 1.00 89.75 672 LYS A CA 1
ATOM 5398 C C . LYS A 1 672 ? -52.072 32.389 -9.219 1.00 89.75 672 LYS A C 1
ATOM 5400 O O . LYS A 1 672 ? -51.378 33.238 -9.763 1.00 89.75 672 LYS A O 1
ATOM 5405 N N . GLY A 1 673 ? -52.860 31.555 -9.898 1.00 85.94 673 GLY A N 1
ATOM 5406 C CA . GLY A 1 673 ? -52.916 31.512 -11.362 1.00 85.94 673 GLY A CA 1
ATOM 5407 C C . GLY A 1 673 ? -51.835 30.655 -12.031 1.00 85.94 673 GLY A C 1
ATOM 5408 O O . GLY A 1 673 ? -51.809 30.589 -13.258 1.00 85.94 673 GLY A O 1
ATOM 5409 N N . ASN A 1 674 ? -50.969 29.967 -11.274 1.00 90.94 674 ASN A N 1
ATOM 5410 C CA . ASN A 1 674 ? -50.010 29.030 -11.860 1.00 90.94 674 ASN A CA 1
ATOM 5411 C C . ASN A 1 674 ? -50.746 27.793 -12.430 1.00 90.94 674 ASN A C 1
ATOM 5413 O O . ASN A 1 674 ? -51.452 27.114 -11.675 1.00 90.94 674 ASN A O 1
ATOM 5417 N N . PRO A 1 675 ? -50.571 27.447 -13.724 1.00 89.38 675 PRO A N 1
ATOM 5418 C CA . PRO A 1 675 ? -51.269 26.330 -14.365 1.00 89.38 675 PRO A CA 1
ATOM 5419 C C . PRO A 1 675 ? -50.984 24.962 -13.735 1.00 89.38 675 PRO A C 1
ATOM 5421 O O . PRO A 1 675 ? -51.773 24.041 -13.931 1.00 89.38 675 PRO A O 1
ATOM 5424 N N . ILE A 1 676 ? -49.908 24.811 -12.954 1.00 93.69 676 ILE A N 1
ATOM 5425 C CA . ILE A 1 676 ? -49.604 23.582 -12.201 1.00 93.69 676 ILE A CA 1
ATOM 5426 C C . ILE A 1 676 ? -50.771 23.173 -11.299 1.00 93.69 676 ILE A C 1
ATOM 5428 O O . ILE A 1 676 ? -51.097 21.989 -11.212 1.00 93.69 676 ILE A O 1
ATOM 5432 N N . LEU A 1 677 ? -51.446 24.146 -10.681 1.00 91.56 677 LEU A N 1
ATOM 5433 C CA . LEU A 1 677 ? -52.548 23.895 -9.751 1.00 91.56 677 LEU A CA 1
ATOM 5434 C C . LEU A 1 677 ? -53.757 23.227 -10.425 1.00 91.56 677 LEU A C 1
ATOM 5436 O O . LEU A 1 677 ? -54.484 22.491 -9.767 1.00 91.56 677 LEU A O 1
ATOM 5440 N N . ASN A 1 678 ? -53.932 23.393 -11.742 1.00 92.25 678 ASN A N 1
ATOM 5441 C CA . ASN A 1 678 ? -54.987 22.715 -12.511 1.00 92.25 678 ASN A CA 1
ATOM 5442 C C . ASN A 1 678 ? -54.735 21.202 -12.665 1.00 92.25 678 ASN A C 1
ATOM 5444 O O . ASN A 1 678 ? -55.629 20.449 -13.068 1.00 92.25 678 ASN A O 1
ATOM 5448 N N . HIS A 1 679 ? -53.506 20.759 -12.388 1.00 91.81 679 HIS A N 1
ATOM 5449 C CA . HIS A 1 679 ? -53.065 19.375 -12.526 1.00 91.81 679 HIS A CA 1
ATOM 5450 C C . HIS A 1 679 ? -52.820 18.675 -11.186 1.00 91.81 679 HIS A C 1
ATOM 5452 O O . HIS A 1 679 ? -52.563 17.475 -11.201 1.00 91.81 679 HIS A O 1
ATOM 5458 N N . VAL A 1 680 ? -52.952 19.383 -10.059 1.00 90.88 680 VAL A N 1
ATOM 5459 C CA . VAL A 1 680 ? -53.028 18.781 -8.722 1.00 90.88 680 VAL A CA 1
ATOM 5460 C C . VAL A 1 680 ? -54.494 18.420 -8.464 1.00 90.88 680 VAL A C 1
ATOM 5462 O O . VAL A 1 680 ? -55.305 19.277 -8.117 1.00 90.88 680 VAL A O 1
ATOM 5465 N N . LYS A 1 681 ? -54.857 17.167 -8.739 1.00 88.38 681 LYS A N 1
ATOM 5466 C CA . LYS A 1 681 ? -56.227 16.633 -8.694 1.00 88.38 681 LYS A CA 1
ATOM 5467 C C . LYS A 1 681 ? -56.418 15.536 -7.651 1.00 88.38 681 LYS A C 1
ATOM 5469 O O . LYS A 1 681 ? -57.544 15.339 -7.204 1.00 88.38 681 LYS A O 1
ATOM 5474 N N . SER A 1 682 ? -55.366 14.792 -7.312 1.00 85.00 682 SER A N 1
ATOM 5475 C CA . SER A 1 682 ? -55.449 13.641 -6.405 1.00 85.00 682 SER A CA 1
ATOM 5476 C C . SER A 1 682 ? -55.368 14.030 -4.930 1.00 85.00 682 SER A C 1
ATOM 5478 O O . SER A 1 682 ? -55.805 13.259 -4.078 1.00 85.00 682 SER A O 1
ATOM 5480 N N . LEU A 1 683 ? -54.868 15.232 -4.626 1.00 86.44 683 LEU A N 1
ATOM 5481 C CA . LEU A 1 683 ? -54.736 15.751 -3.267 1.00 86.44 683 LEU A CA 1
ATOM 5482 C C . LEU A 1 683 ? -55.356 17.149 -3.140 1.00 86.44 683 LEU A C 1
ATOM 5484 O O . LEU A 1 683 ? -55.239 17.956 -4.067 1.00 86.44 683 LEU A O 1
ATOM 5488 N N . PRO A 1 684 ? -55.999 17.463 -1.999 1.00 89.94 684 PRO A N 1
ATOM 5489 C CA . PRO A 1 684 ? -56.483 18.810 -1.734 1.00 89.94 684 PRO A CA 1
ATOM 5490 C C . PRO A 1 684 ? -55.308 19.788 -1.593 1.00 89.94 684 PRO A C 1
ATOM 5492 O O . PRO A 1 684 ? -54.207 19.411 -1.190 1.00 89.94 684 PRO A O 1
ATOM 5495 N N . TRP A 1 685 ? -55.533 21.063 -1.898 1.00 93.00 685 TRP A N 1
ATOM 5496 C CA . TRP A 1 685 ? -54.551 22.123 -1.676 1.00 93.00 685 TRP A CA 1
ATOM 5497 C C . TRP A 1 685 ? -55.243 23.424 -1.266 1.00 93.00 685 TRP A C 1
ATOM 5499 O O . TRP A 1 685 ? -56.390 23.665 -1.641 1.00 93.00 685 TRP A O 1
ATOM 5509 N N . GLU A 1 686 ? -54.558 24.259 -0.485 1.00 92.62 686 GLU A N 1
ATOM 5510 C CA . GLU A 1 686 ? -55.084 25.544 -0.004 1.00 92.62 686 GLU A CA 1
ATOM 5511 C C . GLU A 1 686 ? -54.020 26.646 -0.031 1.00 92.62 686 GLU A C 1
ATOM 5513 O O . GLU A 1 686 ? -52.823 26.371 0.062 1.00 92.62 686 GLU A O 1
ATOM 5518 N N . TYR A 1 687 ? -54.447 27.907 -0.170 1.00 94.19 687 TYR A N 1
ATOM 5519 C CA . TYR A 1 687 ? -53.522 29.038 -0.117 1.00 94.19 687 TYR A CA 1
ATOM 5520 C C . TYR A 1 687 ? -53.120 29.359 1.323 1.00 94.19 687 TYR A C 1
ATOM 5522 O O . TYR A 1 687 ? -53.975 29.515 2.191 1.00 94.19 687 TYR A O 1
ATOM 5530 N N . SER A 1 688 ? -51.822 29.542 1.546 1.00 89.75 688 SER A N 1
ATOM 5531 C CA . SER A 1 688 ? -51.250 29.970 2.820 1.00 89.75 688 SER A CA 1
ATOM 5532 C C . SER A 1 688 ? -50.166 31.021 2.590 1.00 89.75 688 SER A C 1
ATOM 5534 O O . SER A 1 688 ? -49.545 31.075 1.524 1.00 89.75 688 SER A O 1
ATOM 5536 N N . ASP A 1 689 ? -49.921 31.859 3.595 1.00 86.88 689 ASP A N 1
ATOM 5537 C CA . ASP A 1 689 ? -48.765 32.752 3.598 1.00 86.88 689 ASP A CA 1
ATOM 5538 C C . ASP A 1 689 ? -47.533 31.972 4.073 1.00 86.88 689 ASP A C 1
ATOM 5540 O O . ASP A 1 689 ? -47.398 31.644 5.252 1.00 86.88 689 ASP A O 1
ATOM 5544 N N . ILE A 1 690 ? -46.698 31.562 3.119 1.00 89.06 690 ILE A N 1
ATOM 5545 C CA . ILE A 1 690 ? -45.529 30.704 3.336 1.00 89.06 690 ILE A CA 1
ATOM 5546 C C . ILE A 1 690 ? -44.327 31.219 2.528 1.00 89.06 690 ILE A C 1
ATOM 5548 O O . ILE A 1 690 ? -44.504 31.745 1.423 1.00 89.06 690 ILE A O 1
ATOM 5552 N N . PRO A 1 691 ? -43.091 31.058 3.046 1.00 84.06 691 PRO A N 1
ATOM 5553 C CA . PRO A 1 691 ? -41.880 31.538 2.375 1.00 84.06 691 PRO A CA 1
ATOM 5554 C C . PRO A 1 691 ? -41.490 30.702 1.139 1.00 84.06 691 PRO A C 1
ATOM 5556 O O . PRO A 1 691 ? -40.899 31.231 0.189 1.00 84.06 691 PRO A O 1
ATOM 5559 N N . CYS A 1 692 ? -41.822 29.406 1.122 1.00 91.88 692 CYS A N 1
ATOM 5560 C CA . CYS A 1 692 ? -41.690 28.537 -0.054 1.00 91.88 692 CYS A CA 1
ATOM 5561 C C . CYS A 1 692 ? -42.904 28.669 -0.990 1.00 91.88 692 CYS A C 1
ATOM 5563 O O . CYS A 1 692 ? -43.861 29.359 -0.660 1.00 91.88 692 CYS A O 1
ATOM 5565 N N . ASP A 1 693 ? -42.865 28.050 -2.173 1.00 95.25 693 ASP A N 1
ATOM 5566 C CA . ASP A 1 693 ? -44.004 28.088 -3.102 1.00 95.25 693 ASP A CA 1
ATOM 5567 C C . ASP A 1 693 ? -45.023 26.978 -2.802 1.00 95.25 693 ASP A C 1
ATOM 5569 O O . ASP A 1 693 ? -46.225 27.201 -2.954 1.00 95.25 693 ASP A O 1
ATOM 5573 N N . TYR A 1 694 ? -44.546 25.826 -2.314 1.00 95.06 694 TYR A N 1
ATOM 5574 C CA . TYR A 1 694 ? -45.361 24.682 -1.910 1.00 95.06 694 TYR A CA 1
ATOM 5575 C C . TYR A 1 694 ? -44.788 24.013 -0.652 1.00 95.06 694 TYR A C 1
ATOM 5577 O O . TYR A 1 694 ? -43.598 23.691 -0.617 1.00 95.06 694 TYR A O 1
ATOM 5585 N N . VAL A 1 695 ? -45.619 23.733 0.355 1.00 93.56 695 VAL A N 1
ATOM 5586 C CA . VAL A 1 695 ? -45.263 22.836 1.472 1.00 93.56 695 VAL A CA 1
ATOM 5587 C C . VAL A 1 695 ? -45.830 21.454 1.184 1.00 93.56 695 VAL A C 1
ATOM 5589 O O . VAL A 1 695 ? -47.040 21.287 1.024 1.00 93.56 695 VAL A O 1
ATOM 5592 N N . LEU A 1 696 ? -44.938 20.469 1.127 1.00 91.44 696 LEU A N 1
ATOM 5593 C CA . LEU A 1 696 ? -45.249 19.084 0.766 1.00 91.44 696 LEU A CA 1
ATOM 5594 C C . LEU A 1 696 ? -45.174 18.148 1.973 1.00 91.44 696 LEU A C 1
ATOM 5596 O O . LEU A 1 696 ? -45.634 17.019 1.892 1.00 91.44 696 LEU A O 1
ATOM 5600 N N . GLY A 1 697 ? -44.650 18.632 3.097 1.00 87.06 697 GLY A N 1
ATOM 5601 C CA . GLY A 1 697 ? -44.783 17.980 4.387 1.00 87.06 697 GLY A CA 1
ATOM 5602 C C . GLY A 1 697 ? -44.145 18.770 5.521 1.00 87.06 697 GLY A C 1
ATOM 5603 O O . GLY A 1 697 ? -43.577 19.837 5.282 1.00 87.06 697 GLY A O 1
ATOM 5604 N N . ALA A 1 698 ? -44.197 18.238 6.743 1.00 82.69 698 ALA A N 1
ATOM 5605 C CA . ALA A 1 698 ? -43.695 18.918 7.947 1.00 82.69 698 ALA A CA 1
ATOM 5606 C C . ALA A 1 698 ? -42.249 19.443 7.817 1.00 82.69 698 ALA A C 1
ATOM 5608 O O . ALA A 1 698 ? -41.918 20.497 8.352 1.00 82.69 698 ALA A O 1
ATOM 5609 N N . THR A 1 699 ? -41.395 18.733 7.075 1.00 85.81 699 THR A N 1
ATOM 5610 C CA . THR A 1 699 ? -39.982 19.092 6.852 1.00 85.81 699 THR A CA 1
ATOM 5611 C C . THR A 1 699 ? -39.612 19.223 5.371 1.00 85.81 699 THR A C 1
ATOM 5613 O O . THR A 1 699 ? -38.428 19.343 5.049 1.00 85.81 699 THR A O 1
ATOM 5616 N N . THR A 1 700 ? -40.602 19.208 4.468 1.00 90.38 700 THR A N 1
ATOM 5617 C CA . THR A 1 700 ? -40.394 19.179 3.010 1.00 90.38 700 THR A CA 1
ATOM 5618 C C . THR A 1 700 ? -41.118 20.323 2.310 1.00 90.38 700 THR A C 1
ATOM 5620 O O . THR A 1 700 ? -42.326 20.509 2.477 1.00 90.38 700 THR A O 1
ATOM 5623 N N . CYS A 1 701 ? -40.406 21.053 1.454 1.00 94.06 701 CYS A N 1
ATOM 5624 C CA . CYS A 1 701 ? -40.981 22.120 0.640 1.00 94.06 701 CYS A CA 1
ATOM 5625 C C . CYS A 1 701 ? -40.428 22.144 -0.786 1.00 94.06 701 CYS A C 1
ATOM 5627 O O . CYS A 1 701 ? -39.377 21.566 -1.074 1.00 94.06 701 CYS A O 1
ATOM 5629 N N . ALA A 1 702 ? -41.128 22.854 -1.671 1.00 95.75 702 ALA A N 1
ATOM 5630 C CA . ALA A 1 702 ? -40.685 23.137 -3.026 1.00 95.75 702 ALA A CA 1
ATOM 5631 C C . ALA A 1 702 ? -40.747 24.637 -3.355 1.00 95.75 702 ALA A C 1
ATOM 5633 O O . ALA A 1 702 ? -41.689 25.350 -2.994 1.00 95.75 702 ALA A O 1
ATOM 5634 N N . LEU A 1 703 ? -39.729 25.102 -4.073 1.00 96.00 703 LEU A N 1
ATOM 5635 C CA . LEU A 1 703 ? -39.706 26.359 -4.814 1.00 96.00 703 LEU A CA 1
ATOM 5636 C C . LEU A 1 703 ? -39.961 26.057 -6.285 1.00 96.00 703 LEU A C 1
ATOM 5638 O O . LEU A 1 703 ? -39.402 25.099 -6.817 1.00 96.00 703 LEU A O 1
ATOM 5642 N N . PHE A 1 704 ? -40.767 26.877 -6.945 1.00 96.06 704 PHE A N 1
ATOM 5643 C CA . PHE A 1 704 ? -41.054 26.730 -8.364 1.00 96.06 704 PHE A CA 1
ATOM 5644 C C . PHE A 1 704 ? -40.347 27.800 -9.189 1.00 96.06 704 PHE A C 1
ATOM 5646 O O . PHE A 1 704 ? -40.399 28.992 -8.876 1.00 96.06 704 PHE A O 1
ATOM 5653 N N . LEU A 1 705 ? -39.700 27.367 -10.271 1.00 95.38 705 LEU A N 1
ATOM 5654 C CA . LEU A 1 705 ? -38.962 28.240 -11.174 1.00 95.38 705 LEU A CA 1
ATOM 5655 C C . LEU A 1 705 ? -39.194 27.839 -12.634 1.00 95.38 705 LEU A C 1
ATOM 5657 O O . LEU A 1 705 ? -38.887 26.725 -13.035 1.00 95.38 705 LEU A O 1
ATOM 5661 N N . SER A 1 706 ? -39.682 28.763 -13.457 1.00 94.81 706 SER A N 1
ATOM 5662 C CA . SER A 1 706 ? -39.653 28.623 -14.921 1.00 94.81 706 SER A CA 1
ATOM 5663 C C . SER A 1 706 ? -38.286 29.061 -15.447 1.00 94.81 706 SER A C 1
ATOM 5665 O O . SER A 1 706 ? -37.776 30.100 -15.021 1.00 94.81 706 SER A O 1
ATOM 5667 N N . LEU A 1 707 ? -37.691 28.315 -16.385 1.00 94.44 707 LEU A N 1
ATOM 5668 C CA . LEU A 1 707 ? -36.427 28.722 -17.008 1.00 94.44 707 LEU A CA 1
ATOM 5669 C C . LEU A 1 707 ? -36.577 29.989 -17.854 1.00 94.44 707 LEU A C 1
ATOM 5671 O O . LEU A 1 707 ? -35.670 30.822 -17.879 1.00 94.44 707 LEU A O 1
ATOM 5675 N N . LYS A 1 708 ? -37.726 30.187 -18.501 1.00 92.19 708 LYS A N 1
ATOM 5676 C CA . LYS A 1 708 ? -38.059 31.429 -19.201 1.00 92.19 708 LYS A CA 1
ATOM 5677 C C . LYS A 1 708 ? -38.062 32.618 -18.242 1.00 92.19 708 LYS A C 1
ATOM 5679 O O . LYS A 1 708 ? -37.519 33.664 -18.584 1.00 92.19 708 LYS A O 1
ATOM 5684 N N . TYR A 1 709 ? -38.623 32.449 -17.044 1.00 91.69 709 TYR A N 1
ATOM 5685 C CA . TYR A 1 709 ? -38.593 33.479 -16.004 1.00 91.69 709 TYR A CA 1
ATOM 5686 C C . TYR A 1 709 ? -37.182 33.682 -15.440 1.00 91.69 709 TYR A C 1
ATOM 5688 O O . TYR A 1 709 ? -36.739 34.815 -15.285 1.00 91.69 709 TYR A O 1
ATOM 5696 N N . HIS A 1 710 ? -36.441 32.598 -15.201 1.00 93.69 710 HIS A N 1
ATOM 5697 C CA . HIS A 1 710 ? -35.071 32.652 -14.693 1.00 93.69 710 HIS A CA 1
ATOM 5698 C C . HIS A 1 710 ? -34.122 33.405 -15.634 1.00 93.69 710 HIS A C 1
ATOM 5700 O O . HIS A 1 710 ? -33.277 34.156 -15.165 1.00 93.69 710 HIS A O 1
ATOM 5706 N N . ARG A 1 711 ? -34.298 33.283 -16.957 1.00 87.88 711 ARG A N 1
ATOM 5707 C CA . ARG A 1 711 ? -33.517 34.064 -17.933 1.00 87.88 711 ARG A CA 1
ATOM 5708 C C . ARG A 1 711 ? -33.774 35.566 -17.863 1.00 87.88 711 ARG A C 1
ATOM 5710 O O . ARG A 1 711 ? -32.887 36.334 -18.214 1.00 87.88 711 ARG A O 1
ATOM 5717 N N . LEU A 1 712 ? -34.981 35.974 -17.475 1.00 90.25 712 LEU A N 1
ATOM 5718 C CA . LEU A 1 712 ? -35.338 37.386 -17.326 1.00 90.25 712 LEU A CA 1
ATOM 5719 C C . LEU A 1 712 ? -34.932 37.931 -15.950 1.00 90.25 712 LEU A C 1
ATOM 5721 O O . LEU A 1 712 ? -34.604 39.107 -15.843 1.00 90.25 712 LEU A O 1
ATOM 5725 N N . HIS A 1 713 ? -34.939 37.070 -14.928 1.00 90.31 713 HIS A N 1
ATOM 5726 C CA . HIS A 1 713 ? -34.694 37.414 -13.527 1.00 90.31 713 HIS A CA 1
ATOM 5727 C C . HIS A 1 713 ? -33.791 36.367 -12.846 1.00 90.31 713 HIS A C 1
ATOM 5729 O O . HIS A 1 713 ? -34.270 35.562 -12.033 1.00 90.31 713 HIS A O 1
ATOM 5735 N N . PRO A 1 714 ? -32.489 36.312 -13.179 1.00 86.81 714 PRO A N 1
ATOM 5736 C CA . PRO A 1 714 ? -31.570 35.316 -12.624 1.00 86.81 714 PRO A CA 1
ATOM 5737 C C . PRO A 1 714 ? -31.399 35.446 -11.103 1.00 86.81 714 PRO A C 1
ATOM 5739 O O . PRO A 1 714 ? -31.315 34.443 -10.396 1.00 86.81 714 PRO A O 1
ATOM 5742 N N . GLU A 1 715 ? -31.452 36.664 -10.566 1.00 88.06 715 GLU A N 1
ATOM 5743 C CA . GLU A 1 715 ? -31.349 36.983 -9.138 1.00 88.06 715 GLU A CA 1
ATOM 5744 C C . GLU A 1 715 ? -32.513 36.443 -8.292 1.00 88.06 715 GLU A C 1
ATOM 5746 O O . GLU A 1 715 ? -3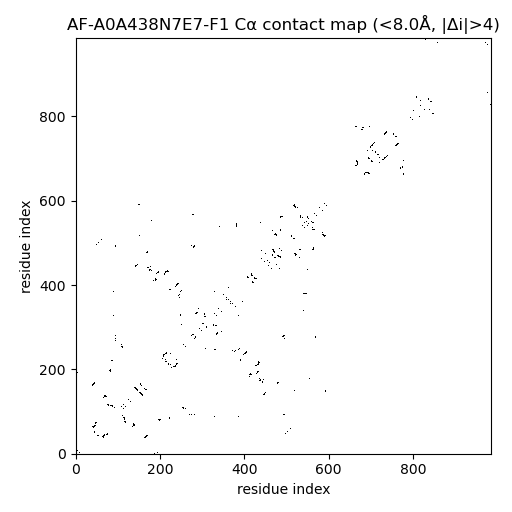2.366 36.226 -7.081 1.00 88.06 715 GLU A O 1
ATOM 5751 N N . TYR A 1 716 ? -33.665 36.186 -8.919 1.00 89.94 716 TYR A N 1
ATOM 5752 C CA . TYR A 1 716 ? -34.883 35.770 -8.229 1.00 89.94 716 TYR A CA 1
ATOM 5753 C C . TYR A 1 716 ? -34.661 34.497 -7.407 1.00 89.94 716 TYR A C 1
ATOM 5755 O O . TYR A 1 716 ? -34.990 34.470 -6.219 1.00 89.94 716 TYR A O 1
ATOM 5763 N N . VAL A 1 717 ? -34.041 33.466 -7.990 1.00 91.00 717 VAL A N 1
ATOM 5764 C CA . VAL A 1 717 ? -33.842 32.176 -7.309 1.00 91.00 717 VAL A CA 1
ATOM 5765 C C . VAL A 1 717 ? -32.937 32.312 -6.080 1.00 91.00 717 VAL A C 1
ATOM 5767 O O . VAL A 1 717 ? -33.246 31.758 -5.027 1.00 91.00 717 VAL A O 1
ATOM 5770 N N . TYR A 1 718 ? -31.884 33.129 -6.161 1.00 89.00 718 TYR A N 1
ATOM 5771 C CA . TYR A 1 718 ? -30.965 33.373 -5.047 1.00 89.00 718 TYR A CA 1
ATOM 5772 C C . TYR A 1 718 ? -31.660 34.085 -3.884 1.00 89.00 718 TYR A C 1
ATOM 5774 O O . TYR A 1 718 ? -31.466 33.718 -2.722 1.00 89.00 718 TYR A O 1
ATOM 5782 N N . SER A 1 719 ? -32.524 35.059 -4.185 1.00 88.94 719 SER A N 1
ATOM 5783 C CA . SER A 1 719 ? -33.325 35.741 -3.164 1.00 88.94 719 SER A CA 1
ATOM 5784 C C . SER A 1 719 ? -34.306 34.785 -2.474 1.00 88.94 719 SER A C 1
ATOM 5786 O O . SER A 1 719 ? -34.423 34.802 -1.247 1.00 88.94 719 SER A O 1
ATOM 5788 N N . ARG A 1 720 ? -34.953 33.890 -3.238 1.00 92.44 720 ARG A N 1
ATOM 5789 C CA . ARG A 1 720 ? -35.905 32.903 -2.708 1.00 92.44 720 ARG A CA 1
ATOM 5790 C C . ARG A 1 720 ? -35.215 31.851 -1.848 1.00 92.44 720 ARG A C 1
ATOM 5792 O O . ARG A 1 720 ? -35.719 31.538 -0.774 1.00 92.44 720 ARG A O 1
ATOM 5799 N N . ILE A 1 721 ? -34.049 31.359 -2.267 1.00 91.06 721 ILE A N 1
ATOM 5800 C CA . ILE A 1 721 ? -33.238 30.423 -1.476 1.00 91.06 721 ILE A CA 1
ATOM 5801 C C . ILE A 1 721 ? -32.793 31.077 -0.161 1.00 91.06 721 ILE A C 1
ATOM 5803 O O . ILE A 1 721 ? -32.902 30.456 0.896 1.00 91.06 721 ILE A O 1
ATOM 5807 N N . ARG A 1 722 ? -32.361 32.346 -0.196 1.00 87.75 722 ARG A N 1
ATOM 5808 C CA . ARG A 1 722 ? -31.972 33.088 1.014 1.00 87.75 722 ARG A CA 1
ATOM 5809 C C . ARG A 1 722 ? -33.148 33.274 1.977 1.00 87.75 722 ARG A C 1
ATOM 5811 O O . ARG A 1 722 ? -32.976 33.056 3.170 1.00 87.75 722 ARG A O 1
ATOM 5818 N N . GLN A 1 723 ? -34.330 33.631 1.467 1.00 86.00 723 GLN A N 1
ATOM 5819 C CA . GLN A 1 723 ? -35.556 33.765 2.271 1.00 86.00 723 GLN A CA 1
ATOM 5820 C C . GLN A 1 723 ? -36.004 32.433 2.887 1.00 86.00 723 GLN A C 1
ATOM 5822 O O . GLN A 1 723 ? -36.553 32.423 3.984 1.00 86.00 723 GLN A O 1
ATOM 5827 N N . LEU A 1 724 ? -35.768 31.313 2.199 1.00 87.56 724 LEU A N 1
ATOM 5828 C CA . LEU A 1 724 ? -36.113 29.982 2.694 1.00 87.56 724 LEU A CA 1
ATOM 5829 C C . LEU A 1 724 ? -35.198 29.519 3.842 1.00 87.56 724 LEU A C 1
ATOM 5831 O O . LEU A 1 724 ? -35.630 28.750 4.702 1.00 87.56 724 LEU A O 1
ATOM 5835 N N . GLY A 1 725 ? -33.939 29.970 3.860 1.00 80.62 725 GLY A N 1
ATOM 5836 C CA . GLY A 1 725 ? -32.967 29.635 4.901 1.00 80.62 725 GLY A CA 1
ATOM 5837 C C . GLY A 1 725 ? -32.824 28.122 5.114 1.00 80.62 725 GLY A C 1
ATOM 5838 O O . GLY A 1 725 ? -32.810 27.342 4.157 1.00 80.62 725 GLY A O 1
ATOM 5839 N N . LYS A 1 726 ? -32.738 27.701 6.382 1.00 79.44 726 LYS A N 1
ATOM 5840 C CA . LYS A 1 726 ? -32.707 26.288 6.815 1.00 79.44 726 LYS A CA 1
ATOM 5841 C C . LYS A 1 726 ? -34.048 25.815 7.407 1.00 79.44 726 LYS A C 1
ATOM 5843 O O . LYS A 1 726 ? -34.066 24.898 8.215 1.00 79.44 726 LYS A O 1
ATOM 5848 N N . LEU A 1 727 ? -35.167 26.437 7.021 1.00 77.81 727 LEU A N 1
ATOM 5849 C CA . LEU A 1 727 ? -36.488 26.155 7.607 1.00 77.81 727 LEU A CA 1
ATOM 5850 C C . LEU A 1 727 ? -37.022 24.739 7.312 1.00 77.81 727 LEU A C 1
ATOM 5852 O O . LEU A 1 727 ? -37.926 24.277 7.999 1.00 77.81 727 LEU A O 1
ATOM 5856 N N . TYR A 1 728 ? -36.485 24.061 6.294 1.00 86.94 728 TYR A N 1
ATOM 5857 C CA . TYR A 1 728 ? -36.918 22.730 5.862 1.00 86.94 728 TYR A CA 1
ATOM 5858 C C . TYR A 1 728 ? -35.706 21.828 5.616 1.00 86.94 728 TYR A C 1
ATOM 5860 O O . TYR A 1 728 ? -34.689 22.289 5.087 1.00 86.94 728 TYR A O 1
ATOM 5868 N N . ASN A 1 729 ? -35.844 20.538 5.937 1.00 83.31 729 ASN A N 1
ATOM 5869 C CA . ASN A 1 729 ? -34.795 19.535 5.733 1.00 83.31 729 ASN A CA 1
ATOM 5870 C C . ASN A 1 729 ? -34.668 19.169 4.250 1.00 83.31 729 ASN A C 1
ATOM 5872 O O . ASN A 1 729 ? -33.566 19.179 3.705 1.00 83.31 729 ASN A O 1
ATOM 5876 N N . LEU A 1 730 ? -35.797 18.894 3.585 1.00 88.56 730 LEU A N 1
ATOM 5877 C CA . LEU A 1 730 ? -35.847 18.644 2.146 1.00 88.56 730 LEU A CA 1
ATOM 5878 C C . LEU A 1 730 ? -36.389 19.881 1.424 1.00 88.56 730 LEU A C 1
ATOM 5880 O O . LEU A 1 730 ? -37.555 20.250 1.564 1.00 88.56 730 LEU A O 1
ATOM 5884 N N . ARG A 1 731 ? -35.520 20.521 0.639 1.00 94.25 731 ARG A N 1
ATOM 5885 C CA . ARG A 1 731 ? -35.832 21.723 -0.143 1.00 94.25 731 ARG A CA 1
ATOM 5886 C C . ARG A 1 731 ? -35.705 21.392 -1.619 1.00 94.25 731 ARG A C 1
ATOM 5888 O O . ARG A 1 731 ? -34.607 21.131 -2.107 1.00 94.25 731 ARG A O 1
ATOM 5895 N N . ILE A 1 732 ? -36.829 21.371 -2.316 1.00 95.88 732 ILE A N 1
ATOM 5896 C CA . ILE A 1 732 ? -36.901 21.015 -3.731 1.00 95.88 732 ILE A CA 1
ATOM 5897 C C . ILE A 1 732 ? -36.905 22.298 -4.558 1.00 95.88 732 ILE A C 1
ATOM 5899 O O . ILE A 1 732 ? -37.673 23.216 -4.283 1.00 95.88 732 ILE A O 1
ATOM 5903 N N . LEU A 1 733 ? -36.068 22.364 -5.587 1.00 96.44 733 LEU A N 1
ATOM 5904 C CA . LEU A 1 733 ? -36.182 23.361 -6.642 1.00 96.44 733 LEU A CA 1
ATOM 5905 C C . LEU A 1 733 ? -36.852 22.691 -7.843 1.00 96.44 733 LEU A C 1
ATOM 5907 O O . LEU A 1 733 ? -36.212 21.960 -8.594 1.00 96.44 733 LEU A O 1
ATOM 5911 N N . LEU A 1 734 ? -38.158 22.901 -7.986 1.00 96.62 734 LEU A N 1
ATOM 5912 C CA . LEU A 1 734 ? -38.956 22.380 -9.089 1.00 96.62 734 LEU A CA 1
ATOM 5913 C C . LEU A 1 734 ? -38.842 23.336 -10.280 1.00 96.62 734 LEU A C 1
ATOM 5915 O O . LEU A 1 734 ? -39.422 24.424 -10.284 1.00 96.62 734 LEU A O 1
ATOM 5919 N N . THR A 1 735 ? -38.060 22.944 -11.281 1.00 96.94 735 THR A N 1
ATOM 5920 C CA . THR A 1 735 ? -37.723 23.779 -12.434 1.00 96.94 735 THR A CA 1
ATOM 5921 C C . THR A 1 735 ? -38.454 23.328 -13.694 1.00 96.94 735 THR A C 1
ATOM 5923 O O . THR A 1 735 ? -38.302 22.190 -14.139 1.00 96.94 735 THR A O 1
ATOM 5926 N N . MET A 1 736 ? -39.229 24.232 -14.293 1.00 96.00 736 MET A N 1
ATOM 5927 C CA . MET A 1 736 ? -39.914 24.010 -15.565 1.00 96.00 736 MET A CA 1
ATOM 5928 C C . MET A 1 736 ? -39.009 24.374 -16.741 1.00 96.00 736 MET A C 1
ATOM 5930 O O . MET A 1 736 ? -38.600 25.528 -16.889 1.00 96.00 736 MET A O 1
ATOM 5934 N N . VAL A 1 737 ? -38.717 23.386 -17.585 1.00 95.50 737 VAL A N 1
ATOM 5935 C CA . VAL A 1 737 ? -37.884 23.509 -18.785 1.00 95.50 737 VAL A CA 1
ATOM 5936 C C . VAL A 1 737 ? -38.757 23.959 -19.959 1.00 95.50 737 VAL A C 1
ATOM 5938 O O . VAL A 1 737 ? -39.192 23.163 -20.785 1.00 95.50 737 VAL A O 1
ATOM 5941 N N . ASP A 1 738 ? -39.040 25.259 -20.018 1.00 93.19 738 ASP A N 1
ATOM 5942 C CA . ASP A 1 738 ? -39.904 25.910 -21.017 1.00 93.19 738 ASP A CA 1
ATOM 5943 C C . ASP A 1 738 ? -39.124 26.705 -22.085 1.00 93.19 738 ASP A C 1
ATOM 5945 O O . ASP A 1 738 ? -39.684 27.547 -22.793 1.00 93.19 738 ASP A O 1
ATOM 5949 N N . ILE A 1 739 ? -37.824 26.421 -22.227 1.00 91.88 739 ILE A N 1
ATOM 5950 C CA . ILE A 1 739 ? -36.928 27.007 -23.233 1.00 91.88 739 ILE A CA 1
ATOM 5951 C C . ILE A 1 739 ? -36.125 25.921 -23.959 1.00 91.88 739 ILE A C 1
ATOM 5953 O O . ILE A 1 739 ? -35.786 24.886 -23.390 1.00 91.88 739 ILE A O 1
ATOM 5957 N N . THR A 1 740 ? -35.765 26.174 -25.218 1.00 85.81 740 THR A N 1
ATOM 5958 C CA . THR A 1 740 ? -34.980 25.233 -26.034 1.00 85.81 740 THR A CA 1
ATOM 5959 C C . THR A 1 740 ? -33.499 25.217 -25.652 1.00 85.81 740 THR A C 1
ATOM 5961 O O . THR A 1 740 ? -32.929 24.141 -25.512 1.00 85.81 740 THR A O 1
ATOM 5964 N N . ASN A 1 741 ? -32.887 26.381 -25.405 1.00 87.62 741 ASN A N 1
ATOM 5965 C CA . ASN A 1 741 ? -31.496 26.497 -24.951 1.00 87.62 741 ASN A CA 1
ATOM 5966 C C . ASN A 1 741 ? -31.409 26.510 -23.412 1.00 87.62 741 ASN A C 1
ATOM 5968 O O . ASN A 1 741 ? -31.276 27.567 -22.798 1.00 87.62 741 ASN A O 1
ATOM 5972 N N . HIS A 1 742 ? -31.581 25.342 -22.795 1.00 89.69 742 HIS A N 1
ATOM 5973 C CA . HIS A 1 742 ? -31.672 25.176 -21.339 1.00 89.69 742 HIS A CA 1
ATOM 5974 C C . HIS A 1 742 ? -30.350 24.750 -20.677 1.00 89.69 742 HIS A C 1
ATOM 5976 O O . HIS A 1 742 ? -30.250 24.789 -19.455 1.00 89.69 742 HIS A O 1
ATOM 5982 N N . GLU A 1 743 ? -29.338 24.360 -21.455 1.00 89.25 743 GLU A N 1
ATOM 5983 C CA . GLU A 1 743 ? -28.105 23.727 -20.962 1.00 89.25 743 GLU A CA 1
ATOM 5984 C C . GLU A 1 743 ? -27.328 24.616 -19.979 1.00 89.25 743 GLU A C 1
ATOM 5986 O O . GLU A 1 743 ? -26.950 24.168 -18.897 1.00 89.25 743 GLU A O 1
ATOM 5991 N N . GLU A 1 744 ? -27.131 25.890 -20.323 1.00 86.56 744 GLU A N 1
ATOM 5992 C CA . GLU A 1 744 ? -26.384 26.840 -19.492 1.00 86.56 744 GLU A CA 1
ATOM 5993 C C . GLU A 1 744 ? -27.135 27.181 -18.197 1.00 86.56 744 GLU A C 1
ATOM 5995 O O . GLU A 1 744 ? -26.569 27.086 -17.107 1.00 86.56 744 GLU A O 1
ATOM 6000 N N . ALA A 1 745 ? -28.436 27.469 -18.304 1.00 89.25 745 ALA A N 1
ATOM 6001 C CA . ALA A 1 745 ? -29.287 27.772 -17.156 1.00 89.25 745 ALA A CA 1
ATOM 6002 C C . ALA A 1 745 ? -29.394 26.578 -16.193 1.00 89.25 745 ALA A C 1
ATOM 6004 O O . ALA A 1 745 ? -29.311 26.743 -14.978 1.00 89.25 745 ALA A O 1
ATOM 6005 N N . LEU A 1 746 ? -29.521 25.351 -16.711 1.00 93.25 746 LEU A N 1
ATOM 6006 C CA . LEU A 1 746 ? -29.530 24.155 -15.869 1.00 93.25 746 LEU A CA 1
ATOM 6007 C C . LEU A 1 746 ? -28.169 23.874 -15.239 1.00 93.25 746 LEU A C 1
ATOM 6009 O O . LEU A 1 746 ? -28.127 23.405 -14.102 1.00 93.25 746 LEU A O 1
ATOM 6013 N N . LYS A 1 747 ? -27.060 24.169 -15.925 1.00 89.75 747 LYS A N 1
ATOM 6014 C CA . LYS A 1 747 ? -25.714 24.052 -15.349 1.00 89.75 747 LYS A CA 1
ATOM 6015 C C . LYS A 1 747 ? -25.538 25.010 -14.171 1.00 89.75 747 LYS A C 1
ATOM 6017 O O . LYS A 1 747 ? -25.035 24.595 -13.124 1.00 89.75 747 LYS A O 1
ATOM 6022 N N . GLU A 1 748 ? -25.986 26.255 -14.315 1.00 91.25 748 GLU A N 1
ATOM 6023 C CA . GLU A 1 748 ? -25.976 27.242 -13.232 1.00 91.25 748 GLU A CA 1
ATOM 6024 C C . GLU A 1 748 ? -26.873 26.799 -12.070 1.00 91.25 748 GLU A C 1
ATOM 6026 O O . GLU A 1 748 ? -26.400 26.679 -10.939 1.00 91.25 748 GLU A O 1
ATOM 6031 N N . LEU A 1 749 ? -28.136 26.460 -12.342 1.00 92.75 749 LEU A N 1
ATOM 6032 C CA . LEU A 1 749 ? -29.086 26.032 -11.313 1.00 92.75 749 LEU A CA 1
ATOM 6033 C C . LEU A 1 749 ? -28.654 24.743 -10.609 1.00 92.75 749 LEU A C 1
ATOM 6035 O O . LEU A 1 749 ? -28.884 24.610 -9.408 1.00 92.75 749 LEU A O 1
ATOM 6039 N N . SER A 1 750 ? -27.985 23.820 -11.304 1.00 92.12 750 SER A N 1
ATOM 6040 C CA . SER A 1 750 ? -27.410 22.612 -10.694 1.00 92.12 750 SER A CA 1
ATOM 6041 C C . SER A 1 750 ? -26.297 22.970 -9.713 1.00 92.12 750 SER A C 1
ATOM 6043 O O . SER A 1 750 ? -26.288 22.478 -8.585 1.00 92.12 750 SER A O 1
ATOM 6045 N N . LYS A 1 751 ? -25.392 23.881 -10.097 1.00 91.00 751 LYS A N 1
ATOM 6046 C CA . LYS A 1 751 ? -24.335 24.384 -9.209 1.00 91.00 751 LYS A CA 1
ATOM 6047 C C . LYS A 1 751 ? -24.934 25.095 -7.993 1.00 91.00 751 LYS A C 1
ATOM 6049 O O . LYS A 1 751 ? -24.548 24.805 -6.863 1.00 91.00 751 LYS A O 1
ATOM 6054 N N . THR A 1 752 ? -25.912 25.968 -8.210 1.00 89.69 752 THR A N 1
ATOM 6055 C CA . THR A 1 752 ? -26.594 26.716 -7.146 1.00 89.69 752 THR A CA 1
ATOM 6056 C C . THR A 1 752 ? -27.361 25.795 -6.200 1.00 89.69 752 THR A C 1
ATOM 6058 O O . THR A 1 752 ? -27.307 25.994 -4.984 1.00 89.69 752 THR A O 1
ATOM 6061 N N . SER A 1 753 ? -28.012 24.755 -6.725 1.00 91.88 753 SER A N 1
ATOM 6062 C CA . SER A 1 753 ? -28.726 23.756 -5.922 1.00 91.88 753 SER A CA 1
ATOM 6063 C C . SER A 1 753 ? -27.765 22.935 -5.059 1.00 91.88 753 SER A C 1
ATOM 6065 O O . SER A 1 753 ? -28.030 22.765 -3.872 1.00 91.88 753 SER A O 1
ATOM 6067 N N . MET A 1 754 ? -26.614 22.512 -5.600 1.00 85.44 754 MET A N 1
ATOM 6068 C CA . MET A 1 754 ? -25.587 21.796 -4.828 1.00 85.44 754 MET A CA 1
ATOM 6069 C C . MET A 1 754 ? -25.006 22.655 -3.700 1.00 85.44 754 MET A C 1
ATOM 6071 O O . MET A 1 754 ? -24.950 22.201 -2.561 1.00 85.44 754 MET A O 1
ATOM 6075 N N . ILE A 1 755 ? -24.634 23.909 -3.987 1.00 89.56 755 ILE A N 1
ATOM 6076 C CA . ILE A 1 755 ? -24.052 24.824 -2.987 1.00 89.56 755 ILE A CA 1
ATOM 6077 C C . ILE A 1 755 ? -25.027 25.079 -1.833 1.00 89.56 755 ILE A C 1
ATOM 6079 O O . ILE A 1 755 ? -24.621 25.148 -0.676 1.00 89.56 755 ILE A O 1
ATOM 6083 N N . ASN A 1 756 ? -26.318 25.215 -2.136 1.00 86.88 756 ASN A N 1
ATOM 6084 C CA . ASN A 1 756 ? -27.324 25.566 -1.138 1.00 86.88 756 ASN A CA 1
ATOM 6085 C C . ASN A 1 756 ? -28.058 24.349 -0.552 1.00 86.88 756 ASN A C 1
ATOM 6087 O O . ASN A 1 756 ? -28.984 24.542 0.237 1.00 86.88 756 ASN A O 1
ATOM 6091 N N . ASN A 1 757 ? -27.658 23.120 -0.900 1.00 89.88 757 ASN A N 1
ATOM 6092 C CA . ASN A 1 757 ? -28.287 21.862 -0.487 1.00 89.88 757 ASN A CA 1
ATOM 6093 C C . ASN A 1 757 ? -29.799 21.799 -0.815 1.00 89.88 757 ASN A C 1
ATOM 6095 O O . ASN A 1 757 ? -30.636 21.600 0.073 1.00 89.88 757 ASN A O 1
ATOM 6099 N N . LEU A 1 758 ? -30.144 22.035 -2.088 1.00 92.38 758 LEU A N 1
ATOM 6100 C CA . LEU A 1 758 ? -31.476 21.826 -2.670 1.00 92.38 758 LEU A CA 1
ATOM 6101 C C . LEU A 1 758 ? -31.462 20.643 -3.646 1.00 92.38 758 LEU A C 1
ATOM 6103 O O . LEU A 1 758 ? -30.482 20.411 -4.350 1.00 92.38 758 LEU A O 1
ATOM 6107 N N . THR A 1 759 ? -32.585 19.933 -3.737 1.00 94.31 759 THR A N 1
ATOM 6108 C CA . THR A 1 759 ? -32.808 18.894 -4.753 1.00 94.31 759 THR A CA 1
ATOM 6109 C C . THR A 1 759 ? -33.441 19.517 -5.993 1.00 94.31 759 THR A C 1
ATOM 6111 O O . THR A 1 759 ? -34.578 19.983 -5.934 1.00 94.31 759 THR A O 1
ATOM 6114 N N . LEU A 1 760 ? -32.718 19.532 -7.113 1.00 95.56 760 LEU A N 1
ATOM 6115 C CA . LEU A 1 760 ? -33.233 20.019 -8.394 1.00 95.56 760 LEU A CA 1
ATOM 6116 C C . LEU A 1 760 ? -34.112 18.946 -9.049 1.00 95.56 760 LEU A C 1
ATOM 6118 O O . LEU A 1 760 ? -33.645 17.841 -9.318 1.00 95.56 760 LEU A O 1
ATOM 6122 N N . VAL A 1 761 ? -35.370 19.281 -9.334 1.00 96.25 761 VAL A N 1
ATOM 6123 C CA . VAL A 1 761 ? -36.313 18.419 -10.060 1.00 96.25 761 VAL A CA 1
ATOM 6124 C C . VAL A 1 761 ? -36.749 19.145 -11.321 1.00 96.25 761 VAL A C 1
ATOM 6126 O O . VAL A 1 761 ? -37.252 20.264 -11.254 1.00 96.25 761 VAL A O 1
ATOM 6129 N N . LEU A 1 762 ? -36.556 18.511 -12.473 1.00 96.44 762 LEU A N 1
ATOM 6130 C CA . LEU A 1 762 ? -36.908 19.083 -13.768 1.00 96.44 762 LEU A CA 1
ATOM 6131 C C . LEU A 1 762 ? -38.285 18.594 -14.208 1.00 96.44 762 LEU A C 1
ATOM 6133 O O . LEU A 1 762 ? -38.620 17.429 -14.012 1.00 96.44 762 LEU A O 1
ATOM 6137 N N . CYS A 1 763 ? -39.064 19.476 -14.822 1.00 95.50 763 CYS A N 1
ATOM 6138 C CA . CYS A 1 763 ? -40.346 19.146 -15.432 1.00 95.50 763 CYS A CA 1
ATOM 6139 C C . CYS A 1 763 ? -40.485 19.847 -16.789 1.00 95.50 763 CYS A C 1
ATOM 6141 O O . CYS A 1 763 ? -40.043 20.982 -16.964 1.00 95.50 763 CYS A O 1
ATOM 6143 N N . TRP A 1 764 ? -41.107 19.181 -17.756 1.00 94.62 764 TRP A N 1
ATOM 6144 C CA . TRP A 1 764 ? -41.297 19.669 -19.127 1.00 94.62 764 TRP A CA 1
ATOM 6145 C C . TRP A 1 764 ? -42.735 20.128 -19.386 1.00 94.62 764 TRP A C 1
ATOM 6147 O O . TRP A 1 764 ? -43.051 20.625 -20.465 1.00 94.62 764 TRP A O 1
ATOM 6157 N N . SER A 1 765 ? -43.624 19.976 -18.402 1.00 94.62 765 SER A N 1
ATOM 6158 C CA . SER A 1 765 ? -45.006 20.448 -18.476 1.00 94.62 765 SER A CA 1
ATOM 6159 C C . SER A 1 765 ? -45.583 20.768 -17.096 1.00 94.62 765 SER A C 1
ATOM 6161 O O . SER A 1 765 ? -45.155 20.217 -16.079 1.00 94.62 765 SER A O 1
ATOM 6163 N N . SER A 1 766 ? -46.624 21.607 -17.065 1.00 91.75 766 SER A N 1
ATOM 6164 C CA . SER A 1 766 ? -47.401 21.888 -15.848 1.00 91.75 766 SER A CA 1
ATOM 6165 C C . SER A 1 766 ? -48.059 20.634 -15.265 1.00 91.75 766 SER A C 1
ATOM 6167 O O . SER A 1 766 ? -48.216 20.528 -14.050 1.00 91.75 766 SER A O 1
ATOM 6169 N N . GLN A 1 767 ? -48.416 19.668 -16.118 1.00 93.25 767 GLN A N 1
ATOM 6170 C CA . GLN A 1 767 ? -48.979 18.386 -15.700 1.00 93.25 767 GLN A CA 1
ATOM 6171 C C . GLN A 1 767 ? -47.963 17.536 -14.933 1.00 93.25 767 GLN A C 1
ATOM 6173 O O . GLN A 1 767 ? -48.292 16.952 -13.902 1.00 93.25 767 GLN A O 1
ATOM 6178 N N . GLU A 1 768 ? -46.729 17.476 -15.426 1.00 93.75 768 GLU A N 1
ATOM 6179 C CA . GLU A 1 768 ? -45.641 16.738 -14.786 1.00 93.75 768 GLU A CA 1
ATOM 6180 C C . GLU A 1 768 ? -45.255 17.368 -13.443 1.00 93.75 768 GLU A C 1
ATOM 6182 O O . GLU A 1 768 ? -45.156 16.669 -12.436 1.00 93.75 768 GLU A O 1
ATOM 6187 N N . ALA A 1 769 ? -45.145 18.699 -13.404 1.00 93.50 769 ALA A N 1
ATOM 6188 C CA . ALA A 1 769 ? -44.909 19.450 -12.177 1.00 93.50 769 ALA A CA 1
ATOM 6189 C C . ALA A 1 769 ? -45.985 19.180 -11.111 1.00 93.50 769 ALA A C 1
ATOM 6191 O O . ALA A 1 769 ? -45.650 18.902 -9.961 1.00 93.50 769 ALA A O 1
ATOM 6192 N N . GLY A 1 770 ? -47.268 19.197 -11.494 1.00 93.88 770 GLY A N 1
ATOM 6193 C CA . GLY A 1 770 ? -48.376 18.882 -10.585 1.00 93.88 770 GLY A CA 1
ATOM 6194 C C . GLY A 1 770 ? -48.267 17.468 -10.017 1.00 93.88 770 GLY A C 1
ATOM 6195 O O . GLY A 1 770 ? -48.395 17.273 -8.811 1.00 93.88 770 GLY A O 1
ATOM 6196 N N . ARG A 1 771 ? -47.919 16.493 -10.863 1.00 92.31 771 ARG A N 1
ATOM 6197 C CA . ARG A 1 771 ? -47.729 15.099 -10.445 1.00 92.31 771 ARG A CA 1
ATOM 6198 C C . ARG A 1 771 ? -46.559 14.924 -9.477 1.00 92.31 771 ARG A C 1
ATOM 6200 O O . ARG A 1 771 ? -46.659 14.107 -8.568 1.00 92.31 771 ARG A O 1
ATOM 6207 N N . TYR A 1 772 ? -45.470 15.680 -9.633 1.00 94.50 772 TYR A N 1
ATOM 6208 C CA . TYR A 1 772 ? -44.369 15.654 -8.667 1.00 94.50 772 TYR A CA 1
ATOM 6209 C C . TYR A 1 772 ? -44.794 16.183 -7.301 1.00 94.50 772 TYR A C 1
ATOM 6211 O O . TYR A 1 772 ? -44.502 15.539 -6.296 1.00 94.50 772 TYR A O 1
ATOM 6219 N N . LEU A 1 773 ? -45.522 17.303 -7.253 1.00 93.94 773 LEU A N 1
ATOM 6220 C CA . LEU A 1 773 ? -46.041 17.840 -5.991 1.00 93.94 773 LEU A CA 1
ATOM 6221 C C . LEU A 1 773 ? -46.947 16.818 -5.287 1.00 93.94 773 LEU A C 1
ATOM 6223 O O . LEU A 1 773 ? -46.791 16.583 -4.089 1.00 93.94 773 LEU A O 1
ATOM 6227 N N . GLU A 1 774 ? -47.830 16.151 -6.033 1.00 92.12 774 GLU A N 1
ATOM 6228 C CA . GLU A 1 774 ? -48.675 15.084 -5.489 1.00 92.12 774 GLU A CA 1
ATOM 6229 C C . GLU A 1 774 ? -47.860 13.904 -4.956 1.00 92.12 774 GLU A C 1
ATOM 6231 O O . GLU A 1 774 ? -48.127 13.411 -3.862 1.00 92.12 774 GLU A O 1
ATOM 6236 N N . LEU A 1 775 ? -46.842 13.471 -5.703 1.00 89.81 775 LEU A N 1
ATOM 6237 C CA . LEU A 1 775 ? -46.009 12.331 -5.338 1.00 89.81 775 LEU A CA 1
ATOM 6238 C C . LEU A 1 775 ? -45.256 12.585 -4.030 1.00 89.81 775 LEU A C 1
ATOM 6240 O O . LEU A 1 775 ? -45.323 11.769 -3.111 1.00 89.81 775 LEU A O 1
ATOM 6244 N N . PHE A 1 776 ? -44.590 13.735 -3.918 1.00 90.31 776 PHE A N 1
ATOM 6245 C CA . PHE A 1 776 ? -43.865 14.110 -2.705 1.00 90.31 776 PHE A CA 1
ATOM 6246 C C . PHE A 1 776 ? -44.791 14.207 -1.492 1.00 90.31 776 PHE A C 1
ATOM 6248 O O . PHE A 1 776 ? -44.432 13.721 -0.422 1.00 90.31 776 PHE A O 1
ATOM 6255 N N . LYS A 1 777 ? -45.996 14.762 -1.665 1.00 90.38 777 LYS A N 1
ATOM 6256 C CA . LYS A 1 777 ? -46.991 14.822 -0.589 1.00 90.38 777 LYS A CA 1
ATOM 6257 C C . LYS A 1 777 ? -47.523 13.434 -0.217 1.00 90.38 777 LYS A C 1
ATOM 6259 O O . LYS A 1 777 ? -47.662 13.128 0.962 1.00 90.38 777 LYS A O 1
ATOM 6264 N N . SER A 1 778 ? -47.772 12.563 -1.195 1.00 86.12 778 SER A N 1
ATOM 6265 C CA . SER A 1 778 ? -48.273 11.201 -0.953 1.00 86.12 778 SER A CA 1
ATOM 6266 C C . SER A 1 778 ? -47.294 10.325 -0.162 1.00 86.12 778 SER A C 1
ATOM 6268 O O . SER A 1 778 ? -47.717 9.424 0.560 1.00 86.12 778 SER A O 1
ATOM 6270 N N . TYR A 1 779 ? -45.995 10.625 -0.251 1.00 84.00 779 TYR A N 1
ATOM 6271 C CA . TYR A 1 779 ? -44.933 9.926 0.469 1.00 84.00 779 TYR A CA 1
ATOM 6272 C C . TYR A 1 779 ? -44.455 10.649 1.735 1.00 84.00 779 TYR A C 1
ATOM 6274 O O . TYR A 1 779 ? -43.473 10.209 2.328 1.00 84.00 779 TYR A O 1
ATOM 6282 N N . GLU A 1 780 ? -45.149 11.693 2.202 1.00 80.25 780 GLU A N 1
ATOM 6283 C CA . GLU A 1 780 ? -44.768 12.453 3.408 1.00 80.25 780 GLU A CA 1
ATOM 6284 C C . GLU A 1 780 ? -44.535 11.553 4.640 1.00 80.25 780 GLU A C 1
ATOM 6286 O O . GLU A 1 780 ? -43.679 11.843 5.476 1.00 80.25 780 GLU A O 1
ATOM 6291 N N . HIS A 1 781 ? -45.267 10.441 4.737 1.00 79.75 781 HIS A N 1
ATOM 6292 C CA . HIS A 1 781 ? -45.179 9.483 5.845 1.00 79.75 781 HIS A CA 1
ATOM 6293 C C . HIS A 1 781 ? -44.680 8.096 5.422 1.00 79.75 781 HIS A C 1
ATOM 6295 O O . HIS A 1 781 ? -44.722 7.154 6.215 1.00 79.75 781 HIS A O 1
ATOM 6301 N N . ALA A 1 782 ? -44.235 7.935 4.175 1.00 75.94 782 ALA A N 1
ATOM 6302 C CA . ALA A 1 782 ? -43.770 6.643 3.698 1.00 75.94 782 ALA A CA 1
ATOM 6303 C C . ALA A 1 782 ? -42.360 6.343 4.214 1.00 75.94 782 ALA A C 1
ATOM 6305 O O . ALA A 1 782 ? -41.459 7.180 4.171 1.00 75.94 782 ALA A O 1
ATOM 6306 N N . SER A 1 783 ? -42.160 5.116 4.696 1.00 67.94 783 SER A N 1
ATOM 6307 C CA . SER A 1 783 ? -40.841 4.659 5.123 1.00 67.94 783 SER A CA 1
ATOM 6308 C C . SER A 1 783 ? -39.897 4.542 3.924 1.00 67.94 783 SER A C 1
ATOM 6310 O O . SER A 1 783 ? -40.310 4.180 2.820 1.00 67.94 783 SER A O 1
ATOM 6312 N N . ALA A 1 784 ? -38.601 4.777 4.146 1.00 58.38 784 ALA A N 1
ATOM 6313 C CA . ALA A 1 784 ? -37.578 4.658 3.104 1.00 58.38 784 ALA A CA 1
ATOM 6314 C C . ALA A 1 784 ? -37.574 3.277 2.412 1.00 58.38 784 ALA A C 1
ATOM 6316 O O . ALA A 1 784 ? -37.247 3.172 1.231 1.00 58.38 784 ALA A O 1
ATOM 6317 N N . SER A 1 785 ? -37.974 2.224 3.130 1.00 56.12 785 SER A N 1
ATOM 6318 C CA . SER A 1 785 ? -38.135 0.863 2.612 1.00 56.12 785 SER A CA 1
ATOM 6319 C C . SER A 1 785 ? -39.320 0.707 1.655 1.00 56.12 785 SER A C 1
ATOM 6321 O O . SER A 1 785 ? -39.219 -0.080 0.724 1.00 56.12 785 SER A O 1
ATOM 6323 N N . SER A 1 786 ? -40.397 1.480 1.820 1.00 59.06 786 SER A N 1
ATOM 6324 C CA . SER A 1 786 ? -41.581 1.429 0.942 1.00 59.06 786 SER A CA 1
ATOM 6325 C C . SER A 1 786 ? -41.392 2.188 -0.380 1.00 59.06 786 SER A C 1
ATOM 6327 O O . SER A 1 786 ? -42.142 1.974 -1.328 1.00 59.06 786 SER A O 1
ATOM 6329 N N . ILE A 1 787 ? -40.408 3.094 -0.440 1.00 62.75 787 ILE A N 1
ATOM 6330 C CA . ILE A 1 787 ? -40.113 3.950 -1.607 1.00 62.75 787 ILE A CA 1
ATOM 6331 C C . ILE A 1 787 ? -39.002 3.336 -2.486 1.00 62.75 787 ILE A C 1
ATOM 6333 O O . ILE A 1 787 ? -38.855 3.685 -3.658 1.00 62.75 787 ILE A O 1
ATOM 6337 N N . ARG A 1 788 ? -38.203 2.407 -1.943 1.00 52.16 788 ARG A N 1
ATOM 6338 C CA . ARG A 1 788 ? -37.126 1.726 -2.673 1.00 52.16 788 ARG A CA 1
ATOM 6339 C C . ARG A 1 788 ? -37.728 0.706 -3.647 1.00 52.16 788 ARG A C 1
ATOM 6341 O O . ARG A 1 788 ? -38.511 -0.145 -3.243 1.00 52.16 788 ARG A O 1
ATOM 6348 N N . ALA A 1 789 ? -37.339 0.765 -4.922 1.00 48.88 789 ALA A N 1
ATOM 6349 C CA . ALA A 1 789 ? -37.713 -0.267 -5.887 1.00 48.88 789 ALA A CA 1
ATOM 6350 C C . ALA A 1 789 ? -37.178 -1.631 -5.415 1.00 48.88 789 ALA A C 1
ATOM 6352 O O . ALA A 1 789 ? -35.977 -1.771 -5.176 1.00 48.88 789 ALA A O 1
ATOM 6353 N N . HIS A 1 790 ? -38.067 -2.613 -5.252 1.00 54.34 790 HIS A N 1
ATOM 6354 C CA . HIS A 1 790 ? -37.680 -3.983 -4.930 1.00 54.34 790 HIS A CA 1
ATOM 6355 C C . HIS A 1 790 ? -36.882 -4.565 -6.100 1.00 54.34 790 HIS A C 1
ATOM 6357 O O . HIS A 1 790 ? -37.404 -4.674 -7.208 1.00 54.34 790 HIS A O 1
ATOM 6363 N N . GLN A 1 791 ? -35.619 -4.908 -5.855 1.00 55.00 791 GLN A N 1
ATOM 6364 C CA . GLN A 1 791 ? -34.827 -5.711 -6.783 1.00 55.00 791 GLN A CA 1
ATOM 6365 C C . GLN A 1 791 ? -35.271 -7.171 -6.665 1.00 55.00 791 GLN A C 1
ATOM 6367 O O . GLN A 1 791 ? -35.597 -7.623 -5.569 1.00 55.00 791 GLN A O 1
ATOM 6372 N N . ALA A 1 792 ? -35.318 -7.894 -7.783 1.00 62.12 792 ALA A N 1
ATOM 6373 C CA . ALA A 1 792 ? -35.690 -9.303 -7.789 1.00 62.12 792 ALA A CA 1
ATOM 6374 C C . ALA A 1 792 ? -34.696 -10.139 -6.958 1.00 62.12 792 ALA A C 1
ATOM 6376 O O . ALA A 1 792 ? -33.518 -10.222 -7.299 1.00 62.12 792 ALA A O 1
ATOM 6377 N N . GLU A 1 793 ? -35.169 -10.777 -5.885 1.00 58.38 793 GLU A N 1
ATOM 6378 C CA . GLU A 1 793 ? -34.334 -11.592 -4.985 1.00 58.38 793 GLU A CA 1
ATOM 6379 C C . GLU A 1 793 ? -34.243 -13.049 -5.458 1.00 58.38 793 GLU A C 1
ATOM 6381 O O . GLU A 1 793 ? -33.310 -13.775 -5.113 1.00 58.38 793 GLU A O 1
ATOM 6386 N N . THR A 1 794 ? -35.194 -13.489 -6.289 1.00 72.31 794 THR A N 1
ATOM 6387 C CA . THR A 1 794 ? -35.238 -14.858 -6.811 1.00 72.31 794 THR A CA 1
ATOM 6388 C C . THR A 1 794 ? -35.002 -14.929 -8.321 1.00 72.31 794 THR A C 1
ATOM 6390 O O . THR A 1 794 ? -35.350 -14.030 -9.090 1.00 72.31 794 THR A O 1
ATOM 6393 N N . TYR A 1 795 ? -34.462 -16.064 -8.783 1.00 70.06 795 TYR A N 1
ATOM 6394 C CA . TYR A 1 795 ? -34.249 -16.332 -10.212 1.00 70.06 795 TYR A CA 1
ATOM 6395 C C . TYR A 1 795 ? -35.548 -16.226 -11.027 1.00 70.06 795 TYR A C 1
ATOM 6397 O O . TYR A 1 795 ? -35.556 -15.688 -12.131 1.00 70.06 795 TYR A O 1
ATOM 6405 N N . LYS A 1 796 ? -36.672 -16.688 -10.463 1.00 72.88 796 LYS A N 1
ATOM 6406 C CA . LYS A 1 796 ? -37.992 -16.614 -11.103 1.00 72.88 796 LYS A CA 1
ATOM 6407 C C . LYS A 1 796 ? -38.470 -15.169 -11.264 1.00 72.88 796 LYS A C 1
ATOM 6409 O O . LYS A 1 796 ? -39.048 -14.836 -12.298 1.00 72.88 796 LYS A O 1
ATOM 6414 N N . GLU A 1 797 ? -38.230 -14.318 -10.272 1.00 73.56 797 GLU A N 1
ATOM 6415 C CA . GLU A 1 797 ? -38.561 -12.892 -10.340 1.00 73.56 797 GLU A CA 1
ATOM 6416 C C . GLU A 1 797 ? -37.671 -12.164 -11.341 1.00 73.56 797 GLU A C 1
ATOM 6418 O O . GLU A 1 797 ? -38.202 -11.446 -12.181 1.00 73.56 797 GLU A O 1
ATOM 6423 N N . SER A 1 798 ? -36.364 -12.446 -11.341 1.00 75.38 798 SER A N 1
ATOM 6424 C CA . SER A 1 798 ? -35.408 -11.881 -12.306 1.00 75.38 798 SER A CA 1
ATOM 6425 C C . SER A 1 798 ? -35.771 -12.263 -13.743 1.00 75.38 798 SER A C 1
ATOM 6427 O O . SER A 1 798 ? -35.737 -11.444 -14.660 1.00 75.38 798 SER A O 1
ATOM 6429 N N . LEU A 1 799 ? -36.172 -13.520 -13.947 1.00 75.00 799 LEU A N 1
ATOM 6430 C CA . LEU A 1 799 ? -36.599 -14.038 -15.241 1.00 75.00 799 LEU A CA 1
ATOM 6431 C C . LEU A 1 799 ? -37.926 -13.414 -15.692 1.00 75.00 799 LEU A C 1
ATOM 6433 O O . LEU A 1 799 ? -38.083 -13.065 -16.860 1.00 75.00 799 LEU A O 1
ATOM 6437 N N . THR A 1 800 ? -38.869 -13.241 -14.766 1.00 78.75 800 THR A N 1
ATOM 6438 C CA . THR A 1 800 ? -40.144 -12.573 -15.048 1.00 78.75 800 THR A CA 1
ATOM 6439 C C . THR A 1 800 ? -39.909 -11.109 -15.407 1.00 78.75 800 THR A C 1
ATOM 6441 O O . THR A 1 800 ? -40.434 -10.649 -16.415 1.00 78.75 800 THR A O 1
ATOM 6444 N N . GLU A 1 801 ? -39.080 -10.398 -14.639 1.00 77.06 801 GLU A N 1
ATOM 6445 C CA . GLU A 1 801 ? -38.695 -9.009 -14.897 1.00 77.06 801 GLU A CA 1
ATOM 6446 C C . GLU A 1 801 ? -38.066 -8.867 -16.289 1.00 77.06 801 GLU A C 1
ATOM 6448 O O . GLU A 1 801 ? -38.544 -8.066 -17.096 1.00 77.06 801 GLU A O 1
ATOM 6453 N N . PHE A 1 802 ? -37.107 -9.737 -16.625 1.00 79.19 802 PHE A N 1
ATOM 6454 C CA . PHE A 1 802 ? -36.481 -9.785 -17.946 1.00 79.19 802 PHE A CA 1
ATOM 6455 C C . PHE A 1 802 ? -37.505 -9.983 -19.073 1.00 79.19 802 PHE A C 1
ATOM 6457 O O . PHE A 1 802 ? -37.530 -9.200 -20.026 1.00 79.19 802 PHE A O 1
ATOM 6464 N N . VAL A 1 803 ? -38.385 -10.986 -18.967 1.00 80.69 803 VAL A N 1
ATOM 6465 C CA . VAL A 1 803 ? -39.369 -11.295 -20.021 1.00 80.69 803 VAL A CA 1
ATOM 6466 C C . VAL A 1 803 ? -40.420 -10.188 -20.171 1.00 80.69 803 VAL A C 1
ATOM 6468 O O . VAL A 1 803 ? -40.924 -9.971 -21.270 1.00 80.69 803 VAL A O 1
ATOM 6471 N N . THR A 1 804 ? -40.706 -9.437 -19.104 1.00 82.25 804 THR A N 1
ATOM 6472 C CA . THR A 1 804 ? -41.632 -8.289 -19.127 1.00 82.25 804 THR A CA 1
ATOM 6473 C C . THR A 1 804 ? -41.001 -6.965 -19.565 1.00 82.25 804 THR A C 1
ATOM 6475 O O . THR A 1 804 ? -41.681 -5.940 -19.585 1.00 82.25 804 THR A O 1
ATOM 6478 N N . THR A 1 805 ? -39.720 -6.958 -19.952 1.00 78.19 805 THR A N 1
ATOM 6479 C CA . THR A 1 805 ? -39.049 -5.751 -20.471 1.00 78.19 805 THR A CA 1
ATOM 6480 C C . THR A 1 805 ? -39.799 -5.134 -21.666 1.00 78.19 805 THR A C 1
ATOM 6482 O O . THR A 1 805 ? -39.977 -3.910 -21.700 1.00 78.19 805 THR A O 1
ATOM 6485 N N . PRO A 1 806 ? -40.304 -5.916 -22.645 1.00 80.00 806 PRO A N 1
ATOM 6486 C CA . PRO A 1 806 ? -41.241 -5.394 -23.629 1.00 80.00 806 PRO A CA 1
ATOM 6487 C C . PRO A 1 806 ? -42.569 -5.067 -22.943 1.00 80.00 806 PRO A C 1
ATOM 6489 O O . PRO A 1 806 ? -43.264 -5.955 -22.460 1.00 80.00 806 PRO A O 1
ATOM 6492 N N . ARG A 1 807 ? -42.970 -3.790 -22.969 1.00 73.81 807 ARG A N 1
ATOM 6493 C CA . ARG A 1 807 ? -44.197 -3.287 -22.310 1.00 73.81 807 ARG A CA 1
ATOM 6494 C C . ARG A 1 807 ? -45.493 -4.003 -22.726 1.00 73.81 807 ARG A C 1
ATOM 6496 O O . ARG A 1 807 ? -46.523 -3.825 -22.087 1.00 73.81 807 ARG A O 1
ATOM 6503 N N . THR A 1 808 ? -45.462 -4.759 -23.821 1.00 78.94 808 THR A N 1
ATOM 6504 C CA . THR A 1 808 ? -46.584 -5.542 -24.351 1.00 78.94 808 THR A CA 1
ATOM 6505 C C . THR A 1 808 ? -46.719 -6.936 -23.726 1.00 78.94 808 THR A C 1
ATOM 6507 O O . THR A 1 808 ? -47.735 -7.590 -23.969 1.00 78.94 808 THR A O 1
ATOM 6510 N N . ILE A 1 809 ? -45.734 -7.392 -22.945 1.00 82.50 809 ILE A N 1
ATOM 6511 C CA . ILE A 1 809 ? -45.671 -8.724 -22.327 1.00 82.50 809 ILE A CA 1
ATOM 6512 C C . ILE A 1 809 ? -45.855 -8.573 -20.816 1.00 82.50 809 ILE A C 1
ATOM 6514 O O . ILE A 1 809 ? -45.141 -7.813 -20.166 1.00 82.50 809 ILE A O 1
ATOM 6518 N N . ASN A 1 810 ? -46.825 -9.288 -20.246 1.00 84.31 810 ASN A N 1
ATOM 6519 C CA . ASN A 1 810 ? -47.125 -9.226 -18.814 1.00 84.31 810 ASN A CA 1
ATOM 6520 C C . ASN A 1 810 ? -46.536 -10.423 -18.035 1.00 84.31 810 ASN A C 1
ATOM 6522 O O . ASN A 1 810 ? -45.991 -11.364 -18.611 1.00 84.31 810 ASN A O 1
ATOM 6526 N N . LYS A 1 811 ? -46.647 -10.403 -16.698 1.00 81.69 811 LYS A N 1
ATOM 6527 C CA . LYS A 1 811 ? -46.093 -11.463 -15.829 1.00 81.69 811 LYS A CA 1
ATOM 6528 C C . LYS A 1 811 ? -46.693 -12.853 -16.109 1.00 81.69 811 LYS A C 1
ATOM 6530 O O . LYS A 1 811 ? -45.999 -13.857 -15.980 1.00 81.69 811 LYS A O 1
ATOM 6535 N N . THR A 1 812 ? -47.960 -12.918 -16.515 1.00 83.12 812 THR A N 1
ATOM 6536 C CA . THR A 1 812 ? -48.651 -14.171 -16.864 1.00 83.12 812 THR A CA 1
ATOM 6537 C C . THR A 1 812 ? -48.166 -14.725 -18.205 1.00 83.12 812 THR A C 1
ATOM 6539 O O . THR A 1 812 ? -47.966 -15.932 -18.349 1.00 83.12 812 THR A O 1
ATOM 6542 N N . ASP A 1 813 ? -47.905 -13.842 -19.170 1.00 85.12 813 ASP A N 1
ATOM 6543 C CA . ASP A 1 813 ? -47.308 -14.186 -20.460 1.00 85.12 813 ASP A CA 1
ATOM 6544 C C . ASP A 1 813 ? -45.886 -14.723 -20.266 1.00 85.12 813 ASP A C 1
ATOM 6546 O O . ASP A 1 813 ? -45.519 -15.717 -20.891 1.00 85.12 813 ASP A O 1
ATOM 6550 N N . ALA A 1 814 ? -45.115 -14.108 -19.359 1.00 81.88 814 ALA A N 1
ATOM 6551 C CA . ALA A 1 814 ? -43.779 -14.561 -18.990 1.00 81.88 814 ALA A CA 1
ATOM 6552 C C . ALA A 1 814 ? -43.799 -15.972 -18.391 1.00 81.88 814 ALA A C 1
ATOM 6554 O O . ALA A 1 814 ? -43.043 -16.835 -18.829 1.00 81.88 814 ALA A O 1
ATOM 6555 N N . ALA A 1 815 ? -44.709 -16.241 -17.451 1.00 82.19 815 ALA A N 1
ATOM 6556 C CA . ALA A 1 815 ? -44.876 -17.576 -16.881 1.00 82.19 815 ALA A CA 1
ATOM 6557 C C . ALA A 1 815 ? -45.251 -18.625 -17.946 1.00 82.19 815 ALA A C 1
ATOM 6559 O O . ALA A 1 815 ? -44.699 -19.724 -17.940 1.00 82.19 815 ALA A O 1
ATOM 6560 N N . SER A 1 816 ? -46.135 -18.271 -18.886 1.00 83.31 816 SER A N 1
ATOM 6561 C CA . SER A 1 816 ? -46.570 -19.159 -19.976 1.00 83.31 816 SER A CA 1
ATOM 6562 C C . SER A 1 816 ? -45.435 -19.462 -20.959 1.00 83.31 816 SER A C 1
ATOM 6564 O O . SER A 1 816 ? -45.262 -20.604 -21.379 1.00 83.31 816 SER A O 1
ATOM 6566 N N . LEU A 1 817 ? -44.606 -18.461 -21.266 1.00 82.81 817 LEU A N 1
ATOM 6567 C CA . LEU A 1 817 ? -43.428 -18.612 -22.119 1.00 82.81 817 LEU A CA 1
ATOM 6568 C C . LEU A 1 817 ? -42.380 -19.535 -21.477 1.00 82.81 817 LEU A C 1
ATOM 6570 O O . LEU A 1 817 ? -41.871 -20.448 -22.123 1.00 82.81 817 LEU A O 1
ATOM 6574 N N . ILE A 1 818 ? -42.088 -19.329 -20.190 1.00 80.19 818 ILE A N 1
ATOM 6575 C CA . ILE A 1 818 ? -41.107 -20.130 -19.443 1.00 80.19 818 ILE A CA 1
ATOM 6576 C C . ILE A 1 818 ? -41.594 -21.576 -19.296 1.00 80.19 818 ILE A C 1
ATOM 6578 O O . ILE A 1 818 ? -40.802 -22.502 -19.452 1.00 80.19 818 ILE A O 1
ATOM 6582 N N . SER A 1 819 ? -42.890 -21.780 -19.042 1.00 82.75 819 SER A N 1
ATOM 6583 C CA . SER A 1 819 ? -43.474 -23.118 -18.909 1.00 82.75 819 SER A CA 1
ATOM 6584 C C . SER A 1 819 ? -43.464 -23.907 -20.221 1.00 82.75 819 SER A C 1
ATOM 6586 O O . SER A 1 819 ? -43.252 -25.114 -20.179 1.00 82.75 819 SER A O 1
ATOM 6588 N N . ASN A 1 820 ? -43.688 -23.257 -21.369 1.00 85.38 820 ASN A N 1
ATOM 6589 C CA . ASN A 1 820 ? -43.736 -23.947 -22.664 1.00 85.38 820 ASN A CA 1
ATOM 6590 C C . ASN A 1 820 ? -42.350 -24.278 -23.226 1.00 85.38 820 ASN A C 1
ATOM 6592 O O . ASN A 1 820 ? -42.176 -25.335 -23.822 1.00 85.38 820 ASN A O 1
ATOM 6596 N N . PHE A 1 821 ? -41.364 -23.396 -23.045 1.00 82.44 821 PHE A N 1
ATOM 6597 C CA . PHE A 1 821 ? -40.019 -23.598 -23.598 1.00 82.44 821 PHE A CA 1
ATOM 6598 C C . PHE A 1 821 ? -39.020 -24.185 -22.590 1.00 82.44 821 PHE A C 1
ATOM 6600 O O . PHE A 1 821 ? -37.905 -24.544 -22.966 1.00 82.44 821 PHE A O 1
ATOM 6607 N N . GLY A 1 822 ? -39.380 -24.258 -21.303 1.00 76.38 822 GLY A N 1
ATOM 6608 C CA . GLY A 1 822 ? -38.574 -24.822 -20.211 1.00 76.38 822 GLY A CA 1
ATOM 6609 C C . GLY A 1 822 ? -37.332 -24.006 -19.828 1.00 76.38 822 GLY A C 1
ATOM 6610 O O . GLY A 1 822 ? -36.894 -24.041 -18.681 1.00 76.38 822 GLY A O 1
ATOM 6611 N N . SER A 1 823 ? -36.766 -23.235 -20.757 1.00 78.94 823 SER A N 1
ATOM 6612 C CA . SER A 1 823 ? -35.615 -22.365 -20.528 1.00 78.94 823 SER A CA 1
ATOM 6613 C C . SER A 1 823 ? -35.726 -21.064 -21.319 1.00 78.94 823 SER A C 1
ATOM 6615 O O . SER A 1 823 ? -36.289 -21.017 -22.414 1.00 78.94 823 SER A O 1
ATOM 6617 N N . LEU A 1 824 ? -35.111 -20.002 -20.791 1.00 78.38 824 LEU A N 1
ATOM 6618 C CA . LEU A 1 824 ? -35.027 -18.718 -21.489 1.00 78.38 824 LEU A CA 1
ATOM 6619 C C . LEU A 1 824 ? -34.275 -18.838 -22.822 1.00 78.38 824 LEU A C 1
ATOM 6621 O O . LEU A 1 824 ? -34.622 -18.166 -23.787 1.00 78.38 824 LEU A O 1
ATOM 6625 N N . ARG A 1 825 ? -33.271 -19.720 -22.890 1.00 79.00 825 ARG A N 1
ATOM 6626 C CA . ARG A 1 825 ? -32.506 -19.993 -24.113 1.00 79.00 825 ARG A CA 1
ATOM 6627 C C . ARG A 1 825 ? -33.412 -20.489 -25.237 1.00 79.00 825 ARG A C 1
ATOM 6629 O O . ARG A 1 825 ? -33.362 -19.949 -26.337 1.00 79.00 825 ARG A O 1
ATOM 6636 N N . ALA A 1 826 ? -34.255 -21.478 -24.945 1.00 81.56 826 ALA A N 1
ATOM 6637 C CA . ALA A 1 826 ? -35.207 -22.006 -25.915 1.00 81.56 826 ALA A CA 1
ATOM 6638 C C . ALA A 1 826 ? -36.213 -20.927 -26.351 1.00 81.56 826 ALA A C 1
ATOM 6640 O O . ALA A 1 826 ? -36.429 -20.751 -27.543 1.00 81.56 826 ALA A O 1
ATOM 6641 N N . ALA A 1 827 ? -36.730 -20.121 -25.418 1.00 83.19 827 ALA A N 1
ATOM 6642 C CA . ALA A 1 827 ? -37.665 -19.036 -25.736 1.00 83.19 827 ALA A CA 1
ATOM 6643 C C . ALA A 1 827 ? -37.053 -17.892 -26.576 1.00 83.19 827 ALA A C 1
ATOM 6645 O O . ALA A 1 827 ? -37.754 -17.251 -27.359 1.00 83.19 827 ALA A O 1
ATOM 6646 N N . VAL A 1 828 ? -35.756 -17.606 -26.414 1.00 83.69 828 VAL A N 1
ATOM 6647 C CA . VAL A 1 828 ? -35.032 -16.582 -27.194 1.00 83.69 828 VAL A CA 1
ATOM 6648 C C . VAL A 1 828 ? -34.729 -17.063 -28.616 1.00 83.69 828 VAL A C 1
ATOM 6650 O O . VAL A 1 828 ? -34.757 -16.259 -29.549 1.00 83.69 828 VAL A O 1
ATOM 6653 N N . ASN A 1 829 ? -34.458 -18.359 -28.784 1.00 81.94 829 ASN A N 1
ATOM 6654 C CA . ASN A 1 829 ? -34.106 -18.956 -30.074 1.00 81.94 829 ASN A CA 1
ATOM 6655 C C . ASN A 1 829 ? -35.310 -19.523 -30.849 1.00 81.94 829 ASN A C 1
ATOM 6657 O O . ASN A 1 829 ? -35.152 -19.878 -32.016 1.00 81.94 829 ASN A O 1
ATOM 6661 N N . ALA A 1 830 ? -36.493 -19.583 -30.231 1.00 84.31 830 ALA A N 1
ATOM 6662 C CA . ALA A 1 830 ? -37.724 -20.050 -30.860 1.00 84.31 830 ALA A CA 1
ATOM 6663 C C . ALA A 1 830 ? -38.097 -19.221 -32.100 1.00 84.31 830 ALA A C 1
ATOM 6665 O O . ALA A 1 830 ? -37.890 -17.997 -32.161 1.00 84.31 830 ALA A O 1
ATOM 6666 N N . GLN A 1 831 ? -38.675 -19.889 -33.095 1.00 84.81 831 GLN A N 1
ATOM 6667 C CA . GLN A 1 831 ? -39.197 -19.214 -34.277 1.00 84.81 831 GLN A CA 1
ATOM 6668 C C . GLN A 1 831 ? -40.528 -18.507 -33.967 1.00 84.81 831 GLN A C 1
ATOM 6670 O O . GLN A 1 831 ? -41.255 -18.918 -33.057 1.00 84.81 831 GLN A O 1
ATOM 6675 N N . PRO A 1 832 ? -40.874 -17.424 -34.690 1.00 84.75 832 PRO A N 1
ATOM 6676 C CA . PRO A 1 832 ? -42.135 -16.709 -34.486 1.00 84.75 832 PRO A CA 1
ATOM 6677 C C . PRO A 1 832 ? -43.371 -17.618 -34.539 1.00 84.75 832 PRO A C 1
ATOM 6679 O O . PRO A 1 832 ? -44.324 -17.396 -33.795 1.00 84.75 832 PRO A O 1
ATOM 6682 N N . GLU A 1 833 ? -43.339 -18.661 -35.366 1.00 84.81 833 GLU A N 1
ATOM 6683 C CA . GLU A 1 833 ? -44.409 -19.649 -35.508 1.00 84.81 833 GLU A CA 1
ATOM 6684 C C . GLU A 1 833 ? -44.574 -20.498 -34.237 1.00 84.81 833 GLU A C 1
ATOM 6686 O O . GLU A 1 833 ? -45.696 -20.773 -33.825 1.00 84.81 833 GLU A O 1
ATOM 6691 N N . GLU A 1 834 ? -43.475 -20.852 -33.564 1.00 84.19 834 GLU A N 1
ATOM 6692 C CA . GLU A 1 834 ? -43.484 -21.618 -32.308 1.00 84.19 834 GLU A CA 1
ATOM 6693 C C . GLU A 1 834 ? -43.950 -20.757 -31.128 1.00 84.19 834 GLU A C 1
ATOM 6695 O O . GLU A 1 834 ? -44.687 -21.213 -30.255 1.00 84.19 834 GLU A O 1
ATOM 6700 N N . LEU A 1 835 ? -43.567 -19.479 -31.121 1.00 84.56 835 LEU A N 1
ATOM 6701 C CA . LEU A 1 835 ? -44.005 -18.504 -30.120 1.00 84.56 835 LEU A CA 1
ATOM 6702 C C . LEU A 1 835 ? -45.507 -18.201 -30.230 1.00 84.56 835 LEU A C 1
ATOM 6704 O O . LEU A 1 835 ? -46.150 -17.941 -29.214 1.00 84.56 835 LEU A O 1
ATOM 6708 N N . ALA A 1 836 ? -46.073 -18.260 -31.439 1.00 85.06 836 ALA A N 1
ATOM 6709 C CA . ALA A 1 836 ? -47.506 -18.074 -31.677 1.00 85.06 836 ALA A CA 1
ATOM 6710 C C . ALA A 1 836 ? -48.366 -19.236 -31.147 1.00 85.06 836 ALA A C 1
ATOM 6712 O O . ALA A 1 836 ? -49.561 -19.057 -30.915 1.00 85.06 836 ALA A O 1
ATOM 6713 N N . LEU A 1 837 ? -47.767 -20.412 -30.921 1.00 84.75 837 LEU A N 1
ATOM 6714 C CA . LEU A 1 837 ? -48.440 -21.567 -30.318 1.00 84.75 837 LEU A CA 1
ATOM 6715 C C . LEU A 1 837 ? -48.548 -21.459 -28.788 1.00 84.75 837 LEU A C 1
ATOM 6717 O O . LEU A 1 837 ? -49.255 -22.255 -28.167 1.00 84.75 837 LEU A O 1
ATOM 6721 N N . VAL A 1 838 ? -47.873 -20.489 -28.156 1.00 85.56 838 VAL A N 1
ATOM 6722 C CA . VAL A 1 838 ? -47.972 -20.281 -26.707 1.00 85.56 838 VAL A CA 1
ATOM 6723 C C . VAL A 1 838 ? -49.327 -19.650 -26.362 1.00 85.56 838 VAL A C 1
ATOM 6725 O O . VAL A 1 838 ? -49.671 -18.588 -26.890 1.00 85.56 838 VAL A O 1
ATOM 6728 N N . PRO A 1 839 ? -50.102 -20.237 -25.431 1.00 81.31 839 PRO A N 1
ATOM 6729 C CA . PRO A 1 839 ? -51.362 -19.651 -24.989 1.00 81.31 839 PRO A CA 1
ATOM 6730 C C . PRO A 1 839 ? -51.182 -18.197 -24.522 1.00 81.31 839 PRO A C 1
ATOM 6732 O O . PRO A 1 839 ? -50.337 -17.900 -23.681 1.00 81.31 839 PRO A O 1
ATOM 6735 N N . GLY A 1 840 ? -51.971 -17.275 -25.082 1.00 80.00 840 GLY A N 1
ATOM 6736 C CA . GLY A 1 840 ? -51.926 -15.844 -24.741 1.00 80.00 840 GLY A CA 1
ATOM 6737 C C . GLY A 1 840 ? -50.933 -14.994 -25.550 1.00 80.00 840 GLY A C 1
ATOM 6738 O O . GLY A 1 840 ? -50.927 -13.763 -25.398 1.00 80.00 840 GLY A O 1
ATOM 6739 N N . TRP A 1 841 ? -50.151 -15.604 -26.447 1.00 85.25 841 TRP A N 1
ATOM 6740 C CA . TRP A 1 841 ? -49.170 -14.934 -27.305 1.00 85.25 841 TRP A CA 1
ATOM 6741 C C . TRP A 1 841 ? -49.706 -14.703 -28.725 1.00 85.25 841 TRP A C 1
ATOM 6743 O O . TRP A 1 841 ? -49.459 -15.464 -29.650 1.00 85.25 841 TRP A O 1
ATOM 6753 N N . GLY A 1 842 ? -50.451 -13.609 -28.910 1.00 81.69 842 GLY A N 1
ATOM 6754 C CA . GLY A 1 842 ? -50.895 -13.173 -30.242 1.00 81.69 842 GLY A CA 1
ATOM 6755 C C . GLY A 1 842 ? -49.779 -12.521 -31.071 1.00 81.69 842 GLY A C 1
ATOM 6756 O O . GLY A 1 842 ? -48.746 -12.116 -30.532 1.00 81.69 842 GLY A O 1
ATOM 6757 N N . GLU A 1 843 ? -50.020 -12.313 -32.371 1.00 80.19 843 GLU A N 1
ATOM 6758 C CA . GLU A 1 843 ? -49.031 -11.790 -33.337 1.00 80.19 843 GLU A CA 1
ATOM 6759 C C . GLU A 1 843 ? -48.293 -10.523 -32.872 1.00 80.19 843 GLU A C 1
ATOM 6761 O O . GLU A 1 843 ? -47.094 -10.368 -33.109 1.00 80.19 843 GLU A O 1
ATOM 6766 N N . LYS A 1 844 ? -48.982 -9.613 -32.170 1.00 78.81 844 LYS A N 1
ATOM 6767 C CA . LYS A 1 844 ? -48.371 -8.384 -31.635 1.00 78.81 844 LYS A CA 1
ATOM 6768 C C . LYS A 1 844 ? -47.313 -8.668 -30.562 1.00 78.81 844 LYS A C 1
ATOM 6770 O O . LYS A 1 844 ? -46.282 -7.997 -30.547 1.00 78.81 844 LYS A O 1
ATOM 6775 N N . LYS A 1 845 ? -47.551 -9.643 -29.678 1.00 85.19 845 LYS A N 1
ATOM 6776 C CA . LYS A 1 845 ? -46.609 -10.028 -28.611 1.00 85.19 845 LYS A CA 1
ATOM 6777 C C . LYS A 1 845 ? -45.435 -10.814 -29.181 1.00 85.19 845 LYS A C 1
ATOM 6779 O O . LYS A 1 845 ? -44.295 -10.507 -28.851 1.00 85.19 845 LYS A O 1
ATOM 6784 N N . VAL A 1 846 ? -45.713 -11.731 -30.109 1.00 87.06 846 VAL A N 1
ATOM 6785 C CA . VAL A 1 846 ? -44.688 -12.491 -30.838 1.00 87.06 846 VAL A CA 1
ATOM 6786 C C . VAL A 1 846 ? -43.745 -11.546 -31.583 1.00 87.06 846 VAL A C 1
ATOM 6788 O O . VAL A 1 846 ? -42.530 -11.642 -31.429 1.00 87.06 846 VAL A O 1
ATOM 6791 N N . ARG A 1 847 ? -44.284 -10.567 -32.323 1.00 82.75 847 ARG A N 1
ATOM 6792 C CA . ARG A 1 847 ? -43.471 -9.575 -33.039 1.00 82.75 847 ARG A CA 1
ATOM 6793 C C . ARG A 1 847 ? -42.647 -8.708 -32.086 1.00 82.75 847 ARG A C 1
ATOM 6795 O O . ARG A 1 847 ? -41.476 -8.467 -32.366 1.00 82.75 847 ARG A O 1
ATOM 6802 N N . ALA A 1 848 ? -43.230 -8.255 -30.975 1.00 81.50 848 ALA A N 1
ATOM 6803 C CA . ALA A 1 848 ? -42.520 -7.454 -29.978 1.00 81.50 848 ALA A CA 1
ATOM 6804 C C . ALA A 1 848 ? -41.355 -8.235 -29.351 1.00 81.50 848 ALA A C 1
ATOM 6806 O O . ALA A 1 848 ? -40.230 -7.745 -29.357 1.00 81.50 848 ALA A O 1
ATOM 6807 N N . TRP A 1 849 ? -41.599 -9.469 -28.905 1.00 85.44 849 TRP A N 1
ATOM 6808 C CA . TRP A 1 849 ? -40.571 -10.351 -28.353 1.00 85.44 849 TRP A CA 1
ATOM 6809 C C . TRP A 1 849 ? -39.465 -10.642 -29.361 1.00 85.44 849 TRP A C 1
ATOM 6811 O O . TRP A 1 849 ? -38.304 -10.363 -29.077 1.00 85.44 849 TRP A O 1
ATOM 6821 N N . ALA A 1 850 ? -39.819 -11.110 -30.563 1.00 82.38 850 ALA A N 1
ATOM 6822 C CA . ALA A 1 850 ? -38.857 -11.439 -31.612 1.00 82.38 850 ALA A CA 1
ATOM 6823 C C . ALA A 1 850 ? -38.003 -10.228 -32.013 1.00 82.38 850 ALA A C 1
ATOM 6825 O O . ALA A 1 850 ? -36.816 -10.380 -32.286 1.00 82.38 850 ALA A O 1
ATOM 6826 N N . THR A 1 851 ? -38.581 -9.024 -32.010 1.00 81.50 851 THR A N 1
ATOM 6827 C CA . THR A 1 851 ? -37.830 -7.787 -32.265 1.00 81.50 851 THR A CA 1
ATOM 6828 C C . THR A 1 851 ? -36.874 -7.494 -31.112 1.00 81.50 851 THR A C 1
ATOM 6830 O O . THR A 1 851 ? -35.678 -7.346 -31.344 1.00 81.50 851 THR A O 1
ATOM 6833 N N . THR A 1 852 ? -37.358 -7.475 -29.866 1.00 80.62 852 THR A N 1
ATOM 6834 C CA . THR A 1 852 ? -36.535 -7.147 -28.692 1.00 80.62 852 THR A CA 1
ATOM 6835 C C . THR A 1 852 ? -35.381 -8.125 -28.492 1.00 80.62 852 THR A C 1
ATOM 6837 O O . THR A 1 852 ? -34.267 -7.700 -28.201 1.00 80.62 852 THR A O 1
ATOM 6840 N N . VAL A 1 853 ? -35.608 -9.427 -28.683 1.00 81.25 853 VAL A N 1
ATOM 6841 C CA . VAL A 1 853 ? -34.560 -10.439 -28.495 1.00 81.25 853 VAL A CA 1
ATOM 6842 C C . VAL A 1 853 ? -33.621 -10.574 -29.686 1.00 81.25 853 VAL A C 1
ATOM 6844 O O . VAL A 1 853 ? -32.632 -11.285 -29.551 1.00 81.25 853 VAL A O 1
ATOM 6847 N N . ARG A 1 854 ? -33.889 -9.936 -30.836 1.00 75.88 854 ARG A N 1
ATOM 6848 C CA . ARG A 1 854 ? -33.016 -9.967 -32.029 1.00 75.88 854 ARG A CA 1
ATOM 6849 C C . ARG A 1 854 ? -32.347 -8.620 -32.324 1.00 75.88 854 ARG A C 1
ATOM 6851 O O . ARG A 1 854 ? -31.324 -8.609 -33.004 1.00 75.88 854 ARG A O 1
ATOM 6858 N N . GLU A 1 855 ? -32.857 -7.507 -31.793 1.00 74.00 855 GLU A N 1
ATOM 6859 C CA . GLU A 1 855 ? -32.228 -6.189 -31.941 1.00 74.00 855 GLU A CA 1
ATOM 6860 C C . GLU A 1 855 ? -30.841 -6.164 -31.252 1.00 74.00 855 GLU A C 1
ATOM 6862 O O . GLU A 1 855 ? -30.674 -6.719 -30.160 1.00 74.00 855 GLU A O 1
ATOM 6867 N N . PRO A 1 856 ? -29.805 -5.569 -31.875 1.00 60.53 856 PRO A N 1
ATOM 6868 C CA . PRO A 1 856 ? -28.504 -5.391 -31.235 1.00 60.53 856 PRO A CA 1
ATOM 6869 C C . PRO A 1 856 ? -28.569 -4.375 -30.082 1.00 60.53 856 PRO A C 1
ATOM 6871 O O . PRO A 1 856 ? -29.250 -3.352 -30.171 1.00 60.53 856 PRO A O 1
ATOM 6874 N N . PHE A 1 857 ? -27.801 -4.614 -29.013 1.00 52.31 857 PHE A N 1
ATOM 6875 C CA . PHE A 1 857 ? -27.648 -3.637 -27.929 1.00 52.31 857 PHE A CA 1
ATOM 6876 C C . PHE A 1 857 ? -26.979 -2.357 -28.441 1.00 52.31 857 PHE A C 1
ATOM 6878 O O . PHE A 1 857 ? -25.954 -2.396 -29.122 1.00 52.31 857 PHE A O 1
ATOM 6885 N N . ARG A 1 858 ? -27.541 -1.196 -28.093 1.00 60.31 858 ARG A N 1
ATOM 6886 C CA . ARG A 1 858 ? -27.027 0.110 -28.529 1.00 60.31 858 ARG A CA 1
ATOM 6887 C C . ARG A 1 858 ? -25.920 0.593 -27.580 1.00 60.31 858 ARG A C 1
ATOM 6889 O O . ARG A 1 858 ? -26.219 1.096 -26.505 1.00 60.31 858 ARG A O 1
ATOM 6896 N N . VAL A 1 859 ? -24.651 0.496 -27.989 1.00 43.28 859 VAL A N 1
ATOM 6897 C CA . VAL A 1 859 ? -23.466 0.939 -27.203 1.00 43.28 859 VAL A CA 1
ATOM 6898 C C . VAL A 1 859 ? -23.013 2.375 -27.562 1.00 43.28 859 VAL A C 1
ATOM 6900 O O . VAL A 1 859 ? -21.854 2.744 -27.416 1.00 43.28 859 VAL A O 1
ATOM 6903 N N . ARG A 1 860 ? -23.900 3.255 -28.050 1.00 35.47 860 ARG A N 1
ATOM 6904 C CA . ARG A 1 860 ? -23.541 4.663 -28.338 1.00 35.47 860 ARG A CA 1
ATOM 6905 C C . ARG A 1 860 ? -24.541 5.657 -27.757 1.00 35.47 860 ARG A C 1
ATOM 6907 O O . ARG A 1 860 ? -25.742 5.400 -27.761 1.00 35.47 860 ARG A O 1
ATOM 6914 N N . ARG A 1 861 ? -23.993 6.795 -27.290 1.00 34.75 861 ARG A N 1
ATOM 6915 C CA . ARG A 1 861 ? -24.682 8.001 -26.790 1.00 34.75 861 ARG A CA 1
ATOM 6916 C C . ARG A 1 861 ? -26.031 8.206 -27.481 1.00 34.75 861 ARG A C 1
ATOM 6918 O O . ARG A 1 861 ? -26.098 8.223 -28.709 1.00 34.75 861 ARG A O 1
ATOM 6925 N N . ALA A 1 862 ? -27.069 8.436 -26.681 1.00 39.22 862 ALA A N 1
ATOM 6926 C CA . ALA A 1 862 ? -28.385 8.860 -27.134 1.00 39.22 862 ALA A CA 1
ATOM 6927 C C . ALA A 1 862 ? -28.305 10.234 -27.823 1.00 39.22 862 ALA A C 1
ATOM 6929 O O . ALA A 1 862 ? -28.541 11.276 -27.227 1.00 39.22 862 ALA A O 1
ATOM 6930 N N . ALA A 1 863 ? -27.958 10.235 -29.102 1.00 38.84 863 ALA A N 1
ATOM 6931 C CA . ALA A 1 863 ? -28.182 11.336 -30.018 1.00 38.84 863 ALA A CA 1
ATOM 6932 C C . ALA A 1 863 ? -28.523 10.711 -31.373 1.00 38.84 863 ALA A C 1
ATOM 6934 O O . ALA A 1 863 ? -27.755 9.896 -31.878 1.00 38.84 863 ALA A O 1
ATOM 6935 N N . LYS A 1 864 ? -29.668 11.113 -31.945 1.00 36.56 864 LYS A N 1
ATOM 6936 C CA . LYS A 1 864 ? -30.287 10.660 -33.217 1.00 36.56 864 LYS A CA 1
ATOM 6937 C C . LYS A 1 864 ? -31.440 9.641 -33.148 1.00 36.56 864 LYS A C 1
ATOM 6939 O O . LYS A 1 864 ? -31.749 9.035 -34.166 1.00 36.56 864 LYS A O 1
ATOM 6944 N N . SER A 1 865 ? -32.167 9.523 -32.031 1.00 35.69 865 SER A N 1
ATOM 6945 C CA . SER A 1 865 ? -33.492 8.856 -32.052 1.00 35.69 865 SER A CA 1
ATOM 6946 C C . SER A 1 865 ? -34.664 9.822 -32.286 1.00 35.69 865 SER A C 1
ATOM 6948 O O . SER A 1 865 ? -35.714 9.397 -32.756 1.00 35.69 865 SER A O 1
ATOM 6950 N N . SER A 1 866 ? -34.503 11.119 -32.014 1.00 33.41 866 SER A N 1
ATOM 6951 C CA . SER A 1 866 ? -35.603 12.092 -32.112 1.00 33.41 866 SER A CA 1
ATOM 6952 C C . SER A 1 866 ? -35.892 12.523 -33.558 1.00 33.41 866 SER A C 1
ATOM 6954 O O . SER A 1 866 ? -37.039 12.743 -33.923 1.00 33.41 866 SER A O 1
ATOM 6956 N N . ALA A 1 867 ? -34.868 12.574 -34.419 1.00 34.97 867 ALA A N 1
ATOM 6957 C CA . ALA A 1 867 ? -35.011 13.012 -35.813 1.00 34.97 867 ALA A CA 1
ATOM 6958 C C . ALA A 1 867 ? -35.585 11.932 -36.755 1.00 34.97 867 ALA A C 1
ATOM 6960 O O . ALA A 1 867 ? -36.111 12.262 -37.816 1.00 34.97 867 ALA A O 1
ATOM 6961 N N . ALA A 1 868 ? -35.493 10.651 -36.378 1.00 36.91 868 ALA A N 1
ATOM 6962 C CA . ALA A 1 868 ? -36.042 9.542 -37.160 1.00 36.91 868 ALA A CA 1
ATOM 6963 C C . ALA A 1 868 ? -37.526 9.285 -36.841 1.00 36.91 868 ALA A C 1
ATOM 6965 O O . ALA A 1 868 ? -38.290 9.004 -37.760 1.00 36.91 868 ALA A O 1
ATOM 6966 N N . LEU A 1 869 ? -37.959 9.481 -35.585 1.00 35.62 869 LEU A N 1
ATOM 6967 C CA . LEU A 1 869 ? -39.383 9.425 -35.224 1.00 35.62 869 LEU A CA 1
ATOM 6968 C C . LEU A 1 869 ? -40.179 10.610 -35.806 1.00 35.62 869 LEU A C 1
ATOM 6970 O O . LEU A 1 869 ? -41.268 10.410 -36.335 1.00 35.62 869 LEU A O 1
ATOM 6974 N N . LEU A 1 870 ? -39.601 11.819 -35.828 1.00 36.47 870 LEU A N 1
ATOM 6975 C CA . LEU A 1 870 ? -40.234 13.009 -36.427 1.00 36.47 870 LEU A CA 1
ATOM 6976 C C . LEU A 1 870 ? -40.368 12.937 -37.966 1.00 36.47 870 LEU A C 1
ATOM 6978 O O . LEU A 1 870 ? -41.184 13.650 -38.552 1.00 36.47 870 LEU A O 1
ATOM 6982 N N . ARG A 1 871 ? -39.607 12.057 -38.636 1.00 35.69 871 ARG A N 1
ATOM 6983 C CA . ARG A 1 871 ? -39.747 11.785 -40.081 1.00 35.69 871 ARG A CA 1
ATOM 6984 C C . ARG A 1 871 ? -40.788 10.715 -40.415 1.00 35.69 871 ARG A C 1
ATOM 6986 O O . ARG A 1 871 ? -41.218 10.648 -41.560 1.00 35.69 871 ARG A O 1
ATOM 6993 N N . GLN A 1 872 ? -41.205 9.899 -39.446 1.00 36.72 872 GLN A N 1
ATOM 6994 C CA . GLN A 1 872 ? -42.256 8.899 -39.655 1.00 36.72 872 GLN A CA 1
ATOM 6995 C C . GLN A 1 872 ? -43.659 9.480 -39.430 1.00 36.72 872 GLN A C 1
ATOM 6997 O O . GLN A 1 872 ? -44.578 9.126 -40.163 1.00 36.72 872 GLN A O 1
ATOM 7002 N N . GLU A 1 873 ? -43.824 10.453 -38.528 1.00 34.12 873 GLU A N 1
ATOM 7003 C CA . GLU A 1 873 ? -45.113 11.146 -38.339 1.00 34.12 873 GLU A CA 1
ATOM 7004 C C . GLU A 1 873 ? -45.449 12.140 -39.464 1.00 34.12 873 GLU A C 1
ATOM 7006 O O . GLU A 1 873 ? -46.619 12.358 -39.768 1.00 34.12 873 GLU A O 1
ATOM 7011 N N . SER A 1 874 ? -44.444 12.666 -40.171 1.00 34.16 874 SER A N 1
ATOM 7012 C CA . SER A 1 874 ? -44.648 13.505 -41.365 1.00 34.16 874 SER A CA 1
ATOM 7013 C C . SER A 1 874 ? -45.039 12.706 -42.619 1.00 34.16 874 SER A C 1
ATOM 7015 O O . SER A 1 874 ? -45.469 13.294 -43.606 1.00 34.16 874 SER A O 1
ATOM 7017 N N . SER A 1 875 ? -44.968 11.369 -42.570 1.00 34.03 875 SER A N 1
ATOM 7018 C CA . SER A 1 875 ? -45.412 10.476 -43.654 1.00 34.03 875 SER A CA 1
ATOM 7019 C C . SER A 1 875 ? -46.874 10.016 -43.539 1.00 34.03 875 SER A C 1
ATOM 7021 O O . SER A 1 875 ? -47.356 9.289 -44.402 1.00 34.03 875 SER A O 1
ATOM 7023 N N . LEU A 1 876 ? -47.601 10.474 -42.510 1.00 33.72 876 LEU A N 1
ATOM 7024 C CA . LEU A 1 876 ? -49.033 10.201 -42.311 1.00 33.72 876 LEU A CA 1
ATOM 7025 C C . LEU A 1 876 ? -49.952 11.364 -42.735 1.00 33.72 876 LEU A C 1
ATOM 7027 O O . LEU A 1 876 ? -51.170 11.234 -42.661 1.00 33.72 876 LEU A O 1
ATOM 7031 N N . PHE A 1 877 ? -49.390 12.469 -43.238 1.00 34.09 877 PHE A N 1
ATOM 7032 C CA . PHE A 1 877 ? -50.137 13.602 -43.796 1.00 34.09 877 PHE A CA 1
ATOM 7033 C C . PHE A 1 877 ? -49.599 13.992 -45.179 1.00 34.09 877 PHE A C 1
ATOM 7035 O O . PHE A 1 877 ? -49.003 15.047 -45.357 1.00 34.09 877 PHE A O 1
ATOM 7042 N N . SER A 1 878 ? -49.800 13.127 -46.171 1.00 27.64 878 SER A N 1
ATOM 7043 C CA . SER A 1 878 ? -49.909 13.539 -47.575 1.00 27.64 878 SER A CA 1
ATOM 7044 C C . SER A 1 878 ? -50.504 12.389 -48.385 1.00 27.64 878 SER A C 1
ATOM 7046 O O . SER A 1 878 ? -49.827 11.426 -48.739 1.00 27.64 878 SER A O 1
ATOM 7048 N N . SER A 1 879 ? -51.804 12.472 -48.637 1.00 26.33 879 SER A N 1
ATOM 7049 C CA . SER A 1 879 ? -52.507 11.660 -49.625 1.00 26.33 879 SER A CA 1
ATOM 7050 C C . SER A 1 879 ? -53.292 12.629 -50.496 1.00 26.33 879 SER A C 1
ATOM 7052 O O . SER A 1 879 ? -54.350 13.095 -50.088 1.00 26.33 879 SER A O 1
ATOM 7054 N N . ALA A 1 880 ? -52.747 12.976 -51.658 1.00 29.03 880 ALA A N 1
ATOM 7055 C CA . ALA A 1 880 ? -53.510 13.494 -52.787 1.00 29.03 880 ALA A CA 1
ATOM 7056 C C . ALA A 1 880 ? -52.684 13.324 -54.070 1.00 29.03 880 ALA A C 1
ATOM 7058 O O . ALA A 1 880 ? -51.511 13.690 -54.122 1.00 29.03 880 ALA A O 1
ATOM 7059 N N . ASP A 1 881 ? -53.333 12.711 -55.054 1.00 27.58 881 ASP A N 1
ATOM 7060 C CA . ASP A 1 881 ? -52.870 12.328 -56.385 1.00 27.58 881 ASP A CA 1
ATOM 7061 C C . ASP A 1 881 ? -52.179 13.426 -57.206 1.00 27.58 881 ASP A C 1
ATOM 7063 O O . ASP A 1 881 ? -52.502 14.608 -57.097 1.00 27.58 881 ASP A O 1
ATOM 7067 N N . GLY A 1 882 ? -51.333 12.990 -58.153 1.00 27.42 882 GLY A N 1
ATOM 7068 C CA . GLY A 1 882 ? -51.021 13.775 -59.352 1.00 27.42 882 GLY A CA 1
ATOM 7069 C C . GLY A 1 882 ? -49.629 13.567 -59.957 1.00 27.42 882 GLY A C 1
ATOM 7070 O O . GLY A 1 882 ? -48.752 14.409 -59.814 1.00 27.42 882 GLY A O 1
ATOM 7071 N N . THR A 1 883 ? -49.427 12.484 -60.710 1.00 25.20 883 THR A N 1
ATOM 7072 C CA . THR A 1 883 ? -48.446 12.420 -61.825 1.00 25.20 883 THR A CA 1
ATOM 7073 C C . THR A 1 883 ? -48.838 13.395 -62.967 1.00 25.20 883 THR A C 1
ATOM 7075 O O . THR A 1 883 ? -50.023 13.733 -62.995 1.00 25.20 883 THR A O 1
ATOM 7078 N N . PRO A 1 884 ? -48.008 13.759 -63.991 1.00 37.06 884 PRO A N 1
ATOM 7079 C CA . PRO A 1 884 ? -46.657 13.277 -64.363 1.00 37.06 884 PRO A CA 1
ATOM 7080 C C . PRO A 1 884 ? -45.651 14.346 -64.939 1.00 37.06 884 PRO A C 1
ATOM 7082 O O . PRO A 1 884 ? -46.008 15.492 -65.181 1.00 37.06 884 PRO A O 1
ATOM 7085 N N . ARG A 1 885 ? -44.452 13.859 -65.344 1.00 25.14 885 ARG A N 1
ATOM 7086 C CA . ARG A 1 885 ? -43.582 14.264 -66.500 1.00 25.14 885 ARG A CA 1
ATOM 7087 C C . ARG A 1 885 ? -42.500 15.368 -66.374 1.00 25.14 885 ARG A C 1
ATOM 7089 O O . ARG A 1 885 ? -42.779 16.492 -65.994 1.00 25.14 885 ARG A O 1
ATOM 7096 N N . GLY A 1 886 ? -41.318 15.034 -66.932 1.00 25.42 886 GLY A N 1
ATOM 7097 C CA . GLY A 1 886 ? -40.292 15.941 -67.502 1.00 25.42 886 GLY A CA 1
ATOM 7098 C C . GLY A 1 886 ? -38.956 15.927 -66.743 1.00 25.42 886 GLY A C 1
ATOM 7099 O O . GLY A 1 886 ? -38.892 16.473 -65.655 1.00 25.42 886 GLY A O 1
ATOM 7100 N N . GLN A 1 887 ? -37.967 15.108 -67.129 1.00 24.09 887 GLN A N 1
ATOM 7101 C CA . GLN A 1 887 ? -36.787 15.471 -67.952 1.00 24.09 887 GLN A CA 1
ATOM 7102 C C . GLN A 1 887 ? -35.930 16.645 -67.413 1.00 24.09 887 GLN A C 1
ATOM 7104 O O . GLN A 1 887 ? -36.436 17.736 -67.184 1.00 24.09 887 GLN A O 1
ATOM 7109 N N . GLU A 1 888 ? -34.622 16.367 -67.256 1.00 23.25 888 GLU A N 1
ATOM 7110 C CA . GLU A 1 888 ? -33.460 17.279 -67.076 1.00 23.25 888 GLU A CA 1
ATOM 7111 C C . GLU A 1 888 ? -33.435 18.452 -68.112 1.00 23.25 888 GLU A C 1
ATOM 7113 O O . GLU A 1 888 ? -34.292 18.393 -69.000 1.00 23.25 888 GLU A O 1
ATOM 7118 N N . PRO A 1 889 ? -32.473 19.436 -68.178 1.00 36.25 889 PRO A N 1
ATOM 7119 C CA . PRO A 1 889 ? -31.068 19.452 -67.680 1.00 36.25 889 PRO A CA 1
ATOM 7120 C C . PRO A 1 889 ? -30.399 20.843 -67.375 1.00 36.25 889 PRO A C 1
ATOM 7122 O O . PRO A 1 889 ? -31.033 21.889 -67.447 1.00 36.25 889 PRO A O 1
ATOM 7125 N N . HIS A 1 890 ? -29.068 20.810 -67.126 1.00 23.53 890 HIS A N 1
ATOM 7126 C CA . HIS A 1 890 ? -28.017 21.848 -67.359 1.00 23.53 890 HIS A CA 1
ATOM 7127 C C . HIS A 1 890 ? -27.894 23.087 -66.433 1.00 23.53 890 HIS A C 1
ATOM 7129 O O . HIS A 1 890 ? -28.883 23.570 -65.910 1.00 23.53 890 HIS A O 1
ATOM 7135 N N . PHE A 1 891 ? -26.752 23.791 -66.282 1.00 22.73 891 PHE A N 1
ATOM 7136 C CA . PHE A 1 891 ? -25.280 23.568 -66.262 1.00 22.73 891 PHE A CA 1
ATOM 7137 C C . PHE A 1 891 ? -24.625 24.979 -66.086 1.00 22.73 891 PHE A C 1
ATOM 7139 O O . PHE A 1 891 ? -25.101 25.912 -66.727 1.00 22.73 891 PHE A O 1
ATOM 7146 N N . THR A 1 892 ? -23.486 25.105 -65.364 1.00 22.89 892 THR A N 1
ATOM 7147 C CA . THR A 1 892 ? -22.412 26.167 -65.458 1.00 22.89 892 THR A CA 1
ATOM 7148 C C . THR A 1 892 ? -22.737 27.655 -65.141 1.00 22.89 892 THR A C 1
ATOM 7150 O O . THR A 1 892 ? -23.877 28.059 -65.270 1.00 22.89 892 THR A O 1
ATOM 7153 N N . SER A 1 893 ? -21.839 28.586 -64.751 1.00 24.95 893 SER A N 1
ATOM 7154 C CA . SER A 1 893 ? -20.376 28.701 -64.495 1.00 24.95 893 SER A CA 1
ATOM 7155 C C . SER A 1 893 ? -20.039 30.121 -63.935 1.00 24.95 893 SER A C 1
ATOM 7157 O O . SER A 1 893 ? -20.893 31.002 -63.968 1.00 24.95 893 SER A O 1
ATOM 7159 N N . ILE A 1 894 ? -18.762 30.338 -63.540 1.00 23.91 894 ILE A N 1
ATOM 7160 C CA . ILE A 1 894 ? -17.878 31.542 -63.694 1.00 23.91 894 ILE A CA 1
ATOM 7161 C C . ILE A 1 894 ? -17.172 32.047 -62.403 1.00 23.91 894 ILE A C 1
ATOM 7163 O O . ILE A 1 894 ? -17.791 32.279 -61.370 1.00 23.91 894 ILE A O 1
ATOM 7167 N N . SER A 1 895 ? -15.847 32.246 -62.543 1.00 23.53 895 SER A N 1
ATOM 7168 C CA . SER A 1 895 ? -14.839 32.836 -61.631 1.00 23.53 895 SER A CA 1
ATOM 7169 C C . SER A 1 895 ? -14.514 34.316 -61.927 1.00 23.53 895 SER A C 1
ATOM 7171 O O . SER A 1 895 ? -14.655 34.729 -63.073 1.00 23.53 895 SER A O 1
ATOM 7173 N N . ALA A 1 896 ? -13.936 35.035 -60.942 1.00 25.17 896 ALA A N 1
ATOM 7174 C CA . ALA A 1 896 ? -12.852 36.066 -60.986 1.00 25.17 896 ALA A CA 1
ATOM 7175 C C . ALA A 1 896 ? -12.861 36.848 -59.636 1.00 25.17 896 ALA A C 1
ATOM 7177 O O . ALA A 1 896 ? -13.931 36.978 -59.059 1.00 25.17 896 ALA A O 1
ATOM 7178 N N . GLY A 1 897 ? -11.807 37.407 -59.019 1.00 23.38 897 GLY A N 1
ATOM 7179 C CA . GLY A 1 897 ? -10.393 37.630 -59.330 1.00 23.38 897 GLY A CA 1
ATOM 7180 C C . GLY A 1 897 ? -9.658 38.338 -58.150 1.00 23.38 897 GLY A C 1
ATOM 7181 O O . GLY A 1 897 ? -10.247 38.630 -57.116 1.00 23.38 897 GLY A O 1
ATOM 7182 N N . THR A 1 898 ? -8.359 38.545 -58.370 1.00 25.38 898 THR A N 1
ATOM 7183 C CA . THR A 1 898 ? -7.135 38.900 -57.596 1.00 25.38 898 THR A CA 1
ATOM 7184 C C . THR A 1 898 ? -7.014 40.206 -56.741 1.00 25.38 898 THR A C 1
ATOM 7186 O O . THR A 1 898 ? -7.787 41.144 -56.876 1.00 25.38 898 THR A O 1
ATOM 7189 N N . THR A 1 899 ? -5.940 40.218 -55.916 1.00 26.91 899 THR A N 1
ATOM 7190 C CA . THR A 1 899 ? -5.281 41.161 -54.943 1.00 26.91 899 THR A CA 1
ATOM 7191 C C . THR A 1 899 ? -4.818 42.567 -55.420 1.00 26.91 899 THR A C 1
ATOM 7193 O O . THR A 1 899 ? -4.849 42.817 -56.623 1.00 26.91 899 THR A O 1
ATOM 7196 N N . PRO A 1 900 ? -4.323 43.475 -54.521 1.00 31.11 900 PRO A N 1
ATOM 7197 C CA . PRO A 1 900 ? -2.859 43.654 -54.277 1.00 31.11 900 PRO A CA 1
ATOM 7198 C C . PRO A 1 900 ? -2.403 44.096 -52.846 1.00 31.11 900 PRO A C 1
ATOM 7200 O O . PRO A 1 900 ? -3.194 44.515 -52.006 1.00 31.11 900 PRO A O 1
ATOM 7203 N N . THR A 1 901 ? -1.084 44.005 -52.613 1.00 27.02 901 THR A N 1
ATOM 7204 C CA . THR A 1 901 ? -0.231 44.423 -51.467 1.00 27.02 901 THR A CA 1
ATOM 7205 C C . THR A 1 901 ? 0.371 45.838 -51.633 1.00 27.02 901 THR A C 1
ATOM 7207 O O . THR A 1 901 ? 0.474 46.292 -52.769 1.00 27.02 901 THR A O 1
ATOM 7210 N N . LEU A 1 902 ? 0.853 46.489 -50.545 1.00 24.31 902 LEU A N 1
ATOM 7211 C CA . LEU A 1 902 ? 2.117 47.283 -50.467 1.00 24.31 902 LEU A CA 1
ATOM 7212 C C . LEU A 1 902 ? 2.389 47.921 -49.074 1.00 24.31 902 LEU A C 1
ATOM 7214 O O . LEU A 1 902 ? 1.481 48.158 -48.285 1.00 24.31 902 LEU A O 1
ATOM 7218 N N . SER A 1 903 ? 3.673 48.190 -48.815 1.00 26.61 903 SER A N 1
ATOM 7219 C CA . SER A 1 903 ? 4.370 48.613 -47.580 1.00 26.61 903 SER A CA 1
ATOM 7220 C C . SER A 1 903 ? 5.003 50.020 -47.681 1.00 26.61 903 SER A C 1
ATOM 7222 O O . SER A 1 903 ? 5.465 50.331 -48.774 1.00 26.61 903 SER A O 1
ATOM 7224 N N . ASN A 1 904 ? 5.139 50.798 -46.579 1.00 27.00 904 ASN A N 1
ATOM 7225 C CA . ASN A 1 904 ? 6.393 51.442 -46.063 1.00 27.00 904 ASN A CA 1
ATOM 7226 C C . ASN A 1 904 ? 6.222 52.677 -45.118 1.00 27.00 904 ASN A C 1
ATOM 7228 O O . ASN A 1 904 ? 5.514 53.618 -45.446 1.00 27.00 904 ASN A O 1
ATOM 7232 N N . GLN A 1 905 ? 7.042 52.672 -44.045 1.00 26.23 905 GLN A N 1
ATOM 7233 C CA . GLN A 1 905 ? 7.907 53.729 -43.444 1.00 26.23 905 GLN A CA 1
ATOM 7234 C C . GLN A 1 905 ? 7.427 54.948 -42.592 1.00 26.23 905 GLN A C 1
ATOM 7236 O O . GLN A 1 905 ? 6.717 55.831 -43.051 1.00 26.23 905 GLN A O 1
ATOM 7241 N N . ASN A 1 906 ? 8.097 55.035 -41.418 1.00 26.28 906 ASN A N 1
ATOM 7242 C CA . ASN A 1 906 ? 8.735 56.167 -40.695 1.00 26.28 906 ASN A CA 1
ATOM 7243 C C . ASN A 1 906 ? 7.941 57.219 -39.882 1.00 26.28 906 ASN A C 1
ATOM 7245 O O . ASN A 1 906 ? 7.232 58.052 -40.433 1.00 26.28 906 ASN A O 1
ATOM 7249 N N . SER A 1 907 ? 8.267 57.342 -38.579 1.00 25.44 907 SER A N 1
ATOM 7250 C CA . SER A 1 907 ? 8.915 58.542 -37.986 1.00 25.44 907 SER A CA 1
ATOM 7251 C C . SER A 1 907 ? 9.247 58.388 -36.483 1.00 25.44 907 SER A C 1
ATOM 7253 O O . SER A 1 907 ? 8.687 57.556 -35.777 1.00 25.44 907 SER A O 1
ATOM 7255 N N . VAL A 1 908 ? 10.235 59.179 -36.052 1.00 26.86 908 VAL A N 1
ATOM 7256 C CA . VAL A 1 908 ? 11.006 59.186 -34.794 1.00 26.86 908 VAL A CA 1
ATOM 7257 C C . VAL A 1 908 ? 10.581 60.366 -33.907 1.00 26.86 908 VAL A C 1
ATOM 7259 O O . VAL A 1 908 ? 10.389 61.452 -34.444 1.00 26.86 908 VAL A O 1
ATOM 7262 N N . SER A 1 909 ? 10.584 60.214 -32.573 1.00 26.42 909 SER A N 1
ATOM 7263 C CA . SER A 1 909 ? 10.890 61.303 -31.615 1.00 26.42 909 SER A CA 1
ATOM 7264 C C . SER A 1 909 ? 11.164 60.767 -30.196 1.00 26.42 909 SER A C 1
ATOM 7266 O O . SER A 1 909 ? 10.416 59.929 -29.702 1.00 26.42 909 SER A O 1
ATOM 7268 N N . GLY A 1 910 ? 12.249 61.249 -29.575 1.00 24.44 910 GLY A N 1
ATOM 7269 C CA . GLY A 1 910 ? 12.772 60.868 -28.251 1.00 24.44 910 GLY A CA 1
ATOM 7270 C C . GLY A 1 910 ? 12.172 61.610 -27.026 1.00 24.44 910 GLY A C 1
ATOM 7271 O O . GLY A 1 910 ? 11.089 62.175 -27.146 1.00 24.44 910 GLY A O 1
ATOM 7272 N N . PRO A 1 911 ? 12.863 61.585 -25.858 1.00 47.81 911 PRO A N 1
ATOM 7273 C CA . PRO A 1 911 ? 12.303 61.460 -24.490 1.00 47.81 911 PRO A CA 1
ATOM 7274 C C . PRO A 1 911 ? 12.132 62.796 -23.723 1.00 47.81 911 PRO A C 1
ATOM 7276 O O . PRO A 1 911 ? 12.482 63.844 -24.267 1.00 47.81 911 PRO A O 1
ATOM 7279 N N . PRO A 1 912 ? 11.638 62.785 -22.458 1.00 34.00 912 PRO A N 1
ATOM 7280 C CA . PRO A 1 912 ? 12.585 62.965 -21.337 1.00 34.00 912 PRO A CA 1
ATOM 7281 C C . PRO A 1 912 ? 12.224 62.301 -19.975 1.00 34.00 912 PRO A C 1
ATOM 7283 O O . PRO A 1 912 ? 11.064 62.089 -19.648 1.00 34.00 912 PRO A O 1
ATOM 7286 N N . GLN A 1 913 ? 13.301 62.017 -19.223 1.00 26.34 913 GLN A N 1
ATOM 7287 C CA . GLN A 1 913 ? 13.591 62.300 -17.797 1.00 26.34 913 GLN A CA 1
ATOM 7288 C C . GLN A 1 913 ? 12.623 61.948 -16.648 1.00 26.34 913 GLN A C 1
ATOM 7290 O O . GLN A 1 913 ? 11.465 62.345 -16.651 1.00 26.34 913 GLN A O 1
ATOM 7295 N N . ASP A 1 914 ? 13.226 61.303 -15.628 1.00 26.28 914 ASP A N 1
ATOM 7296 C CA . ASP A 1 914 ? 13.278 61.635 -14.175 1.00 26.28 914 ASP A CA 1
ATOM 7297 C C . ASP A 1 914 ? 13.005 60.396 -13.287 1.00 26.28 914 ASP A C 1
ATOM 7299 O O . ASP A 1 914 ? 12.212 59.544 -13.668 1.00 26.28 914 ASP A O 1
ATOM 7303 N N . VAL A 1 915 ? 13.547 60.155 -12.085 1.00 27.50 915 VAL A N 1
ATOM 7304 C CA . VAL A 1 915 ? 14.687 60.593 -11.246 1.00 27.50 915 VAL A CA 1
ATOM 7305 C C . VAL A 1 915 ? 14.714 59.622 -10.039 1.00 27.50 915 VAL A C 1
ATOM 7307 O O . VAL A 1 915 ? 13.687 59.070 -9.655 1.00 27.50 915 VAL A O 1
ATOM 7310 N N . ASP A 1 916 ? 15.902 59.468 -9.451 1.00 25.25 916 ASP A N 1
ATOM 7311 C CA . ASP A 1 916 ? 16.201 59.164 -8.040 1.00 25.25 916 ASP A CA 1
ATOM 7312 C C . ASP A 1 916 ? 15.951 57.777 -7.400 1.00 25.25 916 ASP A C 1
ATOM 7314 O O . ASP A 1 916 ? 14.866 57.375 -6.988 1.00 25.25 916 ASP A O 1
ATOM 7318 N N . ALA A 1 917 ? 17.097 57.115 -7.184 1.00 25.53 917 ALA A N 1
ATOM 7319 C CA . ALA A 1 917 ? 17.407 56.152 -6.124 1.00 25.53 917 ALA A CA 1
ATOM 7320 C C . ALA A 1 917 ? 17.468 56.834 -4.724 1.00 25.53 917 ALA A C 1
ATOM 7322 O O . ALA A 1 917 ? 17.336 58.055 -4.651 1.00 25.53 917 ALA A O 1
ATOM 7323 N N . PRO A 1 918 ? 17.723 56.123 -3.597 1.00 36.53 918 PRO A N 1
ATOM 7324 C CA . PRO A 1 918 ? 19.069 55.599 -3.266 1.00 36.53 918 PRO A CA 1
ATOM 7325 C C . PRO A 1 918 ? 19.030 54.190 -2.618 1.00 36.53 918 PRO A C 1
ATOM 7327 O O . PRO A 1 918 ? 18.053 53.810 -1.992 1.00 36.53 918 PRO A O 1
ATOM 7330 N N . GLY A 1 919 ? 20.017 53.302 -2.791 1.00 27.14 919 GLY A N 1
ATOM 7331 C CA . GLY A 1 919 ? 21.382 53.357 -2.233 1.00 27.14 919 GLY A CA 1
ATOM 7332 C C . GLY A 1 919 ? 21.486 52.358 -1.051 1.00 27.14 919 GLY A C 1
ATOM 7333 O O . GLY A 1 919 ? 20.550 52.236 -0.285 1.00 27.14 919 GLY A O 1
ATOM 7334 N N . SER A 1 920 ? 22.568 51.615 -0.788 1.00 26.31 920 SER A N 1
ATOM 7335 C CA . SER A 1 920 ? 23.952 51.798 -1.209 1.00 26.31 920 SER A CA 1
ATOM 7336 C C . SER A 1 920 ? 24.840 50.577 -0.845 1.00 26.31 920 SER A C 1
ATOM 7338 O O . SER A 1 920 ? 24.764 50.107 0.284 1.00 26.31 920 SER A O 1
ATOM 7340 N N . ARG A 1 921 ? 25.768 50.238 -1.771 1.00 28.77 921 ARG A N 1
ATOM 7341 C CA . ARG A 1 921 ? 27.24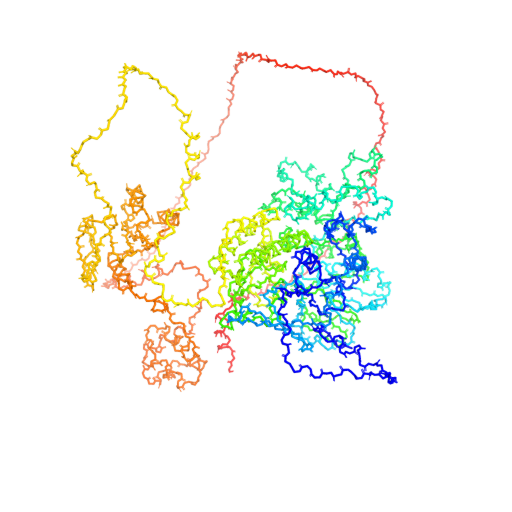6 50.064 -1.595 1.00 28.77 921 ARG A CA 1
ATOM 7342 C C . ARG A 1 921 ? 27.791 48.826 -0.837 1.00 28.77 921 ARG A C 1
ATOM 7344 O O . ARG A 1 921 ? 27.218 48.408 0.147 1.00 28.77 921 ARG A O 1
ATOM 7351 N N . LYS A 1 922 ? 28.978 48.263 -1.140 1.00 26.22 922 LYS A N 1
ATOM 7352 C CA . LYS A 1 922 ? 30.086 48.526 -2.104 1.00 26.22 922 LYS A CA 1
ATOM 7353 C C . LYS A 1 922 ? 31.083 47.343 -2.033 1.00 26.22 922 LYS A C 1
ATOM 7355 O O . LYS A 1 922 ? 31.327 46.870 -0.932 1.00 26.22 922 LYS A O 1
ATOM 7360 N N . ARG A 1 923 ? 31.694 46.926 -3.155 1.00 24.38 923 ARG A N 1
ATOM 7361 C CA . ARG A 1 923 ? 33.145 46.999 -3.547 1.00 24.38 923 ARG A CA 1
ATOM 7362 C C . ARG A 1 923 ? 33.669 45.562 -3.765 1.00 24.38 923 ARG A C 1
ATOM 7364 O O . ARG A 1 923 ? 33.195 44.675 -3.082 1.00 24.38 923 ARG A O 1
ATOM 7371 N N . SER A 1 924 ? 34.627 45.243 -4.636 1.00 27.42 924 SER A N 1
ATOM 7372 C CA . SER A 1 924 ? 35.338 45.957 -5.707 1.00 27.42 924 SER A CA 1
ATOM 7373 C C . SER A 1 924 ? 36.084 44.945 -6.588 1.00 27.42 924 SER A C 1
ATOM 7375 O O . SER A 1 924 ? 36.373 43.831 -6.174 1.00 27.42 924 SER A O 1
ATOM 7377 N N . ARG A 1 925 ? 36.407 45.435 -7.781 1.00 24.86 925 ARG A N 1
ATOM 7378 C CA . ARG A 1 925 ? 37.166 44.906 -8.916 1.00 24.86 925 ARG A CA 1
ATOM 7379 C C . ARG A 1 925 ? 38.689 44.843 -8.669 1.00 24.86 925 ARG A C 1
ATOM 7381 O O . ARG A 1 925 ? 39.211 45.758 -8.041 1.00 24.86 925 ARG A O 1
ATOM 7388 N N . LEU A 1 926 ? 39.338 43.830 -9.248 1.00 24.70 926 LEU A N 1
ATOM 7389 C CA . LEU A 1 926 ? 40.740 43.707 -9.712 1.00 24.70 9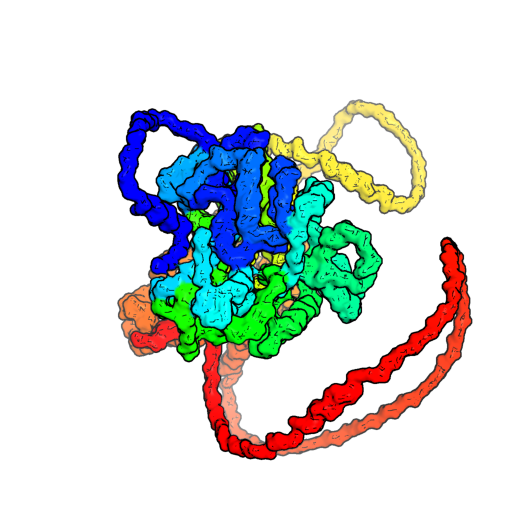26 LEU A CA 1
ATOM 7390 C C . LEU A 1 926 ? 40.677 42.555 -10.752 1.00 24.70 926 LEU A C 1
ATOM 7392 O O . LEU A 1 926 ? 40.242 41.470 -10.384 1.00 24.70 926 LEU A O 1
ATOM 7396 N N . GLU A 1 927 ? 40.633 42.798 -12.072 1.00 27.55 927 GLU A N 1
ATOM 7397 C CA . GLU A 1 927 ? 41.779 42.924 -13.015 1.00 27.55 927 GLU A CA 1
ATOM 7398 C C . GLU A 1 927 ? 42.761 41.735 -12.938 1.00 27.55 927 GLU A C 1
ATOM 7400 O O . GLU A 1 927 ? 43.128 41.357 -11.837 1.00 27.55 927 GLU A O 1
ATOM 7405 N N . GLN A 1 928 ? 43.324 41.126 -13.988 1.00 24.11 928 GLN A N 1
ATOM 7406 C CA . GLN A 1 928 ? 43.178 41.020 -15.454 1.00 24.11 928 GLN A CA 1
ATOM 7407 C C . GLN A 1 928 ? 44.354 40.085 -15.885 1.00 24.11 928 GLN A C 1
ATOM 7409 O O . GLN A 1 928 ? 45.370 40.106 -15.199 1.00 24.11 928 GLN A O 1
ATOM 7414 N N . MET A 1 929 ? 44.268 39.368 -17.026 1.00 24.00 929 MET A N 1
ATOM 7415 C CA . MET A 1 929 ? 45.336 38.524 -17.653 1.00 24.00 929 MET A CA 1
ATOM 7416 C C . MET A 1 929 ? 45.530 37.139 -16.977 1.00 24.00 929 MET A C 1
ATOM 7418 O O . MET A 1 929 ? 45.436 37.046 -15.765 1.00 24.00 929 MET A O 1
ATOM 7422 N N . GLU A 1 930 ? 45.686 35.992 -17.650 1.00 26.06 930 GLU A N 1
ATOM 7423 C CA . GLU A 1 930 ? 46.312 35.648 -18.937 1.00 26.06 930 GLU A CA 1
ATOM 7424 C C . GLU A 1 930 ? 45.491 34.626 -19.760 1.00 26.06 930 GLU A C 1
ATOM 7426 O O . GLU A 1 930 ? 44.649 33.891 -19.242 1.00 26.06 930 GLU A O 1
ATOM 7431 N N . LYS A 1 931 ? 45.758 34.624 -21.071 1.00 24.59 931 LYS A N 1
ATOM 7432 C CA . LYS A 1 931 ? 45.418 33.582 -22.048 1.00 24.59 931 LYS A CA 1
ATOM 7433 C C . LYS A 1 931 ? 46.485 32.486 -21.990 1.00 24.59 931 LYS A C 1
ATOM 7435 O O . LYS A 1 931 ? 47.643 32.848 -21.858 1.00 24.59 931 LYS A O 1
ATOM 7440 N N . ASP A 1 932 ? 46.097 31.237 -22.242 1.00 26.17 932 ASP A N 1
ATOM 7441 C CA . ASP A 1 932 ? 46.891 30.304 -23.051 1.00 26.17 932 ASP A CA 1
ATOM 7442 C C . ASP A 1 932 ? 45.967 29.296 -23.758 1.00 26.17 932 ASP A C 1
ATOM 7444 O O . ASP A 1 932 ? 44.972 28.828 -23.200 1.00 26.17 932 ASP A O 1
ATOM 7448 N N . GLU A 1 933 ? 46.278 29.061 -25.032 1.00 29.03 933 GLU A N 1
ATOM 7449 C CA . GLU A 1 933 ? 45.612 28.190 -26.004 1.00 29.03 933 GLU A CA 1
ATOM 7450 C C . GLU A 1 933 ? 46.112 26.743 -25.864 1.00 29.03 933 GLU A C 1
ATOM 7452 O O . GLU A 1 933 ? 47.314 26.533 -25.732 1.00 29.03 933 GLU A O 1
ATOM 7457 N N . ILE A 1 934 ? 45.220 25.747 -25.971 1.00 27.47 934 ILE A N 1
ATOM 7458 C CA . ILE A 1 934 ? 45.571 24.394 -26.436 1.00 27.47 934 ILE A CA 1
ATOM 7459 C C . ILE A 1 934 ? 44.490 23.927 -27.417 1.00 27.47 934 ILE A C 1
ATOM 7461 O O . ILE A 1 934 ? 43.293 24.125 -27.204 1.00 27.47 934 ILE A O 1
ATOM 7465 N N . GLU A 1 935 ? 44.991 23.381 -28.518 1.00 28.22 935 GLU A N 1
ATOM 7466 C CA . GLU A 1 935 ? 44.385 23.165 -29.823 1.00 28.22 935 GLU A CA 1
ATOM 7467 C C . GLU A 1 935 ? 43.343 22.042 -29.882 1.00 28.22 935 GLU A C 1
ATOM 7469 O O . GLU A 1 935 ? 43.343 21.087 -29.105 1.00 28.22 935 GLU A O 1
ATOM 7474 N N . ALA A 1 936 ? 42.470 22.187 -30.877 1.00 33.22 936 ALA A N 1
ATOM 7475 C CA . ALA A 1 936 ? 41.558 21.180 -31.377 1.00 33.22 936 ALA A CA 1
ATOM 7476 C C . ALA A 1 936 ? 42.256 20.361 -32.470 1.00 33.22 936 ALA A C 1
ATOM 7478 O O . ALA A 1 936 ? 42.587 20.916 -33.512 1.00 33.22 936 ALA A O 1
ATOM 7479 N N . ASP A 1 937 ? 42.426 19.060 -32.252 1.00 36.16 937 ASP A N 1
ATOM 7480 C CA . ASP A 1 937 ? 42.540 18.066 -33.322 1.00 36.16 937 ASP A CA 1
ATOM 7481 C C . ASP A 1 937 ? 42.335 16.675 -32.709 1.00 36.16 937 ASP A C 1
ATOM 7483 O O . ASP A 1 937 ? 43.204 16.186 -32.001 1.00 36.16 937 ASP A O 1
ATOM 7487 N N . ASP A 1 938 ? 41.144 16.095 -32.914 1.00 33.81 938 ASP A N 1
ATOM 7488 C CA . ASP A 1 938 ? 40.876 14.643 -32.793 1.00 33.81 938 ASP A CA 1
ATOM 7489 C C . ASP A 1 938 ? 39.443 14.245 -33.233 1.00 33.81 938 ASP A C 1
ATOM 7491 O O . ASP A 1 938 ? 39.126 13.062 -33.350 1.00 33.81 938 ASP A O 1
ATOM 7495 N N . GLU A 1 939 ? 38.562 15.196 -33.572 1.00 37.12 939 GLU A N 1
ATOM 7496 C CA . GLU A 1 939 ? 37.171 14.885 -33.966 1.00 37.12 939 GLU A CA 1
ATOM 7497 C C . GLU A 1 939 ? 36.954 14.725 -35.490 1.00 37.12 939 GLU A C 1
ATOM 7499 O O . GLU A 1 939 ? 35.929 14.200 -35.928 1.00 37.12 939 GLU A O 1
ATOM 7504 N N . ALA A 1 940 ? 37.932 15.097 -36.325 1.00 34.50 940 ALA A N 1
ATOM 7505 C CA . ALA A 1 940 ? 37.810 15.058 -37.791 1.00 34.50 940 ALA A CA 1
ATOM 7506 C C . ALA A 1 940 ? 38.251 13.726 -38.442 1.00 34.50 940 ALA A C 1
ATOM 7508 O O . ALA A 1 940 ? 37.896 13.456 -39.590 1.00 34.50 940 ALA A O 1
ATOM 7509 N N . ALA A 1 941 ? 38.977 12.858 -37.728 1.00 35.69 941 ALA A N 1
ATOM 7510 C CA . ALA A 1 941 ? 39.488 11.596 -38.281 1.00 35.69 941 ALA A CA 1
ATOM 7511 C C . ALA A 1 941 ? 38.497 10.415 -38.176 1.00 35.69 941 ALA A C 1
ATOM 7513 O O . ALA A 1 941 ? 38.594 9.455 -38.940 1.00 35.69 941 ALA A O 1
ATOM 7514 N N . LEU A 1 942 ? 37.510 10.486 -37.275 1.00 35.69 942 LEU A N 1
ATOM 7515 C CA . LEU A 1 942 ? 36.533 9.408 -37.042 1.00 35.69 942 LEU A CA 1
ATOM 7516 C C . LEU A 1 942 ? 35.285 9.492 -37.938 1.00 35.69 942 LEU A C 1
ATOM 7518 O O . LEU A 1 942 ? 34.651 8.470 -38.194 1.00 35.69 942 LEU A O 1
ATOM 7522 N N . MET A 1 943 ? 34.965 10.670 -38.483 1.00 37.03 943 MET A N 1
ATOM 7523 C CA . MET A 1 943 ? 33.825 10.859 -39.397 1.00 37.03 943 MET A CA 1
ATOM 7524 C C . MET A 1 943 ? 34.139 10.472 -40.852 1.00 37.03 943 MET A C 1
ATOM 7526 O O . MET A 1 943 ? 33.234 10.105 -41.596 1.00 37.03 943 MET A O 1
ATOM 7530 N N . ALA A 1 944 ? 35.414 10.456 -41.254 1.00 36.12 944 ALA A N 1
ATOM 7531 C CA . ALA A 1 944 ? 35.820 10.112 -42.623 1.00 36.12 944 ALA A CA 1
ATOM 7532 C C . ALA A 1 944 ? 35.855 8.593 -42.912 1.00 36.12 944 ALA A C 1
ATOM 7534 O O . ALA A 1 944 ? 35.934 8.184 -44.070 1.00 36.12 944 ALA A O 1
ATOM 7535 N N . LEU A 1 945 ? 35.759 7.739 -41.885 1.00 34.59 945 LEU A N 1
ATOM 7536 C CA . LEU A 1 945 ? 35.721 6.275 -42.034 1.00 34.59 945 LEU A CA 1
ATOM 7537 C C . LEU A 1 945 ? 34.296 5.695 -42.105 1.00 34.59 945 LEU A C 1
ATOM 7539 O O . LEU A 1 945 ? 34.136 4.530 -42.461 1.00 34.59 945 LEU A O 1
ATOM 7543 N N . ALA A 1 946 ? 33.261 6.496 -41.830 1.00 34.44 946 ALA A N 1
ATOM 7544 C CA . ALA A 1 946 ? 31.865 6.049 -41.830 1.00 34.44 946 ALA A CA 1
ATOM 7545 C C . ALA A 1 946 ? 31.130 6.262 -43.172 1.00 34.44 946 ALA A C 1
ATOM 7547 O O . ALA A 1 946 ? 30.095 5.641 -43.407 1.00 34.44 946 ALA A O 1
ATOM 7548 N N . GLU A 1 947 ? 31.665 7.079 -44.086 1.00 32.72 947 GLU A N 1
ATOM 7549 C CA . GLU A 1 947 ? 31.011 7.391 -45.372 1.00 32.72 947 GLU A CA 1
ATOM 7550 C C . GLU A 1 947 ? 31.459 6.512 -46.552 1.00 32.72 947 GLU A C 1
ATOM 7552 O O . GLU A 1 947 ? 30.907 6.617 -47.646 1.00 32.72 947 GLU A O 1
ATOM 7557 N N . THR A 1 948 ? 32.378 5.564 -46.341 1.00 31.11 948 THR A N 1
ATOM 7558 C CA . THR A 1 948 ? 32.878 4.678 -47.415 1.00 31.11 948 THR A CA 1
ATOM 7559 C C . THR A 1 948 ? 32.399 3.229 -47.272 1.00 31.11 948 THR A C 1
ATOM 7561 O O . THR A 1 948 ? 33.109 2.289 -47.625 1.00 31.11 948 THR A O 1
ATOM 7564 N N . GLN A 1 949 ? 31.190 3.025 -46.737 1.00 30.31 949 GLN A N 1
ATOM 7565 C CA . GLN A 1 949 ? 30.576 1.691 -46.655 1.00 30.31 949 GLN A CA 1
ATOM 7566 C C . GLN A 1 949 ? 29.045 1.679 -46.841 1.00 30.31 949 GLN A C 1
ATOM 7568 O O . GLN A 1 949 ? 28.387 0.723 -46.440 1.00 30.31 949 GLN A O 1
ATOM 7573 N N . SER A 1 950 ? 28.463 2.710 -47.476 1.00 30.94 950 SER A N 1
ATOM 7574 C CA . SER A 1 950 ? 27.018 2.782 -47.789 1.00 30.94 950 SER A CA 1
ATOM 7575 C C . SER A 1 950 ? 26.684 2.829 -49.287 1.00 30.94 950 SER A C 1
ATOM 7577 O O . SER A 1 950 ? 25.576 3.190 -49.679 1.00 30.94 950 SER A O 1
ATOM 7579 N N . GLN A 1 951 ? 27.613 2.418 -50.148 1.00 30.84 951 GLN A N 1
ATOM 7580 C CA . GLN A 1 951 ? 27.327 2.191 -51.561 1.00 30.84 951 GLN A CA 1
ATOM 7581 C C . GLN A 1 951 ? 27.678 0.754 -51.905 1.00 30.84 951 GLN A C 1
ATOM 7583 O O . GLN A 1 951 ? 28.844 0.456 -52.127 1.00 30.84 951 GLN A O 1
ATOM 7588 N N . LEU A 1 952 ? 26.670 -0.122 -51.891 1.00 27.38 952 LEU A N 1
ATOM 7589 C CA . LEU A 1 952 ? 26.469 -1.245 -52.812 1.00 27.38 952 LEU A CA 1
ATOM 7590 C C . LEU A 1 952 ? 25.205 -2.023 -52.389 1.00 27.38 952 LEU A C 1
ATOM 7592 O O . LEU A 1 952 ? 24.976 -2.261 -51.211 1.00 27.38 952 LEU A O 1
ATOM 7596 N N . THR A 1 953 ? 24.441 -2.431 -53.407 1.00 27.36 953 THR A N 1
ATOM 7597 C CA . THR A 1 953 ? 23.266 -3.329 -53.424 1.00 27.36 953 THR A CA 1
ATOM 7598 C C . THR A 1 953 ? 21.886 -2.736 -53.108 1.00 27.36 953 THR A C 1
ATOM 7600 O O . THR A 1 953 ? 21.339 -2.916 -52.027 1.00 27.36 953 THR A O 1
ATOM 7603 N N . ASP A 1 954 ? 21.288 -2.144 -54.144 1.00 23.66 954 ASP A N 1
ATOM 7604 C CA . ASP A 1 954 ? 19.841 -2.112 -54.387 1.00 23.66 954 ASP A CA 1
ATOM 7605 C C . ASP A 1 954 ? 19.578 -2.925 -55.667 1.00 23.66 954 ASP A C 1
ATOM 7607 O O . ASP A 1 954 ? 20.131 -2.571 -56.709 1.00 23.66 954 ASP A O 1
ATOM 7611 N N . ALA A 1 955 ? 18.763 -3.988 -55.609 1.00 25.92 955 ALA A N 1
ATOM 7612 C CA . ALA A 1 955 ? 17.934 -4.462 -56.728 1.00 25.92 955 ALA A CA 1
ATOM 7613 C C . ALA A 1 955 ? 16.975 -5.608 -56.321 1.00 25.92 955 ALA A C 1
ATOM 7615 O O . ALA A 1 955 ? 17.375 -6.582 -55.695 1.00 25.92 955 ALA A O 1
ATOM 7616 N N . GLU A 1 956 ? 15.733 -5.478 -56.805 1.00 27.50 956 GLU A N 1
ATOM 7617 C CA . GLU A 1 956 ? 14.677 -6.493 -57.011 1.00 27.50 956 GLU A CA 1
ATOM 7618 C C . GLU A 1 956 ? 13.668 -6.818 -55.883 1.00 27.50 956 GLU A C 1
ATOM 7620 O O . GLU A 1 956 ? 13.863 -7.644 -54.998 1.00 27.50 956 GLU A O 1
ATOM 7625 N N . LYS A 1 957 ? 12.472 -6.217 -56.029 1.00 25.67 957 LYS A N 1
ATOM 7626 C CA . LYS A 1 957 ? 11.189 -6.648 -55.443 1.00 25.67 957 LYS A CA 1
ATOM 7627 C C . LYS A 1 957 ? 10.362 -7.415 -56.483 1.00 25.67 957 LYS A C 1
ATOM 7629 O O . LYS A 1 957 ? 10.238 -6.915 -57.603 1.00 25.67 957 LYS A O 1
ATOM 7634 N N . PRO A 1 958 ? 9.598 -8.450 -56.090 1.00 25.92 958 PRO A N 1
ATOM 7635 C CA . PRO A 1 958 ? 8.378 -8.829 -56.788 1.00 25.92 958 PRO A CA 1
ATOM 7636 C C . PRO A 1 958 ? 7.111 -8.423 -56.011 1.00 25.92 958 PRO A C 1
ATOM 7638 O O . PRO A 1 958 ? 7.030 -8.493 -54.786 1.00 25.92 958 PRO A O 1
ATOM 7641 N N . LYS A 1 959 ? 6.099 -7.984 -56.769 1.00 26.09 959 LYS A N 1
ATOM 7642 C CA . LYS A 1 959 ? 4.730 -7.666 -56.329 1.00 26.09 959 LYS A CA 1
ATOM 7643 C C . LYS A 1 959 ? 3.923 -8.945 -56.093 1.00 26.09 959 LYS A C 1
ATOM 7645 O O . LYS A 1 959 ? 3.852 -9.745 -57.019 1.00 26.09 959 LYS A O 1
ATOM 7650 N N . VAL A 1 960 ? 3.164 -9.037 -54.993 1.00 23.92 960 VAL A N 1
ATOM 7651 C CA . VAL A 1 960 ? 1.955 -9.886 -54.910 1.00 23.92 960 VAL A CA 1
ATOM 7652 C C . VAL A 1 960 ? 0.858 -9.234 -54.042 1.00 23.92 960 VAL A C 1
ATOM 7654 O O . VAL A 1 960 ? 0.998 -9.080 -52.838 1.00 23.92 960 VAL A O 1
ATOM 7657 N N . VAL A 1 961 ? -0.219 -8.846 -54.739 1.00 25.22 961 VAL A N 1
ATOM 7658 C CA . VAL A 1 961 ? -1.669 -8.997 -54.461 1.00 25.22 961 VAL A CA 1
ATOM 7659 C C . VAL A 1 961 ? -2.286 -8.498 -53.135 1.00 25.22 961 VAL A C 1
ATOM 7661 O O . VAL A 1 961 ? -2.061 -9.018 -52.050 1.00 25.22 961 VAL A O 1
ATOM 7664 N N . LYS A 1 962 ? -3.224 -7.546 -53.295 1.00 25.05 962 LYS A N 1
ATOM 7665 C CA . LYS A 1 962 ? -4.254 -7.134 -52.325 1.00 25.05 962 LYS A CA 1
ATOM 7666 C C . LYS A 1 962 ? -5.196 -8.296 -51.981 1.00 25.05 962 LYS A C 1
ATOM 7668 O O . LYS A 1 962 ? -5.854 -8.817 -52.880 1.00 25.05 962 LYS A O 1
ATOM 7673 N N . ALA A 1 963 ? -5.364 -8.582 -50.691 1.00 24.58 963 ALA A N 1
ATOM 7674 C CA . ALA A 1 963 ? -6.507 -9.326 -50.167 1.00 24.58 963 ALA A CA 1
ATOM 7675 C C . ALA A 1 963 ? -7.467 -8.385 -49.421 1.00 24.58 963 ALA A C 1
ATOM 7677 O O . ALA A 1 963 ? -7.069 -7.414 -48.781 1.00 24.58 963 ALA A O 1
ATOM 7678 N N . VAL A 1 964 ? -8.750 -8.670 -49.608 1.00 25.80 964 VAL A N 1
ATOM 7679 C CA . VAL A 1 964 ? -9.933 -7.877 -49.270 1.00 25.80 964 VAL A CA 1
ATOM 7680 C C . VAL A 1 964 ? -10.285 -7.980 -47.781 1.00 25.80 964 VAL A C 1
ATOM 7682 O O . VAL A 1 964 ? -10.056 -9.000 -47.140 1.00 25.80 964 VAL A O 1
ATOM 7685 N N . SER A 1 965 ? -10.877 -6.903 -47.262 1.00 26.05 965 SER A N 1
ATOM 7686 C CA . SER A 1 965 ? -11.356 -6.708 -45.893 1.00 26.05 965 SER A CA 1
ATOM 7687 C C . SER A 1 965 ? -12.242 -7.829 -45.336 1.00 26.05 965 SER A C 1
ATOM 7689 O O . SER A 1 965 ? -13.193 -8.253 -45.997 1.00 26.05 965 SER A O 1
ATOM 7691 N N . ARG A 1 966 ? -12.087 -8.115 -44.040 1.00 26.30 966 ARG A N 1
ATOM 7692 C CA . ARG A 1 966 ? -13.218 -8.402 -43.145 1.00 26.30 966 ARG A CA 1
ATOM 7693 C C . ARG A 1 966 ? -13.079 -7.551 -41.885 1.00 26.30 966 ARG A C 1
ATOM 7695 O O . ARG A 1 966 ? -12.242 -7.820 -41.037 1.00 26.30 966 ARG A O 1
ATOM 7702 N N . ASN A 1 967 ? -13.890 -6.497 -41.823 1.00 29.66 967 ASN A N 1
ATOM 7703 C CA . ASN A 1 967 ? -14.190 -5.787 -40.586 1.00 29.66 967 ASN A CA 1
ATOM 7704 C C . ASN A 1 967 ? -15.113 -6.684 -39.757 1.00 29.66 967 ASN A C 1
ATOM 7706 O O . ASN A 1 967 ? -16.258 -6.895 -40.158 1.00 29.66 967 ASN A O 1
ATOM 7710 N N . GLU A 1 968 ? -14.644 -7.170 -38.615 1.00 29.77 968 GLU A N 1
ATOM 7711 C CA . GLU A 1 968 ? -15.527 -7.640 -37.549 1.00 29.77 968 GLU A CA 1
ATOM 7712 C C . GLU A 1 968 ? -15.645 -6.535 -36.488 1.00 29.77 968 GLU A C 1
ATOM 7714 O O . GLU A 1 968 ? -14.639 -5.913 -36.142 1.00 29.77 968 GLU A O 1
ATOM 7719 N N . PRO A 1 969 ? -16.861 -6.206 -36.018 1.00 36.97 969 PRO A N 1
ATOM 7720 C CA . PRO A 1 969 ? -17.049 -5.146 -35.041 1.00 36.97 969 PRO A CA 1
ATOM 7721 C C . PRO A 1 969 ? -16.648 -5.615 -33.637 1.00 36.97 969 PRO A C 1
ATOM 7723 O O . PRO A 1 969 ? -17.150 -6.624 -33.144 1.00 36.97 969 PRO A O 1
ATOM 7726 N N . GLU A 1 970 ? -15.794 -4.826 -32.984 1.00 36.94 970 GLU A N 1
ATOM 7727 C CA . GLU A 1 970 ? -15.489 -4.914 -31.554 1.00 36.94 970 GLU A CA 1
ATOM 7728 C C . GLU A 1 970 ? -16.785 -4.907 -30.722 1.00 36.94 970 GLU A C 1
ATOM 7730 O O . GLU A 1 970 ? -17.556 -3.941 -30.735 1.00 36.94 970 GLU A O 1
ATOM 7735 N N . LEU A 1 971 ? -17.034 -5.994 -29.992 1.00 35.44 971 LEU A N 1
ATOM 7736 C CA . LEU A 1 971 ? -18.107 -6.103 -29.006 1.00 35.44 971 LEU A CA 1
ATOM 7737 C C . LEU A 1 971 ? -17.535 -5.785 -27.620 1.00 35.44 971 LEU A C 1
ATOM 7739 O O . LEU A 1 971 ? -16.605 -6.440 -27.165 1.00 35.44 971 LEU A O 1
ATOM 7743 N N . SER A 1 972 ? -18.104 -4.786 -26.941 1.00 38.41 972 SER A N 1
ATOM 7744 C CA . SER A 1 972 ? -17.803 -4.498 -25.536 1.00 38.41 972 SER A CA 1
ATOM 7745 C C . SER A 1 972 ? -18.379 -5.599 -24.641 1.00 38.41 972 SER A C 1
ATOM 7747 O O . SER A 1 972 ? -19.595 -5.828 -24.655 1.00 38.41 972 SER A O 1
ATOM 7749 N N . ASP A 1 973 ? -17.526 -6.252 -23.857 1.00 47.41 973 ASP A N 1
ATOM 7750 C CA . ASP A 1 973 ? -17.895 -7.363 -22.980 1.00 47.41 973 ASP A CA 1
ATOM 7751 C C . ASP A 1 973 ? -18.909 -6.956 -21.900 1.00 47.41 973 ASP A C 1
ATOM 7753 O O . ASP A 1 973 ? -18.654 -6.133 -21.023 1.00 47.41 973 ASP A O 1
ATOM 7757 N N . GLY A 1 974 ? -20.095 -7.560 -21.987 1.00 65.81 974 GLY A N 1
ATOM 7758 C CA . GLY A 1 974 ? -21.233 -7.373 -21.092 1.00 65.81 974 GLY A CA 1
ATOM 7759 C C . GLY A 1 974 ? -22.430 -8.211 -21.555 1.00 65.81 974 GLY A C 1
ATOM 7760 O O . GLY A 1 974 ? -22.263 -9.225 -22.233 1.00 65.81 974 GLY A O 1
ATOM 7761 N N . VAL A 1 975 ? -23.657 -7.772 -21.248 1.00 50.09 975 VAL A N 1
ATOM 7762 C CA . VAL A 1 975 ? -24.929 -8.454 -21.595 1.00 50.09 975 VAL A CA 1
ATOM 7763 C C . VAL A 1 975 ? -25.017 -8.860 -23.080 1.00 50.09 975 VAL A C 1
ATOM 7765 O O . VAL A 1 975 ? -25.604 -9.891 -23.407 1.00 50.09 975 VAL A O 1
ATOM 7768 N N . ALA A 1 976 ? -24.365 -8.110 -23.977 1.00 53.56 976 ALA A N 1
ATOM 7769 C CA . ALA A 1 976 ? -24.258 -8.429 -25.400 1.00 53.56 976 ALA A CA 1
ATOM 7770 C C . ALA A 1 976 ? -23.508 -9.748 -25.677 1.00 53.56 976 ALA A C 1
ATOM 7772 O O . ALA A 1 976 ? -23.971 -10.544 -26.492 1.00 53.56 976 ALA A O 1
ATOM 7773 N N . ALA A 1 977 ? -22.411 -10.022 -24.964 1.00 54.28 977 ALA A N 1
ATOM 7774 C CA . ALA A 1 977 ? -21.671 -11.281 -25.057 1.00 54.28 977 ALA A CA 1
ATOM 7775 C C . ALA A 1 977 ? -22.467 -12.453 -24.450 1.00 54.28 977 ALA A C 1
ATOM 7777 O O . ALA A 1 977 ? -22.437 -13.563 -24.978 1.00 54.28 977 ALA A O 1
ATOM 7778 N N . ALA A 1 978 ? -23.241 -12.209 -23.384 1.00 53.97 978 ALA A N 1
ATOM 7779 C CA . ALA A 1 978 ? -24.116 -13.219 -22.780 1.00 53.97 978 ALA A CA 1
ATOM 7780 C C . ALA A 1 978 ? -25.282 -13.616 -23.709 1.00 53.97 978 ALA A C 1
ATOM 7782 O O . ALA A 1 978 ? -25.565 -14.803 -23.879 1.00 53.97 978 ALA A O 1
ATOM 7783 N N . LEU A 1 979 ? -25.916 -12.643 -24.373 1.00 57.12 979 LEU A N 1
ATOM 7784 C CA . LEU A 1 979 ? -26.952 -12.902 -25.379 1.00 57.12 979 LEU A CA 1
ATOM 7785 C C . LEU A 1 979 ? -26.380 -13.492 -26.675 1.00 57.12 979 LEU A C 1
ATOM 7787 O O . LEU A 1 979 ? -27.032 -14.338 -27.281 1.00 57.12 979 LEU A O 1
ATOM 7791 N N . ALA A 1 980 ? -25.156 -13.133 -27.071 1.00 59.41 980 ALA A N 1
ATOM 7792 C CA . ALA A 1 980 ? -24.456 -13.796 -28.173 1.00 59.41 980 ALA A CA 1
ATOM 7793 C C . ALA A 1 980 ? -24.151 -15.271 -27.850 1.00 59.41 980 ALA A C 1
ATOM 7795 O O . ALA A 1 980 ? -24.443 -16.136 -28.673 1.00 59.41 980 ALA A O 1
ATOM 7796 N N . LYS A 1 981 ? -23.688 -15.585 -26.630 1.00 57.28 981 LYS A N 1
ATOM 7797 C CA . LYS A 1 981 ? -23.489 -16.970 -26.158 1.00 57.28 981 LYS A CA 1
ATOM 7798 C C . LYS A 1 981 ? -24.781 -17.791 -26.162 1.00 57.28 981 LYS A C 1
ATOM 7800 O O . LYS A 1 981 ? -24.748 -18.957 -26.543 1.00 57.28 981 LYS A O 1
ATOM 7805 N N . LEU A 1 982 ? -25.921 -17.194 -25.799 1.00 59.66 982 LEU A N 1
ATOM 7806 C CA . LEU A 1 982 ? -27.231 -17.862 -25.875 1.00 59.66 982 LEU A CA 1
ATOM 7807 C C . LEU A 1 982 ? -27.673 -18.175 -27.318 1.00 59.66 982 LEU A C 1
ATOM 7809 O O . LEU A 1 982 ? -28.461 -19.101 -27.510 1.00 59.66 982 LEU A O 1
ATOM 7813 N N . ARG A 1 983 ? -27.164 -17.432 -28.312 1.00 66.50 983 ARG A N 1
ATOM 7814 C CA . ARG A 1 983 ? -27.495 -17.573 -29.741 1.00 66.50 983 ARG A CA 1
ATOM 7815 C C . ARG A 1 983 ? -26.528 -18.473 -30.532 1.00 66.50 983 ARG A C 1
ATOM 7817 O O . ARG A 1 983 ? -26.894 -18.903 -31.618 1.00 66.50 983 ARG A O 1
ATOM 7824 N N . GLN A 1 984 ? -25.300 -18.713 -30.052 1.00 57.12 984 GLN A N 1
ATOM 7825 C CA . GLN A 1 984 ? -24.197 -19.239 -30.884 1.00 57.12 984 GLN A CA 1
ATOM 7826 C C . GLN A 1 984 ? -23.849 -20.730 -30.735 1.00 57.12 984 GLN A C 1
ATOM 7828 O O . GLN A 1 984 ? -23.100 -21.229 -31.565 1.00 57.12 984 GLN A O 1
ATOM 7833 N N . ASN A 1 985 ? -24.389 -21.464 -29.761 1.00 41.69 985 ASN A N 1
ATOM 7834 C CA . ASN A 1 985 ? -24.223 -22.924 -29.698 1.00 41.69 985 ASN A CA 1
ATOM 7835 C C . ASN A 1 985 ? -25.601 -23.602 -29.716 1.00 41.69 985 ASN A C 1
ATOM 7837 O O . ASN A 1 985 ? -26.507 -23.056 -29.081 1.00 41.69 985 ASN A O 1
ATOM 7841 N N . PRO A 1 986 ? -25.797 -24.729 -30.426 1.00 43.16 986 PRO A N 1
ATOM 7842 C CA . PRO A 1 986 ? -27.001 -25.556 -30.312 1.00 43.16 986 PRO A CA 1
ATOM 7843 C C . PRO A 1 986 ? -27.150 -26.195 -28.924 1.00 43.16 986 PRO A C 1
ATOM 7845 O O . PRO A 1 986 ? -26.142 -26.349 -28.191 1.00 43.16 986 PRO A O 1
#

Mean predicted aligned error: 19.64 Å

Sequence (986 aa):
MGLKRDIGEQERLANGHANGVQTTAQNGDAEDNGTLEKPLDMVVVGAGFAGVWLIYKLRERGFKGKIVDAASDLGGIWYWNRYPGARVDSQYPVYALSIPEVYKDWTWSSHYPDHNELREYFKHVDERLNIKKDCVFNSKVVSADWDDERCLWTIKCDTGRVFVAKSWTAGTGFAAKRHFPDWEGLDDFQGEIHHSSFWPKEGVDVKGKRAAVVGTGATGVQITQEFAREIGPEGNLKMFQRTPNLACPMNQVYMTKEEQKELAAGLKERFADRNNYYNGFLYQWRENLTFDHDDKEREEFYWTLWKMVSINWLKSDVLALRGLLQGGFRFLMNNYYDMTRNNDANLRAYNFWRDRVRERVKDPRKAELLAPTERPHLFGGKRLSLEQDFYDHFNRENVDVIDVRTNPVVKFVSDGIIQQDGTYHKLDVIALATGFDAITGGLKDIKITGVNKQLLSDKWAEGTWTYLGLTTSGYPNFFFTYGPQAPTAFSNGPSCIEIQGDWIVDVLSDMREHGWKKIDAKRPAEKAWKDLVNEFINDTPRGKVLSWYNGANIPGKPIEHLNYAGGIPRYKKTIEDVRANGYEGFEVSSSPVVRWETCSLNDLKMAEEFDDVEFLAAESAFRQASGEPHARNPASNAPSTSTSTSTVVQPKPQALPSRQGPSAILVSTRQKGNPILNHVKSLPWEYSDIPCDYVLGATTCALFLSLKYHRLHPEYVYSRIRQLGKLYNLRILLTMVDITNHEEALKELSKTSMINNLTLVLCWSSQEAGRYLELFKSYEHASASSIRAHQAETYKESLTEFVTTPRTINKTDAASLISNFGSLRAAVNAQPEELALVPGWGEKKVRAWATTVREPFRVRRAAKSSAALLRQESSLFSSADGTPRGQEPHFTSISAGTTPTLSNQNSVSGPPQDVDAPGSRKRSRLEQMEKDEIEADDEAALMALAETQSQLTDAEKPKVVKAVSRNEPELSDGVAAALAKLRQNP

Nearest PDB structures (foldseek):
  6y48-assembly2_B  TM=9.889E-01  e=6.942E-70  Aspergillus flavus NRRL3357
  6y48-assembly4_D  TM=9.809E-01  e=3.908E-66  Aspergillus flavus NRRL3357
  5j7x-assembly1_A  TM=9.631E-01  e=1.956E-63  Aspergillus flavus
  4d03-assembly1_A  TM=9.607E-01  e=1.923E-58  Thermobifida fusca
  2ylx-assembly1_A  TM=9.619E-01  e=5.820E-57  Thermobifida fusca

InterPro domains:
  IPR010994 RuvA domain 2-like [SSF47781] (787-858)
  IPR011335 Restriction endonuclease type II-like [SSF52980] (664-789)
  IPR020946 Flavin monooxygenase-like [PF00743] (43-229)
  IPR036188 FAD/NAD(P)-binding domain superfamily [G3DSA:3.50.50.60] (35-279)
  IPR036188 FAD/NAD(P)-binding domain superfamily [G3DSA:3.50.50.60] (411-593)
  IPR036188 FAD/NAD(P)-binding domain superfamily [SSF51905] (38-265)
  IPR036188 FAD/NAD(P)-binding domain superfamily [SSF51905] (179-436)
  IPR047260 ERCC1-like, central domain [PF03834] (665-777)
  IPR047260 ERCC1-like, central domain [TIGR00597] (664-774)
  IPR047260 ERCC1-like, central domain [cd22325] (663-790)
  IPR050775 Baeyer-Villiger monooxygenase-like [PTHR43098] (33-590)